Protein 6TL8 (pdb70)

Sequence (1010 aa):
LCPLPCVCQNLSESLSTLCAHRGLLFVPPNVDRRTVELRLADNFIQALGPPDFRNMTGLVDLTLSRNAITRIGARSFGDLESLRSLHLDGNRLVELGSSSLRGPVNLQHLILSGNQLGRIAPGAFDDFLDSLEDLDVSYNNLRQVPWAGIGSMPALHTLNLDHNLIDALPPGVFAQLSQLSRLDLTSNRLATLAPDPLFSVLSFSGNPLHCNCELLWLRRLARPDDLETCASPPTLAGRYFWAVPEGEFSCDKLCPLPCVCQNLSESLSTLCAHRGLLFVPPNVDRRTVELRLADNFIQALGPPDFRNMTGLVDLTLSRNAITRIGARSFGDLESLRSLHLDGNRLVELGSSSLRGPVNLQHLILSGNQLGRIAPGAFDDFLDSLEDLDVSYNNLRQVPWAGIGSMPALHTLNLDHNLIDALPPGVFAQLSQLSRLDLTSNRLATLAPDPLFSVLSFSGNPLHCNCELLWLRRLARPDDLETCASPPTLAGRYFWAVPEGEFSCLCPLPCVCQNLSESLSTLCAHRGLLFVPPNVDRRTVELRLADNFIQALGPPDFRNMTGLVDLTLSRNAITRIGARSFGDLESLRSLHLDGNRLVELGSSSLRGPVNLQHLILSGNQLGRIAPGAFDDFLDSLEDLDVSYNNLRQVPWAGIGSMPALHTLNLDHNLIDALPPGVFAQLSQLSRLDLTSNRLATLAPDPLFPLVLSFSGNPLHCNCELLWLRRLARPDDLETCASPPTLAGRYFWAVPEGEFSCELCPLPCVCQNLSESLSTLCAHRGLLFVPPNVDRRTVELRLADNFIQALGPPDFRNMTGLVDLTLSRNAITRIGARSFGDLESLRSLHLDGNRLVELGSSSLRGPVNLQHLILSGNQLGRIAPGAFDDFLLEDLDVSYNNLRQVPWAGIGSMPALHTLNLDHNLIDALPPGVFAQLSQLSRLDLTSNRLATLAPDPLVLSFSGNPLHCNCELLWLRRLARPDDLETCASPPTLAGRYFWAVPEGEFSCEPPLIA

Structure (mmCIF, N/CA/C/O backbone):
data_6TL8
#
_entry.id   6TL8
#
_cell.length_a   31.450
_cell.length_b   132.160
_cell.length_c   134.180
_cell.angle_alpha   90.000
_cell.angle_beta   90.080
_cell.angle_gamma   90.000
#
_symmetry.space_group_name_H-M   'P 1 21 1'
#
loop_
_entity.id
_entity.type
_entity.pdbx_description
1 polymer 'Myeloid cell surface antigen CD33,Leucine-rich repeat and fibronectin type-III domain-containing protein 4'
2 non-polymer 2-acetamido-2-deoxy-beta-D-glucopyranose
3 water water
#
loop_
_atom_site.group_PDB
_atom_site.id
_atom_site.type_symbol
_atom_site.label_atom_id
_atom_site.label_alt_id
_atom_site.label_comp_id
_atom_site.label_asym_id
_atom_site.label_entity_id
_atom_site.label_seq_id
_atom_site.pdbx_PDB_ins_code
_atom_site.Cartn_x
_atom_site.Cartn_y
_atom_site.Cartn_z
_atom_site.occupancy
_atom_site.B_iso_or_equiv
_atom_site.auth_seq_id
_atom_site.auth_comp_id
_atom_site.auth_asym_id
_atom_site.auth_atom_id
_atom_site.pdbx_PDB_model_num
ATOM 1 N N . LEU A 1 20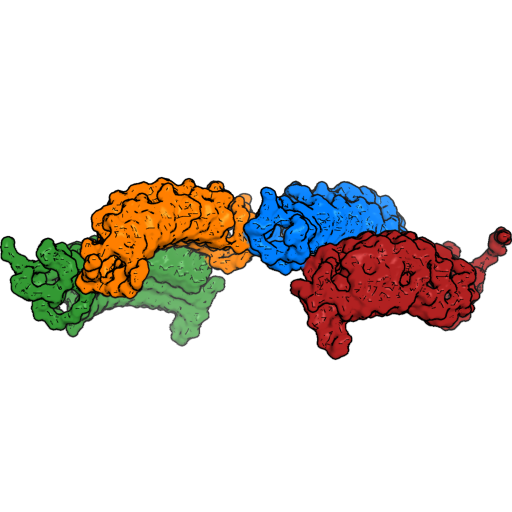 ? -38.320 40.946 6.215 1.00 107.37 16 LEU A N 1
ATOM 2 C CA . LEU A 1 20 ? -38.675 40.930 7.629 1.00 108.05 16 LEU A CA 1
ATOM 3 C C . LEU A 1 20 ? -39.222 39.551 8.041 1.00 108.42 16 LEU A C 1
ATOM 4 O O . LEU A 1 20 ? -38.753 38.974 9.023 1.00 108.49 16 LEU A O 1
ATOM 9 N N . CYS A 1 21 ? -40.198 39.014 7.288 1.00 108.47 17 CYS A N 1
ATOM 10 C CA . CYS A 1 21 ? -40.788 37.710 7.600 1.00 108.93 17 CYS A CA 1
ATOM 11 C C . CYS A 1 21 ? -40.771 36.826 6.356 1.00 108.79 17 CYS A C 1
ATOM 12 O O . CYS A 1 21 ? -41.250 37.252 5.307 1.00 108.81 17 CYS A O 1
ATOM 15 N N . PRO A 1 22 ? -40.217 35.599 6.437 1.00 108.50 18 PRO A N 1
ATOM 16 C CA . PRO A 1 22 ? -40.201 34.728 5.251 1.00 108.21 18 PRO A CA 1
ATOM 17 C C . PRO A 1 22 ? -41.614 34.312 4.860 1.00 107.91 18 PRO A C 1
ATOM 18 O O . PRO A 1 22 ? -42.458 34.142 5.739 1.00 108.06 18 PRO A O 1
ATOM 22 N N . LEU A 1 23 ? -41.878 34.157 3.547 1.00 107.33 19 LEU A N 1
ATOM 23 C CA . LEU A 1 23 ? -43.201 33.798 3.019 1.00 107.29 19 LEU A CA 1
ATOM 24 C C . LEU A 1 23 ? -43.940 32.686 3.811 1.00 106.77 19 LEU A C 1
ATOM 25 O O . LEU A 1 23 ? -45.073 32.941 4.220 1.00 106.88 19 LEU A O 1
ATOM 27 N N . PRO A 1 24 ? -43.352 31.496 4.100 1.00 106.07 20 PRO A N 1
ATOM 28 C CA . PRO A 1 24 ? -44.107 30.489 4.870 1.00 105.49 20 PRO A CA 1
ATOM 29 C C . PRO A 1 24 ? -44.159 30.746 6.376 1.00 104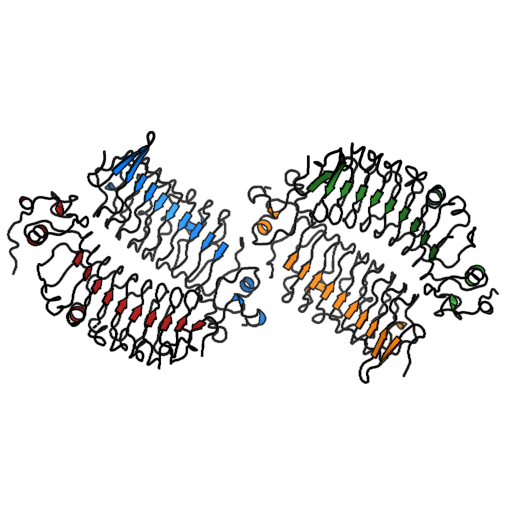.69 20 PRO A C 1
ATOM 30 O O . PRO A 1 24 ? -44.991 30.164 7.058 1.00 105.14 20 PRO A O 1
ATOM 34 N N . CYS A 1 25 ? -43.288 31.610 6.899 1.00 103.47 21 CYS A N 1
ATOM 35 C CA . CYS A 1 25 ? -43.221 31.883 8.327 1.00 102.85 21 CYS A CA 1
ATOM 36 C C . CYS A 1 25 ? -44.158 32.991 8.802 1.00 103.26 21 CYS A C 1
ATOM 37 O O . CYS A 1 25 ? -44.495 33.900 8.051 1.00 103.15 21 CYS A O 1
ATOM 40 N N . VAL A 1 26 ? -44.553 32.923 10.069 1.00 103.69 22 VAL A N 1
ATOM 41 C CA . VAL A 1 26 ? -45.417 33.924 10.671 1.00 104.74 22 VAL A CA 1
ATOM 42 C C . VAL A 1 26 ? -44.640 34.633 11.779 1.00 105.54 22 VAL A C 1
ATOM 43 O O . VAL A 1 26 ? -44.004 33.970 12.591 1.00 105.48 22 VAL A O 1
ATOM 45 N N . CYS A 1 27 ? -44.667 35.967 11.802 1.00 106.13 23 CYS A N 1
ATOM 46 C CA . CYS A 1 27 ? -43.921 36.724 12.796 1.00 107.17 23 CYS A CA 1
ATOM 47 C C . CYS A 1 27 ? -44.817 37.435 13.808 1.00 107.99 23 CYS A C 1
ATOM 48 O O . CYS A 1 27 ? -45.673 38.234 13.431 1.00 108.11 23 CYS A O 1
ATOM 51 N N . GLN A 1 28 ? -44.601 37.159 15.101 1.00 108.44 24 GLN A N 1
ATOM 52 C CA . GLN A 1 28 ? -45.360 37.786 16.181 1.00 109.36 24 GLN A CA 1
ATOM 53 C C . GLN A 1 28 ? -44.502 38.819 16.922 1.00 109.76 24 GLN A C 1
ATOM 54 O O . GLN A 1 28 ? -43.613 38.448 17.689 1.00 110.08 24 GLN A O 1
ATOM 60 N N . ASN A 1 29 ? -44.766 40.116 16.702 1.00 109.59 25 ASN A N 1
ATOM 61 C CA . ASN A 1 29 ? -43.973 41.170 17.330 1.00 109.82 25 ASN A CA 1
ATOM 62 C C . ASN A 1 29 ? -44.468 41.572 18.712 1.00 109.92 25 ASN A C 1
ATOM 63 O O . ASN A 1 29 ? -45.348 42.426 18.836 1.00 109.67 25 ASN A O 1
ATOM 68 N N . LEU A 1 30 ? -43.864 40.972 19.753 1.00 109.93 26 LEU A N 1
ATOM 69 C CA . LEU A 1 30 ? -44.105 41.317 21.155 1.00 110.34 26 LEU A CA 1
ATOM 70 C C . LEU A 1 30 ? -43.383 42.664 21.433 1.00 110.42 26 LEU A C 1
ATOM 71 O O . LEU A 1 30 ? -42.673 43.146 20.551 1.00 110.44 26 LEU A O 1
ATOM 73 N N . SER A 1 31 ? -43.543 43.270 22.640 1.00 110.19 27 SER A N 1
ATOM 74 C CA . SER A 1 31 ? -42.897 44.550 22.984 1.00 110.26 27 SER A CA 1
ATOM 75 C C . SER A 1 31 ? -41.389 44.507 22.741 1.00 110.19 27 SER A C 1
ATOM 76 O O . SER A 1 31 ? -40.636 44.004 23.574 1.00 110.44 27 SER A O 1
ATOM 79 N N . GLU A 1 32 ? -40.978 44.991 21.555 1.00 109.70 28 GLU A N 1
ATOM 80 C CA . GLU A 1 32 ? -39.616 44.968 21.037 1.00 109.71 28 GLU A CA 1
ATOM 81 C C . GLU A 1 32 ? -38.977 43.573 21.172 1.00 109.26 28 GLU A C 1
ATOM 82 O O . GLU A 1 32 ? -37.905 43.422 21.753 1.00 109.70 28 GLU A O 1
ATOM 88 N N . SER A 1 33 ? -39.672 42.552 20.653 1.00 108.07 29 SER A N 1
ATOM 89 C CA . SER A 1 33 ? -39.239 41.155 20.694 1.00 107.02 29 SER A CA 1
ATOM 90 C C . SER A 1 33 ? -39.848 40.409 19.502 1.00 105.23 29 SER A C 1
ATOM 91 O O . SER A 1 33 ? -41.068 40.361 19.358 1.00 105.52 29 SER A O 1
ATOM 94 N N . LEU A 1 34 ? -39.004 39.834 18.651 1.00 103.27 30 LEU A N 1
ATOM 95 C CA . LEU A 1 34 ? -39.464 39.144 17.452 1.00 101.81 30 LEU A CA 1
ATOM 96 C C . LEU A 1 34 ? -39.549 37.634 17.634 1.00 100.05 30 LEU A C 1
ATOM 97 O O . LEU A 1 34 ? -38.641 37.035 18.196 1.00 100.52 30 LEU A O 1
ATOM 102 N N . SER A 1 35 ? -40.625 37.014 17.151 1.00 97.97 31 SER A N 1
ATOM 103 C CA . SER A 1 35 ? -40.748 35.558 17.172 1.00 96.47 31 SER A CA 1
ATOM 104 C C . SER A 1 35 ? -41.162 35.047 15.787 1.00 94.88 31 SER A C 1
ATOM 105 O O . SER A 1 35 ? -42.289 35.275 15.352 1.00 94.88 31 SER A O 1
ATOM 107 N N . THR A 1 36 ? -40.243 34.376 15.088 1.00 93.29 32 THR A N 1
ATOM 108 C CA . THR A 1 36 ? -40.522 33.835 13.763 1.00 92.33 32 THR A CA 1
ATOM 109 C C . THR A 1 36 ? -40.899 32.358 13.882 1.00 91.28 32 THR A C 1
ATOM 110 O O . THR A 1 36 ? -40.051 31.540 14.231 1.00 91.18 32 THR A O 1
ATOM 114 N N . LEU A 1 37 ? -42.169 32.016 13.611 1.00 90.37 33 LEU A N 1
ATOM 115 C CA . LEU A 1 37 ? -42.630 30.632 13.708 1.00 89.99 33 LEU A CA 1
ATOM 116 C C . LEU A 1 37 ? -42.756 29.953 12.351 1.00 89.23 33 LEU A C 1
ATOM 117 O O . LEU A 1 37 ? -43.637 30.294 11.564 1.00 89.13 33 LEU A O 1
ATOM 122 N N . CYS A 1 38 ? -41.873 28.975 12.092 1.00 88.70 34 CYS A N 1
ATOM 123 C CA . CYS A 1 38 ? -41.849 28.195 10.857 1.00 88.79 34 CYS A CA 1
ATOM 124 C C . CYS A 1 38 ? -42.060 26.708 11.132 1.00 87.69 34 CYS A C 1
ATOM 125 O O . CYS A 1 38 ? -41.595 25.897 10.344 1.00 87.48 34 CYS A O 1
ATOM 128 N N . ALA A 1 39 ? -42.749 26.340 12.225 1.00 86.90 35 ALA A N 1
ATOM 129 C CA . ALA A 1 39 ? -42.959 24.936 12.553 1.00 86.51 35 ALA A CA 1
ATOM 130 C C . ALA A 1 39 ? -43.967 24.258 11.652 1.00 86.23 35 ALA A C 1
ATOM 131 O O . ALA A 1 39 ? -44.988 24.851 11.323 1.00 86.23 35 ALA A O 1
ATOM 133 N N . HIS A 1 40 ? -43.634 23.010 11.238 1.00 85.80 36 HIS A N 1
ATOM 134 C CA . HIS A 1 40 ? -44.397 22.124 10.349 1.00 85.87 36 HIS A CA 1
ATOM 135 C C . HIS A 1 40 ? -44.817 22.824 9.060 1.00 85.15 36 HIS A C 1
ATOM 136 O O . HIS A 1 40 ? -46.001 22.838 8.706 1.00 85.21 36 HIS A O 1
ATOM 143 N N . ARG A 1 41 ? -43.848 23.442 8.374 1.00 84.27 37 ARG A N 1
ATOM 144 C CA . ARG A 1 41 ? -44.156 24.177 7.146 1.00 84.21 37 ARG A CA 1
ATOM 145 C C . ARG A 1 41 ? -43.488 23.579 5.872 1.00 83.62 37 ARG A C 1
ATOM 146 O O . ARG A 1 41 ? -43.566 24.175 4.799 1.00 83.05 37 ARG A O 1
ATOM 154 N N . GLY A 1 42 ? -42.906 22.387 6.004 1.00 83.30 38 GLY A N 1
ATOM 155 C CA . GLY A 1 42 ? -42.290 21.647 4.912 1.00 83.31 38 GLY A CA 1
ATOM 156 C C . GLY A 1 42 ? -41.007 22.237 4.367 1.00 83.01 38 GLY A C 1
ATOM 157 O O . GLY A 1 42 ? -40.698 22.052 3.193 1.00 83.17 38 GLY A O 1
ATOM 158 N N . LEU A 1 43 ? -40.254 22.949 5.203 1.00 82.52 39 LEU A N 1
ATOM 159 C CA . LEU A 1 43 ? -39.011 23.584 4.782 1.00 82.57 39 LEU A CA 1
ATOM 160 C C . LEU A 1 43 ? -37.920 22.571 4.506 1.00 83.05 39 LEU A C 1
ATOM 161 O O . LEU A 1 43 ? -37.736 21.633 5.272 1.00 82.83 39 LEU A O 1
ATOM 166 N N . LEU A 1 44 ? -37.185 22.769 3.415 1.00 83.81 40 LEU A N 1
ATOM 167 C CA . LEU A 1 44 ? -36.063 21.899 3.065 1.00 84.80 40 LEU A CA 1
ATOM 168 C C . LEU A 1 44 ? -34.728 22.417 3.640 1.00 86.19 40 LEU A C 1
ATOM 169 O O . LEU A 1 44 ? -33.777 21.646 3.756 1.00 86.87 40 LEU A O 1
ATOM 174 N N . PHE A 1 45 ? -34.672 23.707 4.026 1.00 86.47 41 PHE A N 1
ATOM 175 C CA . PHE A 1 45 ? -33.504 24.372 4.601 1.00 87.37 41 PHE A CA 1
ATOM 176 C C . PHE A 1 45 ? -33.922 25.662 5.323 1.00 87.84 41 PHE A C 1
ATOM 177 O O . PHE A 1 45 ? -34.998 26.200 5.053 1.00 87.74 41 PHE A O 1
ATOM 185 N N . VAL A 1 46 ? -33.087 26.143 6.263 1.00 88.00 42 VAL A N 1
ATOM 186 C CA . VAL A 1 46 ? -33.377 27.361 7.025 1.00 88.45 42 VAL A CA 1
ATOM 187 C C . VAL A 1 46 ? -33.506 28.561 6.083 1.00 88.68 42 VAL A C 1
ATOM 188 O O . VAL A 1 46 ? -32.604 28.816 5.282 1.00 88.94 42 VAL A O 1
ATOM 192 N N . PRO A 1 47 ? -34.664 29.246 6.100 1.00 88.16 43 PRO A N 1
ATOM 193 C CA . PRO A 1 47 ? -34.861 30.383 5.187 1.00 88.04 43 PRO A CA 1
ATOM 194 C C . PRO A 1 47 ? -33.891 31.528 5.458 1.00 88.21 43 PRO A C 1
ATOM 195 O O . PRO A 1 47 ? -33.662 31.887 6.610 1.00 88.26 43 PRO A O 1
ATOM 199 N N . PRO A 1 48 ? -33.288 32.094 4.402 1.00 87.94 44 PRO A N 1
ATOM 200 C CA . PRO A 1 48 ? -32.319 33.181 4.611 1.00 87.80 44 PRO A CA 1
ATOM 201 C C . PRO A 1 48 ? -32.928 34.575 4.777 1.00 87.49 44 PRO A C 1
ATOM 202 O O . PRO A 1 48 ? -32.195 35.526 5.040 1.00 87.74 44 PRO A O 1
ATOM 206 N N . ASN A 1 49 ? -34.252 34.710 4.615 1.00 86.80 45 ASN A N 1
ATOM 207 C CA . ASN A 1 49 ? -34.917 36.002 4.762 1.00 86.54 45 ASN A CA 1
ATOM 208 C C . ASN A 1 49 ? -35.472 36.240 6.181 1.00 86.00 45 ASN A C 1
ATOM 209 O O . ASN A 1 49 ? -36.378 37.053 6.367 1.00 86.22 45 ASN A O 1
ATOM 211 N N . VAL A 1 50 ? -34.918 35.548 7.181 1.00 85.05 46 VAL A N 1
ATOM 212 C CA . VAL A 1 50 ? -35.334 35.721 8.569 1.00 84.52 46 VAL A CA 1
ATOM 213 C C . VAL A 1 50 ? -34.664 36.982 9.133 1.00 83.68 46 VAL A C 1
ATOM 214 O O . VAL A 1 50 ? -33.492 37.232 8.852 1.00 83.69 46 VAL A O 1
ATOM 218 N N . ASP A 1 51 ? -35.419 37.812 9.867 1.00 82.88 47 ASP A N 1
ATOM 219 C CA . ASP A 1 51 ? -34.886 39.044 10.446 1.00 82.54 47 ASP A CA 1
ATOM 220 C C . ASP A 1 51 ? -33.813 38.706 11.466 1.00 81.75 47 ASP A C 1
ATOM 221 O O . ASP A 1 51 ? -33.994 37.781 12.248 1.00 82.06 47 ASP A O 1
ATOM 226 N N . ARG A 1 52 ? -32.691 39.437 11.455 1.00 80.49 48 ARG A N 1
ATOM 227 C CA . ARG A 1 52 ? -31.607 39.191 12.410 1.00 79.60 48 ARG A CA 1
ATOM 228 C C . ARG A 1 52 ? -31.925 39.672 13.835 1.00 79.07 48 ARG A C 1
ATOM 229 O O . ARG A 1 52 ? -31.250 39.275 14.787 1.00 78.76 48 ARG A O 1
ATOM 237 N N . ARG A 1 53 ? -32.979 40.492 13.986 1.00 78.99 49 ARG A N 1
ATOM 238 C CA . ARG A 1 53 ? -33.465 40.969 15.278 1.00 78.93 49 ARG A CA 1
ATOM 239 C C . ARG A 1 53 ? -34.362 39.947 15.992 1.00 78.74 49 ARG A C 1
ATOM 240 O O . ARG A 1 53 ? -34.803 40.233 17.104 1.00 79.28 49 ARG A O 1
ATOM 242 N N . THR A 1 54 ? -34.636 38.769 15.379 1.00 78.22 50 THR A N 1
ATOM 243 C CA . THR A 1 54 ? -35.487 37.748 15.990 1.00 78.59 50 THR A CA 1
ATOM 244 C C . THR A 1 54 ? -34.892 37.199 17.286 1.00 78.66 50 THR A C 1
ATOM 245 O O . THR A 1 54 ? -33.673 37.081 17.433 1.00 79.20 50 THR A O 1
ATOM 249 N N . VAL A 1 55 ? -35.771 36.916 18.238 1.00 77.94 51 VAL A N 1
ATOM 250 C CA . VAL A 1 55 ? -35.425 36.408 19.558 1.00 78.00 51 VAL A CA 1
ATOM 251 C C . VAL A 1 55 ? -35.806 34.920 19.657 1.00 77.17 51 VAL A C 1
ATOM 252 O O . VAL A 1 55 ? -35.052 34.118 20.198 1.00 76.48 51 VAL A O 1
ATOM 256 N N . GLU A 1 56 ? -36.964 34.550 19.110 1.00 77.16 52 GLU A N 1
ATOM 257 C CA . GLU A 1 56 ? -37.420 33.167 19.132 1.00 77.45 52 GLU A CA 1
ATOM 258 C C . GLU A 1 56 ? -37.549 32.634 17.713 1.00 77.18 52 GLU A C 1
ATOM 259 O O . GLU A 1 56 ? -38.426 33.066 16.973 1.00 77.44 52 GLU A O 1
ATOM 261 N N . LEU A 1 57 ? -36.675 31.706 17.329 1.00 76.48 53 LEU A N 1
ATOM 262 C CA . LEU A 1 57 ? -36.729 31.101 16.009 1.00 76.16 53 LEU A CA 1
ATOM 263 C C . LEU A 1 57 ? -37.195 29.655 16.134 1.00 76.19 53 LEU A C 1
ATOM 264 O O . LEU A 1 57 ? -36.450 28.805 16.622 1.00 76.02 53 LEU A O 1
ATOM 269 N N . ARG A 1 58 ? -38.436 29.376 15.721 1.00 76.25 54 ARG A N 1
ATOM 270 C CA . ARG A 1 58 ? -38.984 28.028 15.802 1.00 76.77 54 ARG A CA 1
ATOM 271 C C . ARG A 1 58 ? -38.969 27.378 14.426 1.00 77.30 54 ARG A C 1
ATOM 272 O O . ARG A 1 58 ? -39.675 27.830 13.535 1.00 77.49 54 ARG A O 1
ATOM 274 N N . LEU A 1 59 ? -38.148 26.341 14.242 1.00 77.48 55 LEU A N 1
ATOM 275 C CA . LEU A 1 59 ? -38.037 25.627 12.971 1.00 78.03 55 LEU A CA 1
ATOM 276 C C . LEU A 1 59 ? -38.276 24.119 13.136 1.00 78.17 55 LEU A C 1
ATOM 277 O O . LEU A 1 59 ? -37.742 23.330 12.361 1.00 78.30 55 LEU A O 1
ATOM 282 N N . ALA A 1 60 ? -39.074 23.717 14.129 1.00 78.03 56 ALA A N 1
ATOM 283 C CA . ALA A 1 60 ? -39.356 22.305 14.389 1.00 78.45 56 ALA A CA 1
ATOM 284 C C . ALA A 1 60 ? -40.323 21.683 13.358 1.00 78.82 56 ALA A C 1
ATOM 285 O O . ALA A 1 60 ? -40.992 22.416 12.637 1.00 79.44 56 ALA A O 1
ATOM 287 N N . ASP A 1 61 ? -40.354 20.338 13.251 1.00 78.26 57 ASP A N 1
ATOM 288 C CA . ASP A 1 61 ? -41.254 19.589 12.359 1.00 78.19 57 ASP A CA 1
ATOM 289 C C . ASP A 1 61 ? -41.099 19.867 10.864 1.00 77.31 57 ASP A C 1
ATOM 290 O O . ASP A 1 61 ? -42.036 19.652 10.110 1.00 77.34 57 ASP A O 1
ATOM 295 N N . ASN A 1 62 ? -39.950 20.368 10.442 1.00 76.78 58 ASN A N 1
ATOM 296 C CA . ASN A 1 62 ? -39.656 20.638 9.041 1.00 76.62 58 ASN A CA 1
ATOM 297 C C . ASN A 1 62 ? -38.839 19.467 8.453 1.00 77.19 58 ASN A C 1
ATOM 298 O O . ASN A 1 62 ? -38.893 18.358 8.981 1.00 76.94 58 ASN A O 1
ATOM 303 N N . PHE A 1 63 ? -38.122 19.691 7.341 1.00 78.07 59 PHE A N 1
ATOM 304 C CA . PHE A 1 63 ? -37.302 18.672 6.706 1.00 79.45 59 PHE A CA 1
ATOM 305 C C . PHE A 1 63 ? -35.930 19.232 6.323 1.00 80.67 59 PHE A C 1
ATOM 306 O O . PHE A 1 63 ? -35.373 18.856 5.284 1.00 80.76 59 PHE A O 1
ATOM 314 N N . ILE A 1 64 ? -35.391 20.147 7.152 1.00 81.51 60 ILE A N 1
ATOM 315 C CA . ILE A 1 64 ? -34.071 20.731 6.906 1.00 82.37 60 ILE A CA 1
ATOM 316 C C . ILE A 1 64 ? -33.031 19.667 7.266 1.00 82.36 60 ILE A C 1
ATOM 317 O O . ILE A 1 64 ? -33.092 19.098 8.352 1.00 82.14 60 ILE A O 1
ATOM 321 N N . GLN A 1 65 ? -32.141 19.342 6.314 1.00 82.20 61 GLN A N 1
ATOM 322 C CA . GLN A 1 65 ? -31.145 18.292 6.503 1.00 82.53 61 GLN A CA 1
ATOM 323 C C . GLN A 1 65 ? -29.763 18.802 6.863 1.00 82.99 61 GLN A C 1
ATOM 324 O O . GLN A 1 65 ? -28.970 18.041 7.421 1.00 83.12 61 GLN A O 1
ATOM 326 N N . ALA A 1 66 ? -29.452 20.062 6.534 1.00 83.27 62 ALA A N 1
ATOM 327 C CA . ALA A 1 66 ? -28.117 20.588 6.796 1.00 84.23 62 ALA A CA 1
ATOM 328 C C . ALA A 1 66 ? -28.077 21.970 7.429 1.00 84.92 62 ALA A C 1
ATOM 329 O O . ALA A 1 66 ? -28.769 22.877 6.974 1.00 85.35 62 ALA A O 1
ATOM 331 N N . LEU A 1 67 ? -27.221 22.144 8.444 1.00 84.77 63 LEU A N 1
ATOM 332 C CA . LEU A 1 67 ? -27.045 23.440 9.087 1.00 85.38 63 LEU A CA 1
ATOM 333 C C . LEU A 1 67 ? -25.638 23.955 8.806 1.00 86.02 63 LEU A C 1
ATOM 334 O O . LEU A 1 67 ? -24.676 23.194 8.868 1.00 86.11 63 LEU A O 1
ATOM 339 N N . GLY A 1 68 ? -25.531 25.240 8.501 1.00 86.25 64 GLY A N 1
ATOM 340 C CA . GLY A 1 68 ? -24.250 25.876 8.230 1.00 86.86 64 GLY A CA 1
ATOM 341 C C . GLY A 1 68 ? -24.149 27.274 8.806 1.00 87.33 64 GLY A C 1
ATOM 342 O O . GLY A 1 68 ? -25.133 27.837 9.297 1.00 87.63 64 GLY A O 1
ATOM 343 N N . PRO A 1 69 ? -22.961 27.883 8.671 1.00 87.28 65 PRO A N 1
ATOM 344 C CA . PRO A 1 69 ? -22.762 29.248 9.185 1.00 87.72 65 PRO A CA 1
ATOM 345 C C . PRO A 1 69 ? -23.745 30.332 8.711 1.00 88.78 65 PRO A C 1
ATOM 346 O O . PRO A 1 69 ? -24.174 31.121 9.564 1.00 89.03 65 PRO A O 1
ATOM 350 N N . PRO A 1 70 ? -24.144 30.417 7.416 1.00 89.05 66 PRO A N 1
ATOM 351 C CA . PRO A 1 70 ? -25.059 31.499 7.015 1.00 89.45 66 PRO A CA 1
ATOM 352 C C . PRO A 1 70 ? -26.498 31.364 7.495 1.00 90.20 66 PRO A C 1
ATOM 353 O O . PRO A 1 70 ? -27.273 32.301 7.310 1.00 90.51 66 PRO A O 1
ATOM 357 N N . ASP A 1 71 ? -26.872 30.212 8.065 1.00 90.16 67 ASP A N 1
ATOM 358 C CA . ASP A 1 71 ? -28.236 29.997 8.518 1.00 90.71 67 ASP A CA 1
ATOM 359 C C . ASP A 1 71 ? -28.573 30.901 9.681 1.00 90.30 67 ASP A C 1
ATOM 360 O O . ASP A 1 71 ? -29.646 31.498 9.698 1.00 90.59 67 ASP A O 1
ATOM 365 N N . PHE A 1 72 ? -27.659 31.007 10.651 1.00 89.49 68 PHE A N 1
ATOM 366 C CA . PHE A 1 72 ? -27.895 31.800 11.854 1.00 89.03 68 PHE A CA 1
ATOM 367 C C . PHE A 1 72 ? -26.819 32.871 12.040 1.00 88.66 68 PHE A C 1
ATOM 368 O O . PHE A 1 72 ? -26.440 33.171 13.168 1.00 88.51 68 PHE A O 1
ATOM 376 N N . ARG A 1 73 ? -26.318 33.442 10.933 1.00 88.28 69 ARG A N 1
ATOM 377 C CA . ARG A 1 73 ? -25.287 34.477 11.001 1.00 88.19 69 ARG A CA 1
ATOM 378 C C . ARG A 1 73 ? -25.903 35.833 11.370 1.00 87.87 69 ARG A C 1
ATOM 379 O O . ARG A 1 73 ? -27.029 36.119 10.973 1.00 88.15 69 ARG A O 1
ATOM 387 N N . ASN A 1 74 ? -25.172 36.646 12.155 1.00 87.01 70 ASN A N 1
ATOM 388 C CA . ASN A 1 74 ? -25.543 37.993 12.609 1.00 86.47 70 ASN A CA 1
ATOM 389 C C . ASN A 1 74 ? -26.782 38.044 13.515 1.00 85.59 70 ASN A C 1
ATOM 390 O O . ASN A 1 74 ? -27.343 39.122 13.722 1.00 85.24 70 ASN A O 1
ATOM 395 N N . MET A 1 75 ? -27.194 36.899 14.068 1.00 85.14 71 MET A N 1
ATOM 396 C CA . MET A 1 75 ? -28.333 36.866 14.980 1.00 85.27 71 MET A CA 1
ATOM 397 C C . MET A 1 75 ? -27.810 36.995 16.399 1.00 84.96 71 MET A C 1
ATOM 398 O O . MET A 1 75 ? -27.576 35.990 17.067 1.00 85.20 71 MET A O 1
ATOM 403 N N . THR A 1 76 ? -27.600 38.231 16.849 1.00 84.14 72 THR A N 1
ATOM 404 C CA . THR A 1 76 ? -27.075 38.493 18.180 1.00 83.71 72 THR A CA 1
ATOM 405 C C . THR A 1 76 ? -28.098 38.166 19.278 1.00 82.91 72 THR A C 1
ATOM 406 O O . THR A 1 76 ? -27.798 37.363 20.156 1.00 82.94 72 THR A O 1
ATOM 410 N N . GLY A 1 77 ? -29.295 38.746 19.194 1.00 81.90 73 GLY A N 1
ATOM 411 C CA . GLY A 1 77 ? -30.336 38.578 20.202 1.00 81.07 73 GLY A CA 1
ATOM 412 C C . GLY A 1 77 ? -31.198 37.334 20.152 1.00 79.91 73 GLY A C 1
ATOM 413 O O . GLY A 1 77 ? -32.263 37.322 20.767 1.00 79.79 73 GLY A O 1
ATOM 414 N N . LEU A 1 78 ? -30.765 36.276 19.447 1.00 79.10 74 LEU A N 1
ATOM 415 C CA . LEU A 1 78 ? -31.546 35.037 19.384 1.00 78.70 74 LEU A CA 1
ATOM 416 C C . LEU A 1 78 ? -31.406 34.277 20.691 1.00 78.27 74 LEU A C 1
ATOM 417 O O . LEU A 1 78 ? -30.323 33.808 21.007 1.00 78.24 74 LEU A O 1
ATOM 422 N N . VAL A 1 79 ? -32.513 34.166 21.438 1.00 77.91 75 VAL A N 1
ATOM 423 C CA . VAL A 1 79 ? -32.607 33.519 22.746 1.00 78.18 75 VAL A CA 1
ATOM 424 C C . VAL A 1 79 ? -33.068 32.052 22.681 1.00 78.53 75 VAL A C 1
ATOM 425 O O . VAL A 1 79 ? -32.471 31.193 23.327 1.00 79.06 75 VAL A O 1
ATOM 429 N N . ASP A 1 80 ? -34.141 31.768 21.947 1.00 78.12 76 ASP A N 1
ATOM 430 C CA . ASP A 1 80 ? -34.696 30.420 21.867 1.00 78.49 76 ASP A CA 1
ATOM 431 C C . ASP A 1 80 ? -34.703 29.879 20.448 1.00 78.16 76 ASP A C 1
ATOM 432 O O . ASP A 1 80 ? -35.477 30.346 19.623 1.00 78.45 76 ASP A O 1
ATOM 437 N N . LEU A 1 81 ? -33.883 28.867 20.170 1.00 77.65 77 LEU A N 1
ATOM 438 C CA . LEU A 1 81 ? -33.823 28.248 18.846 1.00 77.88 77 LEU A CA 1
ATOM 439 C C . LEU A 1 81 ? -34.209 26.768 18.936 1.00 78.18 77 LEU A C 1
ATOM 440 O O . LEU A 1 81 ? -33.482 25.968 19.521 1.00 78.39 77 LEU A O 1
ATOM 445 N N . THR A 1 82 ? -35.359 26.407 18.364 1.00 77.98 78 THR A N 1
ATOM 446 C CA . THR A 1 82 ? -35.816 25.020 18.360 1.00 77.93 78 THR A CA 1
ATOM 447 C C . THR A 1 82 ? -35.778 24.428 16.953 1.00 77.71 78 THR A C 1
ATOM 448 O O . THR A 1 82 ? -36.391 24.963 16.037 1.00 77.69 78 THR A O 1
ATOM 452 N N . LEU A 1 83 ? -35.046 23.328 16.784 1.00 77.47 79 LEU A N 1
ATOM 453 C CA . LEU A 1 83 ? -34.910 22.627 15.507 1.00 77.93 79 LEU A CA 1
ATOM 454 C C . LEU A 1 83 ? -35.306 21.140 15.635 1.00 78.29 79 LEU A C 1
ATOM 455 O O . LEU A 1 83 ? -34.770 20.292 14.926 1.00 79.03 79 LEU A O 1
ATOM 460 N N . SER A 1 84 ? -36.242 20.834 16.532 1.00 77.75 80 SER A N 1
ATOM 461 C CA . SER A 1 84 ? -36.696 19.480 16.828 1.00 77.87 80 SER A CA 1
ATOM 462 C C . SER A 1 84 ? -37.406 18.753 15.678 1.00 77.89 80 SER A C 1
ATOM 463 O O . SER A 1 84 ? -38.027 19.389 14.838 1.00 78.43 80 SER A O 1
ATOM 465 N N . ARG A 1 85 ? -37.329 17.409 15.675 1.00 77.10 81 ARG A N 1
ATOM 466 C CA . ARG A 1 85 ? -37.971 16.493 14.726 1.00 76.72 81 ARG A CA 1
ATOM 467 C C . ARG A 1 85 ? -37.736 16.825 13.251 1.00 76.35 81 ARG A C 1
ATOM 468 O O . ARG A 1 85 ? -38.636 16.669 12.434 1.00 76.14 81 ARG A O 1
ATOM 476 N N . ASN A 1 86 ? -36.513 17.244 12.916 1.00 76.14 82 ASN A N 1
ATOM 477 C CA . ASN A 1 86 ? -36.118 17.561 11.546 1.00 76.60 82 ASN A CA 1
ATOM 478 C C . ASN A 1 86 ? -35.313 16.369 10.962 1.00 76.60 82 ASN A C 1
ATOM 479 O O . ASN A 1 86 ? -35.383 15.267 11.505 1.00 77.05 82 ASN A O 1
ATOM 484 N N . ALA A 1 87 ? -34.571 16.569 9.864 1.00 75.91 83 ALA A N 1
ATOM 485 C CA . ALA A 1 87 ? -33.761 15.504 9.277 1.00 75.75 83 ALA A CA 1
ATOM 486 C C . ALA A 1 87 ? -32.284 15.898 9.197 1.00 75.20 83 ALA A C 1
ATOM 487 O O . ALA A 1 87 ? -31.588 15.470 8.279 1.00 75.88 83 ALA A O 1
ATOM 489 N N . ILE A 1 88 ? -31.813 16.722 10.148 1.00 74.12 84 ILE A N 1
ATOM 490 C CA . ILE A 1 88 ? -30.438 17.189 10.184 1.00 73.86 84 ILE A CA 1
ATOM 491 C C . ILE A 1 88 ? -29.475 16.054 10.423 1.00 74.69 84 ILE A C 1
ATOM 492 O O . ILE A 1 88 ? -29.493 15.439 11.481 1.00 74.96 84 ILE A O 1
ATOM 497 N N . THR A 1 89 ? -28.654 15.764 9.428 1.00 75.04 85 THR A N 1
ATOM 498 C CA . THR A 1 89 ? -27.626 14.737 9.521 1.00 76.20 85 THR A CA 1
ATOM 499 C C . THR A 1 89 ? -26.249 15.381 9.764 1.00 76.46 85 THR A C 1
ATOM 500 O O . THR A 1 89 ? -25.387 14.765 10.390 1.00 76.23 85 THR A O 1
ATOM 503 N N . ARG A 1 90 ? -26.037 16.612 9.249 1.00 76.56 86 ARG A N 1
ATOM 504 C CA . ARG A 1 90 ? -24.777 17.319 9.378 1.00 76.86 86 ARG A CA 1
ATOM 505 C C . ARG A 1 90 ? -24.909 18.757 9.878 1.00 77.14 86 ARG A C 1
ATOM 506 O O . ARG A 1 90 ? -25.728 19.522 9.379 1.00 76.93 86 ARG A O 1
ATOM 508 N N . ILE A 1 91 ? -24.061 19.128 10.838 1.00 77.74 87 ILE A N 1
ATOM 509 C CA . ILE A 1 91 ? -23.971 20.480 11.377 1.00 78.93 87 ILE A CA 1
ATOM 510 C C . ILE A 1 91 ? -22.557 20.980 11.087 1.00 80.28 87 ILE A C 1
ATOM 511 O O . ILE A 1 91 ? -21.578 20.372 11.530 1.00 80.66 87 ILE A O 1
ATOM 516 N N . GLY A 1 92 ? -22.465 22.061 10.322 1.00 80.73 88 GLY A N 1
ATOM 517 C CA . GLY A 1 92 ? -21.193 22.649 9.925 1.00 81.42 88 GLY A CA 1
ATOM 518 C C . GLY A 1 92 ? -20.405 23.274 11.057 1.00 82.15 88 GLY A C 1
ATOM 519 O O . GLY A 1 92 ? -20.913 23.456 12.169 1.00 82.28 88 GLY A O 1
ATOM 520 N N . ALA A 1 93 ? -19.145 23.608 10.774 1.00 82.56 89 ALA A N 1
ATOM 521 C CA . ALA A 1 93 ? -18.270 24.219 11.763 1.00 82.98 89 ALA A CA 1
ATOM 522 C C . ALA A 1 93 ? -18.707 25.650 12.036 1.00 82.97 89 ALA A C 1
ATOM 523 O O . ALA A 1 93 ? -18.706 26.484 11.128 1.00 83.39 89 ALA A O 1
ATOM 525 N N . ARG A 1 94 ? -19.122 25.899 13.279 1.00 82.17 90 ARG A N 1
ATOM 526 C CA . ARG A 1 94 ? -19.574 27.192 13.768 1.00 81.97 90 ARG A CA 1
ATOM 527 C C . ARG A 1 94 ? -20.876 27.666 13.121 1.00 81.66 90 ARG A C 1
ATOM 528 O O . ARG A 1 94 ? -20.988 28.807 12.678 1.00 81.71 90 ARG A O 1
ATOM 536 N N . SER A 1 95 ? -21.872 26.794 13.126 1.00 81.35 91 SER A N 1
ATOM 537 C CA . SER A 1 95 ? -23.205 27.093 12.615 1.00 81.92 91 SER A CA 1
ATOM 538 C C . SER A 1 95 ? -23.915 28.097 13.552 1.00 83.04 91 SER A C 1
ATOM 539 O O . SER A 1 95 ? -24.645 28.972 13.086 1.00 83.79 91 SER A O 1
ATOM 542 N N . PHE A 1 96 ? -23.698 27.961 14.873 1.00 82.75 92 PHE A N 1
ATOM 543 C CA . PHE A 1 96 ? -24.274 28.847 15.894 1.00 82.50 92 PHE A CA 1
ATOM 544 C C . PHE A 1 96 ? -23.237 29.870 16.408 1.00 82.01 92 PHE A C 1
ATOM 545 O O . PHE A 1 96 ? -23.371 30.342 17.534 1.00 81.87 92 PHE A O 1
ATOM 553 N N . GLY A 1 97 ? -22.237 30.198 15.584 1.00 81.31 93 GLY A N 1
ATOM 554 C CA . GLY A 1 97 ? -21.142 31.102 15.915 1.00 81.09 93 GLY A CA 1
ATOM 555 C C . GLY A 1 97 ? -21.504 32.496 16.383 1.00 80.70 93 GLY A C 1
ATOM 556 O O . GLY A 1 97 ? -20.823 33.040 17.255 1.00 80.71 93 GLY A O 1
ATOM 557 N N . ASP A 1 98 ? -22.554 33.098 15.804 1.00 80.17 94 ASP A N 1
ATOM 558 C CA . ASP A 1 98 ? -22.963 34.448 16.201 1.00 80.07 94 ASP A CA 1
ATOM 559 C C . ASP A 1 98 ? -24.139 34.464 17.214 1.00 78.99 94 ASP A C 1
ATOM 560 O O . ASP A 1 98 ? -24.562 35.542 17.630 1.00 78.99 94 ASP A O 1
ATOM 565 N N . LEU A 1 99 ? -24.611 33.283 17.667 1.00 77.79 95 LEU A N 1
ATOM 566 C CA . LEU A 1 99 ? -25.717 33.183 18.623 1.00 77.25 95 LEU A CA 1
ATOM 567 C C . LEU A 1 99 ? -25.258 33.372 20.084 1.00 76.52 95 LEU A C 1
ATOM 568 O O . LEU A 1 99 ? -25.462 32.492 20.924 1.00 76.56 95 LEU A O 1
ATOM 573 N N . GLU A 1 100 ? -24.656 34.532 20.383 1.00 75.36 96 GLU A N 1
ATOM 574 C CA . GLU A 1 100 ? -24.159 34.872 21.711 1.00 74.44 96 GLU A CA 1
ATOM 575 C C . GLU A 1 100 ? -25.233 34.861 22.824 1.00 73.71 96 GLU A C 1
ATOM 576 O O . GLU A 1 100 ? -24.933 34.451 23.950 1.00 74.43 96 GLU A O 1
ATOM 578 N N . SER A 1 101 ? -26.471 35.304 22.524 1.00 71.95 97 SER A N 1
ATOM 579 C CA . SER A 1 101 ? -27.548 35.344 23.522 1.00 70.74 97 SER A CA 1
ATOM 580 C C . SER A 1 101 ? -28.346 34.038 23.642 1.00 69.65 97 SER A C 1
ATOM 581 O O . SER A 1 101 ? -29.307 33.992 24.412 1.00 69.20 97 SER A O 1
ATOM 584 N N . LEU A 1 102 ? -28.006 33.007 22.844 1.00 68.86 98 LEU A N 1
ATOM 585 C CA . LEU A 1 102 ? -28.743 31.748 22.852 1.00 68.33 98 LEU A CA 1
ATOM 586 C C . LEU A 1 102 ? -28.726 31.059 24.190 1.00 67.42 98 LEU A C 1
ATOM 587 O O . LEU A 1 102 ? -27.680 30.595 24.635 1.00 66.45 98 LEU A O 1
ATOM 592 N N . ARG A 1 103 ? -29.902 30.992 24.830 1.00 67.40 99 ARG A N 1
ATOM 593 C CA . ARG A 1 103 ? -30.063 30.354 26.126 1.00 67.73 99 ARG A CA 1
ATOM 594 C C . ARG A 1 103 ? -30.664 28.944 26.038 1.00 68.12 99 ARG A C 1
ATOM 595 O O . ARG A 1 103 ? -30.524 28.173 26.977 1.00 68.33 99 ARG A O 1
ATOM 603 N N . SER A 1 104 ? -31.294 28.590 24.918 1.00 68.40 100 SER A N 1
ATOM 604 C CA . SER A 1 104 ? -31.879 27.261 24.737 1.00 69.46 100 SER A CA 1
ATOM 605 C C . SER A 1 104 ? -31.709 26.796 23.296 1.00 70.10 100 SER A C 1
ATOM 606 O O . SER A 1 104 ? -31.982 27.553 22.368 1.00 70.30 100 SER A O 1
ATOM 608 N N . LEU A 1 105 ? -31.241 25.561 23.106 1.00 70.06 101 LEU A N 1
ATOM 609 C CA . LEU A 1 105 ? -31.016 25.021 21.775 1.00 70.50 101 LEU A CA 1
ATOM 610 C C . LEU A 1 105 ? -31.598 23.617 21.716 1.00 71.31 101 LEU A C 1
ATOM 611 O O . LEU A 1 105 ? -31.152 22.727 22.443 1.00 71.29 101 LEU A O 1
ATOM 616 N N . HIS A 1 106 ? -32.625 23.427 20.883 1.00 71.71 102 HIS A N 1
ATOM 617 C CA . HIS A 1 106 ? -33.261 22.125 20.748 1.00 72.44 102 HIS A CA 1
ATOM 618 C C . HIS A 1 106 ? -32.852 21.485 19.444 1.00 72.47 102 HIS A C 1
ATOM 619 O O . HIS A 1 106 ? -33.070 22.057 18.388 1.00 73.11 102 HIS A O 1
ATOM 626 N N . LEU A 1 107 ? -32.235 20.311 19.512 1.00 71.90 103 LEU A N 1
ATOM 627 C CA . LEU A 1 107 ? -31.809 19.570 18.325 1.00 71.78 103 LEU A CA 1
ATOM 628 C C . LEU A 1 107 ? -32.260 18.103 18.415 1.00 71.17 103 LEU A C 1
ATOM 629 O O . LEU A 1 107 ? -31.571 17.215 17.920 1.00 71.07 103 LEU A O 1
ATOM 634 N N . ASP A 1 108 ? -33.412 17.849 19.036 1.00 70.66 104 ASP A N 1
ATOM 635 C CA . ASP A 1 108 ? -33.919 16.497 19.213 1.00 70.93 104 ASP A CA 1
ATOM 636 C C . ASP A 1 108 ? -34.589 15.923 17.956 1.00 70.37 104 ASP A C 1
ATOM 637 O O . ASP A 1 108 ? -34.946 16.673 17.054 1.00 70.07 104 ASP A O 1
ATOM 642 N N . GLY A 1 109 ? -34.714 14.600 17.904 1.00 70.21 105 GLY A N 1
ATOM 643 C CA . GLY A 1 109 ? -35.342 13.887 16.800 1.00 70.98 105 GLY A CA 1
ATOM 644 C C . GLY A 1 109 ? -34.694 14.132 15.456 1.00 71.72 105 GLY A C 1
ATOM 645 O O . GLY A 1 109 ? -35.387 14.408 14.478 1.00 72.04 105 GLY A O 1
ATOM 646 N N . ASN A 1 110 ? -33.367 14.087 15.403 1.00 71.87 106 ASN A N 1
ATOM 647 C CA . ASN A 1 110 ? -32.619 14.327 14.178 1.00 72.84 106 ASN A CA 1
ATOM 648 C C . ASN A 1 110 ? -31.754 13.097 13.795 1.00 74.86 106 ASN A C 1
ATOM 649 O O . ASN A 1 110 ? -31.905 12.040 14.408 1.00 75.28 106 ASN A O 1
ATOM 654 N N . ARG A 1 111 ? -30.875 13.217 12.777 1.00 75.83 107 ARG A N 1
ATOM 655 C CA . ARG A 1 111 ? -30.030 12.117 12.333 1.00 77.55 107 ARG A CA 1
ATOM 656 C C . ARG A 1 111 ? -28.546 12.356 12.649 1.00 79.21 107 ARG A C 1
ATOM 657 O O . ARG A 1 111 ? -27.686 11.859 11.917 1.00 79.65 107 ARG A O 1
ATOM 665 N N . LEU A 1 112 ? -28.237 13.111 13.717 1.00 79.95 108 LEU A N 1
ATOM 666 C CA . LEU A 1 112 ? -26.843 13.395 14.064 1.00 81.24 108 LEU A CA 1
ATOM 667 C C . LEU A 1 112 ? -26.142 12.180 14.633 1.00 82.81 108 LEU A C 1
ATOM 668 O O . LEU A 1 112 ? -26.661 11.535 15.539 1.00 83.10 108 LEU A O 1
ATOM 673 N N . VAL A 1 113 ? -24.964 11.866 14.098 1.00 83.93 109 VAL A N 1
ATOM 674 C CA . VAL A 1 113 ? -24.181 10.703 14.518 1.00 85.55 109 VAL A CA 1
ATOM 675 C C . VAL A 1 113 ? -22.913 11.124 15.294 1.00 87.04 109 VAL A C 1
ATOM 676 O O . VAL A 1 113 ? -22.588 10.519 16.319 1.00 87.69 109 VAL A O 1
ATOM 680 N N . GLU A 1 114 ? -22.233 12.184 14.844 1.00 87.30 110 GLU A N 1
ATOM 681 C CA . GLU A 1 114 ? -21.040 12.663 15.536 1.00 88.39 110 GLU A CA 1
ATOM 682 C C . GLU A 1 114 ? -21.087 14.170 15.776 1.00 89.42 110 GLU A C 1
ATOM 683 O O . GLU A 1 114 ? -21.324 14.932 14.837 1.00 89.84 110 GLU A O 1
ATOM 685 N N . LEU A 1 115 ? -20.848 14.605 17.023 1.00 89.46 111 LEU A N 1
ATOM 686 C CA . LEU A 1 115 ? -20.787 16.031 17.322 1.00 90.06 111 LEU A CA 1
ATOM 687 C C . LEU A 1 115 ? -19.324 16.419 17.498 1.00 90.53 111 LEU A C 1
ATOM 688 O O . LEU A 1 115 ? -18.632 15.832 18.322 1.00 90.80 111 LEU A O 1
ATOM 693 N N . GLY A 1 116 ? -18.856 17.361 16.688 1.00 90.71 112 GLY A N 1
ATOM 694 C CA . GLY A 1 116 ? -17.473 17.817 16.727 1.00 91.21 112 GLY A CA 1
ATOM 695 C C . GLY A 1 116 ? -17.230 18.932 17.728 1.00 91.47 112 GLY A C 1
ATOM 696 O O . GLY A 1 116 ? -18.158 19.377 18.417 1.00 91.96 112 GLY A O 1
ATOM 697 N N . SER A 1 117 ? -15.977 19.400 17.815 1.00 90.63 113 SER A N 1
ATOM 698 C CA . SER A 1 117 ? -15.607 20.477 18.731 1.00 90.20 113 SER A CA 1
ATOM 699 C C . SER A 1 117 ? -16.100 21.837 18.227 1.00 89.16 113 SER A C 1
ATOM 700 O O . SER A 1 117 ? -16.494 22.687 19.029 1.00 89.50 113 SER A O 1
ATOM 703 N N . SER A 1 118 ? -16.093 22.031 16.896 1.00 87.69 114 SER A N 1
ATOM 704 C CA . SER A 1 118 ? -16.512 23.271 16.242 1.00 86.94 114 SER A CA 1
ATOM 705 C C . SER A 1 118 ? -18.024 23.389 16.058 1.00 86.45 114 SER A C 1
ATOM 706 O O . SER A 1 118 ? -18.518 24.495 15.852 1.00 86.49 114 SER A O 1
ATOM 709 N N . SER A 1 119 ? -18.749 22.261 16.089 1.00 85.83 115 SER A N 1
ATOM 710 C CA . SER A 1 119 ? -20.193 22.238 15.866 1.00 85.77 115 SER A CA 1
ATOM 711 C C . SER A 1 119 ? -20.998 23.074 16.858 1.00 85.28 115 SER A C 1
ATOM 712 O O . SER A 1 119 ? -21.861 23.848 16.443 1.00 85.40 115 SER A O 1
ATOM 715 N N . LEU A 1 120 ? -20.717 22.931 18.159 1.00 84.37 116 LEU A N 1
ATOM 716 C CA . LEU A 1 120 ? -21.449 23.665 19.187 1.00 83.48 116 LEU A CA 1
ATOM 717 C C . LEU A 1 120 ? -20.751 24.954 19.642 1.00 83.07 116 LEU A C 1
ATOM 718 O O . LEU A 1 120 ? -21.083 25.480 20.702 1.00 83.27 116 LEU A O 1
ATOM 723 N N . ARG A 1 121 ? -19.803 25.471 18.846 1.00 82.41 117 ARG A N 1
ATOM 724 C CA . ARG A 1 121 ? -19.108 26.708 19.192 1.00 82.29 117 ARG A CA 1
ATOM 725 C C . ARG A 1 121 ? -19.999 27.896 18.845 1.00 81.47 117 ARG A C 1
ATOM 726 O O . ARG A 1 121 ? -20.603 27.918 17.774 1.00 81.99 117 ARG A O 1
ATOM 728 N N . GLY A 1 122 ? -20.105 28.849 19.764 1.00 80.19 118 GLY A N 1
ATOM 729 C CA . GLY A 1 122 ? -20.947 30.018 19.554 1.00 79.43 118 GLY A CA 1
ATOM 730 C C . GLY A 1 122 ? -21.830 30.447 20.714 1.00 77.99 118 GLY A C 1
ATOM 731 O O . GLY A 1 122 ? -21.702 31.579 21.181 1.00 78.24 118 GLY A O 1
ATOM 732 N N . PRO A 1 123 ? -22.787 29.612 21.169 1.00 76.49 119 PRO A N 1
ATOM 733 C CA . PRO A 1 123 ? -23.674 30.045 22.269 1.00 75.86 119 PRO A CA 1
ATOM 734 C C . PRO A 1 123 ? -22.983 30.021 23.630 1.00 74.89 119 PRO A C 1
ATOM 735 O O . PRO A 1 123 ? -23.082 29.043 24.361 1.00 74.86 119 PRO A O 1
ATOM 739 N N . VAL A 1 124 ? -22.301 31.125 23.964 1.00 74.02 120 VAL A N 1
ATOM 740 C CA . VAL A 1 124 ? -21.481 31.300 25.156 1.00 74.01 120 VAL A CA 1
ATOM 741 C C . VAL A 1 124 ? -22.295 31.335 26.469 1.00 73.39 120 VAL A C 1
ATOM 742 O O . VAL A 1 124 ? -21.732 31.052 27.523 1.00 73.58 120 VAL A O 1
ATOM 746 N N . ASN A 1 125 ? -23.606 31.646 26.416 1.00 72.36 121 ASN A N 1
ATOM 747 C CA . ASN A 1 125 ? -24.452 31.655 27.614 1.00 71.55 121 ASN A CA 1
ATOM 748 C C . ASN A 1 125 ? -25.598 30.639 27.515 1.00 69.72 121 ASN A C 1
ATOM 749 O O . ASN A 1 125 ? -26.689 30.875 28.042 1.00 69.82 121 ASN A O 1
ATOM 754 N N . LEU A 1 126 ? -25.341 29.502 26.853 1.00 68.04 122 LEU A N 1
ATOM 755 C CA . LEU A 1 126 ? -26.345 28.455 26.676 1.00 67.02 122 LEU A CA 1
ATOM 756 C C . LEU A 1 126 ? -26.696 27.766 27.993 1.00 67.36 122 LEU A C 1
ATOM 757 O O . LEU A 1 126 ? -25.810 27.343 28.723 1.00 67.83 122 LEU A O 1
ATOM 762 N N . GLN A 1 127 ? -27.991 27.658 28.296 1.00 67.19 123 GLN A N 1
ATOM 763 C CA . GLN A 1 127 ? -28.449 27.044 29.537 1.00 67.70 123 GLN A CA 1
ATOM 764 C C . GLN A 1 127 ? -29.196 25.727 29.340 1.00 66.72 123 GLN A C 1
ATOM 765 O O . GLN A 1 127 ? -29.318 24.958 30.293 1.00 67.16 123 GLN A O 1
ATOM 771 N N . HIS A 1 128 ? -29.705 25.464 28.137 1.00 65.31 124 HIS A N 1
ATOM 772 C CA . HIS A 1 128 ? -30.426 24.223 27.872 1.00 64.80 124 HIS A CA 1
ATOM 773 C C . HIS A 1 128 ? -29.953 23.630 26.573 1.00 63.53 124 HIS A C 1
ATOM 774 O O . HIS A 1 128 ? -29.910 24.331 25.569 1.00 63.78 124 HIS A O 1
ATOM 781 N N . LEU A 1 129 ? -29.589 22.346 26.581 1.00 62.39 125 LEU A N 1
ATOM 782 C CA . LEU A 1 129 ? -29.104 21.685 25.372 1.00 61.88 125 LEU A CA 1
ATOM 783 C C . LEU A 1 129 ? -29.770 20.320 25.193 1.00 61.34 125 LEU A C 1
ATOM 784 O O . LEU A 1 129 ? -29.446 19.364 25.898 1.00 61.99 125 LEU A O 1
ATOM 789 N N . ILE A 1 130 ? -30.727 20.243 24.269 1.00 60.15 126 ILE A N 1
ATOM 790 C CA . ILE A 1 130 ? -31.472 19.013 24.016 1.00 59.73 126 ILE A CA 1
ATOM 791 C C . ILE A 1 130 ? -30.925 18.334 22.779 1.00 59.58 126 ILE A C 1
ATOM 792 O O . ILE A 1 130 ? -31.055 18.863 21.685 1.00 59.81 126 ILE A O 1
ATOM 797 N N . LEU A 1 131 ? -30.291 17.184 22.946 1.00 59.03 127 LEU A N 1
ATOM 798 C CA . LEU A 1 131 ? -29.726 16.429 21.832 1.00 58.98 127 LEU A CA 1
ATOM 799 C C . LEU A 1 131 ? -30.250 14.985 21.817 1.00 58.70 127 LEU A C 1
ATOM 800 O O . LEU A 1 131 ? -29.546 14.083 21.376 1.00 58.67 127 LEU A O 1
ATOM 805 N N . SER A 1 132 ? -31.469 14.759 22.294 1.00 59.15 128 SER A N 1
ATOM 806 C CA . SER A 1 132 ? -32.033 13.417 22.391 1.00 60.89 128 SER A CA 1
ATOM 807 C C . SER A 1 132 ? -32.670 12.902 21.099 1.00 62.55 128 SER A C 1
ATOM 808 O O . SER A 1 132 ? -32.923 13.676 20.185 1.00 63.31 128 SER A O 1
ATOM 811 N N . GLY A 1 133 ? -32.873 11.593 21.003 1.00 63.14 129 GLY A N 1
ATOM 812 C CA . GLY A 1 133 ? -33.521 10.997 19.841 1.00 64.61 129 GLY A CA 1
ATOM 813 C C . GLY A 1 133 ? -32.723 10.956 18.557 1.00 65.79 129 GLY A C 1
ATOM 814 O O . GLY A 1 133 ? -33.291 10.713 17.492 1.00 66.17 129 GLY A O 1
ATOM 815 N N . ASN A 1 134 ? -31.406 11.186 18.638 1.00 66.57 130 ASN A N 1
ATOM 816 C CA . ASN A 1 134 ? -30.544 11.134 17.451 1.00 68.04 130 ASN A CA 1
ATOM 817 C C . ASN A 1 134 ? -29.807 9.761 17.431 1.00 69.19 130 ASN A C 1
ATOM 818 O O . ASN A 1 134 ? -30.221 8.829 18.131 1.00 68.98 130 ASN A O 1
ATOM 823 N N . GLN A 1 135 ? -28.728 9.630 16.639 1.00 70.13 131 GLN A N 1
ATOM 824 C CA . GLN A 1 135 ? -27.932 8.412 16.611 1.00 71.89 131 GLN A CA 1
ATOM 825 C C . GLN A 1 135 ? -26.484 8.742 16.994 1.00 73.49 131 GLN A C 1
ATOM 826 O O . GLN A 1 135 ? -25.542 8.247 16.370 1.00 73.43 131 GLN A O 1
ATOM 832 N N . LEU A 1 136 ? -26.313 9.609 18.006 1.00 74.55 132 LEU A N 1
ATOM 833 C CA . LEU A 1 136 ? -25.003 10.053 18.457 1.00 75.96 132 LEU A CA 1
ATOM 834 C C . LEU A 1 136 ? -24.201 8.922 19.059 1.00 77.63 132 LEU A C 1
ATOM 835 O O . LEU A 1 136 ? -24.601 8.347 20.073 1.00 77.86 132 LEU A O 1
ATOM 840 N N . GLY A 1 137 ? -23.078 8.616 18.418 1.00 78.47 133 GLY A N 1
ATOM 841 C CA . GLY A 1 137 ? -22.148 7.590 18.869 1.00 79.99 133 GLY A CA 1
ATOM 842 C C . GLY A 1 137 ? -20.895 8.177 19.492 1.00 81.36 133 GLY A C 1
ATOM 843 O O . GLY A 1 137 ? -20.287 7.561 20.366 1.00 81.22 133 GLY A O 1
ATOM 844 N N . ARG A 1 138 ? -20.497 9.375 19.049 1.00 82.61 134 ARG A N 1
ATOM 845 C CA . ARG A 1 138 ? -19.313 10.040 19.575 1.00 84.40 134 ARG A CA 1
ATOM 846 C C . ARG A 1 138 ? -19.531 11.549 19.681 1.00 86.05 134 ARG A C 1
ATOM 847 O O . ARG A 1 138 ? -20.077 12.170 18.766 1.00 86.52 134 ARG A O 1
ATOM 849 N N . ILE A 1 139 ? -19.128 12.130 20.818 1.00 86.60 135 ILE A N 1
ATOM 850 C CA . ILE A 1 139 ? -19.214 13.566 21.076 1.00 87.55 135 ILE A CA 1
ATOM 851 C C . ILE A 1 139 ? -17.823 14.028 21.508 1.00 88.59 135 ILE A C 1
ATOM 852 O O . ILE A 1 139 ? -17.248 13.435 22.424 1.00 89.10 135 ILE A O 1
ATOM 857 N N . ALA A 1 140 ? -17.287 15.076 20.864 1.00 88.78 136 ALA A N 1
ATOM 858 C CA . ALA A 1 140 ? -15.963 15.621 21.167 1.00 89.60 136 ALA A CA 1
ATOM 859 C C . ALA A 1 140 ? -15.830 16.094 22.625 1.00 90.46 136 ALA A C 1
ATOM 860 O O . ALA A 1 140 ? -16.804 16.569 23.218 1.00 90.50 136 ALA A O 1
ATOM 862 N N . PRO A 1 141 ? -14.631 15.948 23.233 1.00 91.03 137 PRO A N 1
ATOM 863 C CA . PRO A 1 141 ? -14.465 16.365 24.639 1.00 91.44 137 PRO A CA 1
ATOM 864 C C . PRO A 1 141 ? -14.583 17.872 24.881 1.00 92.14 137 PRO A C 1
ATOM 865 O O . PRO A 1 141 ? -14.970 18.298 25.976 1.00 92.34 137 PRO A O 1
ATOM 869 N N . GLY A 1 142 ? -14.266 18.661 23.857 1.00 92.29 138 GLY A N 1
ATOM 870 C CA . GLY A 1 142 ? -14.352 20.114 23.919 1.00 92.70 138 GLY A CA 1
ATOM 871 C C . GLY A 1 142 ? -15.535 20.703 23.171 1.00 92.66 138 GLY A C 1
ATOM 872 O O . GLY A 1 142 ? -15.475 21.853 22.731 1.00 93.05 138 GLY A O 1
ATOM 873 N N . ALA A 1 143 ? -16.618 19.925 23.012 1.00 91.91 139 ALA A N 1
ATOM 874 C CA . ALA A 1 143 ? -17.801 20.407 22.302 1.00 91.84 139 ALA A CA 1
ATOM 875 C C . ALA A 1 143 ? -18.579 21.409 23.153 1.00 91.22 139 ALA A C 1
ATOM 876 O O . ALA A 1 143 ? -19.069 22.416 22.641 1.00 91.45 139 ALA A O 1
ATOM 878 N N . PHE A 1 144 ? -18.672 21.146 24.453 1.00 90.26 140 PHE A N 1
ATOM 879 C CA . PHE A 1 144 ? -19.389 22.029 25.365 1.00 89.81 140 PHE A CA 1
ATOM 880 C C . PHE A 1 144 ? -18.491 23.078 26.018 1.00 89.49 140 PHE A C 1
ATOM 881 O O . PHE A 1 144 ? -18.954 23.741 26.939 1.00 89.39 140 PHE A O 1
ATOM 889 N N . ASP A 1 145 ? -17.223 23.234 25.569 1.00 89.29 141 ASP A N 1
ATOM 890 C CA . ASP A 1 145 ? -16.261 24.152 26.187 1.00 89.36 141 ASP A CA 1
ATOM 891 C C . ASP A 1 145 ? -16.629 25.635 26.162 1.00 89.43 141 ASP A C 1
ATOM 892 O O . ASP A 1 145 ? -16.170 26.371 27.046 1.00 89.45 141 ASP A O 1
ATOM 897 N N . ASP A 1 146 ? -17.411 26.091 25.168 1.00 89.19 142 ASP A N 1
ATOM 898 C CA . ASP A 1 146 ? -17.818 27.497 25.132 1.00 89.15 142 ASP A CA 1
ATOM 899 C C . ASP A 1 146 ? -19.038 27.774 26.033 1.00 88.53 142 ASP A C 1
ATOM 900 O O . ASP A 1 146 ? -19.208 28.898 26.497 1.00 88.95 142 ASP A O 1
ATOM 905 N N . PHE A 1 147 ? -19.864 26.755 26.308 1.00 87.32 143 PHE A N 1
ATOM 906 C CA . PHE A 1 147 ? -21.040 26.922 27.158 1.00 86.69 143 PHE A CA 1
ATOM 907 C C . PHE A 1 147 ? -20.898 26.073 28.429 1.00 85.95 143 PHE A C 1
ATOM 908 O O . PHE A 1 147 ? -21.837 25.369 28.812 1.00 86.34 143 PHE A O 1
ATOM 910 N N . LEU A 1 148 ? -19.725 26.135 29.086 1.00 84.54 144 LEU A N 1
ATOM 911 C CA . LEU A 1 148 ? -19.486 25.323 30.279 1.00 83.65 144 LEU A CA 1
ATOM 912 C C . LEU A 1 148 ? -20.222 25.809 31.534 1.00 83.59 144 LEU A C 1
ATOM 913 O O . LEU A 1 148 ? -21.075 25.069 32.019 1.00 83.94 144 LEU A O 1
ATOM 918 N N . ASP A 1 149 ? -19.924 27.017 32.058 1.00 82.86 145 ASP A N 1
ATOM 919 C CA . ASP A 1 149 ? -20.594 27.503 33.272 1.00 82.69 145 ASP A CA 1
ATOM 920 C C . ASP A 1 149 ? -22.130 27.533 33.175 1.00 82.12 145 ASP A C 1
ATOM 921 O O . ASP A 1 149 ? -22.807 26.966 34.032 1.00 82.24 145 ASP A O 1
ATOM 926 N N . SER A 1 150 ? -22.668 28.194 32.131 1.00 81.12 146 SER A N 1
ATOM 927 C CA . SER A 1 150 ? -24.095 28.426 31.921 1.00 80.20 146 SER A CA 1
ATOM 928 C C . SER A 1 150 ? -24.981 27.179 31.865 1.00 79.30 146 SER A C 1
ATOM 929 O O . SER A 1 150 ? -26.031 27.183 32.493 1.00 79.71 146 SER A O 1
ATOM 932 N N . LEU A 1 151 ? -24.593 26.149 31.093 1.00 77.88 147 LEU A N 1
ATOM 933 C CA . LEU A 1 151 ? -25.365 24.918 30.895 1.00 76.99 147 LEU A CA 1
ATOM 934 C C . LEU A 1 151 ? -26.010 24.331 32.158 1.00 77.44 147 LEU A C 1
ATOM 935 O O . LEU A 1 151 ? -25.348 23.694 32.968 1.00 77.64 147 LEU A O 1
ATOM 940 N N . GLU A 1 152 ? -27.329 24.521 32.277 1.00 77.51 148 GLU A N 1
ATOM 941 C CA . GLU A 1 152 ? -28.174 24.075 33.381 1.00 78.00 148 GLU A CA 1
ATOM 942 C C . GLU A 1 152 ? -28.909 22.746 33.101 1.00 77.17 148 GLU A C 1
ATOM 943 O O . GLU A 1 152 ? -29.204 22.003 34.039 1.00 77.93 148 GLU A O 1
ATOM 949 N N . ASP A 1 153 ? -29.169 22.431 31.831 1.00 75.38 149 ASP A N 1
ATOM 950 C CA . ASP A 1 153 ? -29.824 21.174 31.478 1.00 74.71 149 ASP A CA 1
ATOM 951 C C . ASP A 1 153 ? -29.162 20.532 30.258 1.00 73.99 149 ASP A C 1
ATOM 952 O O . ASP A 1 153 ? -29.098 21.142 29.188 1.00 74.52 149 ASP A O 1
ATOM 954 N N . LEU A 1 154 ? -28.700 19.289 30.406 1.00 72.18 150 LEU A N 1
ATOM 955 C CA . LEU A 1 154 ? -28.061 18.562 29.319 1.00 70.66 150 LEU A CA 1
ATOM 956 C C . LEU A 1 154 ? -28.784 17.242 29.073 1.00 69.76 150 LEU A C 1
ATOM 957 O O . LEU A 1 154 ? -28.815 16.380 29.949 1.00 69.69 150 LEU A O 1
ATOM 962 N N . ASP A 1 155 ? -29.368 17.087 27.883 1.00 68.87 151 ASP A N 1
ATOM 963 C CA . ASP A 1 155 ? -30.156 15.912 27.538 1.00 68.55 151 ASP A CA 1
ATOM 964 C C . ASP A 1 155 ? -29.530 15.159 26.357 1.00 68.45 151 ASP A C 1
ATOM 965 O O . ASP A 1 155 ? -29.552 15.664 25.243 1.00 68.21 151 ASP A O 1
ATOM 970 N N . VAL A 1 156 ? -28.989 13.955 26.588 1.00 68.15 152 VAL A N 1
ATOM 971 C CA . VAL A 1 156 ? -28.445 13.133 25.507 1.00 68.08 152 VAL A CA 1
ATOM 972 C C . VAL A 1 156 ? -29.139 11.760 25.470 1.00 67.95 152 VAL A C 1
ATOM 973 O O . VAL A 1 156 ? -28.495 10.747 25.218 1.00 67.55 152 VAL A O 1
ATOM 977 N N . SER A 1 157 ? -30.457 11.737 25.723 1.00 68.39 153 SER A N 1
ATOM 978 C CA . SER A 1 157 ? -31.268 10.515 25.748 1.00 69.52 153 SER A CA 1
ATOM 979 C C . SER A 1 157 ? -31.429 9.881 24.377 1.00 70.01 153 SER A C 1
ATOM 980 O O . SER A 1 157 ? -31.224 10.544 23.379 1.00 70.28 153 SER A O 1
ATOM 983 N N . TYR A 1 158 ? -31.844 8.612 24.327 1.00 70.28 154 TYR A N 1
ATOM 984 C CA . TYR A 1 158 ? -32.165 7.918 23.084 1.00 71.32 154 TYR A CA 1
ATOM 985 C C . TYR A 1 158 ? -31.144 8.086 21.942 1.00 72.63 154 TYR A C 1
ATOM 986 O O . TYR A 1 158 ? -31.506 8.430 20.819 1.00 72.49 154 TYR A O 1
ATOM 995 N N . ASN A 1 159 ? -29.876 7.829 22.235 1.00 73.63 155 ASN A N 1
ATOM 996 C CA . ASN A 1 159 ? -28.789 7.889 21.261 1.00 75.02 155 ASN A CA 1
ATOM 997 C C . ASN A 1 159 ? -28.037 6.526 21.262 1.00 77.04 155 ASN A C 1
ATOM 998 O O . ASN A 1 159 ? -28.546 5.558 21.825 1.00 77.75 155 ASN A O 1
ATOM 1003 N N . ASN A 1 160 ? -26.874 6.424 20.613 1.00 78.14 156 ASN A N 1
ATOM 1004 C CA . ASN A 1 160 ? -26.074 5.198 20.640 1.00 79.99 156 ASN A CA 1
ATOM 1005 C C . ASN A 1 160 ? -24.764 5.427 21.406 1.00 81.39 156 ASN A C 1
ATOM 1006 O O . ASN A 1 160 ? -23.764 4.783 21.103 1.00 81.54 156 ASN A O 1
ATOM 1011 N N . LEU A 1 161 ? -24.761 6.348 22.386 1.00 82.52 157 LEU A N 1
ATOM 1012 C CA . LEU A 1 161 ? -23.575 6.711 23.163 1.00 83.99 157 LEU A CA 1
ATOM 1013 C C . LEU A 1 161 ? -23.009 5.625 24.058 1.00 85.49 157 LEU A C 1
ATOM 1014 O O . LEU A 1 161 ? -23.677 5.188 24.985 1.00 85.52 157 LEU A O 1
ATOM 1019 N N . ARG A 1 162 ? -21.757 5.224 23.807 1.00 86.64 158 ARG A N 1
ATOM 1020 C CA . ARG A 1 162 ? -21.040 4.265 24.645 1.00 88.19 158 ARG A CA 1
ATOM 1021 C C . ARG A 1 162 ? -20.270 5.060 25.704 1.00 89.62 158 ARG A C 1
ATOM 1022 O O . ARG A 1 162 ? -20.274 4.695 26.875 1.00 89.97 158 ARG A O 1
ATOM 1024 N N . GLN A 1 163 ? -19.615 6.153 25.293 1.00 90.36 159 GLN A N 1
ATOM 1025 C CA . GLN A 1 163 ? -18.893 7.013 26.213 1.00 91.47 159 GLN A CA 1
ATOM 1026 C C . GLN A 1 163 ? -19.310 8.463 26.000 1.00 91.78 159 GLN A C 1
ATOM 1027 O O . GLN A 1 163 ? -19.296 8.969 24.878 1.00 92.02 159 GLN A O 1
ATOM 1029 N N . VAL A 1 164 ? -19.739 9.088 27.090 1.00 91.66 160 VAL A N 1
ATOM 1030 C CA . VAL A 1 164 ? -20.166 10.478 27.225 1.00 92.09 160 VAL A CA 1
ATOM 1031 C C . VAL A 1 164 ? -18.913 11.313 27.562 1.00 92.97 160 VAL A C 1
ATOM 1032 O O . VAL A 1 164 ? -18.017 10.794 28.233 1.00 92.79 160 VAL A O 1
ATOM 1036 N N . PRO A 1 165 ? -18.797 12.582 27.114 1.00 93.77 161 PRO A N 1
ATOM 1037 C CA . PRO A 1 165 ? -17.602 13.370 27.463 1.00 94.54 161 PRO A CA 1
ATOM 1038 C C . PRO A 1 165 ? -17.674 13.839 28.920 1.00 95.37 161 PRO A C 1
ATOM 1039 O O . PRO A 1 165 ? -18.152 14.931 29.210 1.00 95.53 161 PRO A O 1
ATOM 1043 N N . TRP A 1 166 ? -17.197 12.989 29.833 1.00 95.77 162 TRP A N 1
ATOM 1044 C CA . TRP A 1 166 ? -17.216 13.194 31.277 1.00 96.88 162 TRP A CA 1
ATOM 1045 C C . TRP A 1 166 ? -16.406 14.407 31.755 1.00 98.02 162 TRP A C 1
ATOM 1046 O O . TRP A 1 166 ? -16.773 15.015 32.763 1.00 98.49 162 TRP A O 1
ATOM 1057 N N . ALA A 1 167 ? -15.295 14.743 31.057 1.00 98.02 163 ALA A N 1
ATOM 1058 C CA . ALA A 1 167 ? -14.454 15.896 31.408 1.00 98.29 163 ALA A CA 1
ATOM 1059 C C . ALA A 1 167 ? -15.227 17.215 31.259 1.00 98.32 163 ALA A C 1
ATOM 1060 O O . ALA A 1 167 ? -15.049 18.132 32.064 1.00 98.38 163 ALA A O 1
ATOM 1062 N N . GLY A 1 168 ? -16.084 17.282 30.239 1.00 98.00 164 GLY A N 1
ATOM 1063 C CA . GLY A 1 168 ? -16.923 18.439 29.981 1.00 98.02 164 GLY A CA 1
ATOM 1064 C C . GLY A 1 168 ? -18.127 18.448 30.900 1.00 97.71 164 GLY A C 1
ATOM 1065 O O . GLY A 1 168 ? -18.388 19.453 31.562 1.00 98.04 164 GLY A O 1
ATOM 1066 N N . ILE A 1 169 ? -18.839 17.306 30.992 1.00 96.85 165 ILE A N 1
ATOM 1067 C CA . ILE A 1 169 ? -20.026 17.181 31.844 1.00 96.77 165 ILE A CA 1
ATOM 1068 C C . ILE A 1 169 ? -19.720 17.380 33.341 1.00 96.01 165 ILE A C 1
ATOM 1069 O O . ILE A 1 169 ? -20.605 17.781 34.093 1.00 95.79 165 ILE A O 1
ATOM 1073 N N . GLY A 1 170 ? -18.482 17.120 33.747 1.00 95.31 166 GLY A N 1
ATOM 1074 C CA . GLY A 1 170 ? -18.051 17.310 35.126 1.00 95.34 166 GLY A CA 1
ATOM 1075 C C . GLY A 1 170 ? -17.555 18.717 35.431 1.00 95.05 166 GLY A C 1
ATOM 1076 O O . GLY A 1 170 ? -17.305 19.048 36.595 1.00 94.92 166 GLY A O 1
ATOM 1077 N N . SER A 1 171 ? -17.395 19.559 34.388 1.00 94.37 167 SER A N 1
ATOM 1078 C CA . SER A 1 171 ? -16.943 20.941 34.544 1.00 93.74 167 SER A CA 1
ATOM 1079 C C . SER A 1 171 ? -18.094 21.953 34.392 1.00 93.11 167 SER A C 1
ATOM 1080 O O . SER A 1 171 ? -17.850 23.102 34.035 1.00 93.61 167 SER A O 1
ATOM 1083 N N . MET A 1 172 ? -19.337 21.534 34.670 1.00 91.75 168 MET A N 1
ATOM 1084 C CA . MET A 1 172 ? -20.501 22.411 34.597 1.00 91.02 168 MET A CA 1
ATOM 1085 C C . MET A 1 172 ? -21.064 22.568 35.997 1.00 90.31 168 MET A C 1
ATOM 1086 O O . MET A 1 172 ? -21.862 21.746 36.434 1.00 90.63 168 MET A O 1
ATOM 1091 N N . PRO A 1 173 ? -20.655 23.617 36.723 1.00 89.12 169 PRO A N 1
ATOM 1092 C CA . PRO A 1 173 ? -21.123 23.781 38.105 1.00 88.42 169 PRO A CA 1
ATOM 1093 C C . PRO A 1 173 ? -22.605 24.093 38.288 1.00 87.43 169 PRO A C 1
ATOM 1094 O O . PRO A 1 173 ? -23.123 23.958 39.406 1.00 87.78 169 PRO A O 1
ATOM 1098 N N . ALA A 1 174 ? -23.289 24.510 37.212 1.00 85.92 170 ALA A N 1
ATOM 1099 C CA . ALA A 1 174 ? -24.711 24.842 37.298 1.00 84.98 170 ALA A CA 1
ATOM 1100 C C . ALA A 1 174 ? -25.649 23.763 36.768 1.00 84.10 170 ALA A C 1
ATOM 1101 O O . ALA A 1 174 ? -26.861 23.964 36.797 1.00 84.43 170 ALA A O 1
ATOM 1103 N N . LEU A 1 175 ? -25.117 22.630 36.289 1.00 82.98 171 LEU A N 1
ATOM 1104 C CA . LEU A 1 175 ? -25.950 21.564 35.735 1.00 82.45 171 LEU A CA 1
ATOM 1105 C C . LEU A 1 175 ? -26.873 20.927 36.783 1.00 81.62 171 LEU A C 1
ATOM 1106 O O . LEU A 1 175 ? -26.383 20.381 37.777 1.00 81.99 171 LEU A O 1
ATOM 1111 N N . HIS A 1 176 ? -28.202 21.020 36.590 1.00 80.34 172 HIS A N 1
ATOM 1112 C CA . HIS A 1 176 ? -29.130 20.382 37.524 1.00 79.80 172 HIS A CA 1
ATOM 1113 C C . HIS A 1 176 ? -29.784 19.121 36.930 1.00 78.61 172 HIS A C 1
ATOM 1114 O O . HIS A 1 176 ? -30.275 18.286 37.688 1.00 78.44 172 HIS A O 1
ATOM 1121 N N . THR A 1 177 ? -29.773 18.959 35.592 1.00 77.63 173 THR A N 1
ATOM 1122 C CA . THR A 1 177 ? -30.350 17.770 34.971 1.00 77.13 173 THR A CA 1
ATOM 1123 C C . THR A 1 177 ? -29.440 17.188 33.887 1.00 76.48 173 THR A C 1
ATOM 1124 O O . THR A 1 177 ? -28.997 17.906 32.990 1.00 76.47 173 THR A O 1
ATOM 1128 N N . LEU A 1 178 ? -29.151 15.884 33.988 1.00 75.62 174 LEU A N 1
ATOM 1129 C CA . LEU A 1 178 ? -28.349 15.190 32.993 1.00 75.18 174 LEU A CA 1
ATOM 1130 C C . LEU A 1 178 ? -29.053 13.904 32.592 1.00 74.67 174 LEU A C 1
ATOM 1131 O O . LEU A 1 178 ? -29.101 12.952 33.370 1.00 75.18 174 LEU A O 1
ATOM 1136 N N . ASN A 1 179 ? -29.620 13.884 31.386 1.00 73.39 175 ASN A N 1
ATOM 1137 C CA . ASN A 1 179 ? -30.325 12.711 30.907 1.00 72.69 175 ASN A CA 1
ATOM 1138 C C . ASN A 1 179 ? -29.446 11.858 30.010 1.00 71.94 175 ASN A C 1
ATOM 1139 O O . ASN A 1 179 ? -29.264 12.177 28.848 1.00 72.11 175 ASN A O 1
ATOM 1144 N N . LEU A 1 180 ? -28.861 10.795 30.566 1.00 71.26 176 LEU A N 1
ATOM 1145 C CA . LEU A 1 180 ? -28.019 9.857 29.806 1.00 70.89 176 LEU A CA 1
ATOM 1146 C C . LEU A 1 180 ? -28.762 8.529 29.548 1.00 70.28 176 LEU A C 1
ATOM 1147 O O . LEU A 1 180 ? -28.107 7.522 29.275 1.00 70.59 176 LEU A O 1
ATOM 1152 N N . ASP A 1 181 ? -30.095 8.503 29.684 1.00 69.14 177 ASP A N 1
ATOM 1153 C CA . ASP A 1 181 ? -30.854 7.278 29.529 1.00 69.16 177 ASP A CA 1
ATOM 1154 C C . ASP A 1 181 ? -31.007 6.848 28.076 1.00 69.63 177 ASP A C 1
ATOM 1155 O O . ASP A 1 181 ? -30.892 7.668 27.175 1.00 69.57 177 ASP A O 1
ATOM 1160 N N . HIS A 1 182 ? -31.309 5.560 27.864 1.00 69.77 178 HIS A N 1
ATOM 1161 C CA . HIS A 1 182 ? -31.529 4.954 26.561 1.00 69.93 178 HIS A CA 1
ATOM 1162 C C . HIS A 1 182 ? -30.348 5.135 25.653 1.00 70.78 178 HIS A C 1
ATOM 1163 O O . HIS A 1 182 ? -30.477 5.632 24.541 1.00 71.25 178 HIS A O 1
ATOM 1170 N N . ASN A 1 183 ? -29.179 4.712 26.138 1.00 70.62 179 ASN A N 1
ATOM 1171 C CA . ASN A 1 183 ? -27.923 4.767 25.407 1.00 70.50 179 ASN A CA 1
ATOM 1172 C C . ASN A 1 183 ? -27.215 3.384 25.508 1.00 71.48 179 ASN A C 1
ATOM 1173 O O . ASN A 1 183 ? -27.889 2.373 25.716 1.00 71.39 179 ASN A O 1
ATOM 1178 N N . LEU A 1 184 ? -25.887 3.326 25.315 1.00 72.04 180 LEU A N 1
ATOM 1179 C CA . LEU A 1 184 ? -25.119 2.089 25.410 1.00 73.26 180 LEU A CA 1
ATOM 1180 C C . LEU A 1 184 ? -23.916 2.276 26.365 1.00 74.64 180 LEU A C 1
ATOM 1181 O O . LEU A 1 184 ? -22.842 1.710 26.121 1.00 74.70 180 LEU A O 1
ATOM 1186 N N . ILE A 1 185 ? -24.081 3.095 27.425 1.00 74.88 181 ILE A N 1
ATOM 1187 C CA . ILE A 1 185 ? -23.005 3.384 28.374 1.00 75.62 181 ILE A CA 1
ATOM 1188 C C . ILE A 1 185 ? -22.702 2.180 29.258 1.00 76.47 181 ILE A C 1
ATOM 1189 O O . ILE A 1 185 ? -23.565 1.753 30.017 1.00 76.78 181 ILE A O 1
ATOM 1194 N N . ASP A 1 186 ? -21.487 1.626 29.154 1.00 76.56 182 ASP A N 1
ATOM 1195 C CA . ASP A 1 186 ? -21.097 0.433 29.902 1.00 77.39 182 ASP A CA 1
ATOM 1196 C C . ASP A 1 186 ? -20.301 0.713 31.171 1.00 79.34 182 ASP A C 1
ATOM 1197 O O . ASP A 1 186 ? -20.196 -0.167 32.029 1.00 79.69 182 ASP A O 1
ATOM 1202 N N . ALA A 1 187 ? -19.712 1.911 31.288 1.00 80.41 183 ALA A N 1
ATOM 1203 C CA . ALA A 1 187 ? -18.917 2.246 32.460 1.00 81.86 183 ALA A CA 1
ATOM 1204 C C . ALA A 1 187 ? -19.214 3.644 33.007 1.00 83.39 183 ALA A C 1
ATOM 1205 O O . ALA A 1 187 ? -19.360 4.588 32.241 1.00 83.16 183 ALA A O 1
ATOM 1207 N N . LEU A 1 188 ? -19.314 3.774 34.332 1.00 85.05 184 LEU A N 1
ATOM 1208 C CA . LEU A 1 188 ? -19.526 5.073 34.969 1.00 87.05 184 LEU A CA 1
ATOM 1209 C C . LEU A 1 188 ? -18.353 5.333 35.907 1.00 89.21 184 LEU A C 1
ATOM 1210 O O . LEU A 1 188 ? -18.294 4.759 36.990 1.00 89.17 184 LEU A O 1
ATOM 1215 N N . PRO A 1 189 ? -17.395 6.174 35.494 1.00 91.33 185 PRO A N 1
ATOM 1216 C CA . PRO A 1 189 ? -16.205 6.421 36.333 1.00 93.48 185 PRO A CA 1
ATOM 1217 C C . PRO A 1 189 ? -16.495 7.077 37.692 1.00 96.24 185 PRO A C 1
ATOM 1218 O O . PRO A 1 189 ? -17.598 7.583 37.905 1.00 96.65 185 PRO A O 1
ATOM 1222 N N . PRO A 1 190 ? -15.543 7.045 38.649 1.00 97.87 186 PRO A N 1
ATOM 1223 C CA . PRO A 1 190 ? -15.826 7.617 39.979 1.00 99.25 186 PRO A CA 1
ATOM 1224 C C . PRO A 1 190 ? -15.649 9.133 40.106 1.00 101.07 186 PRO A C 1
ATOM 1225 O O . PRO A 1 190 ? -16.162 9.737 41.045 1.00 101.15 186 PRO A O 1
ATOM 1229 N N . GLY A 1 191 ? -14.897 9.735 39.193 1.00 102.18 187 GLY A N 1
ATOM 1230 C CA . GLY A 1 191 ? -14.662 11.174 39.219 1.00 103.53 187 GLY A CA 1
ATOM 1231 C C . GLY A 1 191 ? -15.658 11.994 38.416 1.00 104.53 187 GLY A C 1
ATOM 1232 O O . GLY A 1 191 ? -15.519 13.216 38.325 1.00 104.88 187 GLY A O 1
ATOM 1233 N N . VAL A 1 192 ? -16.668 11.342 37.821 1.00 104.77 188 VAL A N 1
ATOM 1234 C CA . VAL A 1 192 ? -17.661 12.037 37.008 1.00 105.44 188 VAL A CA 1
ATOM 1235 C C . VAL A 1 192 ? -18.759 12.666 37.863 1.00 106.29 188 VAL A C 1
ATOM 1236 O O . VAL A 1 192 ? -19.268 13.725 37.501 1.00 106.52 188 VAL A O 1
ATOM 1240 N N . PHE A 1 193 ? -19.105 12.043 39.007 1.00 106.52 189 PHE A N 1
ATOM 1241 C CA . PHE A 1 193 ? -20.131 12.599 39.885 1.00 107.01 189 PHE A CA 1
ATOM 1242 C C . PHE A 1 193 ? -19.597 13.726 40.784 1.00 107.08 189 PHE A C 1
ATOM 1243 O O . PHE A 1 193 ? -20.382 14.540 41.265 1.00 107.26 189 PHE A O 1
ATOM 1251 N N . ALA A 1 194 ? -18.274 13.801 40.976 1.00 106.83 190 ALA A N 1
ATOM 1252 C CA . ALA A 1 194 ? -17.653 14.851 41.774 1.00 107.06 190 ALA A CA 1
ATOM 1253 C C . ALA A 1 194 ? -17.841 16.227 41.122 1.00 107.22 190 ALA A C 1
ATOM 1254 O O . ALA A 1 194 ? -17.869 16.329 39.891 1.00 107.36 190 ALA A O 1
ATOM 1256 N N . GLN A 1 195 ? -17.989 17.272 41.962 1.00 106.78 191 GLN A N 1
ATOM 1257 C CA . GLN A 1 195 ? -18.153 18.679 41.579 1.00 106.71 191 GLN A CA 1
ATOM 1258 C C . GLN A 1 195 ? -19.456 18.985 40.820 1.00 106.14 191 GLN A C 1
ATOM 1259 O O . GLN A 1 195 ? -19.451 19.798 39.897 1.00 106.71 191 GLN A O 1
ATOM 1261 N N . LEU A 1 196 ? -20.570 18.367 41.222 1.00 104.85 192 LEU A N 1
ATOM 1262 C CA . LEU A 1 196 ? -21.877 18.628 40.611 1.00 104.05 192 LEU A CA 1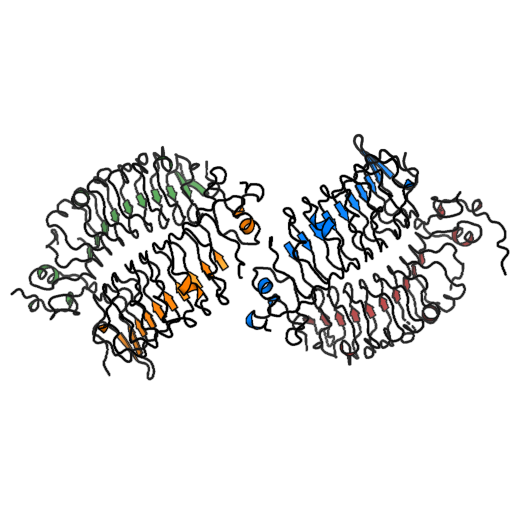
ATOM 1263 C C . LEU A 1 196 ? -22.872 18.901 41.743 1.00 102.94 192 LEU A C 1
ATOM 1264 O O . LEU A 1 196 ? -23.706 18.050 42.062 1.00 102.91 192 LEU A O 1
ATOM 1269 N N . SER A 1 197 ? -22.751 20.085 42.372 1.00 101.69 193 SER A N 1
ATOM 1270 C CA . SER A 1 197 ? -23.543 20.468 43.534 1.00 100.75 193 SER A CA 1
ATOM 1271 C C . SER A 1 197 ? -25.017 20.683 43.255 1.00 99.55 193 SER A C 1
ATOM 1272 O O . SER A 1 197 ? -25.844 20.342 44.100 1.00 99.88 193 SER A O 1
ATOM 1275 N N . GLN A 1 198 ? -25.354 21.250 42.090 1.00 97.85 194 GLN A N 1
ATOM 1276 C CA . GLN A 1 198 ? -26.753 21.507 41.761 1.00 96.56 194 GLN A CA 1
ATOM 1277 C C . GLN A 1 198 ? -27.468 20.338 41.064 1.00 95.38 194 GLN A C 1
ATOM 1278 O O . GLN A 1 198 ? -28.652 20.457 40.760 1.00 95.30 194 GLN A O 1
ATOM 1280 N N . LEU A 1 199 ? -26.770 19.217 40.833 1.00 94.34 195 LEU A N 1
ATOM 1281 C CA . LEU A 1 199 ? -27.345 18.054 40.166 1.00 93.72 195 LEU A CA 1
ATOM 1282 C C . LEU A 1 199 ? -28.521 17.474 40.960 1.00 93.34 195 LEU A C 1
ATOM 1283 O O . LEU A 1 199 ? -28.335 16.918 42.040 1.00 93.87 195 LEU A O 1
ATOM 1288 N N . SER A 1 200 ? -29.728 17.618 40.420 1.00 92.24 196 SER A N 1
ATOM 1289 C CA . SER A 1 200 ? -30.943 17.097 41.035 1.00 91.71 196 SER A CA 1
ATOM 1290 C C . SER A 1 200 ? -31.478 15.847 40.315 1.00 91.19 196 SER A C 1
ATOM 1291 O O . SER A 1 200 ? -32.170 15.040 40.927 1.00 90.79 196 SER A O 1
ATOM 1294 N N . ARG A 1 201 ? -31.150 15.675 39.025 1.00 91.22 197 ARG A N 1
ATOM 1295 C CA . ARG A 1 201 ? -31.632 14.524 38.265 1.00 91.43 197 ARG A CA 1
ATOM 1296 C C . ARG A 1 201 ? -30.560 13.913 37.396 1.00 90.70 197 ARG A C 1
ATOM 1297 O O . ARG A 1 201 ? -29.948 14.620 36.608 1.00 90.95 197 ARG A O 1
ATOM 1305 N N . LEU A 1 202 ? -30.346 12.599 37.514 1.00 89.84 198 LEU A N 1
ATOM 1306 C CA . LEU A 1 202 ? -29.387 11.888 36.679 1.00 89.52 198 LEU A CA 1
ATOM 1307 C C . LEU A 1 202 ? -30.050 10.603 36.207 1.00 89.01 198 LEU A C 1
ATOM 1308 O O . LEU A 1 202 ? -30.180 9.656 36.982 1.00 89.29 198 LEU A O 1
ATOM 1313 N N . ASP A 1 203 ? -30.510 10.585 34.954 1.00 88.10 199 ASP A N 1
ATOM 1314 C CA . ASP A 1 203 ? -31.184 9.415 34.410 1.00 87.74 199 ASP A CA 1
ATOM 1315 C C . ASP A 1 203 ? -30.184 8.499 33.704 1.00 87.09 199 ASP A C 1
ATOM 1316 O O . ASP A 1 203 ? -29.491 8.935 32.786 1.00 87.34 199 ASP A O 1
ATOM 1321 N N . LEU A 1 204 ? -30.091 7.241 34.156 1.00 85.88 200 LEU A N 1
ATOM 1322 C CA . LEU A 1 204 ? -29.203 6.229 33.574 1.00 84.99 200 LEU A CA 1
ATOM 1323 C C . LEU A 1 204 ? -29.978 4.958 33.154 1.00 83.89 200 LEU A C 1
ATOM 1324 O O . LEU A 1 204 ? -29.376 3.887 33.069 1.00 84.27 200 LEU A O 1
ATOM 1329 N N . THR A 1 205 ? -31.306 5.076 32.919 1.00 82.19 201 THR A N 1
ATOM 1330 C CA . THR A 1 205 ? -32.197 3.987 32.511 1.00 81.31 201 THR A CA 1
ATOM 1331 C C . THR A 1 205 ? -31.778 3.423 31.148 1.00 80.35 201 THR A C 1
ATOM 1332 O O . THR A 1 205 ? -31.286 4.174 30.321 1.00 80.26 201 THR A O 1
ATOM 1336 N N . SER A 1 206 ? -31.937 2.108 30.926 1.00 79.40 202 SER A N 1
ATOM 1337 C CA . SER A 1 206 ? -31.637 1.455 29.648 1.00 79.00 202 SER A CA 1
ATOM 1338 C C . SER A 1 206 ? -30.243 1.745 29.098 1.00 78.63 202 SER A C 1
ATOM 1339 O O . SER A 1 206 ? -30.098 2.403 28.070 1.00 79.37 202 SER A O 1
ATOM 1341 N N . ASN A 1 207 ? -29.215 1.238 29.764 1.00 77.17 203 ASN A N 1
ATOM 1342 C CA . ASN A 1 207 ? -27.834 1.403 29.316 1.00 75.99 203 ASN A CA 1
ATOM 1343 C C . ASN A 1 207 ? -27.130 0.011 29.340 1.00 75.95 203 ASN A C 1
ATOM 1344 O O . ASN A 1 207 ? -27.812 -1.012 29.396 1.00 75.85 203 ASN A O 1
ATOM 1349 N N . ARG A 1 208 ? -25.795 -0.044 29.280 1.00 76.06 204 ARG A N 1
ATOM 1350 C CA . ARG A 1 208 ? -25.065 -1.308 29.355 1.00 76.39 204 ARG A CA 1
ATOM 1351 C C . ARG A 1 208 ? -24.254 -1.404 30.671 1.00 76.22 204 ARG A C 1
ATOM 1352 O O . ARG A 1 208 ? -23.190 -2.019 30.691 1.00 76.18 204 ARG A O 1
ATOM 1354 N N . LEU A 1 209 ? -24.757 -0.805 31.759 1.00 75.98 205 LEU A N 1
ATOM 1355 C CA . LEU A 1 209 ? -24.055 -0.817 33.048 1.00 76.51 205 LEU A CA 1
ATOM 1356 C C . LEU A 1 209 ? -24.228 -2.111 33.842 1.00 77.45 205 LEU A C 1
ATOM 1357 O O . LEU A 1 209 ? -25.336 -2.435 34.261 1.00 77.30 205 LEU A O 1
ATOM 1362 N N . ALA A 1 210 ? -23.126 -2.838 34.073 1.00 78.21 206 ALA A N 1
ATOM 1363 C CA . ALA A 1 210 ? -23.159 -4.086 34.838 1.00 79.95 206 ALA A CA 1
ATOM 1364 C C . ALA A 1 210 ? -22.702 -3.879 36.293 1.00 82.44 206 ALA A C 1
ATOM 1365 O O . ALA A 1 210 ? -23.137 -4.604 37.187 1.00 82.85 206 ALA A O 1
ATOM 1367 N N . THR A 1 211 ? -21.816 -2.902 36.527 1.00 83.77 207 THR A N 1
ATOM 1368 C CA . THR A 1 211 ? -21.330 -2.602 37.859 1.00 85.89 207 THR A CA 1
ATOM 1369 C C . THR A 1 211 ? -21.320 -1.097 38.132 1.00 87.47 207 THR A C 1
ATOM 1370 O O . THR A 1 211 ? -21.136 -0.296 37.217 1.00 86.85 207 THR A O 1
ATOM 1373 N N . LEU A 1 212 ? -21.542 -0.715 39.397 1.00 89.25 208 LEU A N 1
ATOM 1374 C CA . LEU A 1 212 ? -21.566 0.684 39.810 1.00 91.38 208 LEU A CA 1
ATOM 1375 C C . LEU A 1 212 ? -20.678 0.910 41.025 1.00 93.35 208 LEU A C 1
ATOM 1376 O O . LEU A 1 212 ? -20.523 0.015 41.855 1.00 93.91 208 LEU A O 1
ATOM 1378 N N . ALA A 1 213 ? -20.089 2.106 41.138 1.00 94.30 209 ALA A N 1
ATOM 1379 C CA . ALA A 1 213 ? -19.221 2.439 42.276 1.00 95.38 209 ALA A CA 1
ATOM 1380 C C . ALA A 1 213 ? -19.953 3.368 43.243 1.00 96.56 209 ALA A C 1
ATOM 1381 O O . ALA A 1 213 ? -20.701 4.242 42.805 1.00 97.45 209 ALA A O 1
ATOM 1383 N N . PRO A 1 214 ? -19.781 3.162 44.557 1.00 96.66 210 PRO A N 1
ATOM 1384 C CA . PRO A 1 214 ? -20.504 3.983 45.539 1.00 97.11 210 PRO A CA 1
ATOM 1385 C C . PRO A 1 214 ? -20.392 5.491 45.350 1.00 98.09 210 PRO A C 1
ATOM 1386 O O . PRO A 1 214 ? -19.342 6.079 45.566 1.00 98.36 210 PRO A O 1
ATOM 1390 N N . ASP A 1 215 ? -21.512 6.094 44.931 1.00 98.80 211 ASP A N 1
ATOM 1391 C CA . ASP A 1 215 ? -21.657 7.519 44.651 1.00 100.17 211 ASP A CA 1
ATOM 1392 C C . ASP A 1 215 ? -22.614 8.175 45.637 1.00 101.59 211 ASP A C 1
ATOM 1393 O O . ASP A 1 215 ? -23.721 7.677 45.842 1.00 102.05 211 ASP A O 1
ATOM 1395 N N . PRO A 1 216 ? -22.245 9.334 46.206 1.00 102.02 212 PRO A N 1
ATOM 1396 C CA . PRO A 1 216 ? -23.149 10.010 47.146 1.00 102.50 212 PRO A CA 1
ATOM 1397 C C . PRO A 1 216 ? -24.214 10.897 46.449 1.00 103.03 212 PRO A C 1
ATOM 1398 O O . PRO A 1 216 ? -24.536 10.645 45.279 1.00 103.08 212 PRO A O 1
ATOM 1402 N N . LEU A 1 217 ? -24.781 11.904 47.172 1.00 102.91 213 LEU A N 1
ATOM 1403 C CA . LEU A 1 217 ? -25.810 12.832 46.692 1.00 102.99 213 LEU A CA 1
ATOM 1404 C C . LEU A 1 217 ? -27.039 12.075 46.219 1.00 102.70 213 LEU A C 1
ATOM 1405 O O . LEU A 1 217 ? -27.515 12.267 45.098 1.00 102.88 213 LEU A O 1
ATOM 1407 N N . PHE A 1 218 ? -27.523 11.176 47.072 1.00 102.09 214 PHE A N 1
ATOM 1408 C CA . PHE A 1 218 ? -28.677 10.362 46.755 1.00 102.19 214 PHE A CA 1
ATOM 1409 C C . PHE A 1 218 ? -29.947 10.989 47.283 1.00 102.85 214 PHE A C 1
ATOM 1410 O O . PHE A 1 218 ? -30.489 10.533 48.284 1.00 103.36 214 PHE A O 1
ATOM 1418 N N . SER A 1 219 ? -30.409 12.065 46.623 1.00 102.83 215 SER A N 1
ATOM 1419 C CA . SER A 1 219 ? -31.628 12.769 47.020 1.00 103.39 215 SER A CA 1
ATOM 1420 C C . SER A 1 219 ? -32.849 12.118 46.390 1.00 104.16 215 SER A C 1
ATOM 1421 O O . SER A 1 219 ? -33.974 12.537 46.654 1.00 104.56 215 SER A O 1
ATOM 1423 N N . VAL A 1 232 ? -31.765 12.410 42.512 1.00 72.68 228 VAL A N 1
ATOM 1424 C CA . VAL A 1 232 ? -32.565 11.292 42.006 1.00 72.49 228 VAL A CA 1
ATOM 1425 C C . VAL A 1 232 ? -31.857 10.583 40.856 1.00 71.68 228 VAL A C 1
ATOM 1426 O O . VAL A 1 232 ? -31.701 11.157 39.787 1.00 70.31 228 VAL A O 1
ATOM 1428 N N . LEU A 1 233 ? -31.421 9.339 41.087 1.00 72.43 229 LEU A N 1
ATOM 1429 C CA . LEU A 1 233 ? -30.729 8.536 40.091 1.00 73.80 229 LEU A CA 1
ATOM 1430 C C . LEU A 1 233 ? -31.570 7.329 39.700 1.00 74.34 229 LEU A C 1
ATOM 1431 O O . LEU A 1 233 ? -31.939 6.545 40.561 1.00 74.48 229 LEU A O 1
ATOM 1436 N N . SER A 1 234 ? -31.827 7.146 38.402 1.00 74.77 230 SER A N 1
ATOM 1437 C CA . SER A 1 234 ? -32.583 5.993 37.921 1.00 75.30 230 SER A CA 1
ATOM 1438 C C . SER A 1 234 ? -31.643 5.073 37.153 1.00 75.18 230 SER A C 1
ATOM 1439 O O . SER A 1 234 ? -30.879 5.557 36.335 1.00 74.81 230 SER A O 1
ATOM 1442 N N . PHE A 1 235 ? -31.654 3.767 37.445 1.00 75.27 231 PHE A N 1
ATOM 1443 C CA . PHE A 1 235 ? -30.746 2.818 36.800 1.00 75.68 231 PHE A CA 1
ATOM 1444 C C . PHE A 1 235 ? -31.436 1.521 36.368 1.00 76.41 231 PHE A C 1
ATOM 1445 O O . PHE A 1 235 ? -30.781 0.491 36.217 1.00 76.62 231 PHE A O 1
ATOM 1453 N N . SER A 1 236 ? -32.750 1.577 36.132 1.00 76.66 232 SER A N 1
ATOM 1454 C CA . SER A 1 236 ? -33.529 0.424 35.688 1.00 77.15 232 SER A CA 1
ATOM 1455 C C . SER A 1 236 ? -33.223 0.079 34.235 1.00 76.76 232 SER A C 1
ATOM 1456 O O . SER A 1 236 ? -32.918 0.961 33.436 1.00 77.09 232 SER A O 1
ATOM 1459 N N . GLY A 1 237 ? -33.300 -1.200 33.902 1.00 75.95 233 GLY A N 1
ATOM 1460 C CA . GLY A 1 237 ? -33.025 -1.653 32.545 1.00 75.41 233 GLY A CA 1
ATOM 1461 C C . GLY A 1 237 ? -31.553 -1.740 32.211 1.00 74.58 233 GLY A C 1
ATOM 1462 O O . GLY A 1 237 ? -31.149 -1.516 31.066 1.00 74.62 233 GLY A O 1
ATOM 1463 N N . ASN A 1 238 ? -30.745 -2.056 33.218 1.00 73.70 234 ASN A N 1
ATOM 1464 C CA . ASN A 1 238 ? -29.308 -2.212 33.086 1.00 73.54 234 ASN A CA 1
ATOM 1465 C C . ASN A 1 238 ? -28.936 -3.670 33.378 1.00 73.95 234 ASN A C 1
ATOM 1466 O O . ASN A 1 238 ? -29.563 -4.305 34.225 1.00 74.14 234 ASN A O 1
ATOM 1471 N N . PRO A 1 239 ? -27.913 -4.227 32.700 1.00 74.07 235 PRO A N 1
ATOM 1472 C CA . PRO A 1 239 ? -27.542 -5.630 32.955 1.00 74.48 235 PRO A CA 1
ATOM 1473 C C . PRO A 1 239 ? -26.723 -5.827 34.240 1.00 75.43 235 PRO A C 1
ATOM 1474 O O . PRO A 1 239 ? -25.565 -6.234 34.183 1.00 75.62 235 PRO A O 1
ATOM 1478 N N . LEU A 1 240 ? -27.348 -5.569 35.395 1.00 75.67 236 LEU A N 1
ATOM 1479 C CA . LEU A 1 240 ? -26.738 -5.636 36.714 1.00 76.84 236 LEU A CA 1
ATOM 1480 C C . LEU A 1 240 ? -26.122 -6.977 37.063 1.00 78.17 236 LEU A C 1
ATOM 1481 O O . LEU A 1 240 ? -26.747 -8.022 36.890 1.00 78.39 236 LEU A O 1
ATOM 1486 N N . HIS A 1 241 ? -24.892 -6.942 37.569 1.00 78.81 237 HIS A N 1
ATOM 1487 C CA . HIS A 1 241 ? -24.210 -8.141 38.016 1.00 80.00 237 HIS A CA 1
ATOM 1488 C C . HIS A 1 241 ? -24.417 -8.175 39.526 1.00 81.23 237 HIS A C 1
ATOM 1489 O O . HIS A 1 241 ? -23.704 -7.513 40.277 1.00 81.18 237 HIS A O 1
ATOM 1496 N N . CYS A 1 242 ? -25.437 -8.904 39.963 1.00 82.32 238 CYS A N 1
ATOM 1497 C CA . CYS A 1 242 ? -25.844 -8.943 41.358 1.00 84.06 238 CYS A CA 1
ATOM 1498 C C . CYS A 1 242 ? -24.981 -9.846 42.226 1.00 85.37 238 CYS A C 1
ATOM 1499 O O . CYS A 1 242 ? -25.347 -10.980 42.546 1.00 85.62 238 CYS A O 1
ATOM 1502 N N . ASN A 1 243 ? -23.817 -9.332 42.598 1.00 85.90 239 ASN A N 1
ATOM 1503 C CA . ASN A 1 243 ? -22.897 -10.020 43.479 1.00 86.95 239 ASN A CA 1
ATOM 1504 C C . ASN A 1 243 ? -22.474 -9.058 44.618 1.00 88.93 239 ASN A C 1
ATOM 1505 O O . ASN A 1 243 ? -23.198 -8.102 44.902 1.00 89.06 239 ASN A O 1
ATOM 1510 N N . CYS A 1 244 ? -21.363 -9.322 45.305 1.00 90.29 240 CYS A N 1
ATOM 1511 C CA . CYS A 1 244 ? -20.926 -8.506 46.434 1.00 92.25 240 CYS A CA 1
ATOM 1512 C C . CYS A 1 244 ? -20.607 -7.065 46.062 1.00 92.41 240 CYS A C 1
ATOM 1513 O O . CYS A 1 244 ? -20.692 -6.183 46.920 1.00 92.71 240 CYS A O 1
ATOM 1516 N N . GLU A 1 245 ? -20.231 -6.825 44.798 1.00 92.01 241 GLU A N 1
ATOM 1517 C CA . GLU A 1 245 ? -19.890 -5.489 44.317 1.00 92.15 241 GLU A CA 1
ATOM 1518 C C . GLU A 1 245 ? -21.097 -4.554 44.255 1.00 92.08 241 GLU A C 1
ATOM 1519 O O . GLU A 1 245 ? -20.920 -3.341 44.277 1.00 92.21 241 GLU A O 1
ATOM 1521 N N . LEU A 1 246 ? -22.316 -5.119 44.183 1.00 91.95 242 LEU A N 1
ATOM 1522 C CA . LEU A 1 246 ? -23.576 -4.382 44.124 1.00 92.27 242 LEU A CA 1
ATOM 1523 C C . LEU A 1 246 ? -24.401 -4.553 45.424 1.00 92.24 242 LEU A C 1
ATOM 1524 O O . LEU A 1 246 ? -25.627 -4.459 45.387 1.00 92.54 242 LEU A O 1
ATOM 1529 N N . LEU A 1 247 ? -23.739 -4.800 46.558 1.00 91.68 243 LEU A N 1
ATOM 1530 C CA . LEU A 1 247 ? -24.429 -4.972 47.835 1.00 91.91 243 LEU A CA 1
ATOM 1531 C C . LEU A 1 247 ? -24.666 -3.638 48.559 1.00 91.79 243 LEU A C 1
ATOM 1532 O O . LEU A 1 247 ? -25.624 -3.522 49.325 1.00 92.01 243 LEU A O 1
ATOM 1537 N N . TRP A 1 248 ? -23.810 -2.632 48.310 1.00 91.17 244 TRP A N 1
ATOM 1538 C CA . TRP A 1 248 ? -23.946 -1.301 48.905 1.00 91.01 244 TRP A CA 1
ATOM 1539 C C . TRP A 1 248 ? -25.215 -0.609 48.394 1.00 90.90 244 TRP A C 1
ATOM 1540 O O . TRP A 1 248 ? -25.899 0.069 49.159 1.00 91.39 244 TRP A O 1
ATOM 1551 N N . LEU A 1 249 ? -25.518 -0.784 47.101 1.00 89.99 245 LEU A N 1
ATOM 1552 C CA . LEU A 1 249 ? -26.680 -0.193 46.444 1.00 89.75 245 LEU A CA 1
ATOM 1553 C C . LEU A 1 249 ? -27.965 -0.855 46.941 1.00 89.79 245 LEU A C 1
ATOM 1554 O O . LEU A 1 249 ? -28.958 -0.171 47.188 1.00 89.36 245 LEU A O 1
ATOM 1559 N N . ARG A 1 250 ? -27.924 -2.179 47.135 1.00 89.91 246 ARG A N 1
ATOM 1560 C CA . ARG A 1 250 ? -29.041 -2.967 47.647 1.00 90.46 246 ARG A CA 1
ATOM 1561 C C . ARG A 1 250 ? -29.406 -2.570 49.104 1.00 91.34 246 ARG A C 1
ATOM 1562 O O . ARG A 1 250 ? -30.549 -2.733 49.529 1.00 91.99 246 ARG A O 1
ATOM 1570 N N . ARG A 1 251 ? -28.448 -2.017 49.856 1.00 91.03 247 ARG A N 1
ATOM 1571 C CA . ARG A 1 251 ? -28.683 -1.577 51.222 1.00 91.29 247 ARG A CA 1
ATOM 1572 C C . ARG A 1 251 ? -29.327 -0.193 51.340 1.00 90.37 247 ARG A C 1
ATOM 1573 O O . ARG A 1 251 ? -29.639 0.215 52.446 1.00 91.10 247 ARG A O 1
ATOM 1581 N N . LEU A 1 252 ? -29.488 0.544 50.246 1.00 89.10 248 LEU A N 1
ATOM 1582 C CA . LEU A 1 252 ? -30.048 1.894 50.291 1.00 88.51 248 LEU A CA 1
ATOM 1583 C C . LEU A 1 252 ? -31.564 1.919 50.391 1.00 87.60 248 LEU A C 1
ATOM 1584 O O . LEU A 1 252 ? -32.236 1.017 49.902 1.00 87.62 248 LEU A O 1
ATOM 1589 N N . ALA A 1 253 ? -32.106 2.974 51.005 1.00 86.77 249 ALA A N 1
ATOM 1590 C CA . ALA A 1 253 ? -33.547 3.166 51.122 1.00 86.12 249 ALA A CA 1
ATOM 1591 C C . ALA A 1 253 ? -34.016 3.844 49.838 1.00 85.54 249 ALA A C 1
ATOM 1592 O O . ALA A 1 253 ? -34.142 5.068 49.781 1.00 85.72 249 ALA A O 1
ATOM 1594 N N . ARG A 1 254 ? -34.233 3.045 48.798 1.00 84.56 250 ARG A N 1
ATOM 1595 C CA . ARG A 1 254 ? -34.653 3.531 47.490 1.00 84.42 250 ARG A CA 1
ATOM 1596 C C . ARG A 1 254 ? -35.905 2.791 46.984 1.00 84.60 250 ARG A C 1
ATOM 1597 O O . ARG A 1 254 ? -36.108 1.625 47.332 1.00 85.30 250 ARG A O 1
ATOM 1605 N N . PRO A 1 255 ? -36.747 3.429 46.140 1.00 83.51 251 PRO A N 1
ATOM 1606 C CA . PRO A 1 255 ? -37.921 2.719 45.620 1.00 82.55 251 PRO A CA 1
ATOM 1607 C C . PRO A 1 255 ? -37.551 1.709 44.541 1.00 81.44 251 PRO A C 1
ATOM 1608 O O . PRO A 1 255 ? -36.513 1.845 43.899 1.00 81.52 251 PRO A O 1
ATOM 1612 N N . ASP A 1 256 ? -38.396 0.693 44.340 1.00 80.60 252 ASP A N 1
ATOM 1613 C CA . ASP A 1 256 ? -38.148 -0.310 43.313 1.00 80.42 252 ASP A CA 1
ATOM 1614 C C . ASP A 1 256 ? -38.548 0.250 41.963 1.00 80.58 252 ASP A C 1
ATOM 1615 O O . ASP A 1 256 ? -39.742 0.329 41.672 1.00 80.86 252 ASP A O 1
ATOM 1620 N N . ASP A 1 257 ? -37.557 0.641 41.132 1.00 80.08 253 ASP A N 1
ATOM 1621 C CA . ASP A 1 257 ? -37.837 1.150 39.787 1.00 79.92 253 ASP A CA 1
ATOM 1622 C C . ASP A 1 257 ? -37.871 0.014 38.735 1.00 79.22 253 ASP A C 1
ATOM 1623 O O . ASP A 1 257 ? -37.694 0.277 37.541 1.00 79.17 253 ASP A O 1
ATOM 1628 N N . LEU A 1 258 ? -38.104 -1.234 39.189 1.00 78.36 254 LEU A N 1
ATOM 1629 C CA . LEU A 1 258 ? -38.167 -2.465 38.411 1.00 78.18 254 LEU A CA 1
ATOM 1630 C C . LEU A 1 258 ? -36.813 -2.854 37.822 1.00 77.65 254 LEU A C 1
ATOM 1631 O O . LEU A 1 258 ? -36.740 -3.335 36.692 1.00 77.01 254 LEU A O 1
ATOM 1636 N N . GLU A 1 259 ? -35.742 -2.675 38.618 1.00 77.51 255 GLU A N 1
ATOM 1637 C CA . GLU A 1 259 ? -34.376 -3.049 38.255 1.00 77.57 255 GLU A CA 1
ATOM 1638 C C . GLU A 1 259 ? -34.266 -4.575 38.288 1.00 77.80 255 GLU A C 1
ATOM 1639 O O . GLU A 1 259 ? -34.821 -5.202 39.180 1.00 78.09 255 GLU A O 1
ATOM 1645 N N . THR A 1 260 ? -33.595 -5.178 37.310 1.00 78.12 256 THR A N 1
ATOM 1646 C CA . THR A 1 260 ? -33.515 -6.637 37.210 1.00 78.96 256 THR A CA 1
ATOM 1647 C C . THR A 1 260 ? -32.053 -7.129 37.163 1.00 80.31 256 THR A C 1
ATOM 1648 O O . THR A 1 260 ? -31.175 -6.402 36.695 1.00 79.99 256 THR A O 1
ATOM 1652 N N . CYS A 1 261 ? -31.793 -8.347 37.683 1.00 81.28 257 CYS A N 1
ATOM 1653 C CA . CYS A 1 261 ? -30.471 -8.966 37.659 1.00 82.33 257 CYS A CA 1
ATOM 1654 C C . CYS A 1 261 ? -30.342 -9.740 36.351 1.00 82.58 257 CYS A C 1
ATOM 1655 O O . CYS A 1 261 ? -31.228 -10.523 36.011 1.00 82.44 257 CYS A O 1
ATOM 1658 N N . ALA A 1 262 ? -29.238 -9.544 35.629 1.00 82.55 258 ALA A N 1
ATOM 1659 C CA . ALA A 1 262 ? -28.979 -10.284 34.394 1.00 82.90 258 ALA A CA 1
ATOM 1660 C C . ALA A 1 262 ? -27.963 -11.426 34.620 1.00 83.15 258 ALA A C 1
ATOM 1661 O O . ALA A 1 262 ? -27.958 -12.411 33.882 1.00 83.31 258 ALA A O 1
ATOM 1663 N N . SER A 1 263 ? -27.097 -11.273 35.630 1.00 82.94 259 SER A N 1
ATOM 1664 C CA . SER A 1 263 ? -26.064 -12.221 36.033 1.00 82.99 259 SER A CA 1
ATOM 1665 C C . SER A 1 263 ? -25.859 -12.085 37.560 1.00 82.85 259 SER A C 1
ATOM 1666 O O . SER A 1 263 ? -26.058 -10.990 38.095 1.00 82.71 259 SER A O 1
ATOM 1669 N N . PRO A 1 264 ? -25.495 -13.157 38.300 1.00 82.81 260 PRO A N 1
ATOM 1670 C CA . PRO A 1 264 ? -25.223 -14.538 37.853 1.00 82.82 260 PRO A CA 1
ATOM 1671 C C . PRO A 1 264 ? -26.471 -15.290 37.390 1.00 83.22 260 PRO A C 1
ATOM 1672 O O . PRO A 1 264 ? -27.590 -14.854 37.663 1.00 83.80 260 PRO A O 1
ATOM 1676 N N . PRO A 1 265 ? -26.309 -16.422 36.673 1.00 82.95 261 PRO A N 1
ATOM 1677 C CA . PRO A 1 265 ? -27.490 -17.149 36.167 1.00 82.73 261 PRO A CA 1
ATOM 1678 C C . PRO A 1 265 ? -28.556 -17.514 37.206 1.00 82.24 261 PRO A C 1
ATOM 1679 O O . PRO A 1 265 ? -29.731 -17.545 36.863 1.00 82.35 261 PRO A O 1
ATOM 1683 N N . THR A 1 266 ? -28.167 -17.746 38.465 1.00 81.76 262 THR A N 1
ATOM 1684 C CA . THR A 1 266 ? -29.131 -18.054 39.519 1.00 81.61 262 THR A CA 1
ATOM 1685 C C . THR A 1 266 ? -30.057 -16.865 39.786 1.00 81.62 262 THR A C 1
ATOM 1686 O O . THR A 1 266 ? -31.251 -17.055 40.023 1.00 82.02 262 THR A O 1
ATOM 1689 N N . LEU A 1 267 ? -29.520 -15.640 39.722 1.00 80.86 263 LEU A N 1
ATOM 1690 C CA . LEU A 1 267 ? -30.323 -14.442 39.967 1.00 80.54 263 LEU A CA 1
ATOM 1691 C C . LEU A 1 267 ? -30.955 -13.820 38.720 1.00 79.55 263 LEU A C 1
ATOM 1692 O O . LEU A 1 267 ? -31.747 -12.889 38.855 1.00 79.20 263 LEU A O 1
ATOM 1697 N N . ALA A 1 268 ? -30.617 -14.327 37.520 1.00 78.85 264 ALA A N 1
ATOM 1698 C CA . ALA A 1 268 ? -31.148 -13.829 36.253 1.00 78.42 264 ALA A CA 1
ATOM 1699 C C . ALA A 1 268 ? -32.674 -13.870 36.210 1.00 77.75 264 ALA A C 1
ATOM 1700 O O . ALA A 1 268 ? -33.283 -14.886 36.550 1.00 78.00 264 ALA A O 1
ATOM 1702 N N . GLY A 1 269 ? -33.277 -12.749 35.832 1.00 76.70 265 GLY A N 1
ATOM 1703 C CA . GLY A 1 269 ? -34.726 -12.632 35.747 1.00 76.15 265 GLY A CA 1
ATOM 1704 C C . GLY A 1 269 ? -35.360 -12.029 36.983 1.00 75.40 265 GLY A C 1
ATOM 1705 O O . GLY A 1 269 ? -36.377 -11.337 36.886 1.00 75.54 265 GLY A O 1
ATOM 1706 N N . ARG A 1 270 ? -34.745 -12.273 38.161 1.00 74.73 266 ARG A N 1
ATOM 1707 C CA . ARG A 1 270 ? -35.239 -11.777 39.447 1.00 74.49 266 ARG A CA 1
ATOM 1708 C C . ARG A 1 270 ? -35.046 -10.280 39.603 1.00 74.42 266 ARG A C 1
ATOM 1709 O O . ARG A 1 270 ? -34.078 -9.725 39.090 1.00 73.80 266 ARG A O 1
ATOM 1717 N N . TYR A 1 271 ? -35.947 -9.634 40.360 1.00 75.05 267 TYR A N 1
ATOM 1718 C CA . TYR A 1 271 ? -35.842 -8.207 40.634 1.00 76.02 267 TYR A CA 1
ATOM 1719 C C . TYR A 1 271 ? -34.695 -7.929 41.595 1.00 76.65 267 TYR A C 1
ATOM 1720 O O . TYR A 1 271 ? -34.432 -8.714 42.505 1.00 76.26 267 TYR A O 1
ATOM 1729 N N . PHE A 1 272 ? -33.993 -6.821 41.374 1.00 77.29 268 PHE A N 1
ATOM 1730 C CA . PHE A 1 272 ? -32.849 -6.411 42.168 1.00 78.23 268 PHE A CA 1
ATOM 1731 C C . PHE A 1 272 ? -33.259 -6.106 43.599 1.00 78.90 268 PHE A C 1
ATOM 1732 O O . PHE A 1 272 ? -32.550 -6.471 44.526 1.00 79.00 268 PHE A O 1
ATOM 1740 N N . TRP A 1 273 ? -34.400 -5.448 43.785 1.00 79.36 269 TRP A N 1
ATOM 1741 C CA . TRP A 1 273 ? -34.897 -5.127 45.125 1.00 80.32 269 TRP A CA 1
ATOM 1742 C C . TRP A 1 273 ? -35.692 -6.253 45.784 1.00 81.76 269 TRP A C 1
ATOM 1743 O O . TRP A 1 273 ? -36.122 -6.088 46.913 1.00 81.86 269 TRP A O 1
ATOM 1754 N N . ALA A 1 274 ? -35.897 -7.381 45.102 1.00 83.08 270 ALA A N 1
ATOM 1755 C CA . ALA A 1 274 ? -36.629 -8.510 45.658 1.00 84.91 270 ALA A CA 1
ATOM 1756 C C . ALA A 1 274 ? -35.719 -9.651 46.129 1.00 87.18 270 ALA A C 1
ATOM 1757 O O . ALA A 1 274 ? -36.176 -10.503 46.885 1.00 87.55 270 ALA A O 1
ATOM 1759 N N . VAL A 1 275 ? -34.453 -9.684 45.692 1.00 88.86 271 VAL A N 1
ATOM 1760 C CA . VAL A 1 275 ? -33.531 -10.731 46.118 1.00 91.34 271 VAL A CA 1
ATOM 1761 C C . VAL A 1 275 ? -32.901 -10.366 47.462 1.00 93.44 271 VAL A C 1
ATOM 1762 O O . VAL A 1 275 ? -32.442 -9.238 47.648 1.00 94.23 271 VAL A O 1
ATOM 1766 N N . PRO A 1 276 ? -32.910 -11.294 48.433 1.00 94.03 272 PRO A N 1
ATOM 1767 C CA . PRO A 1 276 ? -32.317 -10.985 49.744 1.00 94.59 272 PRO A CA 1
ATOM 1768 C C . PRO A 1 276 ? -30.819 -10.692 49.674 1.00 95.45 272 PRO A C 1
ATOM 1769 O O . PRO A 1 276 ? -30.114 -11.250 48.835 1.00 95.05 272 PRO A O 1
ATOM 1773 N N . GLU A 1 277 ? -30.340 -9.814 50.569 1.00 96.47 273 GLU A N 1
ATOM 1774 C CA . GLU A 1 277 ? -28.942 -9.389 50.655 1.00 97.87 273 GLU A CA 1
ATOM 1775 C C . 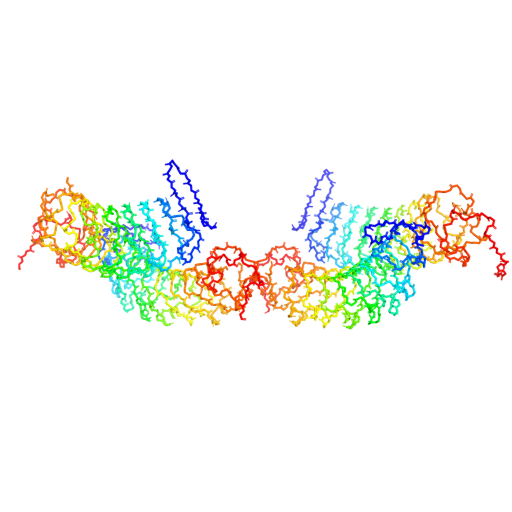GLU A 1 277 ? -27.946 -10.544 50.829 1.00 99.06 273 GLU A C 1
ATOM 1776 O O . GLU A 1 277 ? -26.795 -10.424 50.409 1.00 99.32 273 GLU A O 1
ATOM 1778 N N . GLY A 1 278 ? -28.398 -11.649 51.425 1.00 99.48 274 GLY A N 1
ATOM 1779 C CA . GLY A 1 278 ? -27.574 -12.841 51.608 1.00 100.09 274 GLY A CA 1
ATOM 1780 C C . GLY A 1 278 ? -27.275 -13.586 50.313 1.00 100.53 274 GLY A C 1
ATOM 1781 O O . GLY A 1 278 ? -26.350 -14.400 50.268 1.00 101.11 274 GLY A O 1
ATOM 1782 N N . GLU A 1 279 ? -28.052 -13.319 49.242 1.00 99.92 275 GLU A N 1
ATOM 1783 C CA . GLU A 1 279 ? -27.868 -13.965 47.947 1.00 100.00 275 GLU A CA 1
ATOM 1784 C C . GLU A 1 279 ? -26.892 -13.217 47.007 1.00 100.11 275 GLU A C 1
ATOM 1785 O O . GLU A 1 279 ? -26.736 -13.607 45.850 1.00 100.39 275 GLU A O 1
ATOM 1787 N N . PHE A 1 280 ? -26.233 -12.158 47.496 1.00 99.66 276 PHE A N 1
ATOM 1788 C CA . PHE A 1 280 ? -25.255 -11.411 46.706 1.00 99.56 276 PHE A CA 1
ATOM 1789 C C . PHE A 1 280 ? -23.863 -11.941 47.076 1.00 99.43 276 PHE A C 1
ATOM 1790 O O . PHE A 1 280 ? -23.095 -11.259 47.753 1.00 99.49 276 PHE A O 1
ATOM 1798 N N . SER A 1 281 ? -23.560 -13.180 46.657 1.00 99.25 277 SER A N 1
ATOM 1799 C CA . SER A 1 281 ? -22.308 -13.868 46.976 1.00 99.69 277 SER A CA 1
ATOM 1800 C C . SER A 1 281 ? -21.198 -13.743 45.933 1.00 99.97 277 SER A C 1
ATOM 1801 O O . SER A 1 281 ? -21.446 -13.314 44.807 1.00 100.19 277 SER A O 1
ATOM 1804 N N . CYS A 1 282 ? -19.973 -14.164 46.312 1.00 100.02 278 CYS A N 1
ATOM 1805 C CA . CYS A 1 282 ? -18.776 -14.170 45.478 1.00 100.54 278 CYS A CA 1
ATOM 1806 C C . CYS A 1 282 ? -18.042 -15.493 45.652 1.00 100.71 278 CYS A C 1
ATOM 1807 O O . CYS A 1 282 ? -17.485 -15.743 46.719 1.00 100.82 278 CYS A O 1
ATOM 1810 N N . ASP B 1 18 ? -36.813 -32.691 93.107 1.00 105.43 14 ASP B N 1
ATOM 1811 C CA . ASP B 1 18 ? -37.743 -31.635 92.719 1.00 105.83 14 ASP B CA 1
ATOM 1812 C C . ASP B 1 18 ? -37.841 -30.556 93.798 1.00 106.19 14 ASP B C 1
ATOM 1813 O O . ASP B 1 18 ? -38.584 -30.726 94.758 1.00 106.58 14 ASP B O 1
ATOM 1818 N N . LYS B 1 19 ? -37.116 -29.439 93.630 1.00 105.99 15 LYS B N 1
ATOM 1819 C CA . LYS B 1 19 ? -37.162 -28.331 94.583 1.00 106.30 15 LYS B CA 1
ATOM 1820 C C . LYS B 1 19 ? -38.332 -27.422 94.225 1.00 106.47 15 LYS B C 1
ATOM 1821 O O . LYS B 1 19 ? -38.178 -26.504 93.423 1.00 106.31 15 LYS B O 1
ATOM 1823 N N . LEU B 1 20 ? -39.509 -27.692 94.805 1.00 106.52 16 LEU B N 1
ATOM 1824 C CA . LEU B 1 20 ? -40.715 -26.925 94.512 1.00 106.79 16 LEU B CA 1
ATOM 1825 C C . LEU B 1 20 ? -40.684 -25.496 95.039 1.00 107.17 16 LEU B C 1
ATOM 1826 O O . LEU B 1 20 ? -40.162 -25.226 96.120 1.00 107.36 16 LEU B O 1
ATOM 1831 N N . CYS B 1 21 ? -41.259 -24.600 94.233 1.00 107.12 17 CYS B N 1
ATOM 1832 C CA . CYS B 1 21 ? -41.413 -23.151 94.354 1.00 107.74 17 CYS B CA 1
ATOM 1833 C C . CYS B 1 21 ? -41.064 -22.522 95.657 1.00 107.71 17 CYS B C 1
ATOM 1834 O O . CYS B 1 21 ? -41.641 -22.891 96.678 1.00 108.09 17 CYS B O 1
ATOM 1837 N N . PRO B 1 22 ? -40.427 -21.341 95.587 1.00 107.16 18 PRO B N 1
ATOM 1838 C CA . PRO B 1 22 ? -40.369 -20.479 96.777 1.00 107.17 18 PRO B CA 1
ATOM 1839 C C . PRO B 1 22 ? -41.798 -20.050 97.168 1.00 107.55 18 PRO B C 1
ATOM 1840 O O . PRO B 1 22 ? -42.655 -19.901 96.291 1.00 107.57 18 PRO B O 1
ATOM 1844 N N . LEU B 1 23 ? -42.065 -19.884 98.474 1.00 107.75 19 LEU B N 1
ATOM 1845 C CA . LEU B 1 23 ? -43.395 -19.529 98.994 1.00 108.56 19 LEU B CA 1
ATOM 1846 C C . LEU B 1 23 ? -44.153 -18.436 98.187 1.00 109.10 19 LEU B C 1
ATOM 1847 O O . LEU B 1 23 ? -45.288 -18.707 97.790 1.00 109.12 19 LEU B O 1
ATOM 1849 N N . PRO B 1 24 ? -43.580 -17.244 97.880 1.00 109.27 20 PRO B N 1
ATOM 1850 C CA . PRO B 1 24 ? -44.348 -16.255 97.099 1.00 109.21 20 PRO B CA 1
ATOM 1851 C C . PRO B 1 24 ? -44.400 -16.535 95.594 1.00 108.88 20 PRO B C 1
ATOM 1852 O O . PRO B 1 24 ? -45.229 -15.956 94.903 1.00 109.01 20 PRO B O 1
ATOM 1856 N N . CYS B 1 25 ? -43.528 -17.409 95.083 1.00 108.26 21 CYS B N 1
ATOM 1857 C CA . CYS B 1 25 ? -43.458 -17.699 93.658 1.00 108.28 21 CYS B CA 1
ATOM 1858 C C . CYS B 1 25 ? -44.396 -18.810 93.196 1.00 108.40 21 CYS B C 1
ATOM 1859 O O . CYS B 1 25 ? -44.729 -19.712 93.960 1.00 108.20 21 CYS B O 1
ATOM 1862 N N . VAL B 1 26 ? -44.798 -18.745 91.924 1.00 108.68 22 VAL B N 1
ATOM 1863 C CA . VAL B 1 26 ? -45.684 -19.727 91.310 1.00 109.44 22 VAL B CA 1
ATOM 1864 C C . VAL B 1 26 ? -44.925 -20.442 90.198 1.00 110.10 22 VAL B C 1
ATOM 1865 O O . VAL B 1 26 ? -44.279 -19.781 89.392 1.00 109.99 22 VAL B O 1
ATOM 1867 N N . CYS B 1 27 ? -44.979 -21.782 90.153 1.00 110.68 23 CYS B N 1
ATOM 1868 C CA . CYS B 1 27 ? -44.256 -22.527 89.119 1.00 111.68 23 CYS B CA 1
ATOM 1869 C C . CYS B 1 27 ? -45.180 -23.209 88.119 1.00 112.77 23 CYS B C 1
ATOM 1870 O O . CYS B 1 27 ? -46.054 -23.997 88.492 1.00 112.59 23 CYS B O 1
ATOM 1873 N N . GLN B 1 28 ? -44.963 -22.909 86.833 1.00 113.75 24 GLN B N 1
ATOM 1874 C CA . GLN B 1 28 ? -45.740 -23.486 85.745 1.00 115.03 24 GLN B CA 1
ATOM 1875 C C . GLN B 1 28 ? -44.941 -24.581 85.063 1.00 115.70 24 GLN B C 1
ATOM 1876 O O . GLN B 1 28 ? -44.058 -24.325 84.239 1.00 115.51 24 GLN B O 1
ATOM 1882 N N . ASN B 1 29 ? -45.243 -25.807 85.535 1.00 116.19 25 ASN B N 1
ATOM 1883 C CA . ASN B 1 29 ? -44.682 -27.123 85.254 1.00 116.86 25 ASN B CA 1
ATOM 1884 C C . ASN B 1 29 ? -45.048 -27.718 83.897 1.00 117.34 25 ASN B C 1
ATOM 1885 O O . ASN B 1 29 ? -46.194 -28.091 83.642 1.00 117.50 25 ASN B O 1
ATOM 1890 N N . LEU B 1 30 ? -44.036 -27.877 83.065 1.00 117.38 26 LEU B N 1
ATOM 1891 C CA . LEU B 1 30 ? -44.136 -28.563 81.788 1.00 118.06 26 LEU B CA 1
ATOM 1892 C C . LEU B 1 30 ? -43.225 -29.796 81.926 1.00 118.61 26 LEU B C 1
ATOM 1893 O O . LEU B 1 30 ? -42.168 -29.711 82.566 1.00 118.77 26 LEU B O 1
ATOM 1895 N N . SER B 1 31 ? -43.622 -30.939 81.353 1.00 118.64 27 SER B N 1
ATOM 1896 C CA . SER B 1 31 ? -42.838 -32.175 81.471 1.00 119.03 27 SER B CA 1
ATOM 1897 C C . SER B 1 31 ? -41.360 -32.020 81.065 1.00 119.00 27 SER B C 1
ATOM 1898 O O . SER B 1 31 ? -40.498 -32.702 81.623 1.00 119.20 27 SER B O 1
ATOM 1901 N N . GLU B 1 32 ? -41.069 -31.092 80.133 1.00 118.45 28 GLU B N 1
ATOM 1902 C CA . GLU B 1 32 ? -39.709 -30.828 79.665 1.00 118.16 28 GLU B CA 1
ATOM 1903 C C . GLU B 1 32 ? -39.197 -29.413 80.033 1.00 117.48 28 GLU B C 1
ATOM 1904 O O . GLU B 1 32 ? -37.983 -29.191 80.045 1.00 117.93 28 GLU B O 1
ATOM 1906 N N . SER B 1 33 ? -40.113 -28.469 80.339 1.00 116.09 29 SER B N 1
ATOM 1907 C CA . SER B 1 33 ? -39.784 -27.074 80.673 1.00 115.03 29 SER B CA 1
ATOM 1908 C C . SER B 1 33 ? -40.164 -26.673 82.131 1.00 113.72 29 SER B C 1
ATOM 1909 O O . SER B 1 33 ? -40.881 -27.414 82.800 1.00 113.72 29 SER B O 1
ATOM 1912 N N . LEU B 1 34 ? -39.671 -25.511 82.620 1.00 112.41 30 LEU B N 1
ATOM 1913 C CA . LEU B 1 34 ? -39.966 -25.018 83.971 1.00 111.64 30 LEU B CA 1
ATOM 1914 C C . LEU B 1 34 ? -39.975 -23.477 84.022 1.00 110.64 30 LEU B C 1
ATOM 1915 O O . LEU B 1 34 ? -39.111 -22.846 83.420 1.00 110.68 30 LEU B O 1
ATOM 1920 N N . SER B 1 35 ? -40.950 -22.871 84.729 1.00 109.69 31 SER B N 1
ATOM 1921 C CA . SER B 1 35 ? -41.046 -21.415 84.797 1.00 109.09 31 SER B CA 1
ATOM 1922 C C . SER B 1 35 ? -41.448 -20.911 86.182 1.00 108.07 31 SER B C 1
ATOM 1923 O O . SER B 1 35 ? -42.586 -21.111 86.599 1.00 108.08 31 SER B O 1
ATOM 1925 N N . THR B 1 36 ? -40.522 -20.245 86.887 1.00 107.01 32 THR B N 1
ATOM 1926 C CA . THR B 1 36 ? -40.797 -19.702 88.217 1.00 106.50 32 THR B CA 1
ATOM 1927 C C . THR B 1 36 ? -41.149 -18.217 88.107 1.00 105.21 32 THR B C 1
ATOM 1928 O O . THR B 1 36 ? -40.293 -17.410 87.752 1.00 105.20 32 THR B O 1
ATOM 1932 N N . LEU B 1 37 ? -42.413 -17.856 88.374 1.00 103.95 33 LEU B N 1
ATOM 1933 C CA . LEU B 1 37 ? -42.855 -16.468 88.274 1.00 103.23 33 LEU B CA 1
ATOM 1934 C C . LEU B 1 37 ? -42.979 -15.784 89.630 1.00 102.91 33 LEU B C 1
ATOM 1935 O O . LEU B 1 37 ? -43.867 -16.114 90.423 1.00 103.07 33 LEU B O 1
ATOM 1940 N N . CYS B 1 38 ? -42.092 -14.811 89.879 1.00 102.33 34 CYS B N 1
ATOM 1941 C CA . CYS B 1 38 ? -42.061 -14.031 91.115 1.00 102.46 34 CYS B CA 1
ATOM 1942 C C . CYS B 1 38 ? -42.268 -12.540 90.854 1.00 101.22 34 CYS B C 1
ATOM 1943 O O . CYS B 1 38 ? -41.798 -11.734 91.646 1.00 101.29 34 CYS B O 1
ATOM 1946 N N . ALA B 1 39 ? -42.952 -12.164 89.772 1.00 100.08 35 ALA B N 1
ATOM 1947 C CA . ALA B 1 39 ? -43.173 -10.755 89.464 1.00 99.61 35 ALA B CA 1
ATOM 1948 C C . ALA B 1 39 ? -44.218 -10.108 90.383 1.00 99.05 35 ALA B C 1
ATOM 1949 O O . ALA B 1 39 ? -45.197 -10.761 90.743 1.00 99.13 35 ALA B O 1
ATOM 1951 N N . HIS B 1 40 ? -43.986 -8.842 90.784 1.00 98.27 36 HIS B N 1
ATOM 1952 C CA . HIS B 1 40 ? -44.857 -8.061 91.673 1.00 97.93 36 HIS B CA 1
ATOM 1953 C C . HIS B 1 40 ? -45.122 -8.721 93.038 1.00 97.42 36 HIS B C 1
ATOM 1954 O O . HIS B 1 40 ? -46.211 -8.559 93.590 1.00 97.51 36 HIS B O 1
ATOM 1956 N N . ARG B 1 41 ? -44.129 -9.435 93.594 1.00 96.86 37 ARG B N 1
ATOM 1957 C CA . ARG B 1 41 ? -44.284 -10.101 94.894 1.00 96.89 37 ARG B CA 1
ATOM 1958 C C . ARG B 1 41 ? -43.627 -9.379 96.086 1.00 96.11 37 ARG B C 1
ATOM 1959 O O . ARG B 1 41 ? -43.612 -9.923 97.186 1.00 96.31 37 ARG B O 1
ATOM 1967 N N . GLY B 1 42 ? -43.102 -8.181 95.865 1.00 95.28 38 GLY B N 1
ATOM 1968 C CA . GLY B 1 42 ? -42.466 -7.386 96.906 1.00 94.92 38 GLY B CA 1
ATOM 1969 C C . GLY B 1 42 ? -41.188 -7.980 97.455 1.00 94.33 38 GLY B C 1
ATOM 1970 O O . GLY B 1 42 ? -40.886 -7.805 98.639 1.00 94.68 38 GLY B O 1
ATOM 1971 N N . LEU B 1 43 ? -40.434 -8.701 96.610 1.00 93.24 39 LEU B N 1
ATOM 1972 C CA . LEU B 1 43 ? -39.197 -9.345 97.038 1.00 92.80 39 LEU B CA 1
ATOM 1973 C C . LEU B 1 43 ? -38.092 -8.348 97.327 1.00 92.71 39 LEU B C 1
ATOM 1974 O O . LEU B 1 43 ? -37.894 -7.416 96.563 1.00 92.39 39 LEU B O 1
ATOM 1979 N N . LEU B 1 44 ? -37.367 -8.549 98.429 1.00 92.79 40 LEU B N 1
ATOM 1980 C CA . LEU B 1 44 ? -36.238 -7.685 98.784 1.00 93.17 40 LEU B CA 1
ATOM 1981 C C . LEU B 1 44 ? -34.892 -8.211 98.219 1.00 93.86 40 LEU B C 1
ATOM 1982 O O . LEU B 1 44 ? -33.928 -7.450 98.103 1.00 94.39 40 LEU B O 1
ATOM 1987 N N . PHE B 1 45 ? -34.844 -9.502 97.849 1.00 93.50 41 PHE B N 1
ATOM 1988 C CA . PHE B 1 45 ? -33.678 -10.173 97.283 1.00 93.47 41 PHE B CA 1
ATOM 1989 C C . PHE B 1 45 ? -34.108 -11.464 96.563 1.00 93.54 41 PHE B C 1
ATOM 1990 O O . PHE B 1 45 ? -35.188 -11.994 96.825 1.00 93.44 41 PHE B O 1
ATOM 1992 N N . VAL B 1 46 ? -33.272 -11.960 95.645 1.00 93.72 42 VAL B N 1
ATOM 1993 C CA . VAL B 1 46 ? -33.572 -13.178 94.889 1.00 94.53 42 VAL B CA 1
ATOM 1994 C C . VAL B 1 46 ? -33.692 -14.369 95.832 1.00 94.59 42 VAL B C 1
ATOM 1995 O O . VAL B 1 46 ? -32.782 -14.621 96.616 1.00 94.56 42 VAL B O 1
ATOM 1999 N N . PRO B 1 47 ? -34.847 -15.056 95.828 1.00 94.65 43 PRO B N 1
ATOM 2000 C CA . PRO B 1 47 ? -35.035 -16.187 96.749 1.00 94.84 43 PRO B CA 1
ATOM 2001 C C . PRO B 1 47 ? -34.072 -17.333 96.476 1.00 95.44 43 PRO B C 1
ATOM 2002 O O . PRO B 1 47 ? -33.850 -17.699 95.328 1.00 95.53 43 PRO B O 1
ATOM 2006 N N . PRO B 1 48 ? -33.460 -17.893 97.529 1.00 95.85 44 PRO B N 1
ATOM 2007 C CA . PRO B 1 48 ? -32.493 -18.984 97.316 1.00 96.18 44 PRO B CA 1
ATOM 2008 C C . PRO B 1 48 ? -33.113 -20.378 97.166 1.00 96.45 44 PRO B C 1
ATOM 2009 O O . PRO B 1 48 ? -32.387 -21.335 96.908 1.00 96.53 44 PRO B O 1
ATOM 2013 N N . ASN B 1 49 ? -34.439 -20.508 97.340 1.00 96.37 45 ASN B N 1
ATOM 2014 C CA . ASN B 1 49 ? -35.118 -21.800 97.222 1.00 96.62 45 ASN B CA 1
ATOM 2015 C C . ASN B 1 49 ? -35.685 -22.043 95.802 1.00 96.13 45 ASN B C 1
ATOM 2016 O O . ASN B 1 49 ? -36.598 -22.856 95.624 1.00 96.42 45 ASN B O 1
ATOM 2021 N N . VAL B 1 50 ? -35.135 -21.360 94.794 1.00 95.16 46 VAL B N 1
ATOM 2022 C CA . VAL B 1 50 ? -35.565 -21.543 93.415 1.00 94.70 46 VAL B CA 1
ATOM 2023 C C . VAL B 1 50 ? -34.910 -22.816 92.858 1.00 93.92 46 VAL B C 1
ATOM 2024 O O . VAL B 1 50 ? -33.738 -23.078 93.140 1.00 94.06 46 VAL B O 1
ATOM 2028 N N . ASP B 1 51 ? -35.681 -23.643 92.129 1.00 92.85 47 ASP B N 1
ATOM 2029 C CA . ASP B 1 51 ? -35.171 -24.880 91.536 1.00 92.14 47 ASP B CA 1
ATOM 2030 C C . ASP B 1 51 ? -34.090 -24.549 90.519 1.00 90.69 47 ASP B C 1
ATOM 2031 O O . ASP B 1 51 ? -34.256 -23.621 89.735 1.00 90.40 47 ASP B O 1
ATOM 2036 N N . ARG B 1 52 ? -32.979 -25.291 90.540 1.00 89.69 48 ARG B N 1
ATOM 2037 C CA . ARG B 1 52 ? -31.890 -25.056 89.587 1.00 89.23 48 ARG B CA 1
ATOM 2038 C C . ARG B 1 52 ? -32.214 -25.530 88.162 1.00 88.11 48 ARG B C 1
ATOM 2039 O O . ARG B 1 52 ? -31.536 -25.135 87.221 1.00 88.11 48 ARG B O 1
ATOM 2047 N N . ARG B 1 53 ? -33.263 -26.346 88.001 1.00 87.01 49 ARG B N 1
ATOM 2048 C CA . ARG B 1 53 ? -33.712 -26.824 86.701 1.00 86.21 49 ARG B CA 1
ATOM 2049 C C . ARG B 1 53 ? -34.612 -25.808 85.968 1.00 84.76 49 ARG B C 1
ATOM 2050 O O . ARG B 1 53 ? -35.047 -26.102 84.857 1.00 84.49 49 ARG B O 1
ATOM 2052 N N . THR B 1 54 ? -34.899 -24.631 86.577 1.00 83.72 50 THR B N 1
ATOM 2053 C CA . THR B 1 54 ? -35.767 -23.621 85.974 1.00 82.95 50 THR B CA 1
ATOM 2054 C C . THR B 1 54 ? -35.187 -23.077 84.680 1.00 80.65 50 THR B C 1
ATOM 2055 O O . THR B 1 54 ? -33.972 -22.960 84.531 1.00 80.20 50 THR B O 1
ATOM 2059 N N . VAL B 1 55 ? -36.075 -22.797 83.726 1.00 79.24 51 VAL B N 1
ATOM 2060 C CA . VAL B 1 55 ? -35.735 -22.289 82.404 1.00 78.47 51 VAL B CA 1
ATOM 2061 C C . VAL B 1 55 ? -36.110 -20.805 82.300 1.00 77.36 51 VAL B C 1
ATOM 2062 O O . VAL B 1 55 ? -35.354 -20.009 81.750 1.00 76.84 51 VAL B O 1
ATOM 2066 N N . GLU B 1 56 ? -37.264 -20.428 82.856 1.00 76.85 52 GLU B N 1
ATOM 2067 C CA . GLU B 1 56 ? -37.713 -19.041 82.833 1.00 76.71 52 GLU B CA 1
ATOM 2068 C C . GLU B 1 56 ? -37.829 -18.508 84.250 1.00 76.87 52 GLU B C 1
ATOM 2069 O O . GLU B 1 56 ? -38.703 -18.935 84.997 1.00 77.47 52 GLU B O 1
ATOM 2071 N N . LEU B 1 57 ? -36.947 -17.584 84.627 1.00 76.48 53 LEU B N 1
ATOM 2072 C CA . LEU B 1 57 ? -36.986 -16.979 85.951 1.00 76.85 53 LEU B CA 1
ATOM 2073 C C . LEU B 1 57 ? -37.439 -15.532 85.823 1.00 77.28 53 LEU B C 1
ATOM 2074 O O . LEU B 1 57 ? -36.694 -14.691 85.326 1.00 77.17 53 LEU B O 1
ATOM 2076 N N . ARG B 1 58 ? -38.669 -15.244 86.253 1.00 77.51 54 ARG B N 1
ATOM 2077 C CA . ARG B 1 58 ? -39.214 -13.892 86.163 1.00 77.77 54 ARG B CA 1
ATOM 2078 C C . ARG B 1 58 ? -39.193 -13.238 87.537 1.00 77.55 54 ARG B C 1
ATOM 2079 O O . ARG B 1 58 ? -39.904 -13.677 88.429 1.00 77.94 54 ARG B O 1
ATOM 2087 N N . LEU B 1 59 ? -38.365 -12.208 87.718 1.00 76.73 55 LEU B N 1
ATOM 2088 C CA . LEU B 1 59 ? -38.248 -11.491 88.988 1.00 76.26 55 LEU B CA 1
ATOM 2089 C C . LEU B 1 59 ? -38.482 -9.983 88.817 1.00 76.14 55 LEU B C 1
ATOM 2090 O O . LEU B 1 59 ? -37.944 -9.192 89.583 1.00 76.16 55 LEU B O 1
ATOM 2095 N N . ALA B 1 60 ? -39.283 -9.583 87.829 1.00 76.08 56 ALA B N 1
ATOM 2096 C CA . ALA B 1 60 ? -39.560 -8.174 87.559 1.00 76.59 56 ALA B CA 1
ATOM 2097 C C . ALA B 1 60 ? -40.516 -7.541 88.582 1.00 77.17 56 ALA B C 1
ATOM 2098 O O . ALA B 1 60 ? -41.202 -8.268 89.296 1.00 77.99 56 ALA B O 1
ATOM 2100 N N . ASP B 1 61 ? -40.534 -6.194 88.682 1.00 76.78 57 ASP B N 1
ATOM 2101 C CA . ASP B 1 61 ? -41.426 -5.432 89.574 1.00 77.13 57 ASP B CA 1
ATOM 2102 C C . ASP B 1 61 ? -41.251 -5.689 91.062 1.00 76.84 57 ASP B C 1
ATOM 2103 O O . ASP B 1 61 ? -42.169 -5.439 91.840 1.00 76.96 57 ASP B O 1
ATOM 2108 N N . ASN B 1 62 ? -40.094 -6.190 91.456 1.00 76.57 58 ASN B N 1
ATOM 2109 C CA . ASN B 1 62 ? -39.783 -6.423 92.853 1.00 76.96 58 ASN B CA 1
ATOM 2110 C C . ASN B 1 62 ? -38.912 -5.273 93.392 1.00 77.41 58 ASN B C 1
ATOM 2111 O O . ASN B 1 62 ? -38.881 -4.196 92.800 1.00 77.42 58 ASN B O 1
ATOM 2116 N N . PHE B 1 63 ? -38.247 -5.474 94.523 1.00 77.88 59 PHE B N 1
ATOM 2117 C CA . PHE B 1 63 ? -37.411 -4.462 95.139 1.00 78.99 59 PHE B CA 1
ATOM 2118 C C . PHE B 1 63 ? -36.042 -5.031 95.525 1.00 79.91 59 PHE B C 1
ATOM 2119 O O . PHE B 1 63 ? -35.481 -4.657 96.563 1.00 79.87 59 PHE B O 1
ATOM 2127 N N . ILE B 1 64 ? -35.515 -5.958 94.699 1.00 80.18 60 ILE B N 1
ATOM 2128 C CA . ILE B 1 64 ? -34.203 -6.553 94.943 1.00 80.85 60 ILE B CA 1
ATOM 2129 C C . ILE B 1 64 ? -33.155 -5.508 94.558 1.00 81.06 60 ILE B C 1
ATOM 2130 O O . ILE B 1 64 ? -33.212 -4.951 93.463 1.00 80.90 60 ILE B O 1
ATOM 2134 N N . GLN B 1 65 ? -32.262 -5.179 95.493 1.00 81.00 61 GLN B N 1
ATOM 2135 C CA . GLN B 1 65 ? -31.269 -4.135 95.274 1.00 81.45 61 GLN B CA 1
ATOM 2136 C C . GLN B 1 65 ? -29.890 -4.656 94.906 1.00 81.91 61 GLN B C 1
ATOM 2137 O O . GLN B 1 65 ? -29.096 -3.909 94.333 1.00 81.82 61 GLN B O 1
ATOM 2139 N N . ALA B 1 66 ? -29.578 -5.909 95.262 1.00 82.01 62 ALA B N 1
ATOM 2140 C CA . ALA B 1 66 ? -28.247 -6.444 95.008 1.00 82.33 62 ALA B CA 1
ATOM 2141 C C . ALA B 1 66 ? -28.221 -7.838 94.409 1.00 82.18 62 ALA B C 1
ATOM 2142 O O . ALA B 1 66 ? -28.905 -8.740 94.902 1.00 82.08 62 ALA B O 1
ATOM 2144 N N . LEU B 1 67 ? -27.380 -8.029 93.379 1.00 82.11 63 LEU B N 1
ATOM 2145 C CA . LEU B 1 67 ? -27.217 -9.329 92.743 1.00 82.71 63 LEU B CA 1
ATOM 2146 C C . LEU B 1 67 ? -25.820 -9.848 93.023 1.00 83.49 63 LEU B C 1
ATOM 2147 O O . LEU B 1 67 ? -24.857 -9.088 92.959 1.00 83.61 63 LEU B O 1
ATOM 2149 N N . GLY B 1 68 ? -25.721 -11.130 93.344 1.00 84.07 64 GLY B N 1
ATOM 2150 C CA . GLY B 1 68 ? -24.444 -11.774 93.628 1.00 84.99 64 GLY B CA 1
ATOM 2151 C C . GLY B 1 68 ? -24.346 -13.171 93.045 1.00 85.72 64 GLY B C 1
ATOM 2152 O O . GLY B 1 68 ? -25.350 -13.739 92.613 1.00 86.12 64 GLY B O 1
ATOM 2153 N N . PRO B 1 69 ? -23.139 -13.764 93.041 1.00 85.74 65 PRO B N 1
ATOM 2154 C CA . PRO B 1 69 ? -22.977 -15.126 92.494 1.00 86.05 65 PRO B CA 1
ATOM 2155 C C . PRO B 1 69 ? -23.867 -16.243 93.085 1.00 86.89 65 PRO B C 1
ATOM 2156 O O . PRO B 1 69 ? -24.293 -17.073 92.285 1.00 86.90 65 PRO B O 1
ATOM 2160 N N . PRO B 1 70 ? -24.206 -16.322 94.404 1.00 87.49 66 PRO B N 1
ATOM 2161 C CA . PRO B 1 70 ? -25.082 -17.418 94.868 1.00 88.07 66 PRO B CA 1
ATOM 2162 C C . PRO B 1 70 ? -26.556 -17.292 94.484 1.00 89.27 66 PRO B C 1
ATOM 2163 O O . PRO B 1 70 ? -27.319 -18.230 94.715 1.00 89.81 66 PRO B O 1
ATOM 2167 N N . ASP B 1 71 ? -26.970 -16.142 93.931 1.00 89.66 67 ASP B N 1
ATOM 2168 C CA . ASP B 1 71 ? -28.363 -15.933 93.539 1.00 90.26 67 ASP B CA 1
ATOM 2169 C C . ASP B 1 71 ? -28.757 -16.773 92.322 1.00 90.14 67 ASP B C 1
ATOM 2170 O O . ASP B 1 71 ? -29.874 -17.298 92.281 1.00 90.49 67 ASP B O 1
ATOM 2175 N N . PHE B 1 72 ? -27.846 -16.910 91.342 1.00 89.59 68 PHE B N 1
ATOM 2176 C CA . PHE B 1 72 ? -28.099 -17.697 90.132 1.00 89.93 68 PHE B CA 1
ATOM 2177 C C . PHE B 1 72 ? -27.030 -18.779 89.929 1.00 90.50 68 PHE B C 1
ATOM 2178 O O . PHE B 1 72 ? -26.663 -19.082 88.787 1.00 90.35 68 PHE B O 1
ATOM 2186 N N . ARG B 1 73 ? -26.527 -19.360 91.031 1.00 90.86 69 ARG B N 1
ATOM 2187 C CA . ARG B 1 73 ? -25.503 -20.403 90.931 1.00 91.65 69 ARG B CA 1
ATOM 2188 C C . ARG B 1 73 ? -26.139 -21.750 90.586 1.00 92.09 69 ARG B C 1
ATOM 2189 O O . ARG B 1 73 ? -27.255 -22.028 91.024 1.00 92.14 69 ARG B O 1
ATOM 2197 N N . ASN B 1 74 ? -25.426 -22.570 89.787 1.00 92.01 70 ASN B N 1
ATOM 2198 C CA . ASN B 1 74 ? -25.823 -23.915 89.356 1.00 92.23 70 ASN B CA 1
ATOM 2199 C C . ASN B 1 74 ? -27.069 -23.949 88.465 1.00 91.48 70 ASN B C 1
ATOM 2200 O O . ASN B 1 74 ? -27.640 -25.023 88.269 1.00 91.49 70 ASN B O 1
ATOM 2205 N N . MET B 1 75 ? -27.477 -22.804 87.902 1.00 90.71 71 MET B N 1
ATOM 2206 C CA . MET B 1 75 ? -28.624 -22.767 87.002 1.00 90.52 71 MET B CA 1
ATOM 2207 C C . MET B 1 75 ? -28.113 -22.915 85.583 1.00 91.16 71 MET B C 1
ATOM 2208 O O . MET B 1 75 ? -27.868 -21.920 84.904 1.00 91.88 71 MET B O 1
ATOM 2213 N N . THR B 1 76 ? -27.918 -24.156 85.141 1.00 90.57 72 THR B N 1
ATOM 2214 C CA . THR B 1 76 ? -27.403 -24.442 83.807 1.00 89.85 72 THR B CA 1
ATOM 2215 C C . THR B 1 76 ? -28.420 -24.105 82.712 1.00 88.90 72 THR B C 1
ATOM 2216 O O . THR B 1 76 ? -28.111 -23.315 81.827 1.00 89.16 72 THR B O 1
ATOM 2220 N N . GLY B 1 77 ? -29.620 -24.667 82.804 1.00 87.91 73 GLY B N 1
ATOM 2221 C CA . GLY B 1 77 ? -30.656 -24.494 81.792 1.00 87.50 73 GLY B CA 1
ATOM 2222 C C . GLY B 1 77 ? -31.507 -23.240 81.833 1.00 86.64 73 GLY B C 1
ATOM 2223 O O . GLY B 1 77 ? -32.568 -23.215 81.208 1.00 86.51 73 GLY B O 1
ATOM 2224 N N . LEU B 1 78 ? -31.062 -22.184 82.536 1.00 85.90 74 LEU B N 1
ATOM 2225 C CA . LEU B 1 78 ? -31.835 -20.940 82.594 1.00 85.39 74 LEU B CA 1
ATOM 2226 C C . LEU B 1 78 ? -31.672 -20.175 81.290 1.00 84.25 74 LEU B C 1
ATOM 2227 O O . LEU B 1 78 ? -30.573 -19.733 80.979 1.00 84.47 74 LEU B O 1
ATOM 2232 N N . VAL B 1 79 ? -32.756 -20.027 80.532 1.00 83.04 75 VAL B N 1
ATOM 2233 C CA . VAL B 1 79 ? -32.755 -19.356 79.238 1.00 82.52 75 VAL B CA 1
ATOM 2234 C C . VAL B 1 79 ? -33.265 -17.910 79.312 1.00 82.30 75 VAL B C 1
ATOM 2235 O O . VAL B 1 79 ? -32.643 -17.016 78.740 1.00 82.21 75 VAL B O 1
ATOM 2239 N N . ASP B 1 80 ? -34.405 -17.676 79.994 1.00 81.89 76 ASP B N 1
ATOM 2240 C CA . ASP B 1 80 ? -34.973 -16.331 80.087 1.00 81.82 76 ASP B CA 1
ATOM 2241 C C . ASP B 1 80 ? -34.964 -15.782 81.509 1.00 82.07 76 ASP B C 1
ATOM 2242 O O . ASP B 1 80 ? -35.743 -16.235 82.339 1.00 82.39 76 ASP B O 1
ATOM 2244 N N . LEU B 1 81 ? -34.114 -14.783 81.785 1.00 81.59 77 LEU B N 1
ATOM 2245 C CA . LEU B 1 81 ? -34.043 -14.158 83.100 1.00 81.34 77 LEU B CA 1
ATOM 2246 C C . LEU B 1 81 ? -34.415 -12.683 83.008 1.00 81.34 77 LEU B C 1
ATOM 2247 O O . LEU B 1 81 ? -33.680 -11.892 82.423 1.00 81.09 77 LEU B O 1
ATOM 2252 N N . THR B 1 82 ? -35.562 -12.312 83.581 1.00 81.89 78 THR B N 1
ATOM 2253 C CA . THR B 1 82 ? -36.021 -10.926 83.581 1.00 82.87 78 THR B CA 1
ATOM 2254 C C . THR B 1 82 ? -35.985 -10.329 84.985 1.00 83.61 78 THR B C 1
ATOM 2255 O O . THR B 1 82 ? -36.605 -10.853 85.906 1.00 83.54 78 THR B O 1
ATOM 2259 N N . LEU B 1 83 ? -35.250 -9.232 85.144 1.00 84.08 79 LEU B N 1
ATOM 2260 C CA . LEU B 1 83 ? -35.112 -8.525 86.419 1.00 85.08 79 LEU B CA 1
ATOM 2261 C C . LEU B 1 83 ? -35.501 -7.040 86.273 1.00 85.73 79 LEU B C 1
ATOM 2262 O O . LEU B 1 83 ? -34.962 -6.187 86.971 1.00 86.21 79 LEU B O 1
ATOM 2267 N N . SER B 1 84 ? -36.440 -6.741 85.381 1.00 85.66 80 SER B N 1
ATOM 2268 C CA . SER B 1 84 ? -36.897 -5.391 85.065 1.00 86.27 80 SER B CA 1
ATOM 2269 C C . SER B 1 84 ? -37.598 -4.649 86.218 1.00 86.24 80 SER B C 1
ATOM 2270 O O . SER B 1 84 ? -38.204 -5.272 87.088 1.00 86.81 80 SER B O 1
ATOM 2273 N N . ARG B 1 85 ? -37.520 -3.307 86.199 1.00 85.37 81 ARG B N 1
ATOM 2274 C CA . ARG B 1 85 ? -38.147 -2.381 87.148 1.00 84.86 81 ARG B CA 1
ATOM 2275 C C . ARG B 1 85 ? -37.896 -2.696 88.619 1.00 84.02 81 ARG B C 1
ATOM 2276 O O . ARG B 1 85 ? -38.784 -2.529 89.449 1.00 83.85 81 ARG B O 1
ATOM 2284 N N . ASN B 1 86 ? -36.671 -3.115 88.938 1.00 83.53 82 ASN B N 1
ATOM 2285 C CA . ASN B 1 86 ? -36.262 -3.412 90.307 1.00 83.37 82 ASN B CA 1
ATOM 2286 C C . ASN B 1 86 ? -35.447 -2.215 90.862 1.00 82.77 82 ASN B C 1
ATOM 2287 O O . ASN B 1 86 ? -35.527 -1.115 90.313 1.00 82.72 82 ASN B O 1
ATOM 2292 N N . ALA B 1 87 ? -34.691 -2.408 91.949 1.00 82.32 83 ALA B N 1
ATOM 2293 C CA . ALA B 1 87 ? -33.874 -1.345 92.519 1.00 82.30 83 ALA B CA 1
ATOM 2294 C C . ALA B 1 87 ? -32.405 -1.752 92.589 1.00 82.29 83 ALA B C 1
ATOM 2295 O O . ALA B 1 87 ? -31.696 -1.321 93.492 1.00 82.52 83 ALA B O 1
ATOM 2297 N N . ILE B 1 88 ? -31.950 -2.586 91.634 1.00 82.11 84 ILE B N 1
ATOM 2298 C CA . ILE B 1 88 ? -30.580 -3.060 91.582 1.00 82.40 84 ILE B CA 1
ATOM 2299 C C . ILE B 1 88 ? -29.617 -1.931 91.331 1.00 83.64 84 ILE B C 1
ATOM 2300 O O . ILE B 1 88 ? -29.631 -1.328 90.266 1.00 84.05 84 ILE B O 1
ATOM 2305 N N . THR B 1 89 ? -28.794 -1.636 92.320 1.00 84.22 85 THR B N 1
ATOM 2306 C CA . THR B 1 89 ? -27.757 -0.620 92.219 1.00 85.53 85 THR B CA 1
ATOM 2307 C C . THR B 1 89 ? -26.386 -1.282 91.971 1.00 86.55 85 THR B C 1
ATOM 2308 O O . THR B 1 89 ? -25.521 -0.682 91.335 1.00 86.81 85 THR B O 1
ATOM 2311 N N . ARG B 1 90 ? -26.188 -2.514 92.483 1.00 86.85 86 ARG B N 1
ATOM 2312 C CA . ARG B 1 90 ? -24.931 -3.232 92.354 1.00 87.54 86 ARG B CA 1
ATOM 2313 C C . ARG B 1 90 ? -25.079 -4.672 91.855 1.00 87.76 86 ARG B C 1
ATOM 2314 O O . ARG B 1 90 ? -25.914 -5.429 92.348 1.00 87.73 86 ARG B O 1
ATOM 2316 N N . ILE B 1 91 ? -24.220 -5.058 90.909 1.00 87.84 87 ILE B N 1
ATOM 2317 C CA . ILE B 1 91 ? -24.144 -6.418 90.389 1.00 88.61 87 ILE B CA 1
ATOM 2318 C C . ILE B 1 91 ? -22.734 -6.928 90.683 1.00 89.29 87 ILE B C 1
ATOM 2319 O O . ILE B 1 91 ? -21.751 -6.331 90.239 1.00 89.16 87 ILE B O 1
ATOM 2324 N N . GLY B 1 92 ? -22.647 -8.003 91.454 1.00 89.84 88 GLY B N 1
ATOM 2325 C CA . GLY B 1 92 ? -21.377 -8.592 91.856 1.00 90.61 88 GLY B CA 1
ATOM 2326 C C . GLY B 1 92 ? -20.608 -9.250 90.730 1.00 91.19 88 GLY B C 1
ATOM 2327 O O . GLY B 1 92 ? -21.131 -9.441 89.631 1.00 91.16 88 GLY B O 1
ATOM 2328 N N . ALA B 1 93 ? -19.357 -9.608 91.000 1.00 91.72 89 ALA B N 1
ATOM 2329 C CA . ALA B 1 93 ? -18.500 -10.249 90.003 1.00 92.30 89 ALA B CA 1
ATOM 2330 C C . ALA B 1 93 ? -18.941 -11.685 89.773 1.00 91.98 89 ALA B C 1
ATOM 2331 O O . ALA B 1 93 ? -18.958 -12.467 90.725 1.00 92.35 89 ALA B O 1
ATOM 2333 N N . ARG B 1 94 ? -19.296 -12.037 88.530 1.00 90.94 90 ARG B N 1
ATOM 2334 C CA . ARG B 1 94 ? -19.739 -13.384 88.177 1.00 90.37 90 ARG B CA 1
ATOM 2335 C C . ARG B 1 94 ? -21.100 -13.728 88.802 1.00 89.30 90 ARG B C 1
ATOM 2336 O O . ARG B 1 94 ? -21.264 -14.819 89.346 1.00 89.89 90 ARG B O 1
ATOM 2344 N N . SER B 1 95 ? -22.077 -12.805 88.730 1.00 87.38 91 SER B N 1
ATOM 2345 C CA . SER B 1 95 ? -23.415 -13.072 89.252 1.00 85.79 91 SER B CA 1
ATOM 2346 C C . SER B 1 95 ? -24.113 -14.082 88.334 1.00 85.56 91 SER B C 1
ATOM 2347 O O . SER B 1 95 ? -24.819 -14.962 88.817 1.00 85.35 91 SER B O 1
ATOM 2350 N N . PHE B 1 96 ? -23.912 -13.949 87.003 1.00 85.42 92 PHE B N 1
ATOM 2351 C CA . PHE B 1 96 ? -24.498 -14.834 85.988 1.00 84.89 92 PHE B CA 1
ATOM 2352 C C . PHE B 1 96 ? -23.470 -15.854 85.449 1.00 84.75 92 PHE B C 1
ATOM 2353 O O . PHE B 1 96 ? -23.622 -16.326 84.329 1.00 84.80 92 PHE B O 1
ATOM 2361 N N . GLY B 1 97 ? -22.455 -16.186 86.247 1.00 84.50 93 GLY B N 1
ATOM 2362 C CA . GLY B 1 97 ? -21.381 -17.103 85.877 1.00 84.56 93 GLY B CA 1
ATOM 2363 C C . GLY B 1 97 ? -21.774 -18.493 85.418 1.00 84.36 93 GLY B C 1
ATOM 2364 O O . GLY B 1 97 ? -21.138 -19.048 84.521 1.00 84.33 93 GLY B O 1
ATOM 2365 N N . ASP B 1 98 ? -22.810 -19.078 86.034 1.00 84.01 94 ASP B N 1
ATOM 2366 C CA . ASP B 1 98 ? -23.255 -20.424 85.669 1.00 83.89 94 ASP B CA 1
ATOM 2367 C C . ASP B 1 98 ? -24.439 -20.452 84.682 1.00 83.08 94 ASP B C 1
ATOM 2368 O O . ASP B 1 98 ? -24.872 -21.532 84.299 1.00 83.51 94 ASP B O 1
ATOM 2373 N N . LEU B 1 99 ? -24.953 -19.289 84.262 1.00 81.70 95 LEU B N 1
ATOM 2374 C CA . LEU B 1 99 ? -26.059 -19.241 83.307 1.00 80.52 95 LEU B CA 1
ATOM 2375 C C . LEU B 1 99 ? -25.500 -19.401 81.883 1.00 78.86 95 LEU B C 1
ATOM 2376 O O . LEU B 1 99 ? -25.394 -18.420 81.156 1.00 78.71 95 LEU B O 1
ATOM 2381 N N . GLU B 1 100 ? -25.116 -20.626 81.497 1.00 77.57 96 GLU B N 1
ATOM 2382 C CA . GLU B 1 100 ? -24.547 -20.886 80.167 1.00 77.12 96 GLU B CA 1
ATOM 2383 C C . GLU B 1 100 ? -25.591 -20.845 79.054 1.00 75.39 96 GLU B C 1
ATOM 2384 O O . GLU B 1 100 ? -25.311 -20.390 77.941 1.00 75.38 96 GLU B O 1
ATOM 2390 N N . SER B 1 101 ? -26.805 -21.312 79.365 1.00 73.60 97 SER B N 1
ATOM 2391 C CA . SER B 1 101 ? -27.902 -21.341 78.404 1.00 71.72 97 SER B CA 1
ATOM 2392 C C . SER B 1 101 ? -28.658 -20.009 78.297 1.00 70.20 97 SER B C 1
ATOM 2393 O O . SER B 1 101 ? -29.611 -19.938 77.524 1.00 70.66 97 SER B O 1
ATOM 2396 N N . LEU B 1 102 ? -28.265 -18.970 79.068 1.00 68.40 98 LEU B N 1
ATOM 2397 C CA . LEU B 1 102 ? -28.940 -17.676 79.046 1.00 67.45 98 LEU B CA 1
ATOM 2398 C C . LEU B 1 102 ? -29.007 -17.044 77.651 1.00 66.61 98 LEU B C 1
ATOM 2399 O O . LEU B 1 102 ? -27.987 -16.668 77.097 1.00 66.60 98 LEU B O 1
ATOM 2404 N N . ARG B 1 103 ? -30.211 -16.961 77.076 1.00 66.03 99 ARG B N 1
ATOM 2405 C CA . ARG B 1 103 ? -30.397 -16.348 75.762 1.00 66.06 99 ARG B CA 1
ATOM 2406 C C . ARG B 1 103 ? -30.977 -14.924 75.840 1.00 66.52 99 ARG B C 1
ATOM 2407 O O . ARG B 1 103 ? -30.853 -14.166 74.884 1.00 66.75 99 ARG B O 1
ATOM 2409 N N . SER B 1 104 ? -31.586 -14.548 76.965 1.00 66.75 100 SER B N 1
ATOM 2410 C CA . SER B 1 104 ? -32.149 -13.216 77.143 1.00 67.68 100 SER B CA 1
ATOM 2411 C C . SER B 1 104 ? -31.953 -12.759 78.591 1.00 67.93 100 SER B C 1
ATOM 2412 O O . SER B 1 104 ? -32.209 -13.516 79.534 1.00 67.54 100 SER B O 1
ATOM 2415 N N . LEU B 1 105 ? -31.486 -11.526 78.764 1.00 68.26 101 LEU B N 1
ATOM 2416 C CA . LEU B 1 105 ? -31.247 -10.978 80.093 1.00 69.07 101 LEU B CA 1
ATOM 2417 C C . LEU B 1 105 ? -31.824 -9.575 80.158 1.00 69.94 101 LEU B C 1
ATOM 2418 O O . LEU B 1 105 ? -31.386 -8.689 79.425 1.00 70.11 101 LEU B O 1
ATOM 2423 N N . HIS B 1 106 ? -32.836 -9.380 81.007 1.00 70.43 102 HIS B N 1
ATOM 2424 C CA . HIS B 1 106 ? -33.472 -8.078 81.145 1.00 71.53 102 HIS B CA 1
ATOM 2425 C C . HIS B 1 106 ? -33.059 -7.429 82.438 1.00 73.12 102 HIS B C 1
ATOM 2426 O O . HIS B 1 106 ? -33.259 -7.996 83.507 1.00 73.62 102 HIS B O 1
ATOM 2433 N N . LEU B 1 107 ? -32.446 -6.257 82.350 1.00 73.97 103 LEU B N 1
ATOM 2434 C CA . LEU B 1 107 ? -32.013 -5.507 83.531 1.00 75.39 103 LEU B CA 1
ATOM 2435 C C . LEU B 1 107 ? -32.458 -4.041 83.424 1.00 76.87 103 LEU B C 1
ATOM 2436 O O . LEU B 1 107 ? -31.764 -3.150 83.904 1.00 77.37 103 LEU B O 1
ATOM 2441 N N . ASP B 1 108 ? -33.609 -3.789 82.811 1.00 77.59 104 ASP B N 1
ATOM 2442 C CA . ASP B 1 108 ? -34.117 -2.438 82.624 1.00 78.63 104 ASP B CA 1
ATOM 2443 C C . ASP B 1 108 ? -34.783 -1.849 83.878 1.00 78.70 104 ASP B C 1
ATOM 2444 O O . ASP B 1 108 ? -35.133 -2.592 84.794 1.00 78.98 104 ASP B O 1
ATOM 2449 N N . GLY B 1 109 ? -34.922 -0.522 83.907 1.00 78.17 105 GLY B N 1
ATOM 2450 C CA . GLY B 1 109 ? -35.549 0.205 85.006 1.00 77.99 105 GLY B CA 1
ATOM 2451 C C . GLY B 1 109 ? -34.880 -0.029 86.341 1.00 77.58 105 GLY B C 1
ATOM 2452 O O . GLY B 1 109 ? -35.558 -0.304 87.335 1.00 77.70 105 GLY B O 1
ATOM 2453 N N . ASN B 1 110 ? -33.544 0.025 86.359 1.00 76.95 106 ASN B N 1
ATOM 2454 C CA . ASN B 1 110 ? -32.748 -0.204 87.562 1.00 77.30 106 ASN B CA 1
ATOM 2455 C C . ASN B 1 110 ? -31.874 1.026 87.929 1.00 77.60 106 ASN B C 1
ATOM 2456 O O . ASN B 1 110 ? -31.980 2.070 87.274 1.00 77.75 106 ASN B O 1
ATOM 2461 N N . ARG B 1 111 ? -31.021 0.906 88.973 1.00 77.25 107 ARG B N 1
ATOM 2462 C CA . ARG B 1 111 ? -30.161 1.998 89.407 1.00 77.42 107 ARG B CA 1
ATOM 2463 C C . ARG B 1 111 ? -28.684 1.741 89.083 1.00 77.92 107 ARG B C 1
ATOM 2464 O O . ARG B 1 111 ? -27.817 2.237 89.802 1.00 78.39 107 ARG B O 1
ATOM 2472 N N . LEU B 1 112 ? -28.390 0.975 88.019 1.00 77.77 108 LEU B N 1
ATOM 2473 C CA . LEU B 1 112 ? -27.003 0.678 87.658 1.00 78.40 108 LEU B CA 1
ATOM 2474 C C . LEU B 1 112 ? -26.290 1.881 87.083 1.00 78.98 108 LEU B C 1
ATOM 2475 O O . LEU B 1 112 ? -26.804 2.522 86.172 1.00 78.91 108 LEU B O 1
ATOM 2480 N N . VAL B 1 113 ? -25.108 2.189 87.621 1.00 79.48 109 VAL B N 1
ATOM 2481 C CA . VAL B 1 113 ? -24.319 3.340 87.185 1.00 80.52 109 VAL B CA 1
ATOM 2482 C C . VAL B 1 113 ? -23.054 2.896 86.402 1.00 81.09 109 VAL B C 1
ATOM 2483 O O . VAL B 1 113 ? -22.726 3.484 85.373 1.00 80.34 109 VAL B O 1
ATOM 2487 N N . GLU B 1 114 ? -22.384 1.833 86.855 1.00 82.02 110 GLU B N 1
ATOM 2488 C CA . GLU B 1 114 ? -21.195 1.336 86.173 1.00 83.15 110 GLU B CA 1
ATOM 2489 C C . GLU B 1 114 ? -21.255 -0.172 85.942 1.00 84.13 110 GLU B C 1
ATOM 2490 O O . GLU B 1 114 ? -21.495 -0.925 86.886 1.00 84.47 110 GLU B O 1
ATOM 2493 N N . LEU B 1 115 ? -21.024 -0.618 84.695 1.00 84.22 111 LEU B N 1
ATOM 2494 C CA . LEU B 1 115 ? -20.978 -2.045 84.395 1.00 84.85 111 LEU B CA 1
ATOM 2495 C C . LEU B 1 115 ? -19.514 -2.440 84.224 1.00 85.32 111 LEU B C 1
ATOM 2496 O O . LEU B 1 115 ? -18.814 -1.862 83.395 1.00 85.94 111 LEU B O 1
ATOM 2499 N N . GLY B 1 116 ? -19.050 -3.377 85.040 1.00 84.91 112 GLY B N 1
ATOM 2500 C CA . GLY B 1 116 ? -17.668 -3.832 84.995 1.00 85.12 112 GLY B CA 1
ATOM 2501 C C . GLY B 1 116 ? -17.429 -4.964 84.016 1.00 85.46 112 GLY B C 1
ATOM 2502 O O . GLY B 1 116 ? -18.350 -5.409 83.330 1.00 85.79 112 GLY B O 1
ATOM 2503 N N . SER B 1 117 ? -16.184 -5.442 83.940 1.00 85.28 113 SER B N 1
ATOM 2504 C CA . SER B 1 117 ? -15.822 -6.530 83.036 1.00 85.27 113 SER B CA 1
ATOM 2505 C C . SER B 1 117 ? -16.328 -7.884 83.547 1.00 85.23 113 SER B C 1
ATOM 2506 O O . SER B 1 117 ? -16.738 -8.730 82.750 1.00 85.76 113 SER B O 1
ATOM 2509 N N . SER B 1 118 ? -16.319 -8.075 84.875 1.00 84.33 114 SER B N 1
ATOM 2510 C CA . SER B 1 118 ? -16.752 -9.316 85.522 1.00 84.02 114 SER B CA 1
ATOM 2511 C C . SER B 1 118 ? -18.268 -9.406 85.719 1.00 83.89 114 SER B C 1
ATOM 2512 O O . SER B 1 118 ? -18.783 -10.502 85.941 1.00 84.22 114 SER B O 1
ATOM 2515 N N . SER B 1 119 ? -18.974 -8.267 85.693 1.00 83.20 115 SER B N 1
ATOM 2516 C CA . SER B 1 119 ? -20.408 -8.225 85.928 1.00 83.18 115 SER B CA 1
ATOM 2517 C C . SER B 1 119 ? -21.230 -9.059 84.938 1.00 83.33 115 SER B C 1
ATOM 2518 O O . SER B 1 119 ? -22.093 -9.832 85.361 1.00 84.06 115 SER B O 1
ATOM 2521 N N . LEU B 1 120 ? -20.963 -8.915 83.633 1.00 82.36 116 LEU B N 1
ATOM 2522 C CA . LEU B 1 120 ? -21.705 -9.654 82.616 1.00 82.16 116 LEU B CA 1
ATOM 2523 C C . LEU B 1 120 ? -21.034 -10.952 82.173 1.00 81.39 116 LEU B C 1
ATOM 2524 O O . LEU B 1 120 ? -21.383 -11.478 81.118 1.00 81.53 116 LEU B O 1
ATOM 2529 N N . ARG B 1 121 ? -20.083 -11.472 82.958 1.00 80.53 117 ARG B N 1
ATOM 2530 C CA . ARG B 1 121 ? -19.401 -12.715 82.609 1.00 80.32 117 ARG B CA 1
ATOM 2531 C C . ARG B 1 121 ? -20.300 -13.889 82.958 1.00 80.70 117 ARG B C 1
ATOM 2532 O O . ARG B 1 121 ? -20.904 -13.903 84.027 1.00 80.65 117 ARG B O 1
ATOM 2540 N N . GLY B 1 122 ? -20.415 -14.842 82.043 1.00 81.17 118 GLY B N 1
ATOM 2541 C CA . GLY B 1 122 ? -21.271 -16.001 82.257 1.00 82.11 118 GLY B CA 1
ATOM 2542 C C . GLY B 1 122 ? -22.146 -16.415 81.087 1.00 82.64 118 GLY B C 1
ATOM 2543 O O . GLY B 1 122 ? -21.991 -17.526 80.580 1.00 82.70 118 GLY B O 1
ATOM 2544 N N . PRO B 1 123 ? -23.088 -15.561 80.628 1.00 82.88 119 PRO B N 1
ATOM 2545 C CA . PRO B 1 123 ? -23.963 -15.962 79.508 1.00 83.24 119 PRO B CA 1
ATOM 2546 C C . PRO B 1 123 ? -23.254 -16.021 78.154 1.00 83.42 119 PRO B C 1
ATOM 2547 O O . PRO B 1 123 ? -23.183 -15.038 77.426 1.00 83.34 119 PRO B O 1
ATOM 2551 N N . VAL B 1 124 ? -22.740 -17.197 77.819 1.00 83.51 120 VAL B N 1
ATOM 2552 C CA . VAL B 1 124 ? -21.989 -17.418 76.590 1.00 84.28 120 VAL B CA 1
ATOM 2553 C C . VAL B 1 124 ? -22.858 -17.322 75.314 1.00 85.13 120 VAL B C 1
ATOM 2554 O O . VAL B 1 124 ? -22.424 -16.721 74.323 1.00 85.29 120 VAL B O 1
ATOM 2558 N N . ASN B 1 125 ? -24.079 -17.882 75.337 1.00 85.37 121 ASN B N 1
ATOM 2559 C CA . ASN B 1 125 ? -24.942 -17.829 74.159 1.00 85.76 121 ASN B CA 1
ATOM 2560 C C . ASN B 1 125 ? -26.010 -16.751 74.281 1.00 85.60 121 ASN B C 1
ATOM 2561 O O . ASN B 1 125 ? -27.111 -16.933 73.767 1.00 85.62 121 ASN B O 1
ATOM 2566 N N . LEU B 1 126 ? -25.697 -15.625 74.954 1.00 85.17 122 LEU B N 1
ATOM 2567 C CA . LEU B 1 126 ? -26.658 -14.531 75.128 1.00 84.79 122 LEU B CA 1
ATOM 2568 C C . LEU B 1 126 ? -27.016 -13.849 73.805 1.00 84.11 122 LEU B C 1
ATOM 2569 O O . LEU B 1 126 ? -26.135 -13.475 73.043 1.00 83.77 122 LEU B O 1
ATOM 2574 N N . GLN B 1 127 ? -28.314 -13.709 73.526 1.00 83.76 123 GLN B N 1
ATOM 2575 C CA . GLN B 1 127 ? -28.777 -13.098 72.287 1.00 83.65 123 GLN B CA 1
ATOM 2576 C C . GLN B 1 127 ? -29.489 -11.766 72.492 1.00 82.52 123 GLN B C 1
ATOM 2577 O O . GLN B 1 127 ? -29.577 -10.991 71.543 1.00 83.21 123 GLN B O 1
ATOM 2583 N N . HIS B 1 128 ? -29.994 -11.489 73.697 1.00 80.68 124 HIS B N 1
ATOM 2584 C CA . HIS B 1 128 ? -30.685 -10.230 73.959 1.00 79.95 124 HIS B CA 1
ATOM 2585 C C . HIS B 1 128 ? -30.204 -9.635 75.264 1.00 79.37 124 HIS B C 1
ATOM 2586 O O . HIS B 1 128 ? -30.173 -10.329 76.278 1.00 80.13 124 HIS B O 1
ATOM 2593 N N . LEU B 1 129 ? -29.839 -8.353 75.251 1.00 77.89 125 LEU B N 1
ATOM 2594 C CA . LEU B 1 129 ? -29.355 -7.685 76.448 1.00 77.18 125 LEU B CA 1
ATOM 2595 C C . LEU B 1 129 ? -30.016 -6.318 76.617 1.00 76.00 125 LEU B C 1
ATOM 2596 O O . LEU B 1 129 ? -29.682 -5.368 75.911 1.00 75.36 125 LEU B O 1
ATOM 2601 N N . ILE B 1 130 ? -30.986 -6.234 77.549 1.00 75.41 126 ILE B N 1
ATOM 2602 C CA . ILE B 1 130 ? -31.720 -5.000 77.817 1.00 74.88 126 ILE B CA 1
ATOM 2603 C C . ILE B 1 130 ? -31.162 -4.316 79.045 1.00 74.87 126 ILE B C 1
ATOM 2604 O O . ILE B 1 130 ? -31.286 -4.837 80.143 1.00 75.01 126 ILE B O 1
ATOM 2609 N N . LEU B 1 131 ? -30.520 -3.172 78.863 1.00 74.88 127 LEU B N 1
ATOM 2610 C CA . LEU B 1 131 ? -29.934 -2.404 79.958 1.00 75.52 127 LEU B CA 1
ATOM 2611 C C . LEU B 1 131 ? -30.452 -0.956 79.959 1.00 75.33 127 LEU B C 1
ATOM 2612 O O . LEU B 1 131 ? -29.742 -0.059 80.407 1.00 75.40 127 LEU B O 1
ATOM 2617 N N . SER B 1 132 ? -31.672 -0.725 79.463 1.00 75.08 128 SER B N 1
ATOM 2618 C CA . SER B 1 132 ? -32.261 0.607 79.377 1.00 75.78 128 SER B CA 1
ATOM 2619 C C . SER B 1 132 ? -32.867 1.127 80.693 1.00 76.58 128 SER B C 1
ATOM 2620 O O . SER B 1 132 ? -33.129 0.352 81.602 1.00 76.86 128 SER B O 1
ATOM 2623 N N . GLY B 1 133 ? -33.068 2.437 80.791 1.00 76.74 129 GLY B N 1
ATOM 2624 C CA . GLY B 1 133 ? -33.695 3.049 81.958 1.00 77.32 129 GLY B CA 1
ATOM 2625 C C . GLY B 1 133 ? -32.878 3.106 83.229 1.00 77.76 129 GLY B C 1
ATOM 2626 O O . GLY B 1 133 ? -33.425 3.365 84.297 1.00 78.68 129 GLY B O 1
ATOM 2627 N N . ASN B 1 134 ? -31.577 2.866 83.139 1.00 77.47 130 ASN B N 1
ATOM 2628 C CA . ASN B 1 134 ? -30.694 2.931 84.308 1.00 77.84 130 ASN B CA 1
ATOM 2629 C C . ASN B 1 134 ? -29.939 4.301 84.294 1.00 78.33 130 ASN B C 1
ATOM 2630 O O . ASN B 1 134 ? -30.344 5.224 83.575 1.00 78.70 130 ASN B O 1
ATOM 2635 N N . GLN B 1 135 ? -28.851 4.435 85.072 1.00 77.96 131 GLN B N 1
ATOM 2636 C CA . GLN B 1 135 ? -28.047 5.650 85.084 1.00 78.27 131 GLN B CA 1
ATOM 2637 C C . GLN B 1 135 ? -26.606 5.307 84.700 1.00 78.49 131 GLN B C 1
ATOM 2638 O O . GLN B 1 135 ? -25.663 5.792 85.324 1.00 78.42 131 GLN B O 1
ATOM 2644 N N . LEU B 1 136 ? -26.441 4.439 83.688 1.00 78.56 132 LEU B N 1
ATOM 2645 C CA . LEU B 1 136 ? -25.131 3.985 83.241 1.00 79.36 132 LEU B CA 1
ATOM 2646 C C . LEU B 1 136 ? -24.298 5.105 82.651 1.00 80.22 132 LEU B C 1
ATOM 2647 O O . LEU B 1 136 ? -24.685 5.695 81.650 1.00 80.88 132 LEU B O 1
ATOM 2652 N N . GLY B 1 137 ? -23.169 5.388 83.289 1.00 80.24 133 GLY B N 1
ATOM 2653 C CA . GLY B 1 137 ? -22.224 6.406 82.856 1.00 81.18 133 GLY B CA 1
ATOM 2654 C C . GLY B 1 137 ? -20.970 5.811 82.239 1.00 82.18 133 GLY B C 1
ATOM 2655 O O . GLY B 1 137 ? -20.353 6.425 81.361 1.00 82.74 133 GLY B O 1
ATOM 2656 N N . ARG B 1 138 ? -20.584 4.604 82.681 1.00 82.12 134 ARG B N 1
ATOM 2657 C CA . ARG B 1 138 ? -19.408 3.920 82.150 1.00 82.82 134 ARG B CA 1
ATOM 2658 C C . ARG B 1 138 ? -19.635 2.416 82.044 1.00 83.83 134 ARG B C 1
ATOM 2659 O O . ARG B 1 138 ? -20.192 1.806 82.953 1.00 83.75 134 ARG B O 1
ATOM 2661 N N . ILE B 1 139 ? -19.252 1.830 80.899 1.00 84.68 135 ILE B N 1
ATOM 2662 C CA . ILE B 1 139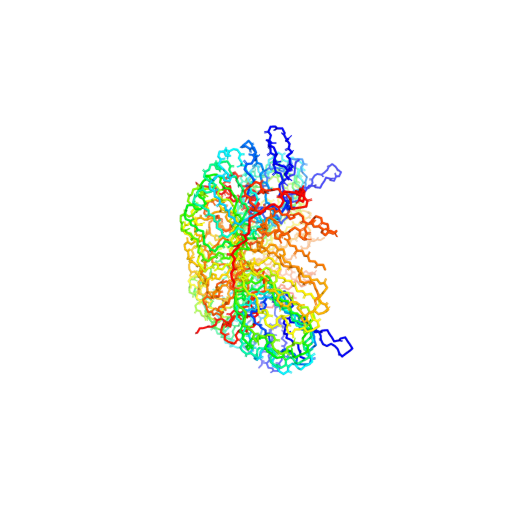 ? -19.371 0.393 80.626 1.00 85.23 135 ILE B CA 1
ATOM 2663 C C . ILE B 1 139 ? -18.010 -0.092 80.182 1.00 84.87 135 ILE B C 1
ATOM 2664 O O . ILE B 1 139 ? -17.441 0.490 79.261 1.00 84.62 135 ILE B O 1
ATOM 2669 N N . ALA B 1 140 ? -17.486 -1.142 80.830 1.00 84.76 136 ALA B N 1
ATOM 2670 C CA . ALA B 1 140 ? -16.167 -1.698 80.530 1.00 85.20 136 ALA B CA 1
ATOM 2671 C C . ALA B 1 140 ? -16.048 -2.186 79.081 1.00 85.60 136 ALA B C 1
ATOM 2672 O O . ALA B 1 140 ? -17.029 -2.659 78.501 1.00 85.25 136 ALA B O 1
ATOM 2674 N N . PRO B 1 141 ? -14.854 -2.050 78.464 1.00 86.02 137 PRO B N 1
ATOM 2675 C CA . PRO B 1 141 ? -14.707 -2.484 77.057 1.00 86.24 137 PRO B CA 1
ATOM 2676 C C . PRO B 1 141 ? -14.803 -3.997 76.842 1.00 86.39 137 PRO B C 1
ATOM 2677 O O . PRO B 1 141 ? -15.178 -4.444 75.757 1.00 86.31 137 PRO B O 1
ATOM 2681 N N . GLY B 1 142 ? -14.484 -4.767 77.882 1.00 86.40 138 GLY B N 1
ATOM 2682 C CA . GLY B 1 142 ? -14.559 -6.220 77.847 1.00 86.73 138 GLY B CA 1
ATOM 2683 C C . GLY B 1 142 ? -15.742 -6.796 78.603 1.00 86.80 138 GLY B C 1
ATOM 2684 O O . GLY B 1 142 ? -15.684 -7.940 79.058 1.00 87.13 138 GLY B O 1
ATOM 2685 N N . ALA B 1 143 ? -16.824 -6.016 78.753 1.00 86.36 139 ALA B N 1
ATOM 2686 C CA . ALA B 1 143 ? -18.011 -6.485 79.465 1.00 86.57 139 ALA B CA 1
ATOM 2687 C C . ALA B 1 143 ? -18.791 -7.494 78.618 1.00 86.31 139 ALA B C 1
ATOM 2688 O O . ALA B 1 143 ? -19.302 -8.489 79.136 1.00 86.20 139 ALA B O 1
ATOM 2690 N N . PHE B 1 144 ? -18.865 -7.242 77.313 1.00 86.03 140 PHE B N 1
ATOM 2691 C CA . PHE B 1 144 ? -19.569 -8.121 76.396 1.00 86.69 140 PHE B CA 1
ATOM 2692 C C . PHE B 1 144 ? -18.656 -9.182 75.756 1.00 87.60 140 PHE B C 1
ATOM 2693 O O . PHE B 1 144 ? -19.090 -9.844 74.815 1.00 88.21 140 PHE B O 1
ATOM 2701 N N . ASP B 1 145 ? -17.419 -9.367 76.255 1.00 87.47 141 ASP B N 1
ATOM 2702 C CA . ASP B 1 145 ? -16.463 -10.315 75.675 1.00 87.88 141 ASP B CA 1
ATOM 2703 C C . ASP B 1 145 ? -16.877 -11.791 75.752 1.00 87.89 141 ASP B C 1
ATOM 2704 O O . ASP B 1 145 ? -16.243 -12.629 75.115 1.00 88.13 141 ASP B O 1
ATOM 2709 N N . ASP B 1 146 ? -17.943 -12.109 76.484 1.00 87.44 142 ASP B N 1
ATOM 2710 C CA . ASP B 1 146 ? -18.438 -13.487 76.567 1.00 87.64 142 ASP B CA 1
ATOM 2711 C C . ASP B 1 146 ? -19.455 -13.823 75.451 1.00 87.24 142 ASP B C 1
ATOM 2712 O O . ASP B 1 146 ? -19.730 -14.998 75.216 1.00 86.84 142 ASP B O 1
ATOM 2717 N N . PHE B 1 147 ? -20.047 -12.807 74.808 1.00 87.28 143 PHE B N 1
ATOM 2718 C CA . PHE B 1 147 ? -21.097 -13.036 73.817 1.00 87.98 143 PHE B CA 1
ATOM 2719 C C . PHE B 1 147 ? -20.888 -12.300 72.506 1.00 89.06 143 PHE B C 1
ATOM 2720 O O . PHE B 1 147 ? -21.614 -11.363 72.183 1.00 89.26 143 PHE B O 1
ATOM 2728 N N . LEU B 1 148 ? -19.910 -12.749 71.739 1.00 89.69 144 LEU B N 1
ATOM 2729 C CA . LEU B 1 148 ? -19.662 -12.218 70.411 1.00 90.85 144 LEU B CA 1
ATOM 2730 C C . LEU B 1 148 ? -20.325 -13.178 69.420 1.00 91.90 144 LEU B C 1
ATOM 2731 O O . LEU B 1 148 ? -20.383 -14.384 69.673 1.00 92.10 144 LEU B O 1
ATOM 2733 N N . ASP B 1 149 ? -20.855 -12.648 68.313 1.00 92.48 145 ASP B N 1
ATOM 2734 C CA . ASP B 1 149 ? -21.537 -13.429 67.267 1.00 93.34 145 ASP B CA 1
ATOM 2735 C C . ASP B 1 149 ? -22.869 -14.061 67.735 1.00 93.76 145 ASP B C 1
ATOM 2736 O O . ASP B 1 149 ? -23.616 -14.594 66.916 1.00 94.02 145 ASP B O 1
ATOM 2738 N N . SER B 1 150 ? -23.168 -13.998 69.040 1.00 93.50 146 SER B N 1
ATOM 2739 C CA . SER B 1 150 ? -24.423 -14.490 69.591 1.00 93.41 146 SER B CA 1
ATOM 2740 C C . SER B 1 150 ? -25.318 -13.321 69.992 1.00 93.62 146 SER B C 1
ATOM 2741 O O . SER B 1 150 ? -26.537 -13.477 69.975 1.00 94.49 146 SER B O 1
ATOM 2744 N N . LEU B 1 151 ? -24.740 -12.150 70.345 1.00 92.86 147 LEU B N 1
ATOM 2745 C CA . LEU B 1 151 ? -25.558 -11.006 70.744 1.00 92.99 147 LEU B CA 1
ATOM 2746 C C . LEU B 1 151 ? -26.270 -10.374 69.536 1.00 93.17 147 LEU B C 1
ATOM 2747 O O . LEU B 1 151 ? -25.624 -9.929 68.589 1.00 93.68 147 LEU B O 1
ATOM 2752 N N . GLU B 1 152 ? -27.601 -10.385 69.552 1.00 92.61 148 GLU B N 1
ATOM 2753 C CA . GLU B 1 152 ? -28.415 -9.849 68.464 1.00 92.72 148 GLU B CA 1
ATOM 2754 C C . GLU B 1 152 ? -29.184 -8.575 68.832 1.00 91.96 148 GLU B C 1
ATOM 2755 O O . GLU B 1 152 ? -29.707 -7.907 67.940 1.00 92.24 148 GLU B O 1
ATOM 2761 N N . ASP B 1 153 ? -29.277 -8.246 70.123 1.00 90.61 149 ASP B N 1
ATOM 2762 C CA . ASP B 1 153 ? -29.989 -7.059 70.567 1.00 89.83 149 ASP B CA 1
ATOM 2763 C C . ASP B 1 153 ? -29.259 -6.384 71.715 1.00 88.18 149 ASP B C 1
ATOM 2764 O O . ASP B 1 153 ? -29.170 -6.953 72.802 1.00 88.30 149 ASP B O 1
ATOM 2769 N N . LEU B 1 154 ? -28.777 -5.160 71.498 1.00 86.38 150 LEU B N 1
ATOM 2770 C CA . LEU B 1 154 ? -28.113 -4.406 72.555 1.00 84.85 150 LEU B CA 1
ATOM 2771 C C . LEU B 1 154 ? -28.915 -3.143 72.813 1.00 82.53 150 LEU B C 1
ATOM 2772 O O . LEU B 1 154 ? -28.925 -2.225 71.992 1.00 82.77 150 LEU B O 1
ATOM 2777 N N . ASP B 1 155 ? -29.591 -3.102 73.955 1.00 80.18 151 ASP B N 1
ATOM 2778 C CA . ASP B 1 155 ? -30.396 -1.954 74.317 1.00 78.31 151 ASP B CA 1
ATOM 2779 C C . ASP B 1 155 ? -29.769 -1.268 75.510 1.00 77.32 151 ASP B C 1
ATOM 2780 O O . ASP B 1 155 ? -29.589 -1.897 76.539 1.00 77.33 151 ASP B O 1
ATOM 2785 N N . VAL B 1 156 ? -29.395 0.003 75.360 1.00 76.58 152 VAL B N 1
ATOM 2786 C CA . VAL B 1 156 ? -28.807 0.804 76.437 1.00 76.56 152 VAL B CA 1
ATOM 2787 C C . VAL B 1 156 ? -29.411 2.218 76.469 1.00 76.41 152 VAL B C 1
ATOM 2788 O O . VAL B 1 156 ? -28.749 3.147 76.922 1.00 76.64 152 VAL B O 1
ATOM 2792 N N . SER B 1 157 ? -30.662 2.385 76.013 1.00 75.88 153 SER B N 1
ATOM 2793 C CA . SER B 1 157 ? -31.325 3.690 75.970 1.00 75.78 153 SER B CA 1
ATOM 2794 C C . SER B 1 157 ? -31.690 4.255 77.354 1.00 75.97 153 SER B C 1
ATOM 2795 O O . SER B 1 157 ? -31.670 3.517 78.328 1.00 76.38 153 SER B O 1
ATOM 2798 N N . TYR B 1 158 ? -31.972 5.570 77.450 1.00 75.58 154 TYR B N 1
ATOM 2799 C CA . TYR B 1 158 ? -32.341 6.246 78.706 1.00 75.82 154 TYR B CA 1
ATOM 2800 C C . TYR B 1 158 ? -31.304 6.091 79.845 1.00 76.68 154 TYR B C 1
ATOM 2801 O O . TYR B 1 158 ? -31.666 5.783 80.983 1.00 76.97 154 TYR B O 1
ATOM 2810 N N . ASN B 1 159 ? -30.028 6.333 79.535 1.00 76.88 155 ASN B N 1
ATOM 2811 C CA . ASN B 1 159 ? -28.929 6.259 80.496 1.00 78.16 155 ASN B CA 1
ATOM 2812 C C . ASN B 1 159 ? -28.139 7.593 80.492 1.00 79.27 155 ASN B C 1
ATOM 2813 O O . ASN B 1 159 ? -28.642 8.579 79.956 1.00 79.13 155 ASN B O 1
ATOM 2818 N N . ASN B 1 160 ? -26.942 7.653 81.118 1.00 80.25 156 ASN B N 1
ATOM 2819 C CA . ASN B 1 160 ? -26.112 8.864 81.097 1.00 82.08 156 ASN B CA 1
ATOM 2820 C C . ASN B 1 160 ? -24.795 8.629 80.319 1.00 83.83 156 ASN B C 1
ATOM 2821 O O . ASN B 1 160 ? -23.783 9.263 80.614 1.00 84.15 156 ASN B O 1
ATOM 2826 N N . LEU B 1 161 ? -24.805 7.713 79.344 1.00 84.83 157 LEU B N 1
ATOM 2827 C CA . LEU B 1 161 ? -23.626 7.345 78.571 1.00 86.84 157 LEU B CA 1
ATOM 2828 C C . LEU B 1 161 ? -23.054 8.428 77.669 1.00 88.48 157 LEU B C 1
ATOM 2829 O O . LEU B 1 161 ? -23.719 8.864 76.743 1.00 89.12 157 LEU B O 1
ATOM 2834 N N . ARG B 1 162 ? -21.802 8.821 77.908 1.00 89.20 158 ARG B N 1
ATOM 2835 C CA . ARG B 1 162 ? -21.085 9.777 77.062 1.00 90.22 158 ARG B CA 1
ATOM 2836 C C . ARG B 1 162 ? -20.318 8.983 76.006 1.00 91.78 158 ARG B C 1
ATOM 2837 O O . ARG B 1 162 ? -20.324 9.353 74.829 1.00 92.58 158 ARG B O 1
ATOM 2839 N N . GLN B 1 163 ? -19.673 7.877 76.416 1.00 92.02 159 GLN B N 1
ATOM 2840 C CA . GLN B 1 163 ? -18.967 7.006 75.489 1.00 93.01 159 GLN B CA 1
ATOM 2841 C C . GLN B 1 163 ? -19.367 5.553 75.743 1.00 93.78 159 GLN B C 1
ATOM 2842 O O . GLN B 1 163 ? -19.366 5.092 76.883 1.00 93.91 159 GLN B O 1
ATOM 2844 N N . VAL B 1 164 ? -19.717 4.838 74.682 1.00 94.20 160 VAL B N 1
ATOM 2845 C CA . VAL B 1 164 ? -20.102 3.429 74.768 1.00 95.26 160 VAL B CA 1
ATOM 2846 C C . VAL B 1 164 ? -18.906 2.559 74.298 1.00 96.11 160 VAL B C 1
ATOM 2847 O O . VAL B 1 164 ? -18.090 3.063 73.528 1.00 96.35 160 VAL B O 1
ATOM 2851 N N . PRO B 1 165 ? -18.743 1.292 74.751 1.00 96.55 161 PRO B N 1
ATOM 2852 C CA . PRO B 1 165 ? -17.602 0.486 74.274 1.00 96.99 161 PRO B CA 1
ATOM 2853 C C . PRO B 1 165 ? -17.751 0.140 72.793 1.00 97.64 161 PRO B C 1
ATOM 2854 O O . PRO B 1 165 ? -18.421 -0.822 72.431 1.00 97.66 161 PRO B O 1
ATOM 2858 N N . TRP B 1 166 ? -17.133 0.955 71.940 1.00 98.00 162 TRP B N 1
ATOM 2859 C CA . TRP B 1 166 ? -17.199 0.841 70.487 1.00 98.69 162 TRP B CA 1
ATOM 2860 C C . TRP B 1 166 ? -16.461 -0.399 69.955 1.00 99.08 162 TRP B C 1
ATOM 2861 O O . TRP B 1 166 ? -16.885 -0.995 68.962 1.00 99.29 162 TRP B O 1
ATOM 2872 N N . ALA B 1 167 ? -15.375 -0.794 70.639 1.00 98.89 163 ALA B N 1
ATOM 2873 C CA . ALA B 1 167 ? -14.573 -1.968 70.303 1.00 99.03 163 ALA B CA 1
ATOM 2874 C C . ALA B 1 167 ? -15.376 -3.266 70.485 1.00 98.84 163 ALA B C 1
ATOM 2875 O O . ALA B 1 167 ? -15.211 -4.200 69.703 1.00 99.03 163 ALA B O 1
ATOM 2877 N N . GLY B 1 168 ? -16.239 -3.302 71.500 1.00 98.24 164 GLY B N 1
ATOM 2878 C CA . GLY B 1 168 ? -17.089 -4.451 71.780 1.00 97.64 164 GLY B CA 1
ATOM 2879 C C . GLY B 1 168 ? -18.274 -4.499 70.843 1.00 96.55 164 GLY B C 1
ATOM 2880 O O . GLY B 1 168 ? -18.511 -5.524 70.199 1.00 96.74 164 GLY B O 1
ATOM 2881 N N . ILE B 1 169 ? -19.002 -3.375 70.715 1.00 95.34 165 ILE B N 1
ATOM 2882 C CA . ILE B 1 169 ? -20.169 -3.315 69.831 1.00 94.61 165 ILE B CA 1
ATOM 2883 C C . ILE B 1 169 ? -19.800 -3.557 68.356 1.00 93.55 165 ILE B C 1
ATOM 2884 O O . ILE B 1 169 ? -20.594 -4.129 67.621 1.00 93.51 165 ILE B O 1
ATOM 2888 N N . GLY B 1 170 ? -18.588 -3.189 67.962 1.00 92.63 166 GLY B N 1
ATOM 2889 C CA . GLY B 1 170 ? -18.109 -3.397 66.599 1.00 92.38 166 GLY B CA 1
ATOM 2890 C C . GLY B 1 170 ? -17.627 -4.809 66.309 1.00 91.81 166 GLY B C 1
ATOM 2891 O O . GLY B 1 170 ? -17.375 -5.155 65.149 1.00 91.56 166 GLY B O 1
ATOM 2892 N N . SER B 1 171 ? -17.497 -5.642 67.360 1.00 91.20 167 SER B N 1
ATOM 2893 C CA . SER B 1 171 ? -17.065 -7.030 67.227 1.00 90.94 167 SER B CA 1
ATOM 2894 C C . SER B 1 171 ? -18.230 -8.028 67.347 1.00 90.79 167 SER B C 1
ATOM 2895 O O . SER B 1 171 ? -18.002 -9.190 67.675 1.00 90.60 167 SER B O 1
ATOM 2898 N N . MET B 1 172 ? -19.465 -7.585 67.072 1.00 90.79 168 MET B N 1
ATOM 2899 C CA . MET B 1 172 ? -20.639 -8.443 67.136 1.00 91.40 168 MET B CA 1
ATOM 2900 C C . MET B 1 172 ? -21.219 -8.571 65.748 1.00 91.44 168 MET B C 1
ATOM 2901 O O . MET B 1 172 ? -22.022 -7.737 65.338 1.00 91.39 168 MET B O 1
ATOM 2906 N N . PRO B 1 173 ? -20.824 -9.613 65.000 1.00 91.61 169 PRO B N 1
ATOM 2907 C CA . PRO B 1 173 ? -21.332 -9.761 63.625 1.00 91.63 169 PRO B CA 1
ATOM 2908 C C . PRO B 1 173 ? -22.820 -10.100 63.502 1.00 91.96 169 PRO B C 1
ATOM 2909 O O . PRO B 1 173 ? -23.367 -10.000 62.403 1.00 92.99 169 PRO B O 1
ATOM 2913 N N . ALA B 1 174 ? -23.477 -10.498 64.601 1.00 90.70 170 ALA B N 1
ATOM 2914 C CA . ALA B 1 174 ? -24.894 -10.840 64.553 1.00 90.23 170 ALA B CA 1
ATOM 2915 C C . ALA B 1 174 ? -25.823 -9.753 65.092 1.00 89.90 170 ALA B C 1
ATOM 2916 O O . ALA B 1 174 ? -27.037 -9.957 65.100 1.00 89.93 170 ALA B O 1
ATOM 2918 N N . LEU B 1 175 ? -25.280 -8.615 65.551 1.00 89.26 171 LEU B N 1
ATOM 2919 C CA . LEU B 1 175 ? -26.092 -7.540 66.118 1.00 88.86 171 LEU B CA 1
ATOM 2920 C C . LEU B 1 175 ? -27.069 -6.931 65.106 1.00 88.24 171 LEU B C 1
ATOM 2921 O O . LEU B 1 175 ? -26.650 -6.394 64.085 1.00 88.22 171 LEU B O 1
ATOM 2926 N N . HIS B 1 176 ? -28.374 -7.050 65.404 1.00 87.68 172 HIS B N 1
ATOM 2927 C CA . HIS B 1 176 ? -29.465 -6.537 64.576 1.00 87.45 172 HIS B CA 1
ATOM 2928 C C . HIS B 1 176 ? -29.901 -5.157 65.060 1.00 86.10 172 HIS B C 1
ATOM 2929 O O . HIS B 1 176 ? -30.260 -4.308 64.247 1.00 85.62 172 HIS B O 1
ATOM 2936 N N . THR B 1 177 ? -29.956 -4.955 66.391 1.00 85.25 173 THR B N 1
ATOM 2937 C CA . THR B 1 177 ? -30.480 -3.706 66.940 1.00 84.99 173 THR B CA 1
ATOM 2938 C C . THR B 1 177 ? -29.605 -3.088 68.026 1.00 85.05 173 THR B C 1
ATOM 2939 O O . THR B 1 177 ? -29.292 -3.744 69.021 1.00 85.34 173 THR B O 1
ATOM 2943 N N . LEU B 1 178 ? -29.234 -1.812 67.852 1.00 84.70 174 LEU B N 1
ATOM 2944 C CA . LEU B 1 178 ? -28.439 -1.114 68.854 1.00 84.88 174 LEU B CA 1
ATOM 2945 C C . LEU B 1 178 ? -29.140 0.182 69.237 1.00 84.28 174 LEU B C 1
ATOM 2946 O O . LEU B 1 178 ? -29.178 1.129 68.450 1.00 84.42 174 LEU B O 1
ATOM 2951 N N . ASN B 1 179 ? -29.726 0.210 70.440 1.00 83.24 175 ASN B N 1
ATOM 2952 C CA . ASN B 1 179 ? -30.434 1.387 70.908 1.00 82.36 175 ASN B CA 1
ATOM 2953 C C . ASN B 1 179 ? -29.553 2.235 71.807 1.00 81.97 175 ASN B C 1
ATOM 2954 O O . ASN B 1 179 ? -29.375 1.907 72.969 1.00 82.14 175 ASN B O 1
ATOM 2959 N N . LEU B 1 180 ? -28.961 3.299 71.255 1.00 81.58 176 LEU B N 1
ATOM 2960 C CA . LEU B 1 180 ? -28.125 4.244 72.006 1.00 81.63 176 LEU B CA 1
ATOM 2961 C C . LEU B 1 180 ? -28.859 5.584 72.221 1.00 81.59 176 LEU B C 1
ATOM 2962 O O . LEU B 1 180 ? -28.195 6.593 72.475 1.00 81.62 176 LEU B O 1
ATOM 2967 N N . ASP B 1 181 ? -30.206 5.601 72.099 1.00 81.10 177 ASP B N 1
ATOM 2968 C CA . ASP B 1 181 ? -31.027 6.798 72.194 1.00 81.44 177 ASP B CA 1
ATOM 2969 C C . ASP B 1 181 ? -31.266 7.272 73.620 1.00 81.59 177 ASP B C 1
ATOM 2970 O O . ASP B 1 181 ? -31.263 6.474 74.544 1.00 82.31 177 ASP B O 1
ATOM 2975 N N . HIS B 1 182 ? -31.477 8.581 73.791 1.00 80.81 178 HIS B N 1
ATOM 2976 C CA . HIS B 1 182 ? -31.693 9.240 75.070 1.00 80.36 178 HIS B CA 1
ATOM 2977 C C . HIS B 1 182 ? -30.505 9.007 75.981 1.00 80.87 178 HIS B C 1
ATOM 2978 O O . HIS B 1 182 ? -30.647 8.404 77.034 1.00 81.57 178 HIS B O 1
ATOM 2985 N N . ASN B 1 183 ? -29.319 9.436 75.547 1.00 80.72 179 ASN B N 1
ATOM 2986 C CA . ASN B 1 183 ? -28.060 9.317 76.284 1.00 81.51 179 ASN B CA 1
ATOM 2987 C C . ASN B 1 183 ? -27.319 10.685 76.221 1.00 81.77 179 ASN B C 1
ATOM 2988 O O . ASN B 1 183 ? -27.980 11.711 76.035 1.00 81.70 179 ASN B O 1
ATOM 2993 N N . LEU B 1 184 ? -25.973 10.718 76.400 1.00 82.02 180 LEU B N 1
ATOM 2994 C CA . LEU B 1 184 ? -25.187 11.951 76.313 1.00 82.99 180 LEU B CA 1
ATOM 2995 C C . LEU B 1 184 ? -23.989 11.766 75.354 1.00 84.25 180 LEU B C 1
ATOM 2996 O O . LEU B 1 184 ? -22.917 12.339 75.589 1.00 84.54 180 LEU B O 1
ATOM 3001 N N . ILE B 1 185 ? -24.153 10.942 74.302 1.00 84.67 181 ILE B N 1
ATOM 3002 C CA . ILE B 1 185 ? -23.074 10.663 73.349 1.00 85.85 181 ILE B CA 1
ATOM 3003 C C . ILE B 1 185 ? -22.790 11.873 72.469 1.00 87.00 181 ILE B C 1
ATOM 3004 O O . ILE B 1 185 ? -23.665 12.302 71.723 1.00 86.86 181 ILE B O 1
ATOM 3009 N N . ASP B 1 186 ? -21.574 12.432 72.568 1.00 87.75 182 ASP B N 1
ATOM 3010 C CA . ASP B 1 186 ? -21.199 13.632 71.818 1.00 88.81 182 ASP B CA 1
ATOM 3011 C C . ASP B 1 186 ? -20.427 13.361 70.537 1.00 90.26 182 ASP B C 1
ATOM 3012 O O . ASP B 1 186 ? -20.347 14.247 69.690 1.00 89.88 182 ASP B O 1
ATOM 3017 N N . ALA B 1 187 ? -19.828 12.173 70.405 1.00 91.98 183 ALA B N 1
ATOM 3018 C CA . ALA B 1 187 ? -19.034 11.861 69.221 1.00 94.27 183 ALA B CA 1
ATOM 3019 C C . ALA B 1 187 ? -19.332 10.486 68.657 1.00 97.11 183 ALA B C 1
ATOM 3020 O O . ALA B 1 187 ? -19.472 9.518 69.408 1.00 97.54 183 ALA B O 1
ATOM 3022 N N . LEU B 1 188 ? -19.491 10.425 67.326 1.00 98.59 184 LEU B N 1
ATOM 3023 C CA . LEU B 1 188 ? -19.748 9.193 66.594 1.00 100.41 184 LEU B CA 1
ATOM 3024 C C . LEU B 1 188 ? -18.929 9.245 65.313 1.00 103.14 184 LEU B C 1
ATOM 3025 O O . LEU B 1 188 ? -19.481 9.258 64.206 1.00 103.88 184 LEU B O 1
ATOM 3030 N N . PRO B 1 189 ? -17.584 9.220 65.424 1.00 104.40 185 PRO B N 1
ATOM 3031 C CA . PRO B 1 189 ? -16.752 9.336 64.229 1.00 105.33 185 PRO B CA 1
ATOM 3032 C C . PRO B 1 189 ? -15.861 8.087 64.048 1.00 107.05 185 PRO B C 1
ATOM 3033 O O . PRO B 1 189 ? -14.638 8.236 63.854 1.00 107.45 185 PRO B O 1
ATOM 3037 N N . PRO B 1 190 ? -16.403 6.842 64.042 1.00 107.77 186 PRO B N 1
ATOM 3038 C CA . PRO B 1 190 ? -15.522 5.676 64.039 1.00 108.64 186 PRO B CA 1
ATOM 3039 C C . PRO B 1 190 ? -15.651 4.732 62.822 1.00 109.59 186 PRO B C 1
ATOM 3040 O O . PRO B 1 190 ? -16.269 5.055 61.801 1.00 109.80 186 PRO B O 1
ATOM 3044 N N . GLY B 1 191 ? -15.014 3.569 62.946 1.00 109.74 187 GLY B N 1
ATOM 3045 C CA . GLY B 1 191 ? -15.117 2.453 62.021 1.00 110.32 187 GLY B CA 1
ATOM 3046 C C . GLY B 1 191 ? -15.737 1.282 62.770 1.00 110.44 187 GLY B C 1
ATOM 3047 O O . GLY B 1 191 ? -15.248 0.153 62.699 1.00 110.82 187 GLY B O 1
ATOM 3048 N N . VAL B 1 192 ? -16.789 1.557 63.550 1.00 109.91 188 VAL B N 1
ATOM 3049 C CA . VAL B 1 192 ? -17.444 0.545 64.362 1.00 109.85 188 VAL B CA 1
ATOM 3050 C C . VAL B 1 192 ? -18.453 -0.217 63.532 1.00 109.67 188 VAL B C 1
ATOM 3051 O O . VAL B 1 192 ? -18.449 -1.446 63.516 1.00 110.01 188 VAL B O 1
ATOM 3055 N N . PHE B 1 193 ? -19.274 0.517 62.785 1.00 108.90 189 PHE B N 1
ATOM 3056 C CA . PHE B 1 193 ? -20.337 -0.055 61.968 1.00 108.36 189 PHE B CA 1
ATOM 3057 C C . PHE B 1 193 ? -19.842 -0.708 60.673 1.00 108.18 189 PHE B C 1
ATOM 3058 O O . PHE B 1 193 ? -20.651 -0.985 59.795 1.00 108.62 189 PHE B O 1
ATOM 3066 N N . ALA B 1 194 ? -18.535 -0.976 60.554 1.00 107.39 190 ALA B N 1
ATOM 3067 C CA . ALA B 1 194 ? -17.982 -1.625 59.373 1.00 107.18 190 ALA B CA 1
ATOM 3068 C C . ALA B 1 194 ? -18.250 -3.132 59.426 1.00 107.11 190 ALA B C 1
ATOM 3069 O O . ALA B 1 194 ? -18.667 -3.711 58.427 1.00 107.25 190 ALA B O 1
ATOM 3071 N N . GLN B 1 195 ? -18.045 -3.762 60.594 1.00 106.86 191 GLN B N 1
ATOM 3072 C CA . GLN B 1 195 ? -18.273 -5.198 60.770 1.00 107.08 191 GLN B CA 1
ATOM 3073 C C . GLN B 1 195 ? -19.743 -5.571 61.030 1.00 106.86 191 GLN B C 1
ATOM 3074 O O . GLN B 1 195 ? -20.056 -6.756 61.133 1.00 107.35 191 GLN B O 1
ATOM 3076 N N . LEU B 1 196 ? -20.633 -4.573 61.146 1.00 105.92 192 LEU B N 1
ATOM 3077 C CA . LEU B 1 196 ? -22.049 -4.792 61.408 1.00 105.36 192 LEU B CA 1
ATOM 3078 C C . LEU B 1 196 ? -22.846 -4.925 60.102 1.00 104.39 192 LEU B C 1
ATOM 3079 O O . LEU B 1 196 ? -23.327 -3.929 59.558 1.00 104.35 192 LEU B O 1
ATOM 3084 N N . SER B 1 197 ? -22.976 -6.159 59.599 1.00 103.23 193 SER B N 1
ATOM 3085 C CA . SER B 1 197 ? -23.723 -6.441 58.380 1.00 102.48 193 SER B CA 1
ATOM 3086 C C . SER B 1 197 ? -25.212 -6.658 58.631 1.00 101.42 193 SER B C 1
ATOM 3087 O O . SER B 1 197 ? -26.026 -6.308 57.781 1.00 101.80 193 SER B O 1
ATOM 3090 N N . GLN B 1 198 ? -25.573 -7.252 59.774 1.00 99.98 194 GLN B N 1
ATOM 3091 C CA . GLN B 1 198 ? -26.979 -7.511 60.091 1.00 99.02 194 GLN B CA 1
ATOM 3092 C C . GLN B 1 198 ? -27.704 -6.352 60.787 1.00 97.18 194 GLN B C 1
ATOM 3093 O O . GLN B 1 198 ? -28.884 -6.489 61.110 1.00 97.04 194 GLN B O 1
ATOM 3099 N N . LEU B 1 199 ? -27.014 -5.227 61.012 1.00 95.68 195 LEU B N 1
ATOM 3100 C CA . LEU B 1 199 ? -27.574 -4.064 61.689 1.00 94.68 195 LEU B CA 1
ATOM 3101 C C . LEU B 1 199 ? -28.760 -3.480 60.926 1.00 93.22 195 LEU B C 1
ATOM 3102 O O . LEU B 1 199 ? -28.613 -2.953 59.828 1.00 93.07 195 LEU B O 1
ATOM 3107 N N . SER B 1 200 ? -29.941 -3.620 61.518 1.00 92.10 196 SER B N 1
ATOM 3108 C CA . SER B 1 200 ? -31.233 -3.152 61.029 1.00 91.32 196 SER B CA 1
ATOM 3109 C C . SER B 1 200 ? -31.658 -1.835 61.664 1.00 90.41 196 SER B C 1
ATOM 3110 O O . SER B 1 200 ? -32.367 -1.047 61.042 1.00 90.24 196 SER B O 1
ATOM 3113 N N . ARG B 1 201 ? -31.244 -1.609 62.917 1.00 89.60 197 ARG B N 1
ATOM 3114 C CA . ARG B 1 201 ? -31.615 -0.412 63.641 1.00 88.98 197 ARG B CA 1
ATOM 3115 C C . ARG B 1 201 ? -30.447 0.167 64.388 1.00 87.43 197 ARG B C 1
ATOM 3116 O O . ARG B 1 201 ? -29.731 -0.558 65.063 1.00 87.74 197 ARG B O 1
ATOM 3124 N N . LEU B 1 202 ? -30.278 1.479 64.303 1.00 85.74 198 LEU B N 1
ATOM 3125 C CA . LEU B 1 202 ? -29.311 2.196 65.119 1.00 84.53 198 LEU B CA 1
ATOM 3126 C C . LEU B 1 202 ? -29.982 3.474 65.566 1.00 83.47 198 LEU B C 1
ATOM 3127 O O . LEU B 1 202 ? -30.104 4.414 64.780 1.00 83.25 198 LEU B O 1
ATOM 3132 N N . ASP B 1 203 ? -30.481 3.495 66.809 1.00 82.73 199 ASP B N 1
ATOM 3133 C CA . ASP B 1 203 ? -31.191 4.657 67.333 1.00 82.07 199 ASP B CA 1
ATOM 3134 C C . ASP B 1 203 ? -30.220 5.577 68.050 1.00 80.79 199 ASP B C 1
ATOM 3135 O O . ASP B 1 203 ? -29.529 5.148 68.963 1.00 80.91 199 ASP B O 1
ATOM 3140 N N . LEU B 1 204 ? -30.135 6.832 67.603 1.00 79.57 200 LEU B N 1
ATOM 3141 C CA . LEU B 1 204 ? -29.261 7.853 68.190 1.00 78.64 200 LEU B CA 1
ATOM 3142 C C . LEU B 1 204 ? -30.057 9.116 68.585 1.00 77.58 200 LEU B C 1
ATOM 3143 O O . LEU B 1 204 ? -29.468 10.191 68.675 1.00 78.28 200 LEU B O 1
ATOM 3148 N N . THR B 1 205 ? -31.378 8.988 68.802 1.00 75.69 201 THR B N 1
ATOM 3149 C CA . THR B 1 205 ? -32.283 10.070 69.197 1.00 74.80 201 THR B CA 1
ATOM 3150 C C . THR B 1 205 ? -31.882 10.642 70.564 1.00 74.39 201 THR B C 1
ATOM 3151 O O . THR B 1 205 ? -31.411 9.892 71.399 1.00 74.32 201 THR B O 1
ATOM 3155 N N . SER B 1 206 ? -32.039 11.961 70.781 1.00 73.80 202 SER B N 1
ATOM 3156 C CA . SER B 1 206 ? -31.734 12.617 72.060 1.00 73.40 202 SER B CA 1
ATOM 3157 C C . SER B 1 206 ? -30.338 12.335 72.599 1.00 72.85 202 SER B C 1
ATOM 3158 O O . SER B 1 206 ? -30.187 11.692 73.634 1.00 74.22 202 SER B O 1
ATOM 3161 N N . ASN B 1 207 ? -29.309 12.796 71.894 1.00 70.94 203 ASN B N 1
ATOM 3162 C CA . ASN B 1 207 ? -27.915 12.638 72.306 1.00 69.09 203 ASN B CA 1
ATOM 3163 C C . ASN B 1 207 ? -27.210 14.022 72.234 1.00 68.84 203 ASN B C 1
ATOM 3164 O O . ASN B 1 207 ? -27.868 15.025 71.979 1.00 68.22 203 ASN B O 1
ATOM 3169 N N . ARG B 1 208 ? -25.894 14.095 72.473 1.00 69.66 204 ARG B N 1
ATOM 3170 C CA . ARG B 1 208 ? -25.164 15.364 72.395 1.00 70.53 204 ARG B CA 1
ATOM 3171 C C . ARG B 1 208 ? -24.369 15.468 71.095 1.00 70.77 204 ARG B C 1
ATOM 3172 O O . ARG B 1 208 ? -23.316 16.092 71.082 1.00 70.47 204 ARG B O 1
ATOM 3174 N N . LEU B 1 209 ? -24.874 14.872 69.997 1.00 71.32 205 LEU B N 1
ATOM 3175 C CA . LEU B 1 209 ? -24.186 14.885 68.705 1.00 72.20 205 LEU B CA 1
ATOM 3176 C C . LEU B 1 209 ? -24.358 16.180 67.915 1.00 74.06 205 LEU B C 1
ATOM 3177 O O . LEU B 1 209 ? -25.463 16.497 67.493 1.00 73.84 205 LEU B O 1
ATOM 3182 N N . ALA B 1 210 ? -23.258 16.917 67.696 1.00 75.70 206 ALA B N 1
ATOM 3183 C CA . ALA B 1 210 ? -23.297 18.161 66.927 1.00 77.85 206 ALA B CA 1
ATOM 3184 C C . ALA B 1 210 ? -22.817 17.953 65.480 1.00 80.82 206 ALA B C 1
ATOM 3185 O O . ALA B 1 210 ? -23.253 18.666 64.573 1.00 80.98 206 ALA B O 1
ATOM 3187 N N . THR B 1 211 ? -21.916 16.986 65.266 1.00 82.73 207 THR B N 1
ATOM 3188 C CA . THR B 1 211 ? -21.357 16.696 63.953 1.00 85.13 207 THR B CA 1
ATOM 3189 C C . THR B 1 211 ? -21.319 15.191 63.679 1.00 87.59 207 THR B C 1
ATOM 3190 O O . THR B 1 211 ? -21.165 14.390 64.601 1.00 88.13 207 THR B O 1
ATOM 3194 N N . LEU B 1 212 ? -21.510 14.805 62.412 1.00 88.83 208 LEU B N 1
ATOM 3195 C CA . LEU B 1 212 ? -21.526 13.403 62.004 1.00 90.56 208 LEU B CA 1
ATOM 3196 C C . LEU B 1 212 ? -20.645 13.194 60.796 1.00 91.99 208 LEU B C 1
ATOM 3197 O O . LEU B 1 212 ? -20.499 14.099 59.975 1.00 92.78 208 LEU B O 1
ATOM 3199 N N . ALA B 1 213 ? -20.050 11.999 60.670 1.00 92.30 209 ALA B N 1
ATOM 3200 C CA . ALA B 1 213 ? -19.164 11.690 59.539 1.00 92.55 209 ALA B CA 1
ATOM 3201 C C . ALA B 1 213 ? -19.870 10.776 58.548 1.00 93.50 209 ALA B C 1
ATOM 3202 O O . ALA B 1 213 ? -20.603 9.876 58.955 1.00 93.81 209 ALA B O 1
ATOM 3204 N N . PRO B 1 214 ? -19.684 11.016 57.241 1.00 93.97 210 PRO B N 1
ATOM 3205 C CA . PRO B 1 214 ? -20.372 10.194 56.236 1.00 94.53 210 PRO B CA 1
ATOM 3206 C C . PRO B 1 214 ? -20.156 8.693 56.326 1.00 95.76 210 PRO B C 1
ATOM 3207 O O . PRO B 1 214 ? -19.059 8.204 56.061 1.00 95.51 210 PRO B O 1
ATOM 3211 N N . ASP B 1 215 ? -21.213 7.965 56.690 1.00 96.95 211 ASP B N 1
ATOM 3212 C CA . ASP B 1 215 ? -21.236 6.507 56.747 1.00 98.46 211 ASP B CA 1
ATOM 3213 C C . ASP B 1 215 ? -22.463 6.059 55.960 1.00 100.03 211 ASP B C 1
ATOM 3214 O O . ASP B 1 215 ? -23.548 6.626 56.135 1.00 100.58 211 ASP B O 1
ATOM 3216 N N . PRO B 1 216 ? -22.327 5.030 55.105 1.00 100.41 212 PRO B N 1
ATOM 3217 C CA . PRO B 1 216 ? -23.490 4.533 54.353 1.00 100.94 212 PRO B CA 1
ATOM 3218 C C . PRO B 1 216 ? -24.663 4.152 55.254 1.00 101.98 212 PRO B C 1
ATOM 3219 O O . PRO B 1 216 ? -24.444 3.698 56.385 1.00 102.37 212 PRO B O 1
ATOM 3223 N N . LEU B 1 217 ? -25.901 4.391 54.792 1.00 102.12 213 LEU B N 1
ATOM 3224 C CA . LEU B 1 217 ? -27.061 4.082 55.624 1.00 102.55 213 LEU B CA 1
ATOM 3225 C C . LEU B 1 217 ? -27.964 3.016 55.014 1.00 103.08 213 LEU B C 1
ATOM 3226 O O . LEU B 1 217 ? -28.386 3.107 53.855 1.00 102.51 213 LEU B O 1
ATOM 3231 N N . PHE B 1 218 ? -28.227 1.981 55.826 1.00 103.42 214 PHE B N 1
ATOM 3232 C CA . PHE B 1 218 ? -29.025 0.824 55.453 1.00 103.93 214 PHE B CA 1
ATOM 3233 C C . PHE B 1 218 ? -30.546 1.091 55.461 1.00 104.13 214 PHE B C 1
ATOM 3234 O O . PHE B 1 218 ? -31.007 2.097 56.004 1.00 104.30 214 PHE B O 1
ATOM 3236 N N . SER B 1 219 ? -31.317 0.197 54.829 1.00 103.87 215 SER B N 1
ATOM 3237 C CA . SER B 1 219 ? -32.769 0.314 54.777 1.00 104.28 215 SER B CA 1
ATOM 3238 C C . SER B 1 219 ? -33.453 -0.828 55.537 1.00 104.84 215 SER B C 1
ATOM 3239 O O . SER B 1 219 ? -32.789 -1.712 56.082 1.00 105.03 215 SER B O 1
ATOM 3241 N N . VAL B 1 232 ? -31.637 1.526 59.300 1.00 87.62 228 VAL B N 1
ATOM 3242 C CA . VAL B 1 232 ? -32.404 2.693 59.726 1.00 87.96 228 VAL B CA 1
ATOM 3243 C C . VAL B 1 232 ? -31.703 3.424 60.871 1.00 88.10 228 VAL B C 1
ATOM 3244 O O . VAL B 1 232 ? -31.508 2.854 61.938 1.00 88.15 228 VAL B O 1
ATOM 3246 N N . LEU B 1 233 ? -31.322 4.688 60.649 1.00 87.80 229 LEU B N 1
ATOM 3247 C CA . LEU B 1 233 ? -30.651 5.504 61.656 1.00 87.68 229 LEU B CA 1
ATOM 3248 C C . LEU B 1 233 ? -31.525 6.700 62.026 1.00 87.15 229 LEU B C 1
ATOM 3249 O O . LEU B 1 233 ? -31.923 7.460 61.153 1.00 87.37 229 LEU B O 1
ATOM 3254 N N . SER B 1 234 ? -31.801 6.884 63.314 1.00 86.54 230 SER B N 1
ATOM 3255 C CA . SER B 1 234 ? -32.583 8.030 63.782 1.00 86.28 230 SER B CA 1
ATOM 3256 C C . SER B 1 234 ? -31.659 8.964 64.558 1.00 85.61 230 SER B C 1
ATOM 3257 O O . SER B 1 234 ? -30.892 8.496 65.384 1.00 85.93 230 SER B O 1
ATOM 3260 N N . PHE B 1 235 ? -31.690 10.265 64.265 1.00 84.52 231 PHE B N 1
ATOM 3261 C CA . PHE B 1 235 ? -30.800 11.228 64.916 1.00 83.84 231 PHE B CA 1
ATOM 3262 C C . PHE B 1 235 ? -31.513 12.520 65.335 1.00 83.35 231 PHE B C 1
ATOM 3263 O O . PHE B 1 235 ? -30.873 13.560 65.488 1.00 82.90 231 PHE B O 1
ATOM 3271 N N . SER B 1 236 ? -32.828 12.447 65.554 1.00 83.42 232 SER B N 1
ATOM 3272 C CA . SER B 1 236 ? -33.627 13.590 65.986 1.00 83.89 232 SER B CA 1
ATOM 3273 C C . SER B 1 236 ? -33.343 13.948 67.451 1.00 84.00 232 SER B C 1
ATOM 3274 O O . SER B 1 236 ? -33.026 13.080 68.260 1.00 84.21 232 SER B O 1
ATOM 3277 N N . GLY B 1 237 ? -33.434 15.226 67.772 1.00 83.57 233 GLY B N 1
ATOM 3278 C CA . GLY B 1 237 ? -33.172 15.698 69.122 1.00 83.55 233 GLY B CA 1
ATOM 3279 C C . GLY B 1 237 ? -31.712 15.784 69.482 1.00 83.46 233 GLY B C 1
ATOM 3280 O O . GLY B 1 237 ? -31.349 15.605 70.644 1.00 83.79 233 GLY B O 1
ATOM 3281 N N . ASN B 1 238 ? -30.870 16.034 68.481 1.00 83.17 234 ASN B N 1
ATOM 3282 C CA . ASN B 1 238 ? -29.420 16.194 68.606 1.00 83.21 234 ASN B CA 1
ATOM 3283 C C . ASN B 1 238 ? -29.064 17.652 68.315 1.00 84.17 234 ASN B C 1
ATOM 3284 O O . ASN B 1 238 ? -29.690 18.269 67.454 1.00 84.61 234 ASN B O 1
ATOM 3289 N N . PRO B 1 239 ? -28.065 18.229 69.001 1.00 84.52 235 PRO B N 1
ATOM 3290 C CA . PRO B 1 239 ? -27.721 19.637 68.753 1.00 84.67 235 PRO B CA 1
ATOM 3291 C C . PRO B 1 239 ? -26.894 19.846 67.483 1.00 84.49 235 PRO B C 1
ATOM 3292 O O . PRO B 1 239 ? -25.745 20.266 67.552 1.00 84.50 235 PRO B O 1
ATOM 3296 N N . LEU B 1 240 ? -27.500 19.585 66.322 1.00 84.40 236 LEU B N 1
ATOM 3297 C CA . LEU B 1 240 ? -26.877 19.663 65.008 1.00 84.71 236 LEU B CA 1
ATOM 3298 C C . LEU B 1 240 ? -26.277 21.010 64.674 1.00 85.66 236 LEU B C 1
ATOM 3299 O O . LEU B 1 240 ? -26.912 22.048 64.850 1.00 85.63 236 LEU B O 1
ATOM 3304 N N . HIS B 1 241 ? -25.042 20.987 64.182 1.00 86.46 237 HIS B N 1
ATOM 3305 C CA . HIS B 1 241 ? -24.369 22.194 63.744 1.00 87.70 237 HIS B CA 1
ATOM 3306 C C . HIS B 1 241 ? -24.576 22.238 62.233 1.00 88.26 237 HIS B C 1
ATOM 3307 O O . HIS B 1 241 ? -23.873 21.573 61.484 1.00 88.23 237 HIS B O 1
ATOM 3314 N N . CYS B 1 242 ? -25.593 22.971 61.800 1.00 88.83 238 CYS B N 1
ATOM 3315 C CA . CYS B 1 242 ? -25.995 23.015 60.403 1.00 90.22 238 CYS B CA 1
ATOM 3316 C C . CYS B 1 242 ? -25.139 23.933 59.540 1.00 91.39 238 CYS B C 1
ATOM 3317 O O . CYS B 1 242 ? -25.504 25.073 59.250 1.00 91.47 238 CYS B O 1
ATOM 3320 N N . ASN B 1 243 ? -24.013 23.395 59.084 1.00 92.01 239 ASN B N 1
ATOM 3321 C CA . ASN B 1 243 ? -23.087 24.098 58.213 1.00 93.17 239 ASN B CA 1
ATOM 3322 C C . ASN B 1 243 ? -22.625 23.145 57.074 1.00 94.40 239 ASN B C 1
ATOM 3323 O O . ASN B 1 243 ? -23.311 22.159 56.795 1.00 94.81 239 ASN B O 1
ATOM 3328 N N . CYS B 1 244 ? -21.502 23.434 56.406 1.00 94.92 240 CYS B N 1
ATOM 3329 C CA . CYS B 1 244 ? -20.987 22.600 55.325 1.00 96.06 240 CYS B CA 1
ATOM 3330 C C . CYS B 1 244 ? -20.660 21.166 55.770 1.00 95.17 240 CYS B C 1
ATOM 3331 O O . CYS B 1 244 ? -20.763 20.243 54.961 1.00 94.99 240 CYS B O 1
ATOM 3334 N N . GLU B 1 245 ? -20.278 20.979 57.052 1.00 94.35 241 GLU B N 1
ATOM 3335 C CA . GLU B 1 245 ? -19.928 19.668 57.604 1.00 93.87 241 GLU B CA 1
ATOM 3336 C C . GLU B 1 245 ? -21.096 18.672 57.622 1.00 93.51 241 GLU B C 1
ATOM 3337 O O . GLU B 1 245 ? -20.859 17.468 57.574 1.00 93.38 241 GLU B O 1
ATOM 3339 N N . LEU B 1 246 ? -22.345 19.157 57.685 1.00 93.28 242 LEU B N 1
ATOM 3340 C CA . LEU B 1 246 ? -23.512 18.270 57.664 1.00 93.78 242 LEU B CA 1
ATOM 3341 C C . LEU B 1 246 ? -24.334 18.382 56.365 1.00 94.17 242 LEU B C 1
ATOM 3342 O O . LEU B 1 246 ? -25.496 17.984 56.350 1.00 94.34 242 LEU B O 1
ATOM 3347 N N . LEU B 1 247 ? -23.739 18.914 55.287 1.00 94.00 243 LEU B N 1
ATOM 3348 C CA . LEU B 1 247 ? -24.424 19.078 54.011 1.00 94.65 243 LEU B CA 1
ATOM 3349 C C . LEU B 1 247 ? -24.647 17.748 53.279 1.00 94.80 243 LEU B C 1
ATOM 3350 O O . LEU B 1 247 ? -25.594 17.627 52.505 1.00 94.78 243 LEU B O 1
ATOM 3355 N N . TRP B 1 248 ? -23.783 16.752 53.529 1.00 94.74 244 TRP B N 1
ATOM 3356 C CA . TRP B 1 248 ? -23.900 15.427 52.917 1.00 94.96 244 TRP B CA 1
ATOM 3357 C C . TRP B 1 248 ? -25.158 14.709 53.414 1.00 94.60 244 TRP B C 1
ATOM 3358 O O . TRP B 1 248 ? -25.815 14.015 52.638 1.00 94.93 244 TRP B O 1
ATOM 3369 N N . LEU B 1 249 ? -25.480 14.876 54.708 1.00 93.69 245 LEU B N 1
ATOM 3370 C CA . LEU B 1 249 ? -26.641 14.267 55.351 1.00 93.44 245 LEU B CA 1
ATOM 3371 C C . LEU B 1 249 ? -27.923 14.919 54.840 1.00 93.10 245 LEU B C 1
ATOM 3372 O O . LEU B 1 249 ? -28.903 14.225 54.579 1.00 93.69 245 LEU B O 1
ATOM 3377 N N . ARG B 1 250 ? -27.895 16.246 54.648 1.00 92.05 246 ARG B N 1
ATOM 3378 C CA . ARG B 1 250 ? -29.014 17.021 54.117 1.00 91.54 246 ARG B CA 1
ATOM 3379 C C . ARG B 1 250 ? -29.364 16.617 52.669 1.00 91.27 246 ARG B C 1
ATOM 3380 O O . ARG B 1 250 ? -30.502 16.761 52.246 1.00 91.36 246 ARG B O 1
ATOM 3388 N N . ARG B 1 251 ? -28.401 16.077 51.926 1.00 91.51 247 ARG B N 1
ATOM 3389 C CA . ARG B 1 251 ? -28.602 15.636 50.545 1.00 91.67 247 ARG B CA 1
ATOM 3390 C C . ARG B 1 251 ? -29.209 14.239 50.413 1.00 92.22 247 ARG B C 1
ATOM 3391 O O . ARG B 1 251 ? -29.473 13.818 49.297 1.00 92.45 247 ARG B O 1
ATOM 3399 N N . LEU B 1 252 ? -29.396 13.506 51.513 1.00 92.48 248 LEU B N 1
ATOM 3400 C CA . LEU B 1 252 ? -29.942 12.152 51.454 1.00 93.20 248 LEU B CA 1
ATOM 3401 C C . LEU B 1 252 ? -31.465 12.128 51.327 1.00 93.21 248 LEU B C 1
ATOM 3402 O O . LEU B 1 252 ? -32.143 13.024 51.819 1.00 93.31 248 LEU B O 1
ATOM 3407 N N . ALA B 1 253 ? -32.004 11.089 50.677 1.00 92.71 249 ALA B N 1
ATOM 3408 C CA . ALA B 1 253 ? -33.448 10.934 50.540 1.00 92.52 249 ALA B CA 1
ATOM 3409 C C . ALA B 1 253 ? -33.937 10.220 51.780 1.00 92.18 249 ALA B C 1
ATOM 3410 O O . ALA B 1 253 ? -34.067 8.996 51.786 1.00 92.18 249 ALA B O 1
ATOM 3412 N N . ARG B 1 254 ? -34.166 10.990 52.850 1.00 91.75 250 ARG B N 1
ATOM 3413 C CA . ARG B 1 254 ? -34.604 10.480 54.141 1.00 91.55 250 ARG B CA 1
ATOM 3414 C C . ARG B 1 254 ? -35.869 11.211 54.627 1.00 92.46 250 ARG B C 1
ATOM 3415 O O . ARG B 1 254 ? -36.079 12.377 54.278 1.00 92.89 250 ARG B O 1
ATOM 3423 N N . PRO B 1 255 ? -36.718 10.560 55.452 1.00 92.29 251 PRO B N 1
ATOM 3424 C CA . PRO B 1 255 ? -37.906 11.258 55.966 1.00 92.10 251 PRO B CA 1
ATOM 3425 C C . PRO B 1 255 ? -37.556 12.254 57.073 1.00 91.88 251 PRO B C 1
ATOM 3426 O O . PRO B 1 255 ? -36.514 12.128 57.721 1.00 92.34 251 PRO B O 1
ATOM 3430 N N . ASP B 1 256 ? -38.424 13.251 57.289 1.00 90.91 252 ASP B N 1
ATOM 3431 C CA . ASP B 1 256 ? -38.194 14.244 58.332 1.00 90.21 252 ASP B CA 1
ATOM 3432 C C . ASP B 1 256 ? -38.592 13.669 59.673 1.00 89.01 252 ASP B C 1
ATOM 3433 O O . ASP B 1 256 ? -39.781 13.575 59.963 1.00 89.71 252 ASP B O 1
ATOM 3438 N N . ASP B 1 257 ? -37.611 13.286 60.500 1.00 87.38 253 ASP B N 1
ATOM 3439 C CA . ASP B 1 257 ? -37.898 12.771 61.843 1.00 86.63 253 ASP B CA 1
ATOM 3440 C C . ASP B 1 257 ? -37.943 13.900 62.904 1.00 85.05 253 ASP B C 1
ATOM 3441 O O . ASP B 1 257 ? -37.763 13.634 64.095 1.00 84.53 253 ASP B O 1
ATOM 3446 N N . LEU B 1 258 ? -38.194 15.147 62.457 1.00 84.02 254 LEU B N 1
ATOM 3447 C CA . LEU B 1 258 ? -38.279 16.372 63.245 1.00 83.63 254 LEU B CA 1
ATOM 3448 C C . LEU B 1 258 ? -36.940 16.788 63.832 1.00 83.04 254 LEU B C 1
ATOM 3449 O O . LEU B 1 258 ? -36.878 17.273 64.956 1.00 83.26 254 LEU B O 1
ATOM 3454 N N . GLU B 1 259 ? -35.867 16.634 63.041 1.00 82.20 255 GLU B N 1
ATOM 3455 C CA . GLU B 1 259 ? -34.508 17.029 63.406 1.00 81.12 255 GLU B CA 1
ATOM 3456 C C . GLU B 1 259 ? -34.423 18.556 63.382 1.00 81.11 255 GLU B C 1
ATOM 3457 O O . GLU B 1 259 ? -34.991 19.187 62.491 1.00 81.07 255 GLU B O 1
ATOM 3463 N N . THR B 1 260 ? -33.751 19.154 64.367 1.00 81.09 256 THR B N 1
ATOM 3464 C CA . THR B 1 260 ? -33.681 20.610 64.477 1.00 81.78 256 THR B CA 1
ATOM 3465 C C . THR B 1 260 ? -32.219 21.117 64.513 1.00 83.19 256 THR B C 1
ATOM 3466 O O . THR B 1 260 ? -31.328 20.391 64.950 1.00 83.81 256 THR B O 1
ATOM 3470 N N . CYS B 1 261 ? -31.974 22.344 64.013 1.00 83.57 257 CYS B N 1
ATOM 3471 C CA . CYS B 1 261 ? -30.653 22.967 64.054 1.00 84.83 257 CYS B CA 1
ATOM 3472 C C . CYS B 1 261 ? -30.530 23.729 65.370 1.00 85.61 257 CYS B C 1
ATOM 3473 O O . CYS B 1 261 ? -31.426 24.502 65.718 1.00 86.15 257 CYS B O 1
ATOM 3476 N N . ALA B 1 262 ? -29.433 23.535 66.094 1.00 85.40 258 ALA B N 1
ATOM 3477 C CA . ALA B 1 262 ? -29.195 24.267 67.347 1.00 85.69 258 ALA B CA 1
ATOM 3478 C C . ALA B 1 262 ? -28.184 25.416 67.151 1.00 85.73 258 ALA B C 1
ATOM 3479 O O . ALA B 1 262 ? -28.193 26.389 67.907 1.00 85.56 258 ALA B O 1
ATOM 3481 N N . SER B 1 263 ? -27.308 25.282 66.140 1.00 85.50 259 SER B N 1
ATOM 3482 C CA . SER B 1 263 ? -26.278 26.236 65.753 1.00 85.51 259 SER B CA 1
ATOM 3483 C C . SER B 1 263 ? -26.058 26.120 64.232 1.00 85.56 259 SER B C 1
ATOM 3484 O O . SER B 1 263 ? -26.246 25.031 63.684 1.00 85.92 259 SER B O 1
ATOM 3487 N N . PRO B 1 264 ? -25.696 27.205 63.510 1.00 84.99 260 PRO B N 1
ATOM 3488 C CA . PRO B 1 264 ? -25.446 28.581 63.980 1.00 84.82 260 PRO B CA 1
ATOM 3489 C C . PRO B 1 264 ? -26.713 29.314 64.442 1.00 85.00 260 PRO B C 1
ATOM 3490 O O . PRO B 1 264 ? -27.821 28.872 64.139 1.00 85.42 260 PRO B O 1
ATOM 3494 N N . PRO B 1 265 ? -26.575 30.430 65.189 1.00 84.57 261 PRO B N 1
ATOM 3495 C CA . PRO B 1 265 ? -27.766 31.143 65.686 1.00 84.30 261 PRO B CA 1
ATOM 3496 C C . PRO B 1 265 ? -28.819 31.511 64.639 1.00 83.94 261 PRO B C 1
ATOM 3497 O O . PRO B 1 265 ? -30.008 31.535 64.962 1.00 84.35 261 PRO B O 1
ATOM 3501 N N . THR B 1 266 ? -28.405 31.765 63.389 1.00 83.03 262 THR B N 1
ATOM 3502 C CA . THR B 1 266 ? -29.348 32.093 62.318 1.00 83.04 262 THR B CA 1
ATOM 3503 C C . THR B 1 266 ? -30.273 30.895 62.033 1.00 82.37 262 THR B C 1
ATOM 3504 O O . THR B 1 266 ? -31.465 31.082 61.790 1.00 82.13 262 THR B O 1
ATOM 3508 N N . LEU B 1 267 ? -29.732 29.664 62.082 1.00 81.59 263 LEU B N 1
ATOM 3509 C CA . LEU B 1 267 ? -30.522 28.466 61.802 1.00 81.44 263 LEU B CA 1
ATOM 3510 C C . LEU B 1 267 ? -31.169 27.822 63.029 1.00 82.06 263 LEU B C 1
ATOM 3511 O O . LEU B 1 267 ? -31.963 26.890 62.866 1.00 82.31 263 LEU B O 1
ATOM 3516 N N . ALA B 1 268 ? -30.849 28.316 64.249 1.00 81.73 264 ALA B N 1
ATOM 3517 C CA . ALA B 1 268 ? -31.392 27.799 65.501 1.00 81.82 264 ALA B CA 1
ATOM 3518 C C . ALA B 1 268 ? -32.913 27.822 65.528 1.00 82.20 264 ALA B C 1
ATOM 3519 O O . ALA B 1 268 ? -33.531 28.833 65.197 1.00 82.16 264 ALA B O 1
ATOM 3521 N N . GLY B 1 269 ? -33.505 26.696 65.897 1.00 82.44 265 GLY B N 1
ATOM 3522 C CA . GLY B 1 269 ? -34.954 26.566 65.984 1.00 83.12 265 GLY B CA 1
ATOM 3523 C C . GLY B 1 269 ? -35.602 25.967 64.755 1.00 83.81 265 GLY B C 1
ATOM 3524 O O . GLY B 1 269 ? -36.589 25.244 64.872 1.00 83.93 265 GLY B O 1
ATOM 3525 N N . ARG B 1 270 ? -35.070 26.274 63.566 1.00 84.26 266 ARG B N 1
ATOM 3526 C CA . ARG B 1 270 ? -35.613 25.775 62.301 1.00 84.98 266 ARG B CA 1
ATOM 3527 C C . ARG B 1 270 ? -35.310 24.294 62.075 1.00 85.60 266 ARG B C 1
ATOM 3528 O O . ARG B 1 270 ? -34.299 23.790 62.558 1.00 86.01 266 ARG B O 1
ATOM 3530 N N . TYR B 1 271 ? -36.175 23.604 61.324 1.00 85.58 267 TYR B N 1
ATOM 3531 C CA . TYR B 1 271 ? -36.004 22.187 61.029 1.00 85.90 267 TYR B CA 1
ATOM 3532 C C . TYR B 1 271 ? -34.833 21.935 60.092 1.00 86.07 267 TYR B C 1
ATOM 3533 O O . TYR B 1 271 ? -34.562 22.734 59.197 1.00 85.83 267 TYR B O 1
ATOM 3542 N N . PHE B 1 272 ? -34.128 20.825 60.316 1.00 86.13 268 PHE B N 1
ATOM 3543 C CA . PHE B 1 272 ? -32.966 20.428 59.533 1.00 86.29 268 PHE B CA 1
ATOM 3544 C C . PHE B 1 272 ? -33.355 20.117 58.104 1.00 86.36 268 PHE B C 1
ATOM 3545 O O . PHE B 1 272 ? -32.637 20.487 57.187 1.00 86.78 268 PHE B O 1
ATOM 3553 N N . TRP B 1 273 ? -34.486 19.444 57.906 1.00 86.34 269 TRP B N 1
ATOM 3554 C CA . TRP B 1 273 ? -34.961 19.120 56.563 1.00 86.78 269 TRP B CA 1
ATOM 3555 C C . TRP B 1 273 ? -35.732 20.247 55.888 1.00 87.67 269 TRP B C 1
ATOM 3556 O O . TRP B 1 273 ? -36.128 20.082 54.746 1.00 88.42 269 TRP B O 1
ATOM 3567 N N . ALA B 1 274 ? -35.950 21.379 56.562 1.00 88.16 270 ALA B N 1
ATOM 3568 C CA . ALA B 1 274 ? -36.677 22.504 55.986 1.00 89.57 270 ALA B CA 1
ATOM 3569 C C . ALA B 1 274 ? -35.765 23.653 55.536 1.00 91.29 270 ALA B C 1
ATOM 3570 O O . ALA B 1 274 ? -36.201 24.488 54.745 1.00 92.52 270 ALA B O 1
ATOM 3572 N N . VAL B 1 275 ? -34.512 23.695 56.000 1.00 91.48 271 VAL B N 1
ATOM 3573 C CA . VAL B 1 275 ? -33.587 24.748 55.585 1.00 92.28 271 VAL B CA 1
ATOM 3574 C C . VAL B 1 275 ? -32.928 24.387 54.256 1.00 93.04 271 VAL B C 1
ATOM 3575 O O . VAL B 1 275 ? -32.469 23.258 54.080 1.00 93.05 271 VAL B O 1
ATOM 3579 N N . PRO B 1 276 ? -32.920 25.317 53.286 1.00 93.60 272 PRO B N 1
ATOM 3580 C CA . PRO B 1 276 ? -32.307 25.011 51.980 1.00 93.93 272 PRO B CA 1
ATOM 3581 C C . PRO B 1 276 ? -30.813 24.728 52.064 1.00 95.00 272 PRO B C 1
ATOM 3582 O O . PRO B 1 276 ? -30.120 25.299 52.899 1.00 94.63 272 PRO B O 1
ATOM 3586 N N . GLU B 1 277 ? -30.320 23.851 51.181 1.00 96.24 273 GLU B N 1
ATOM 3587 C CA . GLU B 1 277 ? -28.919 23.439 51.124 1.00 98.02 273 GLU B CA 1
ATOM 3588 C C . GLU B 1 277 ? -27.925 24.595 50.937 1.00 99.77 273 GLU B C 1
ATOM 3589 O O . GLU B 1 277 ? -26.773 24.485 51.348 1.00 100.07 273 GLU B O 1
ATOM 3595 N N . GLY B 1 278 ? -28.378 25.694 50.343 1.00 100.82 274 GLY B N 1
ATOM 3596 C CA . GLY B 1 278 ? -27.547 26.879 50.154 1.00 102.14 274 GLY B CA 1
ATOM 3597 C C . GLY B 1 278 ? -27.258 27.638 51.440 1.00 103.46 274 GLY B C 1
ATOM 3598 O O . GLY B 1 278 ? -26.323 28.441 51.488 1.00 103.99 274 GLY B O 1
ATOM 3599 N N . GLU B 1 279 ? -28.054 27.386 52.501 1.00 103.75 275 GLU B N 1
ATOM 3600 C CA . GLU B 1 279 ? -27.883 28.039 53.798 1.00 104.67 275 GLU B CA 1
ATOM 3601 C C . GLU B 1 279 ? -26.927 27.294 54.753 1.00 105.38 275 GLU B C 1
ATOM 3602 O O . GLU B 1 279 ? -26.803 27.686 55.911 1.00 105.48 275 GLU B O 1
ATOM 3604 N N . PHE B 1 280 ? -26.252 26.241 54.277 1.00 105.66 276 PHE B N 1
ATOM 3605 C CA . PHE B 1 280 ? -25.302 25.496 55.089 1.00 106.75 276 PHE B CA 1
ATOM 3606 C C . PHE B 1 280 ? -23.903 26.017 54.761 1.00 108.26 276 PHE B C 1
ATOM 3607 O O . PHE B 1 280 ? -23.106 25.334 54.117 1.00 108.69 276 PHE B O 1
ATOM 3609 N N . SER B 1 281 ? -23.615 27.248 55.187 1.00 108.71 277 SER B N 1
ATOM 3610 C CA . SER B 1 281 ? -22.339 27.914 54.921 1.00 109.22 277 SER B CA 1
ATOM 3611 C C . SER B 1 281 ? -21.332 27.773 56.077 1.00 109.42 277 SER B C 1
ATOM 3612 O O . SER B 1 281 ? -21.720 27.489 57.208 1.00 109.72 277 SER B O 1
ATOM 3615 N N . CYS B 1 282 ? -20.038 27.969 55.795 1.00 109.16 278 CYS B N 1
ATOM 3616 C CA . CYS B 1 282 ? -18.990 27.855 56.811 1.00 109.03 278 CYS B CA 1
ATOM 3617 C C . CYS B 1 282 ? -17.757 28.698 56.440 1.00 109.15 278 CYS B C 1
ATOM 3618 O O . CYS B 1 282 ? -17.636 29.190 55.312 1.00 109.04 278 CYS B O 1
ATOM 3621 N N . LEU C 1 20 ? -49.224 35.864 68.631 1.00 100.61 16 LEU C N 1
ATOM 3622 C CA . LEU C 1 20 ? -48.204 35.199 67.823 1.00 101.00 16 LEU C CA 1
ATOM 3623 C C . LEU C 1 20 ? -48.006 33.755 68.294 1.00 100.87 16 LEU C C 1
ATOM 3624 O O . LEU C 1 20 ? -47.929 33.489 69.494 1.00 100.78 16 LEU C O 1
ATOM 3629 N N . CYS C 1 21 ? -47.926 32.828 67.338 1.00 100.46 17 CYS C N 1
ATOM 3630 C CA . CYS C 1 21 ? -47.771 31.399 67.583 1.00 100.47 17 CYS C CA 1
ATOM 3631 C C . CYS C 1 21 ? -46.461 30.940 66.931 1.00 99.83 17 CYS C C 1
ATOM 3632 O O . CYS C 1 21 ? -46.222 31.274 65.772 1.00 99.81 17 CYS C O 1
ATOM 3635 N N . PRO C 1 22 ? -45.596 30.190 67.640 1.00 99.17 18 PRO C N 1
ATOM 3636 C CA . PRO C 1 22 ? -44.348 29.729 67.011 1.00 99.00 18 PRO C CA 1
ATOM 3637 C C . PRO C 1 22 ? -44.636 28.741 65.878 1.00 99.03 18 PRO C C 1
ATOM 3638 O O . PRO C 1 22 ? -45.597 27.980 65.969 1.00 98.73 18 PRO C O 1
ATOM 3642 N N . LEU C 1 23 ? -43.816 28.760 64.806 1.00 99.15 19 LEU C N 1
ATOM 3643 C CA . LEU C 1 23 ? -43.987 27.896 63.628 1.00 99.38 19 LEU C CA 1
ATOM 3644 C C . LEU C 1 23 ? -44.355 26.422 63.950 1.00 99.20 19 LEU C C 1
ATOM 3645 O O . LEU C 1 23 ? -45.361 25.957 63.409 1.00 99.61 19 LEU C O 1
ATOM 3647 N N . PRO C 1 24 ? -43.632 25.673 64.823 1.00 98.29 20 PRO C N 1
ATOM 3648 C CA . PRO C 1 24 ? -44.047 24.284 65.089 1.00 97.69 20 PRO C CA 1
ATOM 3649 C C . PRO C 1 24 ? -45.226 24.147 66.058 1.00 96.74 20 PRO C C 1
ATOM 3650 O O . PRO C 1 24 ? -45.831 23.086 66.130 1.00 96.40 20 PRO C O 1
ATOM 3654 N N . CYS C 1 25 ? -45.546 25.199 66.807 1.00 96.25 21 CYS C N 1
ATOM 3655 C CA . CYS C 1 25 ? -46.602 25.152 67.808 1.00 96.48 21 CYS C CA 1
ATOM 3656 C C . CYS C 1 25 ? -47.991 25.489 67.269 1.00 97.10 21 CYS C C 1
ATOM 3657 O O . CYS C 1 25 ? -48.135 26.222 66.289 1.00 97.21 21 CYS C O 1
ATOM 3660 N N . VAL C 1 26 ? -49.019 24.950 67.928 1.00 97.11 22 VAL C N 1
ATOM 3661 C CA . VAL C 1 26 ? -50.407 25.189 67.561 1.00 97.66 22 VAL C CA 1
ATOM 3662 C C . VAL C 1 26 ? -51.069 25.945 68.697 1.00 98.22 22 VAL C C 1
ATOM 3663 O O . VAL C 1 26 ? -50.929 25.541 69.851 1.00 98.52 22 VAL C O 1
ATOM 3667 N N . CYS C 1 27 ? -51.775 27.046 68.394 1.00 98.36 23 CYS C N 1
ATOM 3668 C CA . CYS C 1 27 ? -52.419 27.838 69.441 1.00 99.28 23 CYS C CA 1
ATOM 3669 C C . CYS C 1 27 ? -53.939 27.758 69.406 1.00 99.50 23 CYS C C 1
ATOM 3670 O O . CYS C 1 27 ? -54.554 28.112 68.406 1.00 99.66 23 CYS C O 1
ATOM 3673 N N . GLN C 1 28 ? -54.545 27.312 70.512 1.00 99.53 24 GLN C N 1
ATOM 3674 C CA . GLN C 1 28 ? -55.995 27.177 70.620 1.00 100.10 24 GLN C CA 1
ATOM 3675 C C . GLN C 1 28 ? -56.585 28.252 71.534 1.00 100.71 24 GLN C C 1
ATOM 3676 O O . GLN C 1 28 ? -56.433 28.170 72.746 1.00 100.79 24 GLN C O 1
ATOM 3682 N N . ASN C 1 29 ? -57.265 29.250 70.968 1.00 101.21 25 ASN C N 1
ATOM 3683 C CA . ASN C 1 29 ? -57.858 30.325 71.758 1.00 102.32 25 ASN C CA 1
ATOM 3684 C C . ASN C 1 29 ? -59.245 29.984 72.318 1.00 103.07 25 ASN C C 1
ATOM 3685 O O . ASN C 1 29 ? -60.269 30.151 71.647 1.00 103.06 25 ASN C O 1
ATOM 3690 N N . LEU C 1 30 ? -59.276 29.563 73.580 1.00 103.32 26 LEU C N 1
ATOM 3691 C CA . LEU C 1 30 ? -60.530 29.298 74.274 1.00 103.95 26 LEU C CA 1
ATOM 3692 C C . LEU C 1 30 ? -61.191 30.677 74.624 1.00 104.54 26 LEU C C 1
ATOM 3693 O O . LEU C 1 30 ? -60.805 31.700 74.043 1.00 104.74 26 LEU C O 1
ATOM 3698 N N . SER C 1 31 ? -62.205 30.714 75.518 1.00 104.62 27 SER C N 1
ATOM 3699 C CA . SER C 1 31 ? -62.827 31.989 75.895 1.00 105.03 27 SER C CA 1
ATOM 3700 C C . SER C 1 31 ? -61.828 32.794 76.736 1.00 104.25 27 SER C C 1
ATOM 3701 O O . SER C 1 31 ? -61.668 32.531 77.930 1.00 104.21 27 SER C O 1
ATOM 3704 N N . GLU C 1 32 ? -61.116 33.732 76.077 1.00 103.38 28 GLU C N 1
ATOM 3705 C CA . GLU C 1 32 ? -60.070 34.571 76.663 1.00 102.98 28 GLU C CA 1
ATOM 3706 C C . GLU C 1 32 ? -59.021 33.732 77.399 1.00 101.93 28 GLU C C 1
ATOM 3707 O O . GLU C 1 32 ? -58.711 34.002 78.556 1.00 102.30 28 GLU C O 1
ATOM 3709 N N . SER C 1 33 ? -58.502 32.694 76.730 1.00 100.44 29 SER C N 1
ATOM 3710 C CA . SER C 1 33 ? -57.507 31.787 77.301 1.00 99.42 29 SER C CA 1
ATOM 3711 C C . SER C 1 33 ? -56.647 31.218 76.178 1.00 97.96 29 SER C C 1
ATOM 3712 O O . SER C 1 33 ? -57.178 30.566 75.290 1.00 98.31 29 SER C O 1
ATOM 3715 N N . LEU C 1 34 ? -55.337 31.457 76.206 1.00 96.45 30 LEU C N 1
ATOM 3716 C CA . LEU C 1 34 ? -54.442 30.983 75.150 1.00 95.81 30 LEU C CA 1
ATOM 3717 C C . LEU C 1 34 ? -53.625 29.727 75.511 1.00 94.84 30 LEU C C 1
ATOM 3718 O O . LEU C 1 34 ? -52.841 29.735 76.454 1.00 94.43 30 LEU C O 1
ATOM 3723 N N . SER C 1 35 ? -53.758 28.676 74.705 1.00 94.06 31 SER C N 1
ATOM 3724 C CA . SER C 1 35 ? -53.036 27.431 74.932 1.00 93.62 31 SER C CA 1
ATOM 3725 C C . SER C 1 35 ? -52.074 27.139 73.784 1.00 92.60 31 SER C C 1
ATOM 3726 O O . SER C 1 35 ? -52.504 26.854 72.666 1.00 92.79 31 SER C O 1
ATOM 3729 N N . THR C 1 36 ? -50.769 27.214 74.055 1.00 91.32 32 THR C N 1
ATOM 3730 C CA . THR C 1 36 ? -49.758 26.931 73.040 1.00 90.55 32 THR C CA 1
ATOM 3731 C C . THR C 1 36 ? -49.278 25.484 73.195 1.00 89.99 32 THR C C 1
ATOM 3732 O O . THR C 1 36 ? -48.648 25.155 74.195 1.00 90.13 32 THR C O 1
ATOM 3736 N N . LEU C 1 37 ? -49.606 24.612 72.232 1.00 89.30 33 LEU C N 1
ATOM 3737 C CA . LEU C 1 37 ? -49.208 23.206 72.300 1.00 89.22 33 LEU C CA 1
ATOM 3738 C C . LEU C 1 37 ? -48.027 22.880 71.393 1.00 89.20 33 LEU C C 1
ATOM 3739 O O . LEU C 1 37 ? -48.151 22.888 70.163 1.00 89.01 33 LEU C O 1
ATOM 3744 N N . CYS C 1 38 ? -46.875 22.578 72.016 1.00 88.93 34 CYS C N 1
ATOM 3745 C CA . CYS C 1 38 ? -45.634 22.225 71.320 1.00 88.79 34 CYS C CA 1
ATOM 3746 C C . CYS C 1 38 ? -45.164 20.818 71.693 1.00 87.79 34 CYS C C 1
ATOM 3747 O O . CYS C 1 38 ? -43.972 20.563 71.623 1.00 87.68 34 CYS C O 1
ATOM 3750 N N . ALA C 1 39 ? -46.066 19.912 72.083 1.00 87.13 35 ALA C N 1
ATOM 3751 C CA . ALA C 1 39 ? -45.675 18.553 72.453 1.00 87.19 35 ALA C CA 1
ATOM 3752 C C . ALA C 1 39 ? -45.315 17.697 71.225 1.00 87.10 35 ALA C C 1
ATOM 3753 O O . ALA C 1 39 ? -45.940 17.853 70.182 1.00 87.44 35 ALA C O 1
ATOM 3755 N N . HIS C 1 40 ? -44.298 16.822 71.331 1.00 86.94 36 HIS C N 1
ATOM 3756 C CA . HIS C 1 40 ? -43.824 15.943 70.243 1.00 87.53 36 HIS C CA 1
ATOM 3757 C C . HIS C 1 40 ? -43.261 16.679 69.005 1.00 87.86 36 HIS C C 1
ATOM 3758 O O . HIS C 1 40 ? -43.260 16.097 67.919 1.00 88.03 36 HIS C O 1
ATOM 3765 N N . ARG C 1 41 ? -42.785 17.929 69.147 1.00 87.82 37 ARG C N 1
ATOM 3766 C CA . ARG C 1 41 ? -42.329 18.694 67.981 1.00 88.23 37 ARG C CA 1
ATOM 3767 C C . ARG C 1 41 ? -40.811 18.691 67.727 1.00 87.83 37 ARG C C 1
ATOM 3768 O O . ARG C 1 41 ? -40.348 19.399 66.833 1.00 87.68 37 ARG C O 1
ATOM 3776 N N . GLY C 1 42 ? -40.066 17.898 68.489 1.00 87.31 38 GLY C N 1
ATOM 3777 C CA . GLY C 1 42 ? -38.621 17.790 68.328 1.00 87.28 38 GLY C CA 1
ATOM 3778 C C . GLY C 1 42 ? -37.856 19.062 68.638 1.00 86.97 38 GLY C C 1
ATOM 3779 O O . GLY C 1 42 ? -36.818 19.331 68.024 1.00 87.26 38 GLY C O 1
ATOM 3780 N N . LEU C 1 43 ? -38.362 19.857 69.597 1.00 86.02 39 LEU C N 1
ATOM 3781 C CA . LEU C 1 43 ? -37.740 21.121 69.980 1.00 85.16 39 LEU C CA 1
ATOM 3782 C C . LEU C 1 43 ? -36.425 20.917 70.690 1.00 84.17 39 LEU C C 1
ATOM 3783 O O . LEU C 1 43 ? -36.322 20.059 71.553 1.00 84.20 39 LEU C O 1
ATOM 3788 N N . LEU C 1 44 ? -35.419 21.710 70.343 1.00 83.40 40 LEU C N 1
ATOM 3789 C CA . LEU C 1 44 ? -34.120 21.643 71.019 1.00 82.89 40 LEU C CA 1
ATOM 3790 C C . LEU C 1 44 ? -34.037 22.632 72.208 1.00 81.75 40 LEU C C 1
ATOM 3791 O O . LEU C 1 44 ? -33.191 22.465 73.082 1.00 82.07 40 LEU C O 1
ATOM 3793 N N . PHE C 1 45 ? -34.920 23.647 72.235 1.00 80.32 41 PHE C N 1
ATOM 3794 C CA . PHE C 1 45 ? -35.004 24.673 73.271 1.00 79.63 41 PHE C CA 1
ATOM 3795 C C . PHE C 1 45 ? -36.372 25.371 73.231 1.00 79.59 41 PHE C C 1
ATOM 3796 O O . PHE C 1 45 ? -37.046 25.333 72.203 1.00 79.55 41 PHE C O 1
ATOM 3804 N N . VAL C 1 46 ? -36.793 25.982 74.357 1.00 79.46 42 VAL C N 1
ATOM 3805 C CA . VAL C 1 46 ? -38.080 26.680 74.450 1.00 79.65 42 VAL C CA 1
ATOM 3806 C C . VAL C 1 46 ? -38.133 27.821 73.435 1.00 79.51 42 VAL C C 1
ATOM 3807 O O . VAL C 1 46 ? -37.242 28.671 73.411 1.00 79.78 42 VAL C O 1
ATOM 3809 N N . PRO C 1 47 ? -39.132 27.806 72.537 1.00 78.85 43 PRO C N 1
ATOM 3810 C CA . PRO C 1 47 ? -39.210 28.854 71.509 1.00 78.39 43 PRO C CA 1
ATOM 3811 C C . PRO C 1 47 ? -39.439 30.241 72.097 1.00 77.78 43 PRO C C 1
ATOM 3812 O O . PRO C 1 47 ? -40.262 30.409 72.990 1.00 77.49 43 PRO C O 1
ATOM 3816 N N . PRO C 1 48 ? -38.696 31.249 71.616 1.00 77.49 44 PRO C N 1
ATOM 3817 C CA . PRO C 1 48 ? -38.854 32.600 72.169 1.00 77.53 44 PRO C CA 1
ATOM 3818 C C . PRO C 1 48 ? -40.017 33.416 71.604 1.00 77.51 44 PRO C C 1
ATOM 3819 O O . PRO C 1 48 ? -40.276 34.510 72.098 1.00 77.51 44 PRO C O 1
ATOM 3823 N N . ASN C 1 49 ? -40.696 32.910 70.564 1.00 77.21 45 ASN C N 1
ATOM 3824 C CA . ASN C 1 49 ? -41.820 33.607 69.947 1.00 77.54 45 ASN C CA 1
ATOM 3825 C C . ASN C 1 49 ? -43.191 33.188 70.523 1.00 77.55 45 ASN C C 1
ATOM 3826 O O . ASN C 1 49 ? -44.228 33.373 69.879 1.00 77.64 45 ASN C O 1
ATOM 3831 N N . VAL C 1 50 ? -43.200 32.666 71.752 1.00 77.29 46 VAL C N 1
ATOM 3832 C CA . VAL C 1 50 ? -44.434 32.281 72.422 1.00 77.48 46 VAL C CA 1
ATOM 3833 C C . VAL C 1 50 ? -45.098 33.540 72.993 1.00 77.62 46 VAL C C 1
ATOM 3834 O O . VAL C 1 50 ? -44.406 34.414 73.522 1.00 77.75 46 VAL C O 1
ATOM 3838 N N . ASP C 1 51 ? -46.425 33.670 72.819 1.00 77.28 47 ASP C N 1
ATOM 3839 C CA . ASP C 1 51 ? -47.166 34.831 73.304 1.00 77.40 47 ASP C CA 1
ATOM 3840 C C . ASP C 1 51 ? -47.084 34.892 74.825 1.00 77.70 47 ASP C C 1
ATOM 3841 O O . ASP C 1 51 ? -47.224 33.865 75.481 1.00 77.86 47 ASP C O 1
ATOM 3846 N N . ARG C 1 52 ? -46.847 36.085 75.385 1.00 77.44 48 ARG C N 1
ATOM 3847 C CA . ARG C 1 52 ? -46.780 36.238 76.838 1.00 77.84 48 ARG C CA 1
ATOM 3848 C C . ARG C 1 52 ? -48.153 36.149 77.526 1.00 78.12 48 ARG C C 1
ATOM 3849 O O . ARG C 1 52 ? -48.222 35.973 78.742 1.00 78.47 48 ARG C O 1
ATOM 3857 N N . ARG C 1 53 ? -49.244 36.240 76.747 1.00 77.85 49 ARG C N 1
ATOM 3858 C CA . ARG C 1 53 ? -50.606 36.115 77.251 1.00 77.96 49 ARG C CA 1
ATOM 3859 C C . ARG C 1 53 ? -51.060 34.644 77.391 1.00 78.09 49 ARG C C 1
ATOM 3860 O O . ARG C 1 53 ? -52.191 34.407 77.816 1.00 78.53 49 ARG C O 1
ATOM 3862 N N . THR C 1 54 ? -50.198 33.662 77.040 1.00 77.64 50 THR C N 1
ATOM 3863 C CA . THR C 1 54 ? -50.548 32.248 77.135 1.00 77.77 50 THR C CA 1
ATOM 3864 C C . THR C 1 54 ? -50.811 31.819 78.583 1.00 77.98 50 THR C C 1
ATOM 3865 O O . THR C 1 54 ? -50.198 32.323 79.526 1.00 77.98 50 THR C O 1
ATOM 3869 N N . VAL C 1 55 ? -51.774 30.919 78.742 1.00 77.83 51 VAL C N 1
ATOM 3870 C CA . VAL C 1 55 ? -52.204 30.380 80.021 1.00 78.11 51 VAL C CA 1
ATOM 3871 C C . VAL C 1 55 ? -51.709 28.934 80.157 1.00 77.84 51 VAL C C 1
ATOM 3872 O O . VAL C 1 55 ? -51.238 28.540 81.220 1.00 78.40 51 VAL C O 1
ATOM 3876 N N . GLU C 1 56 ? -51.794 28.147 79.077 1.00 76.88 52 GLU C N 1
ATOM 3877 C CA . GLU C 1 56 ? -51.339 26.762 79.096 1.00 76.18 52 GLU C CA 1
ATOM 3878 C C . GLU C 1 56 ? -50.198 26.567 78.118 1.00 75.05 52 GLU C C 1
ATOM 3879 O O . GLU C 1 56 ? -50.402 26.638 76.908 1.00 74.99 52 GLU C O 1
ATOM 3885 N N . LEU C 1 57 ? -48.997 26.325 78.636 1.00 74.12 53 LEU C N 1
ATOM 3886 C CA . LEU C 1 57 ? -47.835 26.093 77.789 1.00 73.72 53 LEU C CA 1
ATOM 3887 C C . LEU C 1 57 ? -47.433 24.627 77.883 1.00 72.69 53 LEU C C 1
ATOM 3888 O O . LEU C 1 57 ? -46.936 24.194 78.924 1.00 72.55 53 LEU C O 1
ATOM 3893 N N . ARG C 1 58 ? -47.674 23.856 76.805 1.00 71.37 54 ARG C N 1
ATOM 3894 C CA . ARG C 1 58 ? -47.338 22.437 76.783 1.00 70.75 54 ARG C CA 1
ATOM 3895 C C . ARG C 1 58 ? -46.082 22.211 75.966 1.00 70.54 54 ARG C C 1
ATOM 3896 O O . ARG C 1 58 ? -46.092 22.418 74.762 1.00 70.87 54 ARG C O 1
ATOM 3898 N N . LEU C 1 59 ? -44.986 21.818 76.618 1.00 69.83 55 LEU C N 1
ATOM 3899 C CA . LEU C 1 59 ? -43.718 21.560 75.947 1.00 69.44 55 LEU C CA 1
ATOM 3900 C C . LEU C 1 59 ? -43.198 20.148 76.246 1.00 69.39 55 LEU C C 1
ATOM 3901 O O . LEU C 1 59 ? -41.989 19.936 76.244 1.00 69.39 55 LEU C O 1
ATOM 3906 N N . ALA C 1 60 ? -44.095 19.187 76.503 1.00 69.38 56 ALA C N 1
ATOM 3907 C CA . ALA C 1 60 ? -43.704 17.815 76.825 1.00 69.84 56 ALA C CA 1
ATOM 3908 C C . ALA C 1 60 ? -43.241 17.022 75.593 1.00 70.11 56 ALA C C 1
ATOM 3909 O O . ALA C 1 60 ? -43.518 17.429 74.473 1.00 70.37 56 ALA C O 1
ATOM 3911 N N . ASP C 1 61 ? -42.485 15.924 75.803 1.00 69.92 57 ASP C N 1
ATOM 3912 C CA . ASP C 1 61 ? -41.991 15.028 74.749 1.00 69.93 57 ASP C CA 1
ATOM 3913 C C . ASP C 1 61 ? -41.056 15.674 73.719 1.00 70.39 57 ASP C C 1
ATOM 3914 O O . ASP C 1 61 ? -40.963 15.189 72.591 1.00 70.64 57 ASP C O 1
ATOM 3919 N N . ASN C 1 62 ? -40.323 16.718 74.113 1.00 70.32 58 ASN C N 1
ATOM 3920 C CA . ASN C 1 62 ? -39.363 17.361 73.217 1.00 70.61 58 ASN C CA 1
ATOM 3921 C C . ASN C 1 62 ? -37.911 16.975 73.605 1.00 71.08 58 ASN C C 1
ATOM 3922 O O . ASN C 1 62 ? -37.703 15.929 74.219 1.00 70.92 58 ASN C O 1
ATOM 3927 N N . PHE C 1 63 ? -36.915 17.786 73.227 1.00 71.76 59 PHE C N 1
ATOM 3928 C CA . PHE C 1 63 ? -35.514 17.529 73.534 1.00 73.01 59 PHE C CA 1
ATOM 3929 C C . PHE C 1 63 ? -34.821 18.793 74.057 1.00 75.45 59 PHE C C 1
ATOM 3930 O O . PHE C 1 63 ? -33.641 19.002 73.787 1.00 76.08 59 PHE C O 1
ATOM 3938 N N . ILE C 1 64 ? -35.558 19.645 74.790 1.00 76.64 60 ILE C N 1
ATOM 3939 C CA . ILE C 1 64 ? -34.991 20.867 75.360 1.00 77.85 60 ILE C CA 1
ATOM 3940 C C . ILE C 1 64 ? -34.126 20.452 76.551 1.00 78.75 60 ILE C C 1
ATOM 3941 O O . ILE C 1 64 ? -34.583 19.703 77.410 1.00 79.06 60 ILE C O 1
ATOM 3945 N N . GLN C 1 65 ? -32.860 20.876 76.553 1.00 78.96 61 GLN C N 1
ATOM 3946 C CA . GLN C 1 65 ? -31.903 20.482 77.584 1.00 79.55 61 GLN C CA 1
ATOM 3947 C C . GLN C 1 65 ? -31.706 21.534 78.667 1.00 79.77 61 GLN C C 1
ATOM 3948 O O . GLN C 1 65 ? -31.251 21.187 79.758 1.00 80.41 61 GLN C O 1
ATOM 3954 N N . ALA C 1 66 ? -31.984 22.813 78.372 1.00 79.38 62 ALA C N 1
ATOM 3955 C CA . ALA C 1 66 ? -31.719 23.865 79.347 1.00 79.78 62 ALA C CA 1
ATOM 3956 C C . ALA C 1 66 ? -32.827 24.874 79.522 1.00 79.77 62 ALA C C 1
ATOM 3957 O O . ALA C 1 66 ? -33.379 25.365 78.544 1.00 79.72 62 ALA C O 1
ATOM 3959 N N . LEU C 1 67 ? -33.116 25.227 80.777 1.00 80.02 63 LEU C N 1
ATOM 3960 C CA . LEU C 1 67 ? -34.110 26.248 81.083 1.00 81.13 63 LEU C CA 1
ATOM 3961 C C . LEU C 1 67 ? -33.418 27.456 81.693 1.00 82.92 63 LEU C C 1
ATOM 3962 O O . LEU C 1 67 ? -32.543 27.305 82.537 1.00 83.14 63 LEU C O 1
ATOM 3967 N N . GLY C 1 68 ? -33.800 28.641 81.250 1.00 84.21 64 GLY C N 1
ATOM 3968 C CA . GLY C 1 68 ? -33.229 29.883 81.750 1.00 85.83 64 GLY C CA 1
ATOM 3969 C C . GLY C 1 68 ? -34.274 30.964 81.942 1.00 87.39 64 GLY C C 1
ATOM 3970 O O . GLY C 1 68 ? -35.408 30.834 81.471 1.00 87.49 64 GLY C O 1
ATOM 3971 N N . PRO C 1 69 ? -33.905 32.068 82.617 1.00 88.28 65 PRO C N 1
ATOM 3972 C CA . PRO C 1 69 ? -34.879 33.156 82.844 1.00 88.81 65 PRO C CA 1
ATOM 3973 C C . PRO C 1 69 ? -35.562 33.763 81.596 1.00 89.15 65 PRO C C 1
ATOM 3974 O O . PRO C 1 69 ? -36.760 34.043 81.706 1.00 89.43 65 PRO C O 1
ATOM 3978 N N . PRO C 1 70 ? -34.916 33.958 80.413 1.00 88.94 66 PRO C N 1
ATOM 3979 C CA . PRO C 1 70 ? -35.653 34.542 79.275 1.00 89.08 66 PRO C CA 1
ATOM 3980 C C . PRO C 1 70 ? -36.650 33.601 78.586 1.00 89.33 66 PRO C C 1
ATOM 3981 O O . PRO C 1 70 ? -37.392 34.047 77.710 1.00 89.54 66 PRO C O 1
ATOM 3985 N N . ASP C 1 71 ? -36.663 32.307 78.954 1.00 89.04 67 ASP C N 1
ATOM 3986 C CA . ASP C 1 71 ? -37.576 31.342 78.342 1.00 89.21 67 ASP C CA 1
ATOM 3987 C C . ASP C 1 71 ? -39.027 31.568 78.768 1.00 89.26 67 ASP C C 1
ATOM 3988 O O . ASP C 1 71 ? -39.932 31.445 77.939 1.00 89.59 67 ASP C O 1
ATOM 3993 N N . PHE C 1 72 ? -39.247 31.919 80.050 1.00 88.63 68 PHE C N 1
ATOM 3994 C CA . PHE C 1 72 ? -40.589 32.173 80.574 1.00 88.39 68 PHE C CA 1
ATOM 3995 C C . PHE C 1 72 ? -40.693 33.575 81.195 1.00 88.62 68 PHE C C 1
ATOM 3996 O O . PHE C 1 72 ? -41.411 33.759 82.182 1.00 88.89 68 PHE C O 1
ATOM 4004 N N . ARG C 1 73 ? -39.975 34.559 80.634 1.00 88.33 69 ARG C N 1
ATOM 4005 C CA . ARG C 1 73 ? -40.019 35.923 81.162 1.00 88.54 69 ARG C CA 1
ATOM 4006 C C . ARG C 1 73 ? -41.275 36.650 80.690 1.00 88.59 69 ARG C C 1
ATOM 4007 O O . ARG C 1 73 ? -41.743 36.402 79.584 1.00 88.82 69 ARG C O 1
ATOM 4009 N N . ASN C 1 74 ? -41.835 37.523 81.546 1.00 88.21 70 ASN C N 1
ATOM 4010 C CA . ASN C 1 74 ? -43.031 38.346 81.299 1.00 88.22 70 ASN C CA 1
ATOM 4011 C C . ASN C 1 74 ? -44.325 37.546 81.098 1.00 87.08 70 ASN C C 1
ATOM 4012 O O . ASN C 1 74 ? -45.315 38.103 80.623 1.00 87.47 70 ASN C O 1
ATOM 4017 N N . MET C 1 75 ? -44.335 36.262 81.475 1.00 85.57 71 MET C N 1
ATOM 4018 C CA . MET C 1 75 ? -45.543 35.446 81.361 1.00 84.38 71 MET C CA 1
ATOM 4019 C C . MET C 1 75 ? -46.285 35.512 82.678 1.00 82.82 71 MET C C 1
ATOM 4020 O O . MET C 1 75 ? -46.092 34.660 83.538 1.00 82.86 71 MET C O 1
ATOM 4025 N N . THR C 1 76 ? -47.109 36.537 82.849 1.00 81.51 72 THR C N 1
ATOM 4026 C CA . THR C 1 76 ? -47.854 36.733 84.084 1.00 80.84 72 THR C CA 1
ATOM 4027 C C . THR C 1 76 ? -48.967 35.688 84.271 1.00 79.24 72 THR C C 1
ATOM 4028 O O . THR C 1 76 ? -48.972 34.983 85.273 1.00 79.44 72 THR C O 1
ATOM 4032 N N . GLY C 1 77 ? -49.857 35.568 83.294 1.00 77.55 73 GLY C N 1
ATOM 4033 C CA . GLY C 1 77 ? -50.996 34.665 83.375 1.00 76.58 73 GLY C CA 1
ATOM 4034 C C . GLY C 1 77 ? -50.784 33.200 83.048 1.00 75.40 73 GLY C C 1
ATOM 4035 O O . GLY C 1 77 ? -51.765 32.497 82.788 1.00 75.58 73 GLY C O 1
ATOM 4036 N N . LEU C 1 78 ? -49.528 32.711 83.064 1.00 74.07 74 LEU C N 1
ATOM 4037 C CA . LEU C 1 78 ? -49.270 31.298 82.773 1.00 73.14 74 LEU C CA 1
ATOM 4038 C C . LEU C 1 78 ? -49.658 30.456 83.978 1.00 72.34 74 LEU C C 1
ATOM 4039 O O . LEU C 1 78 ? -49.037 30.581 85.027 1.00 72.23 74 LEU C O 1
ATOM 4044 N N . VAL C 1 79 ? -50.681 29.609 83.830 1.00 71.53 75 VAL C N 1
ATOM 4045 C CA . VAL C 1 79 ? -51.197 28.760 84.899 1.00 71.50 75 VAL C CA 1
ATOM 4046 C C . VAL C 1 79 ? -50.690 27.314 84.820 1.00 71.66 75 VAL C C 1
ATOM 4047 O O . VAL C 1 79 ? -50.285 26.755 85.837 1.00 71.97 75 VAL C O 1
ATOM 4051 N N . ASP C 1 80 ? -50.722 26.698 83.628 1.00 71.36 76 ASP C N 1
ATOM 4052 C CA . ASP C 1 80 ? -50.282 25.307 83.477 1.00 71.40 76 ASP C CA 1
ATOM 4053 C C . ASP C 1 80 ? -49.059 25.167 82.582 1.00 70.28 76 ASP C C 1
ATOM 4054 O O . ASP C 1 80 ? -49.166 25.338 81.379 1.00 70.75 76 ASP C O 1
ATOM 4059 N N . LEU C 1 81 ? -47.911 24.816 83.154 1.00 69.29 77 LEU C N 1
ATOM 4060 C CA . LEU C 1 81 ? -46.683 24.625 82.388 1.00 69.03 77 LEU C CA 1
ATOM 4061 C C . LEU C 1 81 ? -46.196 23.187 82.520 1.00 69.39 77 LEU C C 1
ATOM 4062 O O . LEU C 1 81 ? -45.775 22.777 83.599 1.00 69.85 77 LEU C O 1
ATOM 4067 N N . THR C 1 82 ? -46.259 22.416 81.426 1.00 69.21 78 THR C N 1
ATOM 4068 C CA . THR C 1 82 ? -45.804 21.030 81.426 1.00 69.32 78 THR C CA 1
ATOM 4069 C C . THR C 1 82 ? -44.556 20.864 80.572 1.00 69.39 78 THR C C 1
ATOM 4070 O O . THR C 1 82 ? -44.560 21.181 79.382 1.00 69.21 78 THR C O 1
ATOM 4074 N N . LEU C 1 83 ? -43.480 20.384 81.187 1.00 69.20 79 LEU C N 1
ATOM 4075 C CA . LEU C 1 83 ? -42.220 20.150 80.494 1.00 69.50 79 LEU C CA 1
ATOM 4076 C C . LEU C 1 83 ? -41.739 18.702 80.682 1.00 69.45 79 LEU C C 1
ATOM 4077 O O . LEU C 1 83 ? -40.544 18.444 80.691 1.00 69.65 79 LEU C O 1
ATOM 4082 N N . SER C 1 84 ? -42.672 17.762 80.769 1.00 69.33 80 SER C N 1
ATOM 4083 C CA . SER C 1 84 ? -42.422 16.341 80.986 1.00 69.81 80 SER C CA 1
ATOM 4084 C C . SER C 1 84 ? -41.653 15.626 79.850 1.00 70.44 80 SER C C 1
ATOM 4085 O O . SER C 1 84 ? -41.752 16.008 78.688 1.00 70.85 80 SER C O 1
ATOM 4088 N N . ARG C 1 85 ? -40.923 14.564 80.202 1.00 70.31 81 ARG C N 1
ATOM 4089 C CA . ARG C 1 85 ? -40.150 13.700 79.301 1.00 70.75 81 ARG C CA 1
ATOM 4090 C C . ARG C 1 85 ? -39.214 14.433 78.324 1.00 70.87 81 ARG C C 1
ATOM 4091 O O . ARG C 1 85 ? -39.063 14.017 77.177 1.00 71.19 81 ARG C O 1
ATOM 4099 N N . ASN C 1 86 ? -38.572 15.504 78.789 1.00 70.58 82 ASN C N 1
ATOM 4100 C CA . ASN C 1 86 ? -37.595 16.279 78.017 1.00 70.61 82 ASN C CA 1
ATOM 4101 C C . ASN C 1 86 ? -36.154 15.802 78.388 1.00 70.70 82 ASN C C 1
ATOM 4102 O O . ASN C 1 86 ? -36.000 14.763 79.037 1.00 70.88 82 ASN C O 1
ATOM 4107 N N . ALA C 1 87 ? -35.108 16.552 78.004 1.00 70.45 83 ALA C N 1
ATOM 4108 C CA . ALA C 1 87 ? -33.743 16.190 78.367 1.00 71.04 83 ALA C CA 1
ATOM 4109 C C . ALA C 1 87 ? -33.078 17.286 79.206 1.00 71.48 83 ALA C C 1
ATOM 4110 O O . ALA C 1 87 ? -31.873 17.475 79.109 1.00 71.42 83 ALA C O 1
ATOM 4112 N N . ILE C 1 88 ? -33.864 17.976 80.058 1.00 71.75 84 ILE C N 1
ATOM 4113 C CA . ILE C 1 88 ? -33.399 19.061 80.913 1.00 72.05 84 ILE C CA 1
ATOM 4114 C C . ILE C 1 88 ? -32.449 18.577 81.970 1.00 73.38 84 ILE C C 1
ATOM 4115 O O . ILE C 1 88 ? -32.839 17.828 82.856 1.00 73.68 84 ILE C O 1
ATOM 4120 N N . THR C 1 89 ? -31.191 18.993 81.863 1.00 74.21 85 THR C N 1
ATOM 4121 C CA . THR C 1 89 ? -30.152 18.666 82.830 1.00 75.34 85 THR C CA 1
ATOM 4122 C C . THR C 1 89 ? -29.912 19.852 83.791 1.00 76.88 85 THR C C 1
ATOM 4123 O O . THR C 1 89 ? -29.528 19.644 84.946 1.00 77.49 85 THR C O 1
ATOM 4126 N N . ARG C 1 90 ? -30.135 21.091 83.316 1.00 77.00 86 ARG C N 1
ATOM 4127 C CA . ARG C 1 90 ? -29.911 22.283 84.120 1.00 77.06 86 ARG C CA 1
ATOM 4128 C C . ARG C 1 90 ? -31.068 23.284 84.090 1.00 77.06 86 ARG C C 1
ATOM 4129 O O . ARG C 1 90 ? -31.617 23.584 83.030 1.00 77.35 86 ARG C O 1
ATOM 4131 N N . ILE C 1 91 ? -31.410 23.825 85.262 1.00 76.77 87 ILE C N 1
ATOM 4132 C CA . ILE C 1 91 ? -32.422 24.868 85.414 1.00 77.16 87 ILE C CA 1
ATOM 4133 C C . ILE C 1 91 ? -31.718 26.078 86.025 1.00 78.23 87 ILE C C 1
ATOM 4134 O O . ILE C 1 91 ? -31.169 25.984 87.124 1.00 78.07 87 ILE C O 1
ATOM 4139 N N . GLY C 1 92 ? -31.707 27.186 85.292 1.00 78.96 88 GLY C N 1
ATOM 4140 C CA . GLY C 1 92 ? -31.048 28.412 85.719 1.00 80.04 88 GLY C CA 1
ATOM 4141 C C . GLY C 1 92 ? -31.690 29.098 86.909 1.00 80.87 88 GLY C C 1
ATOM 4142 O O . GLY C 1 92 ? -32.804 28.752 87.316 1.00 80.96 88 GLY C O 1
ATOM 4143 N N . ALA C 1 93 ? -30.988 30.085 87.472 1.00 81.11 89 ALA C N 1
ATOM 4144 C CA . ALA C 1 93 ? -31.488 30.834 88.614 1.00 81.78 89 ALA C CA 1
ATOM 4145 C C . ALA C 1 93 ? -32.626 31.745 88.189 1.00 82.29 89 ALA C C 1
ATOM 4146 O O . ALA C 1 93 ? -32.434 32.618 87.347 1.00 82.62 89 ALA C O 1
ATOM 4148 N N . ARG C 1 94 ? -33.810 31.526 88.770 1.00 82.44 90 ARG C N 1
ATOM 4149 C CA . ARG C 1 94 ? -35.023 32.291 88.497 1.00 83.24 90 ARG C CA 1
ATOM 4150 C C . ARG C 1 94 ? -35.532 32.110 87.064 1.00 83.82 90 ARG C C 1
ATOM 4151 O O . ARG C 1 94 ? -35.809 33.088 86.369 1.00 84.06 90 ARG C O 1
ATOM 4153 N N . SER C 1 95 ? -35.663 30.853 86.631 1.00 83.86 91 SER C N 1
ATOM 4154 C CA . SER C 1 95 ? -36.197 30.516 85.316 1.00 84.38 91 SER C CA 1
ATOM 4155 C C . SER C 1 95 ? -37.713 30.790 85.288 1.00 85.14 91 SER C C 1
ATOM 4156 O O . SER C 1 95 ? -38.237 31.255 84.275 1.00 85.52 91 SER C O 1
ATOM 4159 N N . PHE C 1 96 ? -38.411 30.499 86.403 1.00 85.13 92 PHE C N 1
ATOM 4160 C CA . PHE C 1 96 ? -39.858 30.712 86.531 1.00 85.64 92 PHE C CA 1
ATOM 4161 C C . PHE C 1 96 ? -40.178 31.974 87.356 1.00 86.50 92 PHE C C 1
ATOM 4162 O O . PHE C 1 96 ? -41.247 32.043 87.956 1.00 86.80 92 PHE C O 1
ATOM 4170 N N . GLY C 1 97 ? -39.266 32.945 87.370 1.00 86.72 93 GLY C N 1
ATOM 4171 C CA . GLY C 1 97 ? -39.385 34.178 88.138 1.00 87.57 93 GLY C CA 1
ATOM 4172 C C . GLY C 1 97 ? -40.626 35.024 87.921 1.00 88.32 93 GLY C C 1
ATOM 4173 O O . GLY C 1 97 ? -41.155 35.602 88.874 1.00 88.41 93 GLY C O 1
ATOM 4174 N N . ASP C 1 98 ? -41.097 35.121 86.675 1.00 88.81 94 ASP C N 1
ATOM 4175 C CA . ASP C 1 98 ? -42.278 35.935 86.374 1.00 89.71 94 ASP C CA 1
ATOM 4176 C C . ASP C 1 98 ? -43.593 35.139 86.294 1.00 89.48 94 ASP C C 1
ATOM 4177 O O . ASP C 1 98 ? -44.649 35.743 86.096 1.00 89.57 94 ASP C O 1
ATOM 4182 N N . LEU C 1 99 ? -43.550 33.814 86.495 1.00 88.97 95 LEU C N 1
ATOM 4183 C CA . LEU C 1 99 ? -44.762 32.997 86.464 1.00 88.77 95 LEU C CA 1
ATOM 4184 C C . LEU C 1 99 ? -45.480 33.094 87.818 1.00 88.05 95 LEU C C 1
ATOM 4185 O O . LEU C 1 99 ? -45.406 32.165 88.620 1.00 88.15 95 LEU C O 1
ATOM 4190 N N . GLU C 1 100 ? -46.155 34.222 88.086 1.00 87.19 96 GLU C N 1
ATOM 4191 C CA . GLU C 1 100 ? -46.850 34.412 89.359 1.00 86.82 96 GLU C CA 1
ATOM 4192 C C . GLU C 1 100 ? -48.134 33.612 89.464 1.00 86.07 96 GLU C C 1
ATOM 4193 O O . GLU C 1 100 ? -48.471 33.132 90.546 1.00 85.98 96 GLU C O 1
ATOM 4199 N N . SER C 1 101 ? -48.845 33.453 88.341 1.00 85.21 97 SER C N 1
ATOM 4200 C CA . SER C 1 101 ? -50.101 32.704 88.311 1.00 84.83 97 SER C CA 1
ATOM 4201 C C . SER C 1 101 ? -49.918 31.189 88.154 1.00 83.93 97 SER C C 1
ATOM 4202 O O . SER C 1 101 ? -50.920 30.480 88.073 1.00 84.33 97 SER C O 1
ATOM 4205 N N . LEU C 1 102 ? -48.673 30.692 88.046 1.00 82.59 98 LEU C N 1
ATOM 4206 C CA . LEU C 1 102 ? -48.430 29.267 87.841 1.00 81.85 98 LEU C CA 1
ATOM 4207 C C . LEU C 1 102 ? -48.975 28.409 88.956 1.00 81.10 98 LEU C C 1
ATOM 4208 O O . LEU C 1 102 ? -48.486 28.476 90.076 1.00 81.44 98 LEU C O 1
ATOM 4213 N N . ARG C 1 103 ? -49.994 27.608 88.649 1.00 80.29 99 ARG C N 1
ATOM 4214 C CA . ARG C 1 103 ? -50.614 26.718 89.625 1.00 80.48 99 ARG C CA 1
ATOM 4215 C C . ARG C 1 103 ? -50.148 25.259 89.489 1.00 80.50 99 ARG C C 1
ATOM 4216 O O . ARG C 1 103 ? -50.304 24.487 90.433 1.00 80.73 99 ARG C O 1
ATOM 4218 N N . SER C 1 104 ? -49.564 24.882 88.344 1.00 80.18 100 SER C N 1
ATOM 4219 C CA . SER C 1 104 ? -49.072 23.523 88.128 1.00 80.55 100 SER C CA 1
ATOM 4220 C C . SER C 1 104 ? -47.784 23.551 87.309 1.00 80.36 100 SER C C 1
ATOM 4221 O O . SER C 1 104 ? -47.704 24.241 86.291 1.00 80.23 100 SER C O 1
ATOM 4224 N N . LEU C 1 105 ? -46.769 22.817 87.762 1.00 79.94 101 LEU C N 1
ATOM 4225 C CA . LEU C 1 105 ? -45.485 22.780 87.078 1.00 80.06 101 LEU C CA 1
ATOM 4226 C C . LEU C 1 105 ? -45.036 21.334 86.950 1.00 79.51 101 LEU C C 1
ATOM 4227 O O . LEU C 1 105 ? -44.807 20.671 87.961 1.00 79.75 101 LEU C O 1
ATOM 4232 N N . HIS C 1 106 ? -44.948 20.828 85.714 1.00 78.34 102 HIS C N 1
ATOM 4233 C CA . HIS C 1 106 ? -44.528 19.453 85.484 1.00 77.62 102 HIS C CA 1
ATOM 4234 C C . HIS C 1 106 ? -43.112 19.419 84.963 1.00 76.37 102 HIS C C 1
ATOM 4235 O O . HIS C 1 106 ? -42.824 20.019 83.941 1.00 76.58 102 HIS C O 1
ATOM 4242 N N . LEU C 1 107 ? -42.219 18.748 85.674 1.00 75.28 103 LEU C N 1
ATOM 4243 C CA . LEU C 1 107 ? -40.816 18.616 85.272 1.00 74.66 103 LEU C CA 1
ATOM 4244 C C . LEU C 1 107 ? -40.369 17.152 85.367 1.00 74.16 103 LEU C C 1
ATOM 4245 O O . LEU C 1 107 ? -39.215 16.881 85.662 1.00 74.12 103 LEU C O 1
ATOM 4250 N N . ASP C 1 108 ? -41.275 16.210 85.115 1.00 74.14 104 ASP C N 1
ATOM 4251 C CA . ASP C 1 108 ? -40.978 14.788 85.208 1.00 74.54 104 ASP C CA 1
ATOM 4252 C C . ASP C 1 108 ? -40.211 14.242 83.998 1.00 75.23 104 ASP C C 1
ATOM 4253 O O . ASP C 1 108 ? -40.201 14.867 82.946 1.00 75.52 104 ASP C O 1
ATOM 4258 N N . GLY C 1 109 ? -39.556 13.098 84.178 1.00 75.27 105 GLY C N 1
ATOM 4259 C CA . GLY C 1 109 ? -38.786 12.430 83.137 1.00 75.76 105 GLY C CA 1
ATOM 4260 C C . GLY C 1 109 ? -37.655 13.261 82.572 1.00 76.13 105 GLY C C 1
ATOM 4261 O O . GLY C 1 109 ? -37.543 13.411 81.353 1.00 76.17 105 GLY C O 1
ATOM 4262 N N . ASN C 1 110 ? -36.798 13.801 83.446 1.00 76.21 106 ASN C N 1
ATOM 4263 C CA . ASN C 1 110 ? -35.687 14.641 82.994 1.00 77.07 106 ASN C CA 1
ATOM 4264 C C . ASN C 1 110 ? -34.319 14.199 83.584 1.00 77.76 106 ASN C C 1
ATOM 4265 O O . ASN C 1 110 ? -34.227 13.129 84.184 1.00 78.20 106 ASN C O 1
ATOM 4270 N N . ARG C 1 111 ? -33.259 14.996 83.390 1.00 77.66 107 ARG C N 1
ATOM 4271 C CA . ARG C 1 111 ? -31.932 14.651 83.886 1.00 77.97 107 ARG C CA 1
ATOM 4272 C C . ARG C 1 111 ? -31.467 15.554 85.026 1.00 78.48 107 ARG C C 1
ATOM 4273 O O . ARG C 1 111 ? -30.258 15.715 85.199 1.00 78.69 107 ARG C O 1
ATOM 4281 N N . LEU C 1 112 ? -32.393 16.180 85.773 1.00 78.82 108 LEU C N 1
ATOM 4282 C CA . LEU C 1 112 ? -31.979 17.037 86.895 1.00 79.68 108 LEU C CA 1
ATOM 4283 C C . LEU C 1 112 ? -31.330 16.176 87.983 1.00 80.31 108 LEU C C 1
ATOM 4284 O O . LEU C 1 112 ? -31.745 15.046 88.215 1.00 80.18 108 LEU C O 1
ATOM 4289 N N . VAL C 1 113 ? -30.292 16.687 88.608 1.00 81.12 109 VAL C N 1
ATOM 4290 C CA . VAL C 1 113 ? -29.600 15.989 89.685 1.00 82.83 109 VAL C CA 1
ATOM 4291 C C . VAL C 1 113 ? -29.662 16.816 90.980 1.00 84.68 109 VAL C C 1
ATOM 4292 O O . VAL C 1 113 ? -29.873 16.263 92.059 1.00 85.05 109 VAL C O 1
ATOM 4296 N N . GLU C 1 114 ? -29.498 18.140 90.876 1.00 85.55 110 GLU C N 1
ATOM 4297 C CA . GLU C 1 114 ? -29.549 19.010 92.054 1.00 86.54 110 GLU C CA 1
ATOM 4298 C C . GLU C 1 114 ? -30.492 20.202 91.850 1.00 86.94 110 GLU C C 1
ATOM 4299 O O . GLU C 1 114 ? -30.378 20.920 90.854 1.00 87.30 110 GLU C O 1
ATOM 4305 N N . LEU C 1 115 ? -31.418 20.416 92.798 1.00 86.37 111 LEU C N 1
ATOM 4306 C CA . LEU C 1 115 ? -32.314 21.565 92.730 1.00 86.07 111 LEU C CA 1
ATOM 4307 C C . LEU C 1 115 ? -31.841 22.594 93.747 1.00 85.53 111 LEU C C 1
ATOM 4308 O O . LEU C 1 115 ? -31.705 22.279 94.921 1.00 85.27 111 LEU C O 1
ATOM 4313 N N . GLY C 1 116 ? -31.541 23.794 93.280 1.00 85.34 112 GLY C N 1
ATOM 4314 C CA . GLY C 1 116 ? -31.052 24.867 94.135 1.00 85.40 112 GLY C CA 1
ATOM 4315 C C . GLY C 1 116 ? -32.156 25.711 94.733 1.00 85.37 112 GLY C C 1
ATOM 4316 O O . GLY C 1 116 ? -33.338 25.451 94.499 1.00 85.20 112 GLY C O 1
ATOM 4317 N N . SER C 1 117 ? -31.777 26.729 95.524 1.00 85.47 113 SER C N 1
ATOM 4318 C CA . SER C 1 117 ? -32.731 27.623 96.176 1.00 85.90 113 SER C CA 1
ATOM 4319 C C . SER C 1 117 ? -33.361 28.601 95.185 1.00 86.27 113 SER C C 1
ATOM 4320 O O . SER C 1 117 ? -34.543 28.930 95.308 1.00 86.41 113 SER C O 1
ATOM 4323 N N . SER C 1 118 ? -32.573 29.056 94.198 1.00 86.09 114 SER C N 1
ATOM 4324 C CA . SER C 1 118 ? -33.031 30.007 93.186 1.00 86.17 114 SER C CA 1
ATOM 4325 C C . SER C 1 118 ? -33.773 29.354 92.024 1.00 85.94 114 SER C C 1
ATOM 4326 O O . SER C 1 118 ? -34.471 30.054 91.290 1.00 86.47 114 SER C O 1
ATOM 4329 N N . SER C 1 119 ? -33.598 28.037 91.821 1.00 85.16 115 SER C N 1
ATOM 4330 C CA . SER C 1 119 ? -34.213 27.324 90.701 1.00 85.02 115 SER C CA 1
ATOM 4331 C C . SER C 1 119 ? -35.744 27.380 90.680 1.00 84.29 115 SER C C 1
ATOM 4332 O O . SER C 1 119 ? -36.329 27.682 89.643 1.00 84.16 115 SER C O 1
ATOM 4335 N N . LEU C 1 120 ? -36.390 27.111 91.824 1.00 83.42 116 LEU C N 1
ATOM 4336 C CA . LEU C 1 120 ? -37.846 27.122 91.899 1.00 82.77 116 LEU C CA 1
ATOM 4337 C C . LEU C 1 120 ? -38.428 28.445 92.395 1.00 82.65 116 LEU C C 1
ATOM 4338 O O . LEU C 1 120 ? -39.578 28.468 92.823 1.00 82.84 116 LEU C O 1
ATOM 4343 N N . ARG C 1 121 ? -37.658 29.540 92.348 1.00 82.33 117 ARG C N 1
ATOM 4344 C CA . ARG C 1 121 ? -38.166 30.838 92.789 1.00 82.67 117 ARG C CA 1
ATOM 4345 C C . ARG C 1 121 ? -39.038 31.438 91.688 1.00 82.85 117 ARG C C 1
ATOM 4346 O O . ARG C 1 121 ? -38.666 31.387 90.518 1.00 83.26 117 ARG C O 1
ATOM 4348 N N . GLY C 1 122 ? -40.206 31.951 92.058 1.00 82.37 118 GLY C N 1
ATOM 4349 C CA . GLY C 1 122 ? -41.128 32.519 91.082 1.00 82.42 118 GLY C CA 1
ATOM 4350 C C . GLY C 1 122 ? -42.600 32.166 91.235 1.00 82.07 118 GLY C C 1
ATOM 4351 O O . GLY C 1 122 ? -43.413 33.065 91.440 1.00 82.28 118 GLY C O 1
ATOM 4352 N N . PRO C 1 123 ? -43.004 30.884 91.078 1.00 81.38 119 PRO C N 1
ATOM 4353 C CA . PRO C 1 123 ? -44.435 30.543 91.193 1.00 81.18 119 PRO C CA 1
ATOM 4354 C C . PRO C 1 123 ? -44.985 30.638 92.613 1.00 81.20 119 PRO C C 1
ATOM 4355 O O . PRO C 1 123 ? -45.024 29.640 93.321 1.00 81.05 119 PRO C O 1
ATOM 4359 N N . VAL C 1 124 ? -45.449 31.830 93.004 1.00 81.32 120 VAL C N 1
ATOM 4360 C CA . VAL C 1 124 ? -45.955 32.121 94.346 1.00 82.23 120 VAL C CA 1
ATOM 4361 C C . VAL C 1 124 ? -47.183 31.282 94.721 1.00 82.99 120 VAL C C 1
ATOM 4362 O O . VAL C 1 124 ? -47.250 30.769 95.836 1.00 83.03 120 VAL C O 1
ATOM 4366 N N . ASN C 1 125 ? -48.148 31.143 93.805 1.00 83.35 121 ASN C N 1
ATOM 4367 C CA . ASN C 1 125 ? -49.360 30.384 94.095 1.00 84.25 121 ASN C CA 1
ATOM 4368 C C . ASN C 1 125 ? -49.318 28.979 93.500 1.00 84.44 121 ASN C C 1
ATOM 4369 O O . ASN C 1 125 ? -50.359 28.465 93.093 1.00 84.99 121 ASN C O 1
ATOM 4374 N N . LEU C 1 126 ? -48.133 28.349 93.459 1.00 83.82 122 LEU C N 1
ATOM 4375 C CA . LEU C 1 126 ? -48.000 26.994 92.914 1.00 83.64 122 LEU C CA 1
ATOM 4376 C C . LEU C 1 126 ? -48.699 25.954 93.793 1.00 83.76 122 LEU C C 1
ATOM 4377 O O . LEU C 1 126 ? -48.491 25.923 95.006 1.00 83.65 122 LEU C O 1
ATOM 4382 N N . GLN C 1 127 ? -49.541 25.112 93.182 1.00 83.68 123 GLN C N 1
ATOM 4383 C CA . GLN C 1 127 ? -50.289 24.094 93.916 1.00 83.81 123 GLN C CA 1
ATOM 4384 C C . GLN C 1 127 ? -49.883 22.665 93.569 1.00 83.83 123 GLN C C 1
ATOM 4385 O O . GLN C 1 127 ? -50.161 21.761 94.357 1.00 84.25 123 GLN C O 1
ATOM 4391 N N . HIS C 1 128 ? -49.234 22.443 92.415 1.00 82.99 124 HIS C N 1
ATOM 4392 C CA . HIS C 1 128 ? -48.805 21.101 92.032 1.00 82.71 124 HIS C CA 1
ATOM 4393 C C . HIS C 1 128 ? -47.378 21.143 91.538 1.00 81.71 124 HIS C C 1
ATOM 4394 O O . HIS C 1 128 ? -47.050 21.969 90.694 1.00 82.15 124 HIS C O 1
ATOM 4401 N N . LEU C 1 129 ? -46.525 20.263 92.053 1.00 80.45 125 LEU C N 1
ATOM 4402 C CA . LEU C 1 129 ? -45.123 20.229 91.652 1.00 79.74 125 LEU C CA 1
ATOM 4403 C C . LEU C 1 129 ? -44.669 18.797 91.390 1.00 79.55 125 LEU C C 1
ATOM 4404 O O . LEU C 1 129 ? -44.452 18.029 92.322 1.00 79.47 125 LEU C O 1
ATOM 4409 N N . ILE C 1 130 ? -44.552 18.432 90.108 1.00 79.39 126 ILE C N 1
ATOM 4410 C CA . ILE C 1 130 ? -44.142 17.090 89.702 1.00 79.33 126 ILE C CA 1
ATOM 4411 C C . ILE C 1 130 ? -42.667 17.085 89.332 1.00 78.68 126 ILE C C 1
ATOM 4412 O O . ILE C 1 130 ? -42.283 17.693 88.345 1.00 78.83 126 ILE C O 1
ATOM 4417 N N . LEU C 1 131 ? -41.841 16.430 90.134 1.00 77.96 127 LEU C N 1
ATOM 4418 C CA . LEU C 1 131 ? -40.407 16.338 89.884 1.00 78.31 127 LEU C CA 1
ATOM 4419 C C . LEU C 1 131 ? -39.953 14.873 89.862 1.00 78.22 127 LEU C C 1
ATOM 4420 O O . LEU C 1 131 ? -38.817 14.580 90.228 1.00 78.30 127 LEU C O 1
ATOM 4425 N N . SER C 1 132 ? -40.822 13.957 89.434 1.00 77.88 128 SER C N 1
ATOM 4426 C CA . SER C 1 132 ? -40.508 12.536 89.431 1.00 77.97 128 SER C CA 1
ATOM 4427 C C . SER C 1 132 ? -39.728 12.059 88.189 1.00 77.59 128 SER C C 1
ATOM 4428 O O . SER C 1 132 ? -39.658 12.765 87.199 1.00 77.26 128 SER C O 1
ATOM 4431 N N . GLY C 1 133 ? -39.096 10.899 88.280 1.00 77.49 129 GLY C N 1
ATOM 4432 C CA . GLY C 1 133 ? -38.370 10.319 87.161 1.00 78.06 129 GLY C CA 1
ATOM 4433 C C . GLY C 1 133 ? -37.048 10.953 86.773 1.00 78.61 129 GLY C C 1
ATOM 4434 O O . GLY C 1 133 ? -36.538 10.668 85.684 1.00 79.29 129 GLY C O 1
ATOM 4435 N N . ASN C 1 134 ? -36.481 11.822 87.617 1.00 78.06 130 ASN C N 1
ATOM 4436 C CA . ASN C 1 134 ? -35.181 12.437 87.315 1.00 78.03 130 ASN C CA 1
ATOM 4437 C C . ASN C 1 134 ? -34.076 11.686 88.123 1.00 78.77 130 ASN C C 1
ATOM 4438 O O . ASN C 1 134 ? -34.284 10.538 88.525 1.00 78.84 130 ASN C O 1
ATOM 4443 N N . GLN C 1 135 ? -32.916 12.318 88.366 1.00 79.18 131 GLN C N 1
ATOM 4444 C CA . GLN C 1 135 ? -31.855 11.718 89.164 1.00 80.19 131 GLN C CA 1
ATOM 4445 C C . GLN C 1 135 ? -31.517 12.643 90.338 1.00 81.28 131 GLN C C 1
ATOM 4446 O O . GLN C 1 135 ? -30.340 12.852 90.643 1.00 81.71 131 GLN C O 1
ATOM 4452 N N . LEU C 1 136 ? -32.548 13.229 90.969 1.00 81.58 132 LEU C N 1
ATOM 4453 C CA . LEU C 1 136 ? -32.366 14.165 92.066 1.00 82.47 132 LEU C CA 1
ATOM 4454 C C . LEU C 1 136 ? -31.762 13.506 93.291 1.00 83.65 132 LEU C C 1
ATOM 4455 O O . LEU C 1 136 ? -32.361 12.607 93.872 1.00 84.51 132 LEU C O 1
ATOM 4460 N N . GLY C 1 137 ? -30.576 13.964 93.661 1.00 83.32 133 GLY C N 1
ATOM 4461 C CA . GLY C 1 137 ? -29.863 13.478 94.828 1.00 83.74 133 GLY C CA 1
ATOM 4462 C C . GLY C 1 137 ? -29.887 14.478 95.969 1.00 84.26 133 GLY C C 1
ATOM 4463 O O . GLY C 1 137 ? -29.823 14.088 97.140 1.00 84.71 133 GLY C O 1
ATOM 4464 N N . ARG C 1 138 ? -29.965 15.781 95.639 1.00 83.66 134 ARG C N 1
ATOM 4465 C CA . ARG C 1 138 ? -29.988 16.835 96.646 1.00 83.31 134 ARG C CA 1
ATOM 4466 C C . ARG C 1 138 ? -30.926 17.966 96.248 1.00 82.75 134 ARG C C 1
ATOM 4467 O O . ARG C 1 138 ? -30.920 18.406 95.100 1.00 82.40 134 ARG C O 1
ATOM 4469 N N . ILE C 1 139 ? -31.763 18.407 97.197 1.00 82.56 135 ILE C N 1
ATOM 4470 C CA . ILE C 1 139 ? -32.714 19.501 97.008 1.00 82.80 135 ILE C CA 1
ATOM 4471 C C . ILE C 1 139 ? -32.489 20.505 98.129 1.00 83.06 135 ILE C C 1
ATOM 4472 O O . ILE C 1 139 ? -32.463 20.111 99.291 1.00 83.53 135 ILE C O 1
ATOM 4477 N N . ALA C 1 140 ? -32.316 21.788 97.789 1.00 82.77 136 ALA C N 1
ATOM 4478 C CA . ALA C 1 140 ? -32.070 22.857 98.757 1.00 82.96 136 ALA C CA 1
ATOM 4479 C C . ALA C 1 140 ? -33.200 23.008 99.782 1.00 83.04 136 ALA C C 1
ATOM 4480 O O . ALA C 1 140 ? -34.370 22.781 99.453 1.00 83.55 136 ALA C O 1
ATOM 4482 N N . PRO C 1 141 ? -32.865 23.380 101.037 1.00 82.22 137 PRO C N 1
ATOM 4483 C CA . PRO C 1 141 ? -33.908 23.517 102.064 1.00 81.85 137 PRO C CA 1
ATOM 4484 C C . PRO C 1 141 ? -34.902 24.653 101.813 1.00 81.87 137 PRO C C 1
ATOM 4485 O O . PRO C 1 141 ? -36.050 24.569 102.240 1.00 82.05 137 PRO C O 1
ATOM 4489 N N . GLY C 1 142 ? -34.461 25.695 101.118 1.00 81.51 138 GLY C N 1
ATOM 4490 C CA . GLY C 1 142 ? -35.313 26.831 100.796 1.00 81.49 138 GLY C CA 1
ATOM 4491 C C . GLY C 1 142 ? -35.758 26.880 99.348 1.00 81.05 138 GLY C C 1
ATOM 4492 O O . GLY C 1 142 ? -36.023 27.962 98.827 1.00 80.94 138 GLY C O 1
ATOM 4493 N N . ALA C 1 143 ? -35.833 25.719 98.682 1.00 80.96 139 ALA C N 1
ATOM 4494 C CA . ALA C 1 143 ? -36.251 25.663 97.275 1.00 81.69 139 ALA C CA 1
ATOM 4495 C C . ALA C 1 143 ? -37.751 25.906 97.134 1.00 82.03 139 ALA C C 1
ATOM 4496 O O . ALA C 1 143 ? -38.187 26.593 96.218 1.00 81.83 139 ALA C O 1
ATOM 4498 N N . PHE C 1 144 ? -38.537 25.359 98.050 1.00 82.63 140 PHE C N 1
ATOM 4499 C CA . PHE C 1 144 ? -39.988 25.527 98.024 1.00 83.72 140 PHE C CA 1
ATOM 4500 C C . PHE C 1 144 ? -40.480 26.713 98.872 1.00 84.89 140 PHE C C 1
ATOM 4501 O O . PHE C 1 144 ? -41.686 26.831 99.082 1.00 85.10 140 PHE C O 1
ATOM 4509 N N . ASP C 1 145 ? -39.573 27.566 99.387 1.00 85.33 141 ASP C N 1
ATOM 4510 C CA . ASP C 1 145 ? -39.933 28.711 100.232 1.00 85.98 141 ASP C CA 1
ATOM 4511 C C . ASP C 1 145 ? -40.807 29.763 99.554 1.00 86.12 141 ASP C C 1
ATOM 4512 O O . ASP C 1 145 ? -41.367 30.611 100.238 1.00 86.59 141 ASP C O 1
ATOM 4517 N N . ASP C 1 146 ? -40.933 29.706 98.225 1.00 85.69 142 ASP C N 1
ATOM 4518 C CA . ASP C 1 146 ? -41.758 30.644 97.473 1.00 85.85 142 ASP C CA 1
ATOM 4519 C C . ASP C 1 146 ? -43.208 30.152 97.253 1.00 85.62 142 ASP C C 1
ATOM 4520 O O . ASP C 1 146 ? -44.049 30.926 96.798 1.00 85.60 142 ASP C O 1
ATOM 4525 N N . PHE C 1 147 ? -43.502 28.880 97.561 1.00 85.27 143 PHE C N 1
ATOM 4526 C CA . PHE C 1 147 ? -44.837 28.327 97.350 1.00 85.57 143 PHE C CA 1
ATOM 4527 C C . PHE C 1 147 ? -45.265 27.305 98.411 1.00 86.73 143 PHE C C 1
ATOM 4528 O O . PHE C 1 147 ? -46.119 26.466 98.133 1.00 87.08 143 PHE C O 1
ATOM 4536 N N . LEU C 1 148 ? -44.706 27.393 99.632 1.00 86.99 144 LEU C N 1
ATOM 4537 C CA . LEU C 1 148 ? -45.017 26.455 100.709 1.00 87.63 144 LEU C CA 1
ATOM 4538 C C . LEU C 1 148 ? -46.414 26.644 101.311 1.00 88.45 144 LEU C C 1
ATOM 4539 O O . LEU C 1 148 ? -47.057 25.671 101.700 1.00 88.54 144 LEU C O 1
ATOM 4541 N N . ASP C 1 149 ? -46.906 27.883 101.351 1.00 88.74 145 ASP C N 1
ATOM 4542 C CA . ASP C 1 149 ? -48.222 28.170 101.921 1.00 89.35 145 ASP C CA 1
ATOM 4543 C C . ASP C 1 149 ? -49.403 27.710 101.052 1.00 90.04 145 ASP C C 1
ATOM 4544 O O . ASP C 1 149 ? -50.536 27.713 101.536 1.00 90.39 145 ASP C O 1
ATOM 4546 N N . SER C 1 150 ? -49.157 27.314 99.789 1.00 90.12 146 SER C N 1
ATOM 4547 C CA . SER C 1 150 ? -50.245 26.885 98.911 1.00 90.60 146 SER C CA 1
ATOM 4548 C C . SER C 1 150 ? -49.969 25.600 98.110 1.00 90.39 146 SER C C 1
ATOM 4549 O O . SER C 1 150 ? -50.848 25.171 97.362 1.00 90.47 146 SER C O 1
ATOM 4552 N N . LEU C 1 151 ? -48.764 24.990 98.248 1.00 89.86 147 LEU C N 1
ATOM 4553 C CA . LEU C 1 151 ? -48.447 23.725 97.573 1.00 89.49 147 LEU C CA 1
ATOM 4554 C C . LEU C 1 151 ? -49.368 22.624 98.100 1.00 88.44 147 LEU C C 1
ATOM 4555 O O . LEU C 1 151 ? -49.400 22.345 99.300 1.00 88.34 147 LEU C O 1
ATOM 4560 N N . GLU C 1 152 ? -50.153 22.037 97.201 1.00 87.10 148 GLU C N 1
ATOM 4561 C CA . GLU C 1 152 ? -51.106 21.002 97.562 1.00 85.97 148 GLU C CA 1
ATOM 4562 C C . GLU C 1 152 ? -50.619 19.608 97.200 1.00 85.08 148 GLU C C 1
ATOM 4563 O O . GLU C 1 152 ? -50.997 18.655 97.881 1.00 85.25 148 GLU C O 1
ATOM 4569 N N . ASP C 1 153 ? -49.785 19.470 96.148 1.00 83.72 149 ASP C N 1
ATOM 4570 C CA . ASP C 1 153 ? -49.268 18.163 95.747 1.00 83.25 149 ASP C CA 1
ATOM 4571 C C . ASP C 1 153 ? -47.777 18.222 95.421 1.00 82.27 149 ASP C C 1
ATOM 4572 O O . ASP C 1 153 ? -47.364 18.972 94.538 1.00 82.37 149 ASP C O 1
ATOM 4577 N N . LEU C 1 154 ? -46.975 17.414 96.105 1.00 81.06 150 LEU C N 1
ATOM 4578 C CA . LEU C 1 154 ? -45.545 17.351 95.839 1.00 80.31 150 LEU C CA 1
ATOM 4579 C C . LEU C 1 154 ? -45.225 15.931 95.420 1.00 79.30 150 LEU C C 1
ATOM 4580 O O . LEU C 1 154 ? -45.617 14.980 96.089 1.00 79.37 150 LEU C O 1
ATOM 4585 N N . ASP C 1 155 ? -44.522 15.786 94.311 1.00 78.40 151 ASP C N 1
ATOM 4586 C CA . ASP C 1 155 ? -44.148 14.480 93.797 1.00 77.82 151 ASP C CA 1
ATOM 4587 C C . ASP C 1 155 ? -42.646 14.425 93.552 1.00 77.01 151 ASP C C 1
ATOM 4588 O O . ASP C 1 155 ? -42.169 15.076 92.632 1.00 77.35 151 ASP C O 1
ATOM 4593 N N . VAL C 1 156 ? -41.899 13.647 94.350 1.00 75.84 152 VAL C N 1
ATOM 4594 C CA . VAL C 1 156 ? -40.467 13.467 94.119 1.00 75.42 152 VAL C CA 1
ATOM 4595 C C . VAL C 1 156 ? -40.134 11.976 93.934 1.00 74.30 152 VAL C C 1
ATOM 4596 O O . VAL C 1 156 ? -39.095 11.515 94.383 1.00 74.12 152 VAL C O 1
ATOM 4600 N N . SER C 1 157 ? -41.016 11.232 93.254 1.00 73.78 153 SER C N 1
ATOM 4601 C CA . SER C 1 157 ? -40.866 9.798 92.996 1.00 73.77 153 SER C CA 1
ATOM 4602 C C . SER C 1 157 ? -39.727 9.482 92.035 1.00 73.06 153 SER C C 1
ATOM 4603 O O . SER C 1 157 ? -39.276 10.357 91.311 1.00 73.65 153 SER C O 1
ATOM 4606 N N . TYR C 1 158 ? -39.284 8.220 91.999 1.00 71.43 154 TYR C N 1
ATOM 4607 C CA . TYR C 1 158 ? -38.284 7.744 91.050 1.00 69.83 154 TYR C CA 1
ATOM 4608 C C . TYR C 1 158 ? -37.053 8.641 90.902 1.00 68.74 154 TYR C C 1
ATOM 4609 O O . TYR C 1 158 ? -36.648 8.994 89.795 1.00 68.44 154 TYR C O 1
ATOM 4618 N N . ASN C 1 159 ? -36.479 9.017 92.034 1.00 68.18 155 ASN C N 1
ATOM 4619 C CA . ASN C 1 159 ? -35.270 9.834 92.097 1.00 67.86 155 ASN C CA 1
ATOM 4620 C C . ASN C 1 159 ? -34.210 9.143 93.014 1.00 68.52 155 ASN C C 1
ATOM 4621 O O . ASN C 1 159 ? -34.492 8.084 93.577 1.00 68.22 155 ASN C O 1
ATOM 4626 N N . ASN C 1 160 ? -33.001 9.715 93.148 1.00 69.40 156 ASN C N 1
ATOM 4627 C CA . ASN C 1 160 ? -31.960 9.113 94.000 1.00 70.68 156 ASN C CA 1
ATOM 4628 C C . ASN C 1 160 ? -31.875 9.791 95.378 1.00 71.38 156 ASN C C 1
ATOM 4629 O O . ASN C 1 160 ? -30.804 9.824 95.976 1.00 71.32 156 ASN C O 1
ATOM 4634 N N . LEU C 1 161 ? -32.993 10.344 95.862 1.00 71.88 157 LEU C N 1
ATOM 4635 C CA . LEU C 1 161 ? -33.042 11.079 97.117 1.00 73.40 157 LEU C CA 1
ATOM 4636 C C . LEU C 1 161 ? -32.788 10.263 98.375 1.00 74.91 157 LEU C C 1
ATOM 4637 O O . LEU C 1 161 ? -33.560 9.365 98.683 1.00 74.75 157 LEU C O 1
ATOM 4642 N N . ARG C 1 162 ? -31.730 10.605 99.125 1.00 75.90 158 ARG C N 1
ATOM 4643 C CA . ARG C 1 162 ? -31.428 9.977 100.412 1.00 77.04 158 ARG C CA 1
ATOM 4644 C C . ARG C 1 162 ? -32.105 10.816 101.511 1.00 78.23 158 ARG C C 1
ATOM 4645 O O . ARG C 1 162 ? -32.722 10.267 102.418 1.00 78.27 158 ARG C O 1
ATOM 4647 N N . GLN C 1 163 ? -32.002 12.150 101.411 1.00 79.04 159 GLN C N 1
ATOM 4648 C CA . GLN C 1 163 ? -32.627 13.073 102.341 1.00 80.40 159 GLN C CA 1
ATOM 4649 C C . GLN C 1 163 ? -33.402 14.140 101.573 1.00 81.91 159 GLN C C 1
ATOM 4650 O O . GLN C 1 163 ? -32.866 14.774 100.671 1.00 81.97 159 GLN C O 1
ATOM 4652 N N . VAL C 1 164 ? -34.671 14.332 101.928 1.00 82.83 160 VAL C N 1
ATOM 4653 C CA . VAL C 1 164 ? -35.535 15.328 101.297 1.00 83.59 160 VAL C CA 1
ATOM 4654 C C . VAL C 1 164 ? -35.600 16.614 102.175 1.00 84.53 160 VAL C C 1
ATOM 4655 O O . VAL C 1 164 ? -35.304 16.521 103.369 1.00 85.02 160 VAL C O 1
ATOM 4659 N N . PRO C 1 165 ? -35.897 17.823 101.631 1.00 84.58 161 PRO C N 1
ATOM 4660 C CA . PRO C 1 165 ? -35.943 19.015 102.504 1.00 84.72 161 PRO C CA 1
ATOM 4661 C C . PRO C 1 165 ? -37.170 18.986 103.405 1.00 85.15 161 PRO C C 1
ATOM 4662 O O . PRO C 1 165 ? -38.210 19.527 103.031 1.00 84.81 161 PRO C O 1
ATOM 4666 N N . TRP C 1 166 ? -37.029 18.357 104.605 1.00 85.62 162 TRP C N 1
ATOM 4667 C CA . TRP C 1 166 ? -38.074 18.151 105.614 1.00 86.19 162 TRP C CA 1
ATOM 4668 C C . TRP C 1 166 ? -38.570 19.442 106.230 1.00 86.14 162 TRP C C 1
ATOM 4669 O O . TRP C 1 166 ? -39.743 19.528 106.583 1.00 86.13 162 TRP C O 1
ATOM 4680 N N . ALA C 1 167 ? -37.680 20.432 106.399 1.00 86.11 163 ALA C N 1
ATOM 4681 C CA . ALA C 1 167 ? -38.063 21.732 106.959 1.00 86.67 163 ALA C CA 1
ATOM 4682 C C . ALA C 1 167 ? -39.051 22.471 106.039 1.00 86.83 163 ALA C C 1
ATOM 4683 O O . ALA C 1 167 ? -39.933 23.187 106.512 1.00 86.71 163 ALA C O 1
ATOM 4685 N N . GLY C 1 168 ? -38.895 22.277 104.732 1.00 87.04 164 GLY C N 1
ATOM 4686 C CA . GLY C 1 168 ? -39.771 22.857 103.729 1.00 87.26 164 GLY C CA 1
ATOM 4687 C C . GLY C 1 168 ? -41.051 22.064 103.619 1.00 87.29 164 GLY C C 1
ATOM 4688 O O . GLY C 1 168 ? -42.140 22.637 103.708 1.00 87.23 164 GLY C O 1
ATOM 4689 N N . ILE C 1 169 ? -40.931 20.725 103.486 1.00 87.24 165 ILE C N 1
ATOM 4690 C CA . ILE C 1 169 ? -42.087 19.830 103.372 1.00 87.65 165 ILE C CA 1
ATOM 4691 C C . ILE C 1 169 ? -42.993 19.858 104.615 1.00 88.08 165 ILE C C 1
ATOM 4692 O O . ILE C 1 169 ? -44.180 19.574 104.500 1.00 88.38 165 ILE C O 1
ATOM 4696 N N . GLY C 1 170 ? -42.443 20.214 105.769 1.00 88.12 166 GLY C N 1
ATOM 4697 C CA . GLY C 1 170 ? -43.209 20.324 107.003 1.00 88.89 166 GLY C CA 1
ATOM 4698 C C . GLY C 1 170 ? -43.842 21.687 107.221 1.00 89.72 166 GLY C C 1
ATOM 4699 O O . GLY C 1 170 ? -44.643 21.862 108.143 1.00 89.90 166 GLY C O 1
ATOM 4700 N N . SER C 1 171 ? -43.493 22.671 106.381 1.00 90.05 167 SER C N 1
ATOM 4701 C CA . SER C 1 171 ? -44.048 24.020 106.478 1.00 90.78 167 SER C CA 1
ATOM 4702 C C . SER C 1 171 ? -45.107 24.303 105.398 1.00 90.70 167 SER C C 1
ATOM 4703 O O . SER C 1 171 ? -45.324 25.462 105.046 1.00 90.96 167 SER C O 1
ATOM 4706 N N . MET C 1 172 ? -45.765 23.252 104.882 1.00 89.97 168 MET C N 1
ATOM 4707 C CA . MET C 1 172 ? -46.806 23.379 103.873 1.00 89.52 168 MET C CA 1
ATOM 4708 C C . MET C 1 172 ? -48.115 22.937 104.473 1.00 89.29 168 MET C C 1
ATOM 4709 O O . MET C 1 172 ? -48.426 21.751 104.440 1.00 89.49 168 MET C O 1
ATOM 4714 N N . PRO C 1 173 ? -48.905 23.875 105.022 1.00 88.80 169 PRO C N 1
ATOM 4715 C CA . PRO C 1 173 ? -50.178 23.488 105.654 1.00 88.31 169 PRO C CA 1
ATOM 4716 C C . PRO C 1 173 ? -51.269 22.977 104.713 1.00 87.40 169 PRO C C 1
ATOM 4717 O O . PRO C 1 173 ? -52.253 22.412 105.186 1.00 87.27 169 PRO C O 1
ATOM 4721 N N . ALA C 1 174 ? -51.109 23.167 103.400 1.00 86.58 170 ALA C N 1
ATOM 4722 C CA . ALA C 1 174 ? -52.107 22.702 102.442 1.00 86.21 170 ALA C CA 1
ATOM 4723 C C . ALA C 1 174 ? -51.741 21.407 101.729 1.00 85.56 170 ALA C C 1
ATOM 4724 O O . ALA C 1 174 ? -52.537 20.932 100.928 1.00 85.48 170 ALA C O 1
ATOM 4726 N N . LEU C 1 175 ? -50.554 20.838 101.995 1.00 85.29 171 LEU C N 1
ATOM 4727 C CA . LEU C 1 175 ? -50.105 19.625 101.314 1.00 85.86 171 LEU C CA 1
ATOM 4728 C C . LEU C 1 175 ? -50.975 18.420 101.611 1.00 86.11 171 LEU C C 1
ATOM 4729 O O . LEU C 1 175 ? -51.118 18.022 102.765 1.00 86.12 171 LEU C O 1
ATOM 4734 N N . HIS C 1 176 ? -51.560 17.839 100.573 1.00 86.01 172 HIS C N 1
ATOM 4735 C CA . HIS C 1 176 ? -52.401 16.661 100.732 1.00 85.96 172 HIS C CA 1
ATOM 4736 C C . HIS C 1 176 ? -51.661 15.409 100.274 1.00 85.11 172 HIS C C 1
ATOM 4737 O O . HIS C 1 176 ? -51.830 14.350 100.874 1.00 85.58 172 HIS C O 1
ATOM 4739 N N . THR C 1 177 ? -50.840 15.522 99.230 1.00 83.60 173 THR C N 1
ATOM 4740 C CA . THR C 1 177 ? -50.142 14.360 98.693 1.00 83.18 173 THR C CA 1
ATOM 4741 C C . THR C 1 177 ? -48.635 14.573 98.621 1.00 81.95 173 THR C C 1
ATOM 4742 O O . THR C 1 177 ? -48.159 15.581 98.095 1.00 82.04 173 THR C O 1
ATOM 4746 N N . LEU C 1 178 ? -47.884 13.616 99.153 1.00 80.32 174 LEU C N 1
ATOM 4747 C CA . LEU C 1 178 ? -46.434 13.658 99.112 1.00 79.03 174 LEU C CA 1
ATOM 4748 C C . LEU C 1 178 ? -45.922 12.317 98.616 1.00 78.30 174 LEU C C 1
ATOM 4749 O O . LEU C 1 178 ? -46.001 11.319 99.336 1.00 78.66 174 LEU C O 1
ATOM 4754 N N . ASN C 1 179 ? -45.427 12.286 97.377 1.00 77.04 175 ASN C N 1
ATOM 4755 C CA . ASN C 1 179 ? -44.916 11.053 96.806 1.00 76.45 175 ASN C CA 1
ATOM 4756 C C . ASN C 1 179 ? -43.395 10.950 96.945 1.00 76.03 175 ASN C C 1
ATOM 4757 O O . ASN C 1 179 ? -42.660 11.547 96.169 1.00 75.58 175 ASN C O 1
ATOM 4762 N N . LEU C 1 180 ? -42.932 10.222 97.966 1.00 76.07 176 LEU C N 1
ATOM 4763 C CA . LEU C 1 180 ? -41.506 9.990 98.195 1.00 76.94 176 LEU C CA 1
ATOM 4764 C C . LEU C 1 180 ? -41.104 8.555 97.792 1.00 77.85 176 LEU C C 1
ATOM 4765 O O . LEU C 1 180 ? -40.080 8.074 98.264 1.00 78.43 176 LEU C O 1
ATOM 4770 N N . ASP C 1 181 ? -41.914 7.855 96.971 1.00 77.67 177 ASP C N 1
ATOM 4771 C CA . ASP C 1 181 ? -41.631 6.475 96.594 1.00 77.99 177 ASP C CA 1
ATOM 4772 C C . ASP C 1 181 ? -40.534 6.340 95.542 1.00 78.07 177 ASP C C 1
ATOM 4773 O O . ASP C 1 181 ? -40.296 7.264 94.771 1.00 78.42 177 ASP C O 1
ATOM 4778 N N . HIS C 1 182 ? -39.883 5.173 95.513 1.00 77.42 178 HIS C N 1
ATOM 4779 C CA . HIS C 1 182 ? -38.816 4.835 94.590 1.00 77.35 178 HIS C CA 1
ATOM 4780 C C . HIS C 1 182 ? -37.643 5.781 94.710 1.00 77.57 178 HIS C C 1
ATOM 4781 O O . HIS C 1 182 ? -37.199 6.361 93.724 1.00 77.97 178 HIS C O 1
ATOM 4788 N N . ASN C 1 183 ? -37.128 5.919 95.926 1.00 77.27 179 ASN C N 1
ATOM 4789 C CA . ASN C 1 183 ? -35.975 6.757 96.237 1.00 77.29 179 ASN C CA 1
ATOM 4790 C C . ASN C 1 183 ? -34.975 5.944 97.105 1.00 77.46 179 ASN C C 1
ATOM 4791 O O . ASN C 1 183 ? -34.996 4.714 97.062 1.00 77.37 179 ASN C O 1
ATOM 4796 N N . LEU C 1 184 ? -34.077 6.612 97.848 1.00 77.58 180 LEU C N 1
ATOM 4797 C CA . LEU C 1 184 ? -33.118 5.942 98.725 1.00 77.97 180 LEU C CA 1
ATOM 4798 C C . LEU C 1 184 ? -33.204 6.506 100.156 1.00 78.27 180 LEU C C 1
ATOM 4799 O O . LEU C 1 184 ? -32.188 6.597 100.835 1.00 78.01 180 LEU C O 1
ATOM 4804 N N . ILE C 1 185 ? -34.410 6.918 100.594 1.00 78.93 181 ILE C N 1
ATOM 4805 C CA . ILE C 1 185 ? -34.628 7.517 101.911 1.00 80.16 181 ILE C CA 1
ATOM 4806 C C . ILE C 1 185 ? -34.522 6.477 103.012 1.00 81.82 181 ILE C C 1
ATOM 4807 O O . ILE C 1 185 ? -35.307 5.536 103.043 1.00 81.83 181 ILE C O 1
ATOM 4812 N N . ASP C 1 186 ? -33.554 6.642 103.912 1.00 83.20 182 ASP C N 1
ATOM 4813 C CA . ASP C 1 186 ? -33.327 5.691 105.000 1.00 84.78 182 ASP C CA 1
ATOM 4814 C C . ASP C 1 186 ? -33.939 6.100 106.340 1.00 85.82 182 ASP C C 1
ATOM 4815 O O . ASP C 1 186 ? -34.119 5.250 107.212 1.00 86.02 182 ASP C O 1
ATOM 4817 N N . ALA C 1 187 ? -34.247 7.389 106.512 1.00 86.59 183 ALA C N 1
ATOM 4818 C CA . ALA C 1 187 ? -34.793 7.871 107.773 1.00 88.09 183 ALA C CA 1
ATOM 4819 C C . ALA C 1 187 ? -35.971 8.816 107.624 1.00 89.59 183 ALA C C 1
ATOM 4820 O O . ALA C 1 187 ? -36.016 9.634 106.708 1.00 89.68 183 ALA C O 1
ATOM 4822 N N . LEU C 1 188 ? -36.888 8.761 108.588 1.00 90.44 184 LEU C N 1
ATOM 4823 C CA . LEU C 1 188 ? -38.039 9.650 108.615 1.00 91.49 184 LEU C CA 1
ATOM 4824 C C . LEU C 1 188 ? -38.078 10.321 109.992 1.00 92.07 184 LEU C C 1
ATOM 4825 O O . LEU C 1 188 ? -38.303 9.648 110.995 1.00 92.13 184 LEU C O 1
ATOM 4830 N N . PRO C 1 189 ? -37.844 11.645 110.041 1.00 92.76 185 PRO C N 1
ATOM 4831 C CA . PRO C 1 189 ? -37.821 12.362 111.327 1.00 93.99 185 PRO C CA 1
ATOM 4832 C C . PRO C 1 189 ? -39.117 12.303 112.141 1.00 95.86 185 PRO C C 1
ATOM 4833 O O . PRO C 1 189 ? -40.198 12.098 111.588 1.00 96.16 185 PRO C O 1
ATOM 4837 N N . PRO C 1 190 ? -39.025 12.498 113.467 1.00 96.80 186 PRO C N 1
ATOM 4838 C CA . PRO C 1 190 ? -40.237 12.419 114.300 1.00 97.95 186 PRO C CA 1
ATOM 4839 C C . PRO C 1 190 ? -41.120 13.673 114.349 1.00 99.52 186 PRO C C 1
ATOM 4840 O O . PRO C 1 190 ? -42.263 13.588 114.807 1.00 99.85 186 PRO C O 1
ATOM 4844 N N . GLY C 1 191 ? -40.600 14.818 113.918 1.00 100.10 187 GLY C N 1
ATOM 4845 C CA . GLY C 1 191 ? -41.367 16.058 113.966 1.00 101.25 187 GLY C CA 1
ATOM 4846 C C . GLY C 1 191 ? -41.554 16.736 112.627 1.00 102.53 187 GLY C C 1
ATOM 4847 O O . GLY C 1 191 ? -41.237 17.920 112.485 1.00 103.20 187 GLY C O 1
ATOM 4848 N N . VAL C 1 192 ? -42.078 16.003 111.635 1.00 102.49 188 VAL C N 1
ATOM 4849 C CA . VAL C 1 192 ? -42.278 16.564 110.306 1.00 103.18 188 VAL C CA 1
ATOM 4850 C C . VAL C 1 192 ? -43.762 16.653 109.924 1.00 103.56 188 VAL C C 1
ATOM 4851 O O . VAL C 1 192 ? -44.247 17.747 109.642 1.00 103.82 188 VAL C O 1
ATOM 4855 N N . PHE C 1 193 ? -44.491 15.526 109.944 1.00 103.27 189 PHE C N 1
ATOM 4856 C CA . PHE C 1 193 ? -45.912 15.518 109.585 1.00 103.25 189 PHE C CA 1
ATOM 4857 C C . PHE C 1 193 ? -46.836 16.075 110.673 1.00 102.67 189 PHE C C 1
ATOM 4858 O O . PHE C 1 193 ? -48.028 15.771 110.674 1.00 102.82 189 PHE C O 1
ATOM 4860 N N . ALA C 1 194 ? -46.297 16.893 111.586 1.00 101.94 190 ALA C N 1
ATOM 4861 C CA . ALA C 1 194 ? -47.067 17.499 112.669 1.00 101.62 190 ALA C CA 1
ATOM 4862 C C . ALA C 1 194 ? -47.906 18.665 112.150 1.00 101.14 190 ALA C C 1
ATOM 4863 O O . ALA C 1 194 ? -49.065 18.799 112.530 1.00 101.43 190 ALA C O 1
ATOM 4865 N N . GLN C 1 195 ? -47.333 19.501 111.272 1.00 100.27 191 GLN C N 1
ATOM 4866 C CA . GLN C 1 195 ? -48.043 20.656 110.718 1.00 99.47 191 GLN C CA 1
ATOM 4867 C C . GLN C 1 195 ? -48.906 20.341 109.496 1.00 98.22 191 GLN C C 1
ATOM 4868 O O . GLN C 1 195 ? -49.599 21.228 109.004 1.00 98.15 191 GLN C O 1
ATOM 4870 N N . LEU C 1 196 ? -48.867 19.105 108.991 1.00 97.27 192 LEU C N 1
ATOM 4871 C CA . LEU C 1 196 ? -49.624 18.736 107.800 1.00 96.73 192 LEU C CA 1
ATOM 4872 C C . LEU C 1 196 ? -50.961 18.076 108.124 1.00 96.52 192 LEU C C 1
ATOM 4873 O O . LEU C 1 196 ? -51.081 16.852 108.160 1.00 96.27 192 LEU C O 1
ATOM 4878 N N . SER C 1 197 ? -51.969 18.910 108.353 1.00 96.57 193 SER C N 1
ATOM 4879 C CA . SER C 1 197 ? -53.314 18.486 108.692 1.00 97.55 193 SER C CA 1
ATOM 4880 C C . SER C 1 197 ? -54.086 17.935 107.502 1.00 97.74 193 SER C C 1
ATOM 4881 O O . SER C 1 197 ? -54.938 17.065 107.680 1.00 98.47 193 SER C O 1
ATOM 4884 N N . GLN C 1 198 ? -53.829 18.459 106.301 1.00 96.89 194 GLN C N 1
ATOM 4885 C CA . GLN C 1 198 ? -54.545 18.008 105.111 1.00 96.57 194 GLN C CA 1
ATOM 4886 C C . GLN C 1 198 ? -53.911 16.808 104.412 1.00 96.10 194 GLN C C 1
ATOM 4887 O O . GLN C 1 198 ? -54.412 16.408 103.356 1.00 96.71 194 GLN C O 1
ATOM 4893 N N . LEU C 1 199 ? -52.814 16.244 104.970 1.00 94.79 195 LEU C N 1
ATOM 4894 C CA . LEU C 1 199 ? -52.127 15.107 104.364 1.00 94.02 195 LEU C CA 1
ATOM 4895 C C . LEU C 1 199 ? -53.037 13.876 104.264 1.00 93.15 195 LEU C C 1
ATOM 4896 O O . LEU C 1 199 ? -53.430 13.303 105.280 1.00 93.10 195 LEU C O 1
ATOM 4901 N N . SER C 1 200 ? -53.418 13.517 103.024 1.00 92.10 196 SER C N 1
ATOM 4902 C CA . SER C 1 200 ? -54.278 12.374 102.742 1.00 91.57 196 SER C CA 1
ATOM 4903 C C . SER C 1 200 ? -53.521 11.200 102.131 1.00 90.18 196 SER C C 1
ATOM 4904 O O . SER C 1 200 ? -53.949 10.061 102.294 1.00 90.04 196 SER C O 1
ATOM 4907 N N . ARG C 1 201 ? -52.409 11.457 101.429 1.00 89.27 197 ARG C N 1
ATOM 4908 C CA . ARG C 1 201 ? -51.635 10.380 100.810 1.00 88.83 197 ARG C CA 1
ATOM 4909 C C . ARG C 1 201 ? -50.137 10.591 100.954 1.00 88.67 197 ARG C C 1
ATOM 4910 O O . ARG C 1 201 ? -49.627 11.660 100.623 1.00 88.64 197 ARG C O 1
ATOM 4912 N N . LEU C 1 202 ? -49.432 9.558 101.435 1.00 88.37 198 LEU C N 1
ATOM 4913 C CA . LEU C 1 202 ? -47.989 9.562 101.621 1.00 88.51 198 LEU C CA 1
ATOM 4914 C C . LEU C 1 202 ? -47.401 8.256 101.085 1.00 88.24 198 LEU C C 1
ATOM 4915 O O . LEU C 1 202 ? -47.563 7.212 101.715 1.00 88.60 198 LEU C O 1
ATOM 4920 N N . ASP C 1 203 ? -46.756 8.300 99.915 1.00 87.28 199 ASP C N 1
ATOM 4921 C CA . ASP C 1 203 ? -46.177 7.101 99.318 1.00 87.05 199 ASP C CA 1
ATOM 4922 C C . ASP C 1 203 ? -44.703 6.963 99.723 1.00 86.73 199 ASP C C 1
ATOM 4923 O O . ASP C 1 203 ? -43.905 7.872 99.499 1.00 86.89 199 ASP C O 1
ATOM 4928 N N . LEU C 1 204 ? -44.356 5.840 100.359 1.00 85.90 200 LEU C N 1
ATOM 4929 C CA . LEU C 1 204 ? -42.994 5.542 100.796 1.00 85.32 200 LEU C CA 1
ATOM 4930 C C . LEU C 1 204 ? -42.500 4.179 100.257 1.00 85.00 200 LEU C C 1
ATOM 4931 O O . LEU C 1 204 ? -41.608 3.584 100.852 1.00 85.52 200 LEU C O 1
ATOM 4936 N N . THR C 1 205 ? -43.087 3.687 99.155 1.00 84.19 201 THR C N 1
ATOM 4937 C CA . THR C 1 205 ? -42.746 2.417 98.511 1.00 84.00 201 THR C CA 1
ATOM 4938 C C . THR C 1 205 ? -41.313 2.447 97.983 1.00 84.10 201 THR C C 1
ATOM 4939 O O . THR C 1 205 ? -40.859 3.499 97.568 1.00 84.22 201 THR C O 1
ATOM 4943 N N . SER C 1 206 ? -40.600 1.310 98.012 1.00 84.06 202 SER C N 1
ATOM 4944 C CA . SER C 1 206 ? -39.241 1.195 97.472 1.00 84.63 202 SER C CA 1
ATOM 4945 C C . SER C 1 206 ? -38.265 2.259 97.979 1.00 84.61 202 SER C C 1
ATOM 4946 O O . SER C 1 206 ? -37.801 3.104 97.218 1.00 84.45 202 SER C O 1
ATOM 4949 N N . ASN C 1 207 ? -37.988 2.226 99.274 1.00 84.95 203 ASN C N 1
ATOM 4950 C CA . ASN C 1 207 ? -37.054 3.137 99.931 1.00 85.74 203 ASN C CA 1
ATOM 4951 C C . ASN C 1 207 ? -36.071 2.337 100.822 1.00 86.52 203 ASN C C 1
ATOM 4952 O O . ASN C 1 207 ? -36.140 1.103 100.860 1.00 86.00 203 ASN C O 1
ATOM 4957 N N . ARG C 1 208 ? -35.146 3.021 101.515 1.00 87.80 204 ARG C N 1
ATOM 4958 C CA . ARG C 1 208 ? -34.216 2.329 102.406 1.00 89.79 204 ARG C CA 1
ATOM 4959 C C . ARG C 1 208 ? -34.673 2.407 103.882 1.00 92.62 204 ARG C C 1
ATOM 4960 O O . ARG C 1 208 ? -33.850 2.417 104.795 1.00 93.33 204 ARG C O 1
ATOM 4968 N N . LEU C 1 209 ? -35.990 2.463 104.116 1.00 94.16 205 LEU C N 1
ATOM 4969 C CA . LEU C 1 209 ? -36.540 2.587 105.463 1.00 95.91 205 LEU C CA 1
ATOM 4970 C C . LEU C 1 209 ? -36.603 1.276 106.247 1.00 97.65 205 LEU C C 1
ATOM 4971 O O . LEU C 1 209 ? -37.306 0.352 105.855 1.00 97.88 205 LEU C O 1
ATOM 4976 N N . ALA C 1 210 ? -35.902 1.217 107.380 1.00 98.73 206 ALA C N 1
ATOM 4977 C CA . ALA C 1 210 ? -35.898 0.040 108.242 1.00 100.18 206 ALA C CA 1
ATOM 4978 C C . ALA C 1 210 ? -36.863 0.193 109.429 1.00 101.47 206 ALA C C 1
ATOM 4979 O O . ALA C 1 210 ? -37.387 -0.800 109.926 1.00 101.48 206 ALA C O 1
ATOM 4981 N N . THR C 1 211 ? -37.096 1.430 109.886 1.00 102.49 207 THR C N 1
ATOM 4982 C CA . THR C 1 211 ? -37.985 1.676 111.011 1.00 104.04 207 THR C CA 1
ATOM 4983 C C . THR C 1 211 ? -38.929 2.849 110.754 1.00 105.61 207 THR C C 1
ATOM 4984 O O . THR C 1 211 ? -38.571 3.788 110.050 1.00 105.63 207 THR C O 1
ATOM 4987 N N . LEU C 1 212 ? -40.137 2.790 111.328 1.00 106.88 208 LEU C N 1
ATOM 4988 C CA . LEU C 1 212 ? -41.155 3.828 111.198 1.00 108.56 208 LEU C CA 1
ATOM 4989 C C . LEU C 1 212 ? -41.679 4.250 112.570 1.00 110.67 208 LEU C C 1
ATOM 4990 O O . LEU C 1 212 ? -41.716 3.439 113.501 1.00 111.00 208 LEU C O 1
ATOM 4995 N N . ALA C 1 213 ? -42.081 5.518 112.704 1.00 111.82 209 ALA C N 1
ATOM 4996 C CA . ALA C 1 213 ? -42.592 6.025 113.983 1.00 113.10 209 ALA C CA 1
ATOM 4997 C C . ALA C 1 213 ? -44.111 6.185 113.921 1.00 114.21 209 ALA C C 1
ATOM 4998 O O . ALA C 1 213 ? -44.646 6.587 112.885 1.00 114.51 209 ALA C O 1
ATOM 5000 N N . PRO C 1 214 ? -44.817 5.826 115.011 1.00 114.67 210 PRO C N 1
ATOM 5001 C CA . PRO C 1 214 ? -46.287 5.918 115.008 1.00 115.29 210 PRO C CA 1
ATOM 5002 C C . PRO C 1 214 ? -46.842 7.292 114.638 1.00 116.34 210 PRO C C 1
ATOM 5003 O O . PRO C 1 214 ? -46.680 8.258 115.380 1.00 116.25 210 PRO C O 1
ATOM 5007 N N . ASP C 1 215 ? -47.522 7.380 113.495 1.00 117.32 211 ASP C N 1
ATOM 5008 C CA . ASP C 1 215 ? -48.068 8.645 112.995 1.00 118.64 211 ASP C CA 1
ATOM 5009 C C . ASP C 1 215 ? -49.433 9.021 113.600 1.00 120.27 211 ASP C C 1
ATOM 5010 O O . ASP C 1 215 ? -50.298 8.159 113.735 1.00 120.34 211 ASP C O 1
ATOM 5015 N N . PRO C 1 216 ? -49.638 10.306 113.972 1.00 121.35 212 PRO C N 1
ATOM 5016 C CA . PRO C 1 216 ? -50.909 10.701 114.612 1.00 122.22 212 PRO C CA 1
ATOM 5017 C C . PRO C 1 216 ? -52.165 10.568 113.744 1.00 123.32 212 PRO C C 1
ATOM 5018 O O . PRO C 1 216 ? -52.061 10.339 112.538 1.00 123.35 212 PRO C O 1
ATOM 5022 N N . LEU C 1 217 ? -53.358 10.666 114.381 1.00 123.84 213 LEU C N 1
ATOM 5023 C CA . LEU C 1 217 ? -54.685 10.530 113.752 1.00 124.59 213 LEU C CA 1
ATOM 5024 C C . LEU C 1 217 ? -55.000 9.096 113.258 1.00 124.90 213 LEU C C 1
ATOM 5025 O O . LEU C 1 217 ? -56.151 8.813 112.917 1.00 124.88 213 LEU C O 1
ATOM 5027 N N . PHE C 1 218 ? -53.982 8.198 113.258 1.00 124.75 214 PHE C N 1
ATOM 5028 C CA . PHE C 1 218 ? -54.046 6.784 112.879 1.00 124.88 214 PHE C CA 1
ATOM 5029 C C . PHE C 1 218 ? -54.490 6.573 111.431 1.00 125.11 214 PHE C C 1
ATOM 5030 O O . PHE C 1 218 ? -53.653 6.494 110.532 1.00 125.08 214 PHE C O 1
ATOM 5038 N N . PRO C 1 230 ? -59.142 9.655 106.779 1.00 93.81 226 PRO C N 1
ATOM 5039 C CA . PRO C 1 230 ? -57.934 8.872 107.078 1.00 93.25 226 PRO C CA 1
ATOM 5040 C C . PRO C 1 230 ? -56.781 9.133 106.101 1.00 91.79 226 PRO C C 1
ATOM 5041 O O . PRO C 1 230 ? -56.946 9.857 105.123 1.00 91.78 226 PRO C O 1
ATOM 5045 N N . LEU C 1 231 ? -55.605 8.549 106.373 1.00 90.54 227 LEU C N 1
ATOM 5046 C CA . LEU C 1 231 ? -54.427 8.729 105.527 1.00 89.99 227 LEU C CA 1
ATOM 5047 C C . LEU C 1 231 ? -53.968 7.419 104.886 1.00 89.50 227 LEU C C 1
ATOM 5048 O O . LEU C 1 231 ? -53.830 6.404 105.567 1.00 89.88 227 LEU C O 1
ATOM 5053 N N . VAL C 1 232 ? -53.691 7.455 103.587 1.00 88.49 228 VAL C N 1
ATOM 5054 C CA . VAL C 1 232 ? -53.197 6.289 102.876 1.00 88.27 228 VAL C CA 1
ATOM 5055 C C . VAL C 1 232 ? -51.662 6.311 102.822 1.00 87.82 228 VAL C C 1
ATOM 5056 O O . VAL C 1 232 ? -51.077 7.143 102.127 1.00 88.48 228 VAL C O 1
ATOM 5058 N N . LEU C 1 233 ? -51.017 5.402 103.561 1.00 86.28 229 LEU C N 1
ATOM 5059 C CA . LEU C 1 233 ? -49.564 5.296 103.585 1.00 85.30 229 LEU C CA 1
ATOM 5060 C C . LEU C 1 233 ? -49.127 3.959 102.993 1.00 84.07 229 LEU C C 1
ATOM 5061 O O . LEU C 1 233 ? -49.586 2.918 103.443 1.00 84.34 229 LEU C O 1
ATOM 5063 N N . SER C 1 234 ? -48.234 3.977 102.006 1.00 82.59 230 SER C N 1
ATOM 5064 C CA . SER C 1 234 ? -47.723 2.742 101.409 1.00 81.64 230 SER C CA 1
ATOM 5065 C C . SER C 1 234 ? -46.249 2.600 101.786 1.00 80.31 230 SER C C 1
ATOM 5066 O O . SER C 1 234 ? -45.504 3.566 101.688 1.00 80.21 230 SER C O 1
ATOM 5069 N N . PHE C 1 235 ? -45.832 1.420 102.250 1.00 79.04 231 PHE C N 1
ATOM 5070 C CA . PHE C 1 235 ? -44.443 1.210 102.678 1.00 78.43 231 PHE C CA 1
ATOM 5071 C C . PHE C 1 235 ? -43.860 -0.126 102.215 1.00 78.12 231 PHE C C 1
ATOM 5072 O O . PHE C 1 235 ? -42.922 -0.632 102.827 1.00 78.22 231 PHE C O 1
ATOM 5080 N N . SER C 1 236 ? -44.392 -0.685 101.130 1.00 78.07 232 SER C N 1
ATOM 5081 C CA . SER C 1 236 ? -43.908 -1.944 100.563 1.00 78.60 232 SER C CA 1
ATOM 5082 C C . SER C 1 236 ? -42.563 -1.758 99.868 1.00 78.41 232 SER C C 1
ATOM 5083 O O . SER C 1 236 ? -42.291 -0.696 99.314 1.00 78.17 232 SER C O 1
ATOM 5085 N N . GLY C 1 237 ? -41.737 -2.789 99.903 1.00 78.47 233 GLY C N 1
ATOM 5086 C CA . GLY C 1 237 ? -40.420 -2.723 99.288 1.00 79.48 233 GLY C CA 1
ATOM 5087 C C . GLY C 1 237 ? -39.379 -1.987 100.103 1.00 80.28 233 GLY C C 1
ATOM 5088 O O . GLY C 1 237 ? -38.504 -1.320 99.548 1.00 80.45 233 GLY C O 1
ATOM 5089 N N . ASN C 1 238 ? -39.462 -2.125 101.431 1.00 80.43 234 ASN C N 1
ATOM 5090 C CA . ASN C 1 238 ? -38.533 -1.512 102.372 1.00 81.15 234 ASN C CA 1
ATOM 5091 C C . ASN C 1 238 ? -37.867 -2.607 103.232 1.00 82.65 234 ASN C C 1
ATOM 5092 O O . ASN C 1 238 ? -38.485 -3.647 103.459 1.00 82.87 234 ASN C O 1
ATOM 5097 N N . PRO C 1 239 ? -36.596 -2.439 103.665 1.00 83.59 235 PRO C N 1
ATOM 5098 C CA . PRO C 1 239 ? -35.944 -3.500 104.451 1.00 84.85 235 PRO C CA 1
ATOM 5099 C C . PRO C 1 239 ? -36.712 -3.863 105.717 1.00 86.73 235 PRO C C 1
ATOM 5100 O O . PRO C 1 239 ? -37.050 -5.028 105.917 1.00 87.51 235 PRO C O 1
ATOM 5104 N N . LEU C 1 240 ? -37.052 -2.867 106.540 1.00 87.06 236 LEU C N 1
ATOM 5105 C CA . LEU C 1 240 ? -37.827 -3.084 107.747 1.00 87.93 236 LEU C CA 1
ATOM 5106 C C . LEU C 1 240 ? -37.214 -4.106 108.690 1.00 89.32 236 LEU C C 1
ATOM 5107 O O . LEU C 1 240 ? -37.021 -5.267 108.317 1.00 89.06 236 LEU C O 1
ATOM 5112 N N . HIS C 1 241 ? -36.927 -3.679 109.916 1.00 90.59 237 HIS C N 1
ATOM 5113 C CA . HIS C 1 241 ? -36.451 -4.589 110.938 1.00 92.31 237 HIS C CA 1
ATOM 5114 C C . HIS C 1 241 ? -37.706 -5.009 111.689 1.00 93.63 237 HIS C C 1
ATOM 5115 O O . HIS C 1 241 ? -38.260 -4.220 112.456 1.00 93.41 237 HIS C O 1
ATOM 5122 N N . CYS C 1 242 ? -38.209 -6.208 111.395 1.00 94.89 238 CYS C N 1
ATOM 5123 C CA . CYS C 1 242 ? -39.415 -6.705 112.039 1.00 96.89 238 CYS C CA 1
ATOM 5124 C C . CYS C 1 242 ? -39.172 -7.139 113.485 1.00 98.99 238 CYS C C 1
ATOM 5125 O O . CYS C 1 242 ? -38.958 -8.313 113.760 1.00 99.24 238 CYS C O 1
ATOM 5128 N N . ASN C 1 243 ? -39.221 -6.175 114.410 1.00 100.36 239 ASN C N 1
ATOM 5129 C CA . ASN C 1 243 ? -39.038 -6.411 115.840 1.00 102.09 239 ASN C CA 1
ATOM 5130 C C . ASN C 1 243 ? -40.116 -5.633 116.657 1.00 103.56 239 ASN C C 1
ATOM 5131 O O . ASN C 1 243 ? -41.149 -5.272 116.097 1.00 103.53 239 ASN C O 1
ATOM 5136 N N . CYS C 1 244 ? -39.896 -5.383 117.957 1.00 104.65 240 CYS C N 1
ATOM 5137 C CA . CYS C 1 244 ? -40.851 -4.662 118.791 1.00 106.40 240 CYS C CA 1
ATOM 5138 C C . CYS C 1 244 ? -41.110 -3.228 118.300 1.00 106.77 240 CYS C C 1
ATOM 5139 O O . CYS C 1 244 ? -42.207 -2.705 118.515 1.00 106.96 240 CYS C O 1
ATOM 5142 N N . GLU C 1 245 ? -40.119 -2.600 117.636 1.00 106.48 241 GLU C N 1
ATOM 5143 C CA . GLU C 1 245 ? -40.241 -1.232 117.128 1.00 106.69 241 GLU C CA 1
ATOM 5144 C C . GLU C 1 245 ? -41.312 -1.071 116.042 1.00 107.12 241 GLU C C 1
ATOM 5145 O O . GLU C 1 245 ? -41.843 0.024 115.876 1.00 107.12 241 GLU C O 1
ATOM 5151 N N . LEU C 1 246 ? -41.624 -2.140 115.300 1.00 107.50 242 LEU C N 1
ATOM 5152 C CA . LEU C 1 246 ? -42.659 -2.079 114.261 1.00 108.48 242 LEU C CA 1
ATOM 5153 C C . LEU C 1 246 ? -43.912 -2.888 114.621 1.00 109.24 242 LEU C C 1
ATOM 5154 O O . LEU C 1 246 ? -44.693 -3.207 113.732 1.00 109.53 242 LEU C O 1
ATOM 5159 N N . LEU C 1 247 ? -44.108 -3.219 115.906 1.00 109.38 243 LEU C N 1
ATOM 5160 C CA . LEU C 1 247 ? -45.259 -3.997 116.359 1.00 110.03 243 LEU C CA 1
ATOM 5161 C C . LEU C 1 247 ? -46.572 -3.197 116.322 1.00 110.28 243 LEU C C 1
ATOM 5162 O O . LEU C 1 247 ? -47.645 -3.783 116.169 1.00 110.65 243 LEU C O 1
ATOM 5164 N N . TRP C 1 248 ? -46.486 -1.863 116.453 1.00 109.67 244 TRP C N 1
ATOM 5165 C CA . TRP C 1 248 ? -47.653 -0.980 116.405 1.00 109.24 244 TRP C CA 1
ATOM 5166 C C . TRP C 1 248 ? -48.279 -0.999 115.012 1.00 108.48 244 TRP C C 1
ATOM 5167 O O . TRP C 1 248 ? -49.502 -0.982 114.888 1.00 108.56 244 TRP C O 1
ATOM 5178 N N . LEU C 1 249 ? -47.432 -1.038 113.964 1.00 107.53 245 LEU C N 1
ATOM 5179 C CA . LEU C 1 249 ? -47.852 -1.055 112.567 1.00 107.12 245 LEU C CA 1
ATOM 5180 C C . LEU C 1 249 ? -48.489 -2.395 112.217 1.00 106.38 245 LEU C C 1
ATOM 5181 O O . LEU C 1 249 ? -49.495 -2.430 111.518 1.00 106.41 245 LEU C O 1
ATOM 5183 N N . ARG C 1 250 ? -47.931 -3.493 112.748 1.00 105.64 246 ARG C N 1
ATOM 5184 C CA . ARG C 1 250 ? -48.449 -4.847 112.565 1.00 105.57 246 ARG C CA 1
ATOM 5185 C C . ARG C 1 250 ? -49.857 -5.021 113.200 1.00 106.32 246 ARG C C 1
ATOM 5186 O O . ARG C 1 250 ? -50.640 -5.856 112.748 1.00 106.80 246 ARG C O 1
ATOM 5194 N N . ARG C 1 251 ? -50.192 -4.206 114.206 1.00 106.00 247 ARG C N 1
ATOM 5195 C CA . ARG C 1 251 ? -51.494 -4.258 114.853 1.00 106.70 247 ARG C CA 1
ATOM 5196 C C . ARG C 1 251 ? -52.604 -3.496 114.117 1.00 107.37 247 ARG C C 1
ATOM 5197 O O . ARG C 1 251 ? -53.753 -3.550 114.554 1.00 108.11 247 ARG C O 1
ATOM 5205 N N . LEU C 1 252 ? -52.280 -2.766 113.045 1.00 106.97 248 LEU C N 1
ATOM 5206 C CA . LEU C 1 252 ? -53.275 -1.988 112.313 1.00 107.12 248 LEU C CA 1
ATOM 5207 C C . LEU C 1 252 ? -54.086 -2.812 111.322 1.00 107.12 248 LEU C C 1
ATOM 5208 O O . LEU C 1 252 ? -53.575 -3.777 110.750 1.00 107.45 248 LEU C O 1
ATOM 5213 N N . ALA C 1 253 ? -55.343 -2.403 111.090 1.00 106.43 249 ALA C N 1
ATOM 5214 C CA . ALA C 1 253 ? -56.219 -3.060 110.127 1.00 106.12 249 ALA C CA 1
ATOM 5215 C C . ALA C 1 253 ? -55.913 -2.480 108.752 1.00 105.66 249 ALA C C 1
ATOM 5216 O O . ALA C 1 253 ? -56.584 -1.549 108.302 1.00 105.54 249 ALA C O 1
ATOM 5218 N N . ARG C 1 254 ? -54.870 -3.002 108.105 1.00 105.16 250 ARG C N 1
ATOM 5219 C CA . ARG C 1 254 ? -54.425 -2.507 106.804 1.00 105.36 250 ARG C CA 1
ATOM 5220 C C . ARG C 1 254 ? -54.319 -3.628 105.760 1.00 105.13 250 ARG C C 1
ATOM 5221 O O . ARG C 1 254 ? -54.055 -4.773 106.132 1.00 105.66 250 ARG C O 1
ATOM 5229 N N . PRO C 1 255 ? -54.477 -3.330 104.449 1.00 104.12 251 PRO C N 1
ATOM 5230 C CA . PRO C 1 255 ? -54.341 -4.397 103.442 1.00 103.43 251 PRO C CA 1
ATOM 5231 C C . PRO C 1 255 ? -52.890 -4.807 103.231 1.00 102.79 251 PRO C C 1
ATOM 5232 O O . PRO C 1 255 ? -51.977 -4.017 103.486 1.00 103.18 251 PRO C O 1
ATOM 5236 N N . ASP C 1 256 ? -52.669 -6.043 102.771 1.00 101.65 252 ASP C N 1
ATOM 5237 C CA . ASP C 1 256 ? -51.311 -6.522 102.523 1.00 100.80 252 ASP C CA 1
ATOM 5238 C C . ASP C 1 256 ? -50.815 -5.963 101.210 1.00 98.97 252 ASP C C 1
ATOM 5239 O O . ASP C 1 256 ? -51.236 -6.430 100.153 1.00 98.51 252 ASP C O 1
ATOM 5244 N N . ASP C 1 257 ? -49.923 -4.958 101.267 1.00 97.81 253 ASP C N 1
ATOM 5245 C CA . ASP C 1 257 ? -49.330 -4.384 100.052 1.00 96.87 253 ASP C CA 1
ATOM 5246 C C . ASP C 1 257 ? -48.041 -5.129 99.631 1.00 95.44 253 ASP C C 1
ATOM 5247 O O . ASP C 1 257 ? -47.225 -4.565 98.909 1.00 95.29 253 ASP C O 1
ATOM 5252 N N . LEU C 1 258 ? -47.882 -6.389 100.079 1.00 94.50 254 LEU C N 1
ATOM 5253 C CA . LEU C 1 258 ? -46.757 -7.290 99.841 1.00 94.25 254 LEU C CA 1
ATOM 5254 C C . LEU C 1 258 ? -45.468 -6.812 100.505 1.00 93.49 254 LEU C C 1
ATOM 5255 O O . LEU C 1 258 ? -44.390 -6.939 99.934 1.00 93.46 254 LEU C O 1
ATOM 5260 N N . GLU C 1 259 ? -45.587 -6.294 101.739 1.00 92.93 255 GLU C N 1
ATOM 5261 C CA . GLU C 1 259 ? -44.457 -5.837 102.544 1.00 92.62 255 GLU C CA 1
ATOM 5262 C C . GLU C 1 259 ? -43.673 -7.058 103.037 1.00 93.04 255 GLU C C 1
ATOM 5263 O O . GLU C 1 259 ? -44.280 -8.055 103.415 1.00 93.11 255 GLU C O 1
ATOM 5269 N N . THR C 1 260 ? -42.335 -7.003 103.002 1.00 93.21 256 THR C N 1
ATOM 5270 C CA . THR C 1 260 ? -41.506 -8.151 103.379 1.00 93.85 256 THR C CA 1
ATOM 5271 C C . THR C 1 260 ? -40.487 -7.792 104.484 1.00 94.24 256 THR C C 1
ATOM 5272 O O . THR C 1 260 ? -40.070 -6.639 104.579 1.00 94.29 256 THR C O 1
ATOM 5276 N N . CYS C 1 261 ? -40.118 -8.766 105.338 1.00 94.40 257 CYS C N 1
ATOM 5277 C CA . CYS C 1 261 ? -39.125 -8.560 106.395 1.00 95.09 257 CYS C CA 1
ATOM 5278 C C . CYS C 1 261 ? -37.759 -8.882 105.831 1.00 95.32 257 CYS C C 1
ATOM 5279 O O . CYS C 1 261 ? -37.591 -9.939 105.234 1.00 95.26 257 CYS C O 1
ATOM 5282 N N . ALA C 1 262 ? -36.775 -8.005 106.034 1.00 95.69 258 ALA C N 1
ATOM 5283 C CA . ALA C 1 262 ? -35.400 -8.273 105.582 1.00 96.37 258 ALA C CA 1
ATOM 5284 C C . ALA C 1 262 ? -34.494 -8.710 106.744 1.00 97.27 258 ALA C C 1
ATOM 5285 O O . ALA C 1 262 ? -33.485 -9.381 106.522 1.00 97.69 258 ALA C O 1
ATOM 5287 N N . SER C 1 263 ? -34.846 -8.300 107.975 1.00 97.34 259 SER C N 1
ATOM 5288 C CA . SER C 1 263 ? -34.148 -8.602 109.221 1.00 97.75 259 SER C CA 1
ATOM 5289 C C . SER C 1 263 ? -35.193 -8.651 110.355 1.00 98.69 259 SER C C 1
ATOM 5290 O O . SER C 1 263 ? -36.196 -7.937 110.276 1.00 98.61 259 SER C O 1
ATOM 5293 N N . PRO C 1 264 ? -35.024 -9.490 111.403 1.00 99.52 260 PRO C N 1
ATOM 5294 C CA . PRO C 1 264 ? -33.898 -10.409 111.680 1.00 100.05 260 PRO C CA 1
ATOM 5295 C C . PRO C 1 264 ? -33.830 -11.605 110.723 1.00 100.92 260 PRO C C 1
ATOM 5296 O O . PRO C 1 264 ? -34.803 -11.890 110.021 1.00 101.14 260 PRO C O 1
ATOM 5300 N N . PRO C 1 265 ? -32.687 -12.317 110.669 1.00 101.25 261 PRO C N 1
ATOM 5301 C CA . PRO C 1 265 ? -32.564 -13.447 109.730 1.00 101.78 261 PRO C CA 1
ATOM 5302 C C . PRO C 1 265 ? -33.665 -14.507 109.795 1.00 102.34 261 PRO C C 1
ATOM 5303 O O . PRO C 1 265 ? -33.999 -15.094 108.763 1.00 102.53 261 PRO C O 1
ATOM 5307 N N . THR C 1 266 ? -34.244 -14.737 110.981 1.00 102.32 262 THR C N 1
ATOM 5308 C CA . THR C 1 266 ? -35.327 -15.705 111.129 1.00 102.82 262 THR C CA 1
ATOM 5309 C C . THR C 1 266 ? -36.566 -15.274 110.341 1.00 102.81 262 THR C C 1
ATOM 5310 O O . THR C 1 266 ? -37.234 -16.115 109.740 1.00 103.06 262 THR C O 1
ATOM 5313 N N . LEU C 1 267 ? -36.859 -13.964 110.325 1.00 102.18 263 LEU C N 1
ATOM 5314 C CA . LEU C 1 267 ? -38.030 -13.439 109.614 1.00 101.61 263 LEU C CA 1
ATOM 5315 C C . LEU C 1 267 ? -37.772 -13.035 108.158 1.00 100.21 263 LEU C C 1
ATOM 5316 O O . LEU C 1 267 ? -38.722 -12.711 107.450 1.00 100.31 263 LEU C O 1
ATOM 5318 N N . ALA C 1 268 ? -36.503 -13.046 107.720 1.00 98.89 264 ALA C N 1
ATOM 5319 C CA . ALA C 1 268 ? -36.114 -12.678 106.361 1.00 98.14 264 ALA C CA 1
ATOM 5320 C C . ALA C 1 268 ? -36.840 -13.504 105.304 1.00 96.93 264 ALA C C 1
ATOM 5321 O O . ALA C 1 268 ? -36.902 -14.728 105.407 1.00 96.91 264 ALA C O 1
ATOM 5323 N N . GLY C 1 269 ? -37.404 -12.819 104.316 1.00 95.78 265 GLY C N 1
ATOM 5324 C CA . GLY C 1 269 ? -38.125 -13.456 103.222 1.00 94.97 265 GLY C CA 1
ATOM 5325 C C . GLY C 1 269 ? -39.623 -13.548 103.429 1.00 93.78 265 GLY C C 1
ATOM 5326 O O . GLY C 1 269 ? -40.384 -13.467 102.468 1.00 94.03 265 GLY C O 1
ATOM 5327 N N . ARG C 1 270 ? -40.065 -13.733 104.671 1.00 92.62 266 ARG C N 1
ATOM 5328 C CA . ARG C 1 270 ? -41.489 -13.859 104.985 1.00 91.81 266 ARG C CA 1
ATOM 5329 C C . ARG C 1 270 ? -42.228 -12.526 104.922 1.00 90.91 266 ARG C C 1
ATOM 5330 O O . ARG C 1 270 ? -41.628 -11.477 105.152 1.00 91.05 266 ARG C O 1
ATOM 5332 N N . TYR C 1 271 ? -43.534 -12.570 104.613 1.00 89.93 267 TYR C N 1
ATOM 5333 C CA . TYR C 1 271 ? -44.354 -11.365 104.531 1.00 89.67 267 TYR C CA 1
ATOM 5334 C C . TYR C 1 271 ? -44.562 -10.722 105.887 1.00 89.88 267 TYR C C 1
ATOM 5335 O O . TYR C 1 271 ? -44.676 -11.414 106.895 1.00 90.38 267 TYR C O 1
ATOM 5344 N N . PHE C 1 272 ? -44.609 -9.395 105.906 1.00 89.46 268 PHE C N 1
ATOM 5345 C CA . PHE C 1 272 ? -44.786 -8.616 107.120 1.00 89.67 268 PHE C CA 1
ATOM 5346 C C . PHE C 1 272 ? -46.153 -8.869 107.748 1.00 89.71 268 PHE C C 1
ATOM 5347 O O . PHE C 1 272 ? -46.251 -8.971 108.967 1.00 89.63 268 PHE C O 1
ATOM 5355 N N . TRP C 1 273 ? -47.204 -8.996 106.924 1.00 89.75 269 TRP C N 1
ATOM 5356 C CA . TRP C 1 273 ? -48.546 -9.269 107.466 1.00 90.45 269 TRP C CA 1
ATOM 5357 C C . TRP C 1 273 ? -48.788 -10.744 107.820 1.00 90.45 269 TRP C C 1
ATOM 5358 O O . TRP C 1 273 ? -49.773 -11.060 108.489 1.00 90.30 269 TRP C O 1
ATOM 5369 N N . ALA C 1 274 ? -47.898 -11.645 107.370 1.00 90.07 270 ALA C N 1
ATOM 5370 C CA . ALA C 1 274 ? -48.056 -13.079 107.595 1.00 89.91 270 ALA C CA 1
ATOM 5371 C C . ALA C 1 274 ? -47.347 -13.604 108.850 1.00 89.31 270 ALA C C 1
ATOM 5372 O O . ALA C 1 274 ? -47.674 -14.696 109.320 1.00 89.06 270 ALA C O 1
ATOM 5374 N N . VAL C 1 275 ? -46.388 -12.843 109.393 1.00 88.98 271 VAL C N 1
ATOM 5375 C CA . VAL C 1 275 ? -45.681 -13.272 110.594 1.00 89.50 271 VAL C CA 1
ATOM 5376 C C . VAL C 1 275 ? -46.466 -12.902 111.852 1.00 89.82 271 VAL C C 1
ATOM 5377 O O . VAL C 1 275 ? -46.952 -11.777 111.976 1.00 90.19 271 VAL C O 1
ATOM 5381 N N . PRO C 1 276 ? -46.653 -13.857 112.778 1.00 89.35 272 PRO C N 1
ATOM 5382 C CA . PRO C 1 276 ? -47.405 -13.551 113.998 1.00 88.84 272 PRO C CA 1
ATOM 5383 C C . PRO C 1 276 ? -46.750 -12.482 114.866 1.00 88.87 272 PRO C C 1
ATOM 5384 O O . PRO C 1 276 ? -45.528 -12.377 114.913 1.00 88.45 272 PRO C O 1
ATOM 5388 N N . GLU C 1 277 ? -47.579 -11.702 115.569 1.00 89.53 273 GLU C N 1
ATOM 5389 C CA . GLU C 1 277 ? -47.161 -10.620 116.464 1.00 90.34 273 GLU C CA 1
ATOM 5390 C C . GLU C 1 277 ? -46.194 -11.061 117.579 1.00 90.38 273 GLU C C 1
ATOM 5391 O O . GLU C 1 277 ? -45.390 -10.256 118.044 1.00 89.87 273 GLU C O 1
ATOM 5397 N N . GLY C 1 278 ? -46.253 -12.333 117.959 1.00 90.94 274 GLY C N 1
ATOM 5398 C CA . GLY C 1 278 ? -45.354 -12.903 118.953 1.00 92.45 274 GLY C CA 1
ATOM 5399 C C . GLY C 1 278 ? -43.920 -13.069 118.476 1.00 93.97 274 GLY C C 1
ATOM 5400 O O . GLY C 1 278 ? -43.008 -13.225 119.292 1.00 94.08 274 GLY C O 1
ATOM 5401 N N . GLU C 1 279 ? -43.702 -13.033 117.152 1.00 95.05 275 GLU C N 1
ATOM 5402 C CA . GLU C 1 279 ? -42.373 -13.170 116.556 1.00 96.52 275 GLU C CA 1
ATOM 5403 C C . GLU C 1 279 ? -41.627 -11.836 116.374 1.00 97.85 275 GLU C C 1
ATOM 5404 O O . GLU C 1 279 ? -40.534 -11.826 115.810 1.00 97.87 275 GLU C O 1
ATOM 5410 N N . PHE C 1 280 ? -42.193 -10.719 116.854 1.00 98.91 276 PHE C N 1
ATOM 5411 C CA . PHE C 1 280 ? -41.543 -9.413 116.762 1.00 100.71 276 PHE C CA 1
ATOM 5412 C C . PHE C 1 280 ? -40.852 -9.154 118.103 1.00 103.53 276 PHE C C 1
ATOM 5413 O O . PHE C 1 280 ? -41.302 -8.340 118.912 1.00 103.97 276 PHE C O 1
ATOM 5421 N N . SER C 1 281 ? -39.770 -9.894 118.352 1.00 105.05 277 SER C N 1
ATOM 5422 C CA . SER C 1 281 ? -39.034 -9.823 119.606 1.00 107.02 277 SER C CA 1
ATOM 5423 C C . SER C 1 281 ? -37.867 -8.836 119.594 1.00 108.36 277 SER C C 1
ATOM 5424 O O . SER C 1 281 ? -37.315 -8.533 118.529 1.00 108.45 277 SER C O 1
ATOM 5427 N N . CYS C 1 282 ? -37.514 -8.342 120.801 1.00 109.01 278 CYS C N 1
ATOM 5428 C CA . CYS C 1 282 ? -36.424 -7.406 121.067 1.00 110.27 278 CYS C CA 1
ATOM 5429 C C . CYS C 1 282 ? -35.627 -7.909 122.264 1.00 111.27 278 CYS C C 1
ATOM 5430 O O . CYS C 1 282 ? -36.110 -7.855 123.405 1.00 111.12 278 CYS C O 1
ATOM 5433 N N . GLU C 1 283 ? -34.409 -8.391 122.017 1.00 111.90 279 GLU C N 1
ATOM 5434 C CA . GLU C 1 283 ? -33.560 -8.891 123.090 1.00 113.15 279 GLU C CA 1
ATOM 5435 C C . GLU C 1 283 ? -32.172 -8.251 123.018 1.00 114.04 279 GLU C C 1
ATOM 5436 O O . GLU C 1 283 ? -32.042 -7.109 122.571 1.00 114.42 279 GLU C O 1
ATOM 5442 N N . LEU D 1 20 ? -49.649 -21.712 33.038 1.00 96.97 16 LEU D N 1
ATOM 5443 C CA . LEU D 1 20 ? -48.307 -21.186 33.296 1.00 97.53 16 LEU D CA 1
ATOM 5444 C C . LEU D 1 20 ? -48.185 -19.694 32.985 1.00 97.58 16 LEU D C 1
ATOM 5445 O O . LEU D 1 20 ? -48.439 -19.262 31.864 1.00 97.61 16 LEU D O 1
ATOM 5450 N N . CYS D 1 21 ? -47.797 -18.908 33.990 1.00 97.48 17 CYS D N 1
ATOM 5451 C CA . CYS D 1 21 ? -47.657 -17.462 33.860 1.00 97.66 17 CYS D CA 1
ATOM 5452 C C . CYS D 1 21 ? -46.374 -17.024 34.574 1.00 96.84 17 CYS D C 1
ATOM 5453 O O . CYS D 1 21 ? -46.155 -17.391 35.729 1.00 97.09 17 CYS D O 1
ATOM 5456 N N . PRO D 1 22 ? -45.505 -16.255 33.903 1.00 95.75 18 PRO D N 1
ATOM 5457 C CA . PRO D 1 22 ? -44.264 -15.810 34.553 1.00 95.32 18 PRO D CA 1
ATOM 5458 C C . PRO D 1 22 ? -44.555 -14.843 35.700 1.00 94.76 18 PRO D C 1
ATOM 5459 O O . PRO D 1 22 ? -45.519 -14.084 35.625 1.00 94.76 18 PRO D O 1
ATOM 5463 N N . LEU D 1 23 ? -43.726 -14.869 36.759 1.00 94.17 19 LEU D N 1
ATOM 5464 C CA . LEU D 1 23 ? -43.897 -14.027 37.948 1.00 94.00 19 LEU D CA 1
ATOM 5465 C C . LEU D 1 23 ? -44.279 -12.549 37.656 1.00 93.34 19 LEU D C 1
ATOM 5466 O O . LEU D 1 23 ? -45.297 -12.106 38.200 1.00 93.96 19 LEU D O 1
ATOM 5468 N N . PRO D 1 24 ? -43.564 -11.780 36.797 1.00 91.84 20 PRO D N 1
ATOM 5469 C CA . PRO D 1 24 ? -43.988 -10.389 36.554 1.00 91.09 20 PRO D CA 1
ATOM 5470 C C . PRO D 1 24 ? -45.166 -10.239 35.589 1.00 90.52 20 PRO D C 1
ATOM 5471 O O . PRO D 1 24 ? -45.765 -9.174 35.525 1.00 90.53 20 PRO D O 1
ATOM 5475 N N . CYS D 1 25 ? -45.489 -11.286 34.827 1.00 89.95 21 CYS D N 1
ATOM 5476 C CA . CYS D 1 25 ? -46.551 -11.231 33.833 1.00 89.87 21 CYS D CA 1
ATOM 5477 C C . CYS D 1 25 ? -47.934 -11.590 34.372 1.00 91.33 21 CYS D C 1
ATOM 5478 O O . CYS D 1 25 ? -48.071 -12.348 35.335 1.00 91.47 21 CYS D O 1
ATOM 5481 N N . VAL D 1 26 ? -48.968 -11.038 33.736 1.00 92.15 22 VAL D N 1
ATOM 5482 C CA . VAL D 1 26 ? -50.349 -11.297 34.123 1.00 93.46 22 VAL D CA 1
ATOM 5483 C C . VAL D 1 26 ? -51.038 -12.022 32.977 1.00 94.68 22 VAL D C 1
ATOM 5484 O O . VAL D 1 26 ? -50.919 -11.587 31.831 1.00 94.82 22 VAL D O 1
ATOM 5488 N N . CYS D 1 27 ? -51.743 -13.131 33.270 1.00 95.17 23 CYS D N 1
ATOM 5489 C CA . CYS D 1 27 ? -52.403 -13.898 32.220 1.00 96.11 23 CYS D CA 1
ATOM 5490 C C . CYS D 1 27 ? -53.930 -13.829 32.285 1.00 96.28 23 CYS D C 1
ATOM 5491 O O . CYS D 1 27 ? -54.537 -14.204 33.281 1.00 96.13 23 CYS D O 1
ATOM 5494 N N . GLN D 1 28 ? -54.543 -13.342 31.200 1.00 96.35 24 GLN D N 1
ATOM 5495 C CA . GLN D 1 28 ? -55.987 -13.189 31.078 1.00 96.64 24 GLN D CA 1
ATOM 5496 C C . GLN D 1 28 ? -56.567 -14.232 30.114 1.00 96.97 24 GLN D C 1
ATOM 5497 O O . GLN D 1 28 ? -56.407 -14.122 28.904 1.00 96.70 24 GLN D O 1
ATOM 5503 N N . ASN D 1 29 ? -57.263 -15.237 30.651 1.00 97.32 25 ASN D N 1
ATOM 5504 C CA . ASN D 1 29 ? -57.872 -16.301 29.843 1.00 97.80 25 ASN D CA 1
ATOM 5505 C C . ASN D 1 29 ? -59.329 -15.982 29.547 1.00 97.40 25 ASN D C 1
ATOM 5506 O O . ASN D 1 29 ? -60.212 -16.325 30.336 1.00 97.66 25 ASN D O 1
ATOM 5511 N N . LEU D 1 30 ? -59.591 -15.330 28.417 1.00 96.64 26 LEU D N 1
ATOM 5512 C CA . LEU D 1 30 ? -60.948 -14.953 28.054 1.00 96.49 26 LEU D CA 1
ATOM 5513 C C . LEU D 1 30 ? -61.531 -15.918 27.034 1.00 96.83 26 LEU D C 1
ATOM 5514 O O . LEU D 1 30 ? -61.365 -15.688 25.837 1.00 97.34 26 LEU D O 1
ATOM 5519 N N . SER D 1 31 ? -62.256 -16.962 27.495 1.00 96.39 27 SER D N 1
ATOM 5520 C CA . SER D 1 31 ? -62.890 -17.981 26.636 1.00 96.29 27 SER D CA 1
ATOM 5521 C C . SER D 1 31 ? -61.890 -18.657 25.687 1.00 95.65 27 SER D C 1
ATOM 5522 O O . SER D 1 31 ? -61.961 -18.470 24.465 1.00 95.84 27 SER D O 1
ATOM 5525 N N . GLU D 1 32 ? -60.944 -19.423 26.270 1.00 94.39 28 GLU D N 1
ATOM 5526 C CA . GLU D 1 32 ? -59.879 -20.127 25.560 1.00 93.26 28 GLU D CA 1
ATOM 5527 C C . GLU D 1 32 ? -59.042 -19.163 24.734 1.00 91.76 28 GLU D C 1
ATOM 5528 O O . GLU D 1 32 ? -58.772 -19.423 23.565 1.00 92.16 28 GLU D O 1
ATOM 5530 N N . SER D 1 33 ? -58.646 -18.034 25.332 1.00 90.07 29 SER D N 1
ATOM 5531 C CA . SER D 1 33 ? -57.823 -17.043 24.637 1.00 88.82 29 SER D CA 1
ATOM 5532 C C . SER D 1 33 ? -56.745 -16.492 25.573 1.00 86.92 29 SER D C 1
ATOM 5535 N N . LEU D 1 34 ? -55.558 -17.105 25.582 1.00 85.22 30 LEU D N 1
ATOM 5536 C CA . LEU D 1 34 ? -54.510 -16.690 26.513 1.00 84.30 30 LEU D CA 1
ATOM 5537 C C . LEU D 1 34 ? -53.874 -15.351 26.139 1.00 83.74 30 LEU D C 1
ATOM 5538 O O . LEU D 1 34 ? -53.376 -15.180 25.028 1.00 84.00 30 LEU D O 1
ATOM 5543 N N . SER D 1 35 ? -53.897 -14.403 27.077 1.00 83.00 31 SER D N 1
ATOM 5544 C CA . SER D 1 35 ? -53.300 -13.087 26.898 1.00 82.72 31 SER D CA 1
ATOM 5545 C C . SER D 1 35 ? -52.288 -12.877 28.022 1.00 82.34 31 SER D C 1
ATOM 5546 O O . SER D 1 35 ? -52.671 -12.640 29.168 1.00 82.25 31 SER D O 1
ATOM 5549 N N . THR D 1 36 ? -50.991 -13.008 27.688 1.00 81.46 32 THR D N 1
ATOM 5550 C CA . THR D 1 36 ? -49.881 -12.871 28.619 1.00 80.99 32 THR D CA 1
ATOM 5551 C C . THR D 1 36 ? -49.335 -11.449 28.502 1.00 81.31 32 THR D C 1
ATOM 5552 O O . THR D 1 36 ? -48.618 -11.148 27.554 1.00 81.64 32 THR D O 1
ATOM 5556 N N . LEU D 1 37 ? -49.669 -10.576 29.455 1.00 81.37 33 LEU D N 1
ATOM 5557 C CA . LEU D 1 37 ? -49.231 -9.187 29.421 1.00 82.06 33 LEU D CA 1
ATOM 5558 C C . LEU D 1 37 ? -48.028 -8.908 30.314 1.00 81.95 33 LEU D C 1
ATOM 5559 O O . LEU D 1 37 ? -48.141 -8.937 31.545 1.00 81.72 33 LEU D O 1
ATOM 5564 N N . CYS D 1 38 ? -46.890 -8.591 29.677 1.00 81.94 34 CYS D N 1
ATOM 5565 C CA . CYS D 1 38 ? -45.637 -8.252 30.359 1.00 82.20 34 CYS D CA 1
ATOM 5566 C C . CYS D 1 38 ? -45.169 -6.840 29.998 1.00 82.34 34 CYS D C 1
ATOM 5567 O O . CYS D 1 38 ? -43.975 -6.582 30.052 1.00 82.47 34 CYS D O 1
ATOM 5570 N N . ALA D 1 39 ? -46.079 -5.929 29.628 1.00 82.43 35 ALA D N 1
ATOM 5571 C CA . ALA D 1 39 ? -45.688 -4.573 29.261 1.00 83.10 35 ALA D CA 1
ATOM 5572 C C . ALA D 1 39 ? -45.295 -3.729 30.480 1.00 83.76 35 ALA D C 1
ATOM 5573 O O . ALA D 1 39 ? -45.896 -3.878 31.538 1.00 84.13 35 ALA D O 1
ATOM 5575 N N . HIS D 1 40 ? -44.274 -2.865 30.337 1.00 83.91 36 HIS D N 1
ATOM 5576 C CA . HIS D 1 40 ? -43.759 -1.992 31.401 1.00 84.59 36 HIS D CA 1
ATOM 5577 C C . HIS D 1 40 ? -43.273 -2.750 32.665 1.00 85.05 36 HIS D C 1
ATOM 5578 O O . HIS D 1 40 ? -43.364 -2.203 33.764 1.00 85.36 36 HIS D O 1
ATOM 5585 N N . ARG D 1 41 ? -42.747 -3.981 32.526 1.00 85.23 37 ARG D N 1
ATOM 5586 C CA . ARG D 1 41 ? -42.298 -4.755 33.691 1.00 85.99 37 ARG D CA 1
ATOM 5587 C C . ARG D 1 41 ? -40.783 -4.756 33.938 1.00 86.59 37 ARG D C 1
ATOM 5588 O O . ARG D 1 41 ? -40.322 -5.487 34.815 1.00 86.92 37 ARG D O 1
ATOM 5596 N N . GLY D 1 42 ? -40.032 -3.955 33.189 1.00 86.39 38 GLY D N 1
ATOM 5597 C CA . GLY D 1 42 ? -38.590 -3.874 33.364 1.00 86.86 38 GLY D CA 1
ATOM 5598 C C . GLY D 1 42 ? -37.848 -5.151 33.021 1.00 87.61 38 GLY D C 1
ATOM 5599 O O . GLY D 1 42 ? -36.797 -5.431 33.601 1.00 88.30 38 GLY D O 1
ATOM 5600 N N . LEU D 1 43 ? -38.373 -5.933 32.069 1.00 87.47 39 LEU D N 1
ATOM 5601 C CA . LEU D 1 43 ? -37.748 -7.192 31.671 1.00 87.45 39 LEU D CA 1
ATOM 5602 C C . LEU D 1 43 ? -36.452 -6.977 30.918 1.00 87.15 39 LEU D C 1
ATOM 5603 O O . LEU D 1 43 ? -36.380 -6.113 30.052 1.00 87.16 39 LEU D O 1
ATOM 5605 N N . LEU D 1 44 ? -35.427 -7.759 31.245 1.00 86.74 40 LEU D N 1
ATOM 5606 C CA . LEU D 1 44 ? -34.148 -7.679 30.541 1.00 86.78 40 LEU D CA 1
ATOM 5607 C C . LEU D 1 44 ? -34.083 -8.656 29.344 1.00 86.72 40 LEU D C 1
ATOM 5608 O O . LEU D 1 44 ? -33.253 -8.476 28.460 1.00 86.99 40 LEU D O 1
ATOM 5610 N N . PHE D 1 45 ? -34.963 -9.670 29.317 1.00 86.37 41 PHE D N 1
ATOM 5611 C CA . PHE D 1 45 ? -35.062 -10.684 28.273 1.00 86.73 41 PHE D CA 1
ATOM 5612 C C . PHE D 1 45 ? -36.429 -11.387 28.321 1.00 88.06 41 PHE D C 1
ATOM 5613 O O . PHE D 1 45 ? -37.104 -11.355 29.352 1.00 88.35 41 PHE D O 1
ATOM 5621 N N . VAL D 1 46 ? -36.854 -11.997 27.197 1.00 88.68 42 VAL D N 1
ATOM 5622 C CA . VAL D 1 46 ? -38.142 -12.699 27.109 1.00 89.22 42 VAL D CA 1
ATOM 5623 C C . VAL D 1 46 ? -38.170 -13.850 28.107 1.00 89.33 42 VAL D C 1
ATOM 5624 O O . VAL D 1 46 ? -37.265 -14.685 28.115 1.00 89.75 42 VAL D O 1
ATOM 5628 N N . PRO D 1 47 ? -39.147 -13.855 29.023 1.00 88.93 43 PRO D N 1
ATOM 5629 C CA . PRO D 1 47 ? -39.182 -14.910 30.049 1.00 88.53 43 PRO D CA 1
ATOM 5630 C C . PRO D 1 47 ? -39.395 -16.295 29.450 1.00 88.17 43 PRO D C 1
ATOM 5631 O O . PRO D 1 47 ? -40.217 -16.459 28.557 1.00 88.36 43 PRO D O 1
ATOM 5635 N N . PRO D 1 48 ? -38.638 -17.303 29.905 1.00 87.41 44 PRO D N 1
ATOM 5636 C CA . PRO D 1 48 ? -38.795 -18.653 29.339 1.00 87.09 44 PRO D CA 1
ATOM 5637 C C . PRO D 1 48 ? -39.943 -19.475 29.927 1.00 86.84 44 PRO D C 1
ATOM 5638 O O . PRO D 1 48 ? -40.204 -20.573 29.440 1.00 86.92 44 PRO D O 1
ATOM 5642 N N . ASN D 1 49 ? -40.614 -18.968 30.973 1.00 86.34 45 ASN D N 1
ATOM 5643 C CA . ASN D 1 49 ? -41.732 -19.669 31.603 1.00 86.31 45 ASN D CA 1
ATOM 5644 C C . ASN D 1 49 ? -43.101 -19.251 31.043 1.00 85.76 45 ASN D C 1
ATOM 5645 O O . ASN D 1 49 ? -44.123 -19.443 31.697 1.00 85.77 45 ASN D O 1
ATOM 5650 N N . VAL D 1 50 ? -43.128 -18.728 29.815 1.00 85.11 46 VAL D N 1
ATOM 5651 C CA . VAL D 1 50 ? -44.369 -18.337 29.161 1.00 85.08 46 VAL D CA 1
ATOM 5652 C C . VAL D 1 50 ? -45.044 -19.590 28.600 1.00 84.46 46 VAL D C 1
ATOM 5653 O O . VAL D 1 50 ? -44.364 -20.469 28.066 1.00 84.52 46 VAL D O 1
ATOM 5657 N N . ASP D 1 51 ? -46.373 -19.703 28.779 1.00 83.44 47 ASP D N 1
ATOM 5658 C CA . ASP D 1 51 ? -47.141 -20.847 28.292 1.00 82.91 47 ASP D CA 1
ATOM 5659 C C . ASP D 1 51 ? -47.070 -20.890 26.775 1.00 82.23 47 ASP D C 1
ATOM 5660 O O . ASP D 1 51 ? -47.207 -19.855 26.129 1.00 82.63 47 ASP D O 1
ATOM 5665 N N . ARG D 1 52 ? -46.836 -22.075 26.206 1.00 80.99 48 ARG D N 1
ATOM 5666 C CA . ARG D 1 52 ? -46.771 -22.216 24.748 1.00 79.85 48 ARG D CA 1
ATOM 5667 C C . ARG D 1 52 ? -48.144 -22.111 24.068 1.00 78.52 48 ARG D C 1
ATOM 5668 O O . ARG D 1 52 ? -48.209 -21.910 22.860 1.00 78.88 48 ARG D O 1
ATOM 5676 N N . ARG D 1 53 ? -49.232 -22.217 24.839 1.00 77.21 49 ARG D N 1
ATOM 5677 C CA . ARG D 1 53 ? -50.587 -22.084 24.327 1.00 76.55 49 ARG D CA 1
ATOM 5678 C C . ARG D 1 53 ? -51.038 -20.616 24.201 1.00 75.55 49 ARG D C 1
ATOM 5679 O O . ARG D 1 53 ? -52.165 -20.386 23.772 1.00 75.92 49 ARG D O 1
ATOM 5681 N N . THR D 1 54 ? -50.185 -19.632 24.566 1.00 74.29 50 THR D N 1
ATOM 5682 C CA . THR D 1 54 ? -50.547 -18.218 24.502 1.00 73.94 50 THR D CA 1
ATOM 5683 C C . THR D 1 54 ? -50.828 -17.765 23.079 1.00 73.51 50 THR D C 1
ATOM 5684 O O . THR D 1 54 ? -50.218 -18.252 22.124 1.00 73.91 50 THR D O 1
ATOM 5688 N N . VAL D 1 55 ? -51.799 -16.863 22.942 1.00 72.55 51 VAL D N 1
ATOM 5689 C CA . VAL D 1 55 ? -52.237 -16.320 21.658 1.00 71.98 51 VAL D CA 1
ATOM 5690 C C . VAL D 1 55 ? -51.749 -14.872 21.516 1.00 70.58 51 VAL D C 1
ATOM 5691 O O . VAL D 1 55 ? -51.295 -14.470 20.448 1.00 70.32 51 VAL D O 1
ATOM 5695 N N . GLU D 1 56 ? -51.828 -14.094 22.602 1.00 69.35 52 GLU D N 1
ATOM 5696 C CA . GLU D 1 56 ? -51.387 -12.707 22.585 1.00 68.50 52 GLU D CA 1
ATOM 5697 C C . GLU D 1 56 ? -5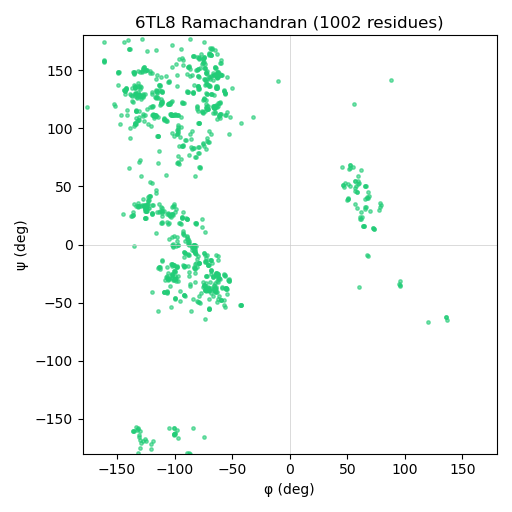0.252 -12.510 23.567 1.00 67.47 52 GLU D C 1
ATOM 5698 O O . GLU D 1 56 ? -50.460 -12.592 24.773 1.00 67.25 52 GLU D O 1
ATOM 5700 N N . LEU D 1 57 ? -49.048 -12.261 23.055 1.00 66.82 53 LEU D N 1
ATOM 5701 C CA . LEU D 1 57 ? -47.894 -12.026 23.905 1.00 66.83 53 LEU D CA 1
ATOM 5702 C C . LEU D 1 57 ? -47.495 -10.557 23.811 1.00 66.61 53 LEU D C 1
ATOM 5703 O O . LEU D 1 57 ? -46.993 -10.118 22.778 1.00 67.14 53 LEU D O 1
ATOM 5708 N N . ARG D 1 58 ? -47.738 -9.791 24.879 1.00 65.71 54 ARG D N 1
ATOM 5709 C CA . ARG D 1 58 ? -47.391 -8.375 24.902 1.00 65.00 54 ARG D CA 1
ATOM 5710 C C . ARG D 1 58 ? -46.134 -8.161 25.721 1.00 63.89 54 ARG D C 1
ATOM 5711 O O . ARG D 1 58 ? -46.153 -8.379 26.922 1.00 63.80 54 ARG D O 1
ATOM 5713 N N . LEU D 1 59 ? -45.032 -7.766 25.065 1.00 62.83 55 LEU D N 1
ATOM 5714 C CA . LEU D 1 59 ? -43.754 -7.514 25.727 1.00 61.48 55 LEU D CA 1
ATOM 5715 C C . LEU D 1 59 ? -43.240 -6.099 25.439 1.00 61.58 55 LEU D C 1
ATOM 5716 O O . LEU D 1 59 ? -42.044 -5.884 25.446 1.00 61.65 55 LEU D O 1
ATOM 5721 N N . ALA D 1 60 ? -44.125 -5.137 25.201 1.00 62.13 56 ALA D N 1
ATOM 5722 C CA . ALA D 1 60 ? -43.742 -3.757 24.903 1.00 62.93 56 ALA D CA 1
ATOM 5723 C C . ALA D 1 60 ? -43.260 -2.985 26.150 1.00 64.08 56 ALA D C 1
ATOM 5724 O O . ALA D 1 60 ? -43.509 -3.420 27.270 1.00 64.55 56 ALA D O 1
ATOM 5726 N N . ASP D 1 61 ? -42.529 -1.864 25.951 1.00 64.55 57 ASP D N 1
ATOM 5727 C CA . ASP D 1 61 ? -42.014 -0.992 27.027 1.00 65.11 57 ASP D CA 1
ATOM 5728 C C . ASP D 1 61 ? -41.054 -1.660 28.012 1.00 65.64 57 ASP D C 1
ATOM 5729 O O . ASP D 1 61 ? -40.888 -1.195 29.141 1.00 65.40 57 ASP D O 1
ATOM 5734 N N . ASN D 1 62 ? -40.418 -2.732 27.551 1.00 66.29 58 ASN D N 1
ATOM 5735 C CA . ASN D 1 62 ? -39.449 -3.561 28.246 1.00 67.48 58 ASN D CA 1
ATOM 5736 C C . ASN D 1 62 ? -37.997 -3.229 27.784 1.00 68.38 58 ASN D C 1
ATOM 5737 O O . ASN D 1 62 ? -37.807 -2.444 26.854 1.00 68.29 58 ASN D O 1
ATOM 5742 N N . PHE D 1 63 ? -36.984 -3.799 28.455 1.00 68.71 59 PHE D N 1
ATOM 5743 C CA . PHE D 1 63 ? -35.599 -3.538 28.114 1.00 69.74 59 PHE D CA 1
ATOM 5744 C C . PHE D 1 63 ? -34.916 -4.792 27.564 1.00 71.46 59 PHE D C 1
ATOM 5745 O O . PHE D 1 63 ? -33.719 -5.011 27.820 1.00 72.04 59 PHE D O 1
ATOM 5753 N N . ILE D 1 64 ? -35.670 -5.631 26.824 1.00 71.58 60 ILE D N 1
ATOM 5754 C CA . ILE D 1 64 ? -35.100 -6.844 26.236 1.00 72.23 60 ILE D CA 1
ATOM 5755 C C . ILE D 1 64 ? -34.243 -6.410 25.048 1.00 73.40 60 ILE D C 1
ATOM 5756 O O . ILE D 1 64 ? -34.701 -5.643 24.212 1.00 74.04 60 ILE D O 1
ATOM 5760 N N . GLN D 1 65 ? -32.972 -6.815 25.040 1.00 73.73 61 GLN D N 1
ATOM 5761 C CA . GLN D 1 65 ? -32.041 -6.402 24.000 1.00 74.56 61 GLN D CA 1
ATOM 5762 C C . GLN D 1 65 ? -31.809 -7.450 22.932 1.00 75.51 61 GLN D C 1
ATOM 5763 O O . GLN D 1 65 ? -31.354 -7.099 21.847 1.00 75.64 61 GLN D O 1
ATOM 5765 N N . ALA D 1 66 ? -32.056 -8.731 23.236 1.00 76.15 62 ALA D N 1
ATOM 5766 C CA . ALA D 1 66 ? -31.762 -9.792 22.282 1.00 77.32 62 ALA D CA 1
ATOM 5767 C C . ALA D 1 66 ? -32.852 -10.831 22.115 1.00 78.13 62 ALA D C 1
ATOM 5768 O O . ALA D 1 66 ? -33.377 -11.340 23.094 1.00 78.04 62 ALA D O 1
ATOM 5770 N N . LEU D 1 67 ? -33.144 -11.192 20.864 1.00 78.91 63 LEU D N 1
ATOM 5771 C CA . LEU D 1 67 ? -34.130 -12.222 20.562 1.00 79.99 63 LEU D CA 1
ATOM 5772 C C . LEU D 1 67 ? -33.428 -13.424 19.938 1.00 81.76 63 LEU D C 1
ATOM 5773 O O . LEU D 1 67 ? -32.554 -13.259 19.092 1.00 81.41 63 LEU D O 1
ATOM 5778 N N . GLY D 1 68 ? -33.810 -14.617 20.370 1.00 83.24 64 GLY D N 1
ATOM 5779 C CA . GLY D 1 68 ? -33.248 -15.857 19.851 1.00 84.94 64 GLY D CA 1
ATOM 5780 C C . GLY D 1 68 ? -34.298 -16.932 19.643 1.00 86.42 64 GLY D C 1
ATOM 5781 O O . GLY D 1 68 ? -35.429 -16.810 20.122 1.00 86.83 64 GLY D O 1
ATOM 5782 N N . PRO D 1 69 ? -33.939 -18.026 18.947 1.00 86.87 65 PRO D N 1
ATOM 5783 C CA . PRO D 1 69 ? -34.917 -19.107 18.713 1.00 87.40 65 PRO D CA 1
ATOM 5784 C C . PRO D 1 69 ? -35.595 -19.733 19.952 1.00 88.31 65 PRO D C 1
ATOM 5785 O O . PRO D 1 69 ? -36.793 -20.012 19.845 1.00 88.19 65 PRO D O 1
ATOM 5789 N N . PRO D 1 70 ? -34.935 -19.957 21.124 1.00 89.05 66 PRO D N 1
ATOM 5790 C CA . PRO D 1 70 ? -35.660 -20.566 22.255 1.00 89.73 66 PRO D CA 1
ATOM 5791 C C . PRO D 1 70 ? -36.643 -19.637 22.977 1.00 90.63 66 PRO D C 1
ATOM 5792 O O . PRO D 1 70 ? -37.375 -20.098 23.856 1.00 90.84 66 PRO D O 1
ATOM 5796 N N . ASP D 1 71 ? -36.656 -18.332 22.639 1.00 90.94 67 ASP D N 1
ATOM 5797 C CA . ASP D 1 71 ? -37.561 -17.372 23.278 1.00 91.79 67 ASP D CA 1
ATOM 5798 C C . ASP D 1 71 ? -39.008 -17.587 22.853 1.00 92.33 67 ASP D C 1
ATOM 5799 O O . ASP D 1 71 ? -39.919 -17.426 23.654 1.00 92.05 67 ASP D O 1
ATOM 5804 N N . PHE D 1 72 ? -39.213 -17.953 21.589 1.00 93.14 68 PHE D N 1
ATOM 5805 C CA . PHE D 1 72 ? -40.539 -18.177 21.034 1.00 94.13 68 PHE D CA 1
ATOM 5806 C C . PHE D 1 72 ? -40.619 -19.554 20.356 1.00 94.56 68 PHE D C 1
ATOM 5807 O O . PHE D 1 72 ? -41.227 -19.688 19.291 1.00 94.81 68 PHE D O 1
ATOM 5815 N N . ARG D 1 73 ? -39.988 -20.572 20.958 1.00 94.33 69 ARG D N 1
ATOM 5816 C CA . ARG D 1 73 ? -40.035 -21.928 20.405 1.00 94.49 69 ARG D CA 1
ATOM 5817 C C . ARG D 1 73 ? -41.305 -22.643 20.875 1.00 94.45 69 ARG D C 1
ATOM 5818 O O . ARG D 1 73 ? -41.766 -22.394 21.987 1.00 95.01 69 ARG D O 1
ATOM 5826 N N . ASN D 1 74 ? -41.881 -23.502 20.016 1.00 93.71 70 ASN D N 1
ATOM 5827 C CA . ASN D 1 74 ? -43.082 -24.309 20.257 1.00 93.79 70 ASN D CA 1
ATOM 5828 C C . ASN D 1 74 ? -44.360 -23.494 20.477 1.00 93.38 70 ASN D C 1
ATOM 5829 O O . ASN D 1 74 ? -45.351 -24.045 20.951 1.00 93.56 70 ASN D O 1
ATOM 5834 N N . MET D 1 75 ? -44.360 -22.204 20.114 1.00 92.92 71 MET D N 1
ATOM 5835 C CA . MET D 1 75 ? -45.560 -21.379 20.239 1.00 93.13 71 MET D CA 1
ATOM 5836 C C . MET D 1 75 ? -46.312 -21.434 18.915 1.00 93.18 71 MET D C 1
ATOM 5837 O O . MET D 1 75 ? -46.125 -20.574 18.058 1.00 93.31 71 MET D O 1
ATOM 5842 N N . THR D 1 76 ? -47.138 -22.461 18.736 1.00 92.75 72 THR D N 1
ATOM 5843 C CA . THR D 1 76 ? -47.892 -22.650 17.508 1.00 92.54 72 THR D CA 1
ATOM 5844 C C . THR D 1 76 ? -49.003 -21.604 17.352 1.00 91.95 72 THR D C 1
ATOM 5845 O O . THR D 1 76 ? -49.018 -20.893 16.355 1.00 92.08 72 THR D O 1
ATOM 5849 N N . GLY D 1 77 ? -49.886 -21.490 18.340 1.00 91.26 73 GLY D N 1
ATOM 5850 C CA . GLY D 1 77 ? -51.028 -20.584 18.282 1.00 90.89 73 GLY D CA 1
ATOM 5851 C C . GLY D 1 77 ? -50.816 -19.119 18.617 1.00 90.29 73 GLY D C 1
ATOM 5852 O O . GLY D 1 77 ? -51.796 -18.417 18.877 1.00 90.19 73 GLY D O 1
ATOM 5853 N N . LEU D 1 78 ? -49.561 -18.626 18.599 1.00 89.75 74 LEU D N 1
ATOM 5854 C CA . LEU D 1 78 ? -49.305 -17.211 18.892 1.00 89.51 74 LEU D CA 1
ATOM 5855 C C . LEU D 1 78 ? -49.698 -16.360 17.697 1.00 88.87 74 LEU D C 1
ATOM 5856 O O . LEU D 1 78 ? -49.078 -16.475 16.650 1.00 89.03 74 LEU D O 1
ATOM 5861 N N . VAL D 1 79 ? -50.723 -15.514 17.847 1.00 87.94 75 VAL D N 1
ATOM 5862 C CA . VAL D 1 79 ? -51.238 -14.663 16.777 1.00 87.41 75 VAL D CA 1
ATOM 5863 C C . VAL D 1 79 ? -50.734 -13.216 16.861 1.00 86.67 75 VAL D C 1
ATOM 5864 O O . VAL D 1 79 ? -50.345 -12.650 15.844 1.00 86.62 75 VAL D O 1
ATOM 5868 N N . ASP D 1 80 ? -50.763 -12.605 18.059 1.00 86.06 76 ASP D N 1
ATOM 5869 C CA . ASP D 1 80 ? -50.326 -11.212 18.215 1.00 85.56 76 ASP D CA 1
ATOM 5870 C C . ASP D 1 80 ? -49.105 -11.074 19.115 1.00 84.37 76 ASP D C 1
ATOM 5871 O O . ASP D 1 80 ? -49.214 -11.255 20.322 1.00 84.58 76 ASP D O 1
ATOM 5876 N N . LEU D 1 81 ? -47.954 -10.717 18.541 1.00 82.90 77 LEU D N 1
ATOM 5877 C CA . LEU D 1 81 ? -46.727 -10.529 19.309 1.00 82.01 77 LEU D CA 1
ATOM 5878 C C . LEU D 1 81 ? -46.242 -9.083 19.179 1.00 80.64 77 LEU D C 1
ATOM 5879 O O . LEU D 1 81 ? -45.824 -8.663 18.098 1.00 81.20 77 LEU D O 1
ATOM 5884 N N . THR D 1 82 ? -46.288 -8.331 20.273 1.00 78.54 78 THR D N 1
ATOM 5885 C CA . THR D 1 82 ? -45.847 -6.939 20.284 1.00 77.15 78 THR D CA 1
ATOM 5886 C C . THR D 1 82 ? -44.591 -6.777 21.128 1.00 75.80 78 THR D C 1
ATOM 5887 O O . THR D 1 82 ? -44.610 -7.087 22.317 1.00 76.21 78 THR D O 1
ATOM 5891 N N . LEU D 1 83 ? -43.514 -6.269 20.519 1.00 73.78 79 LEU D N 1
ATOM 5892 C CA . LEU D 1 83 ? -42.233 -6.032 21.190 1.00 72.44 79 LEU D CA 1
ATOM 5893 C C . LEU D 1 83 ? -41.786 -4.569 21.039 1.00 71.82 79 LEU D C 1
ATOM 5894 O O . LEU D 1 83 ? -40.592 -4.294 21.012 1.00 71.54 79 LEU D O 1
ATOM 5899 N N . SER D 1 84 ? -42.744 -3.639 20.962 1.00 71.73 80 SER D N 1
ATOM 5900 C CA . SER D 1 84 ? -42.518 -2.209 20.763 1.00 72.58 80 SER D CA 1
ATOM 5901 C C . SER D 1 84 ? -41.753 -1.501 21.905 1.00 74.03 80 SER D C 1
ATOM 5902 O O . SER D 1 84 ? -41.826 -1.912 23.066 1.00 74.26 80 SER D O 1
ATOM 5905 N N . ARG D 1 85 ? -41.026 -0.424 21.557 1.00 74.52 81 ARG D N 1
ATOM 5906 C CA . ARG D 1 85 ? -40.263 0.445 22.461 1.00 75.25 81 ARG D CA 1
ATOM 5907 C C . ARG D 1 85 ? -39.312 -0.283 23.413 1.00 75.96 81 ARG D C 1
ATOM 5908 O O . ARG D 1 85 ? -39.161 0.114 24.571 1.00 76.85 81 ARG D O 1
ATOM 5916 N N . ASN D 1 86 ? -38.641 -1.324 22.910 1.00 75.23 82 ASN D N 1
ATOM 5917 C CA . ASN D 1 86 ? -37.668 -2.096 23.679 1.00 74.95 82 ASN D CA 1
ATOM 5918 C C . ASN D 1 86 ? -36.239 -1.642 23.316 1.00 74.90 82 ASN D C 1
ATOM 5919 O O . ASN D 1 86 ? -36.072 -0.535 22.810 1.00 75.31 82 ASN D O 1
ATOM 5924 N N . ALA D 1 87 ? -35.209 -2.479 23.545 1.00 74.67 83 ALA D N 1
ATOM 5925 C CA . ALA D 1 87 ? -33.837 -2.136 23.182 1.00 74.86 83 ALA D CA 1
ATOM 5926 C C . ALA D 1 87 ? -33.190 -3.236 22.317 1.00 74.93 83 ALA D C 1
ATOM 5927 O O . ALA D 1 87 ? -31.986 -3.458 22.422 1.00 74.93 83 ALA D O 1
ATOM 5929 N N . ILE D 1 88 ? -33.986 -3.909 21.451 1.00 74.71 84 ILE D N 1
ATOM 5930 C CA . ILE D 1 88 ? -33.510 -4.983 20.567 1.00 74.75 84 ILE D CA 1
ATOM 5931 C C . ILE D 1 88 ? -32.485 -4.512 19.561 1.00 75.09 84 ILE D C 1
ATOM 5932 O O . ILE D 1 88 ? -32.844 -3.868 18.575 1.00 75.14 84 ILE D O 1
ATOM 5937 N N . THR D 1 89 ? -31.230 -4.907 19.751 1.00 75.23 85 THR D N 1
ATOM 5938 C CA . THR D 1 89 ? -30.178 -4.584 18.792 1.00 75.69 85 THR D CA 1
ATOM 5939 C C . THR D 1 89 ? -29.950 -5.777 17.841 1.00 77.00 85 THR D C 1
ATOM 5940 O O . THR D 1 89 ? -29.589 -5.573 16.678 1.00 77.60 85 THR D O 1
ATOM 5944 N N . ARG D 1 90 ? -30.158 -7.020 18.332 1.00 77.20 86 ARG D N 1
ATOM 5945 C CA . ARG D 1 90 ? -29.936 -8.229 17.549 1.00 77.76 86 ARG D CA 1
ATOM 5946 C C . ARG D 1 90 ? -31.096 -9.225 17.566 1.00 78.17 86 ARG D C 1
ATOM 5947 O O . ARG D 1 90 ? -31.663 -9.520 18.618 1.00 78.14 86 ARG D O 1
ATOM 5949 N N . ILE D 1 91 ? -31.417 -9.774 16.395 1.00 78.61 87 ILE D N 1
ATOM 5950 C CA . ILE D 1 91 ? -32.435 -10.811 16.236 1.00 79.76 87 ILE D CA 1
ATOM 5951 C C . ILE D 1 91 ? -31.735 -12.016 15.615 1.00 80.66 87 ILE D C 1
ATOM 5952 O O . ILE D 1 91 ? -31.189 -11.912 14.518 1.00 81.37 87 ILE D O 1
ATOM 5957 N N . GLY D 1 92 ? -31.725 -13.130 16.335 1.00 80.55 88 GLY D N 1
ATOM 5958 C CA . GLY D 1 92 ? -31.067 -14.353 15.897 1.00 80.90 88 GLY D CA 1
ATOM 5959 C C . GLY D 1 92 ? -31.721 -15.035 14.714 1.00 81.26 88 GLY D C 1
ATOM 5960 O O . GLY D 1 92 ? -32.838 -14.685 14.325 1.00 81.00 88 GLY D O 1
ATOM 5961 N N . ALA D 1 93 ? -31.025 -16.020 14.135 1.00 81.62 89 ALA D N 1
ATOM 5962 C CA . ALA D 1 93 ? -31.539 -16.756 12.991 1.00 82.40 89 ALA D CA 1
ATOM 5963 C C . ALA D 1 93 ? -32.682 -17.665 13.408 1.00 82.96 89 ALA D C 1
ATOM 5964 O O . ALA D 1 93 ? -32.489 -18.551 14.232 1.00 82.84 89 ALA D O 1
ATOM 5966 N N . ARG D 1 94 ? -33.866 -17.436 12.830 1.00 83.47 90 ARG D N 1
ATOM 5967 C CA . ARG D 1 94 ? -35.089 -18.191 13.092 1.00 84.46 90 ARG D CA 1
ATOM 5968 C C . ARG D 1 94 ? -35.595 -18.012 14.525 1.00 85.13 90 ARG D C 1
ATOM 5969 O O . ARG D 1 94 ? -35.879 -18.991 15.210 1.00 85.30 90 ARG D O 1
ATOM 5971 N N . SER D 1 95 ? -35.710 -16.756 14.970 1.00 85.24 91 SER D N 1
ATOM 5972 C CA . SER D 1 95 ? -36.235 -16.427 16.293 1.00 85.85 91 SER D CA 1
ATOM 5973 C C . SER D 1 95 ? -37.750 -16.690 16.333 1.00 86.61 91 SER D C 1
ATOM 5974 O O . SER D 1 95 ? -38.270 -17.153 17.354 1.00 87.05 91 SER D O 1
ATOM 5977 N N . PHE D 1 96 ? -38.453 -16.392 15.222 1.00 86.63 92 PHE D N 1
ATOM 5978 C CA . PHE D 1 96 ? -39.903 -16.600 15.104 1.00 87.20 92 PHE D CA 1
ATOM 5979 C C . PHE D 1 96 ? -40.243 -17.868 14.298 1.00 87.36 92 PHE D C 1
ATOM 5980 O O . PHE D 1 96 ? -41.321 -17.939 13.723 1.00 87.59 92 PHE D O 1
ATOM 5988 N N . GLY D 1 97 ? -39.328 -18.836 14.275 1.00 87.31 93 GLY D N 1
ATOM 5989 C CA . GLY D 1 97 ? -39.429 -20.073 13.513 1.00 87.87 93 GLY D CA 1
ATOM 5990 C C . GLY D 1 97 ? -40.657 -20.925 13.723 1.00 88.46 93 GLY D C 1
ATOM 5991 O O . GLY D 1 97 ? -41.160 -21.511 12.762 1.00 89.08 93 GLY D O 1
ATOM 5992 N N . ASP D 1 98 ? -41.138 -21.024 14.961 1.00 88.60 94 ASP D N 1
ATOM 5993 C CA . ASP D 1 98 ? -42.316 -21.844 15.239 1.00 89.45 94 ASP D CA 1
ATOM 5994 C C . ASP D 1 98 ? -43.620 -21.048 15.333 1.00 90.07 94 ASP D C 1
ATOM 5995 O O . ASP D 1 98 ? -44.671 -21.651 15.541 1.00 90.52 94 ASP D O 1
ATOM 6000 N N . LEU D 1 99 ? -43.574 -19.713 15.178 1.00 89.90 95 LEU D N 1
ATOM 6001 C CA . LEU D 1 99 ? -44.794 -18.910 15.215 1.00 90.04 95 LEU D CA 1
ATOM 6002 C C . LEU D 1 99 ? -45.484 -19.015 13.846 1.00 89.49 95 LEU D C 1
ATOM 6003 O O . LEU D 1 99 ? -45.352 -18.114 13.029 1.00 89.46 95 LEU D O 1
ATOM 6008 N N . GLU D 1 100 ? -46.189 -20.120 13.583 1.00 88.80 96 GLU D N 1
ATOM 6009 C CA . GLU D 1 100 ? -46.877 -20.314 12.307 1.00 88.71 96 GLU D CA 1
ATOM 6010 C C . GLU D 1 100 ? -48.143 -19.484 12.211 1.00 88.28 96 GLU D C 1
ATOM 6011 O O . GLU D 1 100 ? -48.457 -18.969 11.145 1.00 88.36 96 GLU D O 1
ATOM 6017 N N . SER D 1 101 ? -48.863 -19.337 13.324 1.00 87.76 97 SER D N 1
ATOM 6018 C CA . SER D 1 101 ? -50.116 -18.582 13.361 1.00 87.69 97 SER D CA 1
ATOM 6019 C C . SER D 1 101 ? -49.943 -17.068 13.523 1.00 87.41 97 SER D C 1
ATOM 6020 O O . SER D 1 101 ? -50.948 -16.361 13.605 1.00 87.63 97 SER D O 1
ATOM 6023 N N . LEU D 1 102 ? -48.698 -16.572 13.640 1.00 86.68 98 LEU D N 1
ATOM 6024 C CA . LEU D 1 102 ? -48.461 -15.147 13.851 1.00 86.23 98 LEU D CA 1
ATOM 6025 C C . LEU D 1 102 ? -49.013 -14.280 12.737 1.00 85.87 98 LEU D C 1
ATOM 6026 O O . LEU D 1 102 ? -48.524 -14.345 11.613 1.00 86.37 98 LEU D O 1
ATOM 6031 N N . ARG D 1 103 ? -50.038 -13.480 13.044 1.00 84.82 99 ARG D N 1
ATOM 6032 C CA . ARG D 1 103 ? -50.656 -12.585 12.071 1.00 84.67 99 ARG D CA 1
ATOM 6033 C C . ARG D 1 103 ? -50.184 -11.127 12.208 1.00 84.44 99 ARG D C 1
ATOM 6034 O O . ARG D 1 103 ? -50.336 -10.353 11.263 1.00 84.47 99 ARG D O 1
ATOM 6036 N N . SER D 1 104 ? -49.593 -10.755 13.354 1.00 84.02 100 SER D N 1
ATOM 6037 C CA . SER D 1 104 ? -49.096 -9.400 13.573 1.00 84.19 100 SER D CA 1
ATOM 6038 C C . SER D 1 104 ? -47.814 -9.431 14.392 1.00 83.80 100 SER D C 1
ATOM 6039 O O . SER D 1 104 ? -47.737 -10.126 15.401 1.00 83.79 100 SER D O 1
ATOM 6042 N N . LEU D 1 105 ? -46.795 -8.694 13.950 1.00 83.40 101 LEU D N 1
ATOM 6043 C CA . LEU D 1 105 ? -45.510 -8.659 14.639 1.00 83.16 101 LEU D CA 1
ATOM 6044 C C . LEU D 1 105 ? -45.060 -7.213 14.767 1.00 82.68 101 LEU D C 1
ATOM 6045 O O . LEU D 1 105 ? -44.825 -6.551 13.758 1.00 83.02 101 LEU D O 1
ATOM 6050 N N . HIS D 1 106 ? -44.981 -6.706 15.999 1.00 81.86 102 HIS D N 1
ATOM 6051 C CA . HIS D 1 106 ? -44.565 -5.329 16.231 1.00 81.92 102 HIS D CA 1
ATOM 6052 C C . HIS D 1 106 ? -43.149 -5.288 16.761 1.00 82.21 102 HIS D C 1
ATOM 6053 O O . HIS D 1 106 ? -42.854 -5.886 17.782 1.00 82.09 102 HIS D O 1
ATOM 6060 N N . LEU D 1 107 ? -42.262 -4.613 16.052 1.00 82.69 103 LEU D N 1
ATOM 6061 C CA . LEU D 1 107 ? -40.866 -4.479 16.458 1.00 83.70 103 LEU D CA 1
ATOM 6062 C C . LEU D 1 107 ? -40.421 -3.013 16.375 1.00 83.62 103 LEU D C 1
ATOM 6063 O O . LEU D 1 107 ? -39.253 -2.744 16.093 1.00 83.96 103 LEU D O 1
ATOM 6068 N N . ASP D 1 108 ? -41.340 -2.069 16.631 1.00 82.93 104 ASP D N 1
ATOM 6069 C CA . ASP D 1 108 ? -41.043 -0.651 16.545 1.00 82.92 104 ASP D CA 1
ATOM 6070 C C . ASP D 1 108 ? -40.282 -0.104 17.765 1.00 82.95 104 ASP D C 1
ATOM 6071 O O . ASP D 1 108 ? -40.265 -0.739 18.814 1.00 83.44 104 ASP D O 1
ATOM 6076 N N . GLY D 1 109 ? -39.634 1.049 17.597 1.00 82.25 105 GLY D N 1
ATOM 6077 C CA . GLY D 1 109 ? -38.882 1.719 18.652 1.00 82.01 105 GLY D CA 1
ATOM 6078 C C . GLY D 1 109 ? -37.752 0.890 19.217 1.00 81.89 105 GLY D C 1
ATOM 6079 O O . GLY D 1 109 ? -37.640 0.738 20.428 1.00 82.05 105 GLY D O 1
ATOM 6080 N N . ASN D 1 110 ? -36.880 0.378 18.346 1.00 81.68 106 ASN D N 1
ATOM 6081 C CA . ASN D 1 110 ? -35.775 -0.480 18.764 1.00 81.70 106 ASN D CA 1
ATOM 6082 C C . ASN D 1 110 ? -34.399 -0.048 18.192 1.00 81.85 106 ASN D C 1
ATOM 6083 O O . ASN D 1 110 ? -34.274 1.072 17.706 1.00 81.75 106 ASN D O 1
ATOM 6088 N N . ARG D 1 111 ? -33.357 -0.891 18.316 1.00 82.22 107 ARG D N 1
ATOM 6089 C CA . ARG D 1 111 ? -32.021 -0.541 17.837 1.00 83.50 107 ARG D CA 1
ATOM 6090 C C . ARG D 1 111 ? -31.548 -1.433 16.688 1.00 85.39 107 ARG D C 1
ATOM 6091 O O . ARG D 1 111 ? -30.339 -1.618 16.520 1.00 85.67 107 ARG D O 1
ATOM 6099 N N . LEU D 1 112 ? -32.482 -1.980 15.890 1.00 86.37 108 LEU D N 1
ATOM 6100 C CA . LEU D 1 112 ? -32.109 -2.846 14.769 1.00 87.40 108 LEU D CA 1
ATOM 6101 C C . LEU D 1 112 ? -31.479 -2.062 13.637 1.00 88.01 108 LEU D C 1
ATOM 6102 O O . LEU D 1 112 ? -32.035 -1.058 13.202 1.00 87.98 108 LEU D O 1
ATOM 6107 N N . VAL D 1 113 ? -30.310 -2.514 13.166 1.00 88.41 109 VAL D N 1
ATOM 6108 C CA . VAL D 1 113 ? -29.578 -1.841 12.092 1.00 89.18 109 VAL D CA 1
ATOM 6109 C C . VAL D 1 113 ? -29.613 -2.660 10.797 1.00 89.65 109 VAL D C 1
ATOM 6110 O O . VAL D 1 113 ? -29.812 -2.104 9.718 1.00 89.80 109 VAL D O 1
ATOM 6114 N N . GLU D 1 114 ? -29.464 -3.984 10.901 1.00 89.74 110 GLU D N 1
ATOM 6115 C CA . GLU D 1 114 ? -29.491 -4.848 9.721 1.00 90.12 110 GLU D CA 1
ATOM 6116 C C . GLU D 1 114 ? -30.416 -6.039 9.918 1.00 90.30 110 GLU D C 1
ATOM 6117 O O . GLU D 1 114 ? -30.292 -6.754 10.913 1.00 90.69 110 GLU D O 1
ATOM 6119 N N . LEU D 1 115 ? -31.341 -6.255 8.975 1.00 89.77 111 LEU D N 1
ATOM 6120 C CA . LEU D 1 115 ? -32.225 -7.408 9.045 1.00 89.60 111 LEU D CA 1
ATOM 6121 C C . LEU D 1 115 ? -31.753 -8.443 8.058 1.00 88.99 111 LEU D C 1
ATOM 6122 O O . LEU D 1 115 ? -31.613 -8.137 6.883 1.00 88.76 111 LEU D O 1
ATOM 6127 N N . GLY D 1 116 ? -31.459 -9.643 8.549 1.00 88.65 112 GLY D N 1
ATOM 6128 C CA . GLY D 1 116 ? -30.974 -10.738 7.718 1.00 88.54 112 GLY D CA 1
ATOM 6129 C C . GLY D 1 116 ? -32.081 -11.555 7.086 1.00 88.09 112 GLY D C 1
ATOM 6130 O O . GLY D 1 116 ? -33.266 -11.297 7.319 1.00 88.35 112 GLY D O 1
ATOM 6131 N N . SER D 1 117 ? -31.698 -12.533 6.256 1.00 87.13 113 SER D N 1
ATOM 6132 C CA . SER D 1 117 ? -32.644 -13.397 5.546 1.00 86.52 113 SER D CA 1
ATOM 6133 C C . SER D 1 117 ? -33.364 -14.365 6.491 1.00 85.90 113 SER D C 1
ATOM 6134 O O . SER D 1 117 ? -34.569 -14.593 6.358 1.00 85.87 113 SER D O 1
ATOM 6137 N N . SER D 1 118 ? -32.621 -14.907 7.462 1.00 85.20 114 SER D N 1
ATOM 6138 C CA . SER D 1 118 ? -33.130 -15.866 8.443 1.00 84.75 114 SER D CA 1
ATOM 6139 C C . SER D 1 118 ? -33.858 -15.214 9.623 1.00 83.50 114 SER D C 1
ATOM 6140 O O . SER D 1 118 ? -34.562 -15.910 10.352 1.00 83.47 114 SER D O 1
ATOM 6143 N N . SER D 1 119 ? -33.670 -13.897 9.830 1.00 82.40 115 SER D N 1
ATOM 6144 C CA . SER D 1 119 ? -34.265 -13.185 10.957 1.00 82.00 115 SER D CA 1
ATOM 6145 C C . SER D 1 119 ? -35.798 -13.157 10.947 1.00 81.79 115 SER D C 1
ATOM 6146 O O . SER D 1 119 ? -36.405 -13.497 11.959 1.00 81.87 115 SER D O 1
ATOM 6149 N N . LEU D 1 120 ? -36.427 -12.789 9.819 1.00 81.26 116 LEU D N 1
ATOM 6150 C CA . LEU D 1 120 ? -37.889 -12.748 9.740 1.00 81.22 116 LEU D CA 1
ATOM 6151 C C . LEU D 1 120 ? -38.499 -14.049 9.215 1.00 81.40 116 LEU D C 1
ATOM 6152 O O . LEU D 1 120 ? -39.577 -14.021 8.624 1.00 81.49 116 LEU D O 1
ATOM 6157 N N . ARG D 1 121 ? -37.824 -15.185 9.423 1.00 81.28 117 ARG D N 1
ATOM 6158 C CA . ARG D 1 121 ? -38.356 -16.477 8.984 1.00 81.76 117 ARG D CA 1
ATOM 6159 C C . ARG D 1 121 ? -39.277 -17.055 10.053 1.00 82.04 117 ARG D C 1
ATOM 6160 O O . ARG D 1 121 ? -39.104 -16.773 11.242 1.00 82.51 117 ARG D O 1
ATOM 6162 N N . GLY D 1 122 ? -40.259 -17.840 9.632 1.00 81.61 118 GLY D N 1
ATOM 6163 C CA . GLY D 1 122 ? -41.189 -18.444 10.580 1.00 81.47 118 GLY D CA 1
ATOM 6164 C C . GLY D 1 122 ? -42.653 -18.099 10.410 1.00 81.36 118 GLY D C 1
ATOM 6165 O O . GLY D 1 122 ? -43.447 -18.998 10.136 1.00 81.23 118 GLY D O 1
ATOM 6166 N N . PRO D 1 123 ? -43.075 -16.830 10.621 1.00 81.33 119 PRO D N 1
ATOM 6167 C CA . PRO D 1 123 ? -44.508 -16.500 10.490 1.00 81.23 119 PRO D CA 1
ATOM 6168 C C . PRO D 1 123 ? -45.043 -16.535 9.062 1.00 80.98 119 PRO D C 1
ATOM 6169 O O . PRO D 1 123 ? -45.067 -15.513 8.386 1.00 81.18 119 PRO D O 1
ATOM 6173 N N . VAL D 1 124 ? -45.500 -17.712 8.621 1.00 80.62 120 VAL D N 1
ATOM 6174 C CA . VAL D 1 124 ? -46.015 -17.962 7.274 1.00 80.57 120 VAL D CA 1
ATOM 6175 C C . VAL D 1 124 ? -47.273 -17.149 6.939 1.00 80.38 120 VAL D C 1
ATOM 6176 O O . VAL D 1 124 ? -47.379 -16.621 5.826 1.00 80.79 120 VAL D O 1
ATOM 6180 N N . ASN D 1 125 ? -48.206 -17.020 7.890 1.00 79.76 121 ASN D N 1
ATOM 6181 C CA . ASN D 1 125 ? -49.426 -16.262 7.637 1.00 79.58 121 ASN D CA 1
ATOM 6182 C C . ASN D 1 125 ? -49.367 -14.853 8.223 1.00 79.63 121 ASN D C 1
ATOM 6183 O O . ASN D 1 125 ? -50.398 -14.331 8.627 1.00 79.97 121 ASN D O 1
ATOM 6188 N N . LEU D 1 126 ? -48.177 -14.226 8.251 1.00 79.19 122 LEU D N 1
ATOM 6189 C CA . LEU D 1 126 ? -48.036 -12.870 8.788 1.00 78.99 122 LEU D CA 1
ATOM 6190 C C . LEU D 1 126 ? -48.729 -11.826 7.910 1.00 78.56 122 LEU D C 1
ATOM 6191 O O . LEU D 1 126 ? -48.523 -11.798 6.698 1.00 78.69 122 LEU D O 1
ATOM 6196 N N . GLN D 1 127 ? -49.564 -10.981 8.520 1.00 77.82 123 GLN D N 1
ATOM 6197 C CA . GLN D 1 127 ? -50.297 -9.964 7.779 1.00 77.79 123 GLN D CA 1
ATOM 6198 C C . GLN D 1 127 ? -49.881 -8.536 8.124 1.00 78.12 123 GLN D C 1
ATOM 6199 O O . GLN D 1 127 ? -50.154 -7.636 7.335 1.00 78.63 123 GLN D O 1
ATOM 6205 N N . HIS D 1 128 ? -49.238 -8.312 9.277 1.00 77.64 124 HIS D N 1
ATOM 6206 C CA . HIS D 1 128 ? -48.805 -6.970 9.660 1.00 78.07 124 HIS D CA 1
ATOM 6207 C C . HIS D 1 128 ? -47.377 -7.015 10.170 1.00 77.93 124 HIS D C 1
ATOM 6208 O O . HIS D 1 128 ? -47.056 -7.837 11.026 1.00 77.99 124 HIS D O 1
ATOM 6215 N N . LEU D 1 129 ? -46.516 -6.139 9.649 1.00 77.31 125 LEU D N 1
ATOM 6216 C CA . LEU D 1 129 ? -45.117 -6.105 10.055 1.00 77.17 125 LEU D CA 1
ATOM 6217 C C . LEU D 1 129 ? -44.655 -4.670 10.317 1.00 76.81 125 LEU D C 1
ATOM 6218 O O . LEU D 1 129 ? -44.438 -3.898 9.383 1.00 76.53 125 LEU D O 1
ATOM 6223 N N . ILE D 1 130 ? -44.525 -4.310 11.601 1.00 76.57 126 ILE D N 1
ATOM 6224 C CA . ILE D 1 130 ? -44.123 -2.966 12.006 1.00 76.60 126 ILE D CA 1
ATOM 6225 C C . ILE D 1 130 ? -42.659 -2.964 12.384 1.00 76.37 126 ILE D C 1
ATOM 6226 O O . ILE D 1 130 ? -42.286 -3.567 13.376 1.00 77.18 126 ILE D O 1
ATOM 6231 N N . LEU D 1 131 ? -41.827 -2.306 11.596 1.00 75.60 127 LEU D N 1
ATOM 6232 C CA . LEU D 1 131 ? -40.389 -2.224 11.860 1.00 75.73 127 LEU D CA 1
ATOM 6233 C C . LEU D 1 131 ? -39.919 -0.762 11.901 1.00 75.89 127 LEU D C 1
ATOM 6234 O O . LEU D 1 131 ? -38.774 -0.476 11.547 1.00 76.15 127 LEU D O 1
ATOM 6239 N N . SER D 1 132 ? -40.788 0.159 12.321 1.00 75.57 128 SER D N 1
ATOM 6240 C CA . SER D 1 132 ? -40.464 1.577 12.329 1.00 76.41 128 SER D CA 1
ATOM 6241 C C . SER D 1 132 ? -39.700 2.048 13.570 1.00 77.42 128 SER D C 1
ATOM 6242 O O . SER D 1 132 ? -39.650 1.344 14.564 1.00 78.01 128 SER D O 1
ATOM 6245 N N . GLY D 1 133 ? -39.067 3.214 13.496 1.00 77.42 129 GLY D N 1
ATOM 6246 C CA . GLY D 1 133 ? -38.357 3.788 14.639 1.00 77.40 129 GLY D CA 1
ATOM 6247 C C . GLY D 1 133 ? -37.041 3.144 15.020 1.00 77.50 129 GLY D C 1
ATOM 6248 O O . GLY D 1 133 ? -36.512 3.403 16.102 1.00 77.89 129 GLY D O 1
ATOM 6249 N N . ASN D 1 134 ? -36.499 2.302 14.150 1.00 77.25 130 ASN D N 1
ATOM 6250 C CA . ASN D 1 134 ? -35.208 1.652 14.393 1.00 77.42 130 ASN D CA 1
ATOM 6251 C C . ASN D 1 134 ? -34.091 2.421 13.599 1.00 77.85 130 ASN D C 1
ATOM 6252 O O . ASN D 1 134 ? -34.306 3.565 13.185 1.00 78.00 130 ASN D O 1
ATOM 6257 N N . GLN D 1 135 ? -32.918 1.808 13.383 1.00 77.83 131 GLN D N 1
ATOM 6258 C CA . GLN D 1 135 ? -31.852 2.422 12.601 1.00 78.32 131 GLN D CA 1
ATOM 6259 C C . GLN D 1 135 ? -31.492 1.500 11.429 1.00 79.97 131 GLN D C 1
ATOM 6260 O O . GLN D 1 135 ? -30.314 1.300 11.130 1.00 79.92 131 GLN D O 1
ATOM 6266 N N . LEU D 1 136 ? -32.517 0.913 10.786 1.00 81.19 132 LEU D N 1
ATOM 6267 C CA . LEU D 1 136 ? -32.324 -0.022 9.688 1.00 82.75 132 LEU D CA 1
ATOM 6268 C C . LEU D 1 136 ? -31.702 0.631 8.467 1.00 84.80 132 LEU D C 1
ATOM 6269 O O . LEU D 1 136 ? -32.291 1.534 7.884 1.00 85.42 132 LEU D O 1
ATOM 6274 N N . GLY D 1 137 ? -30.511 0.174 8.106 1.00 85.64 133 GLY D N 1
ATOM 6275 C CA . GLY D 1 137 ? -29.784 0.659 6.943 1.00 86.98 133 GLY D CA 1
ATOM 6276 C C . GLY D 1 137 ? -29.800 -0.334 5.798 1.00 88.65 133 GLY D C 1
ATOM 6277 O O . GLY D 1 137 ? -29.751 0.057 4.626 1.00 89.04 133 GLY D O 1
ATOM 6278 N N . ARG D 1 138 ? -29.866 -1.635 6.125 1.00 89.38 134 ARG D N 1
ATOM 6279 C CA . ARG D 1 138 ? -29.887 -2.686 5.115 1.00 90.47 134 ARG D CA 1
ATOM 6280 C C . ARG D 1 138 ? -30.828 -3.823 5.513 1.00 90.96 134 ARG D C 1
ATOM 6281 O O . ARG D 1 138 ? -30.834 -4.258 6.665 1.00 91.15 134 ARG D O 1
ATOM 6289 N N . ILE D 1 139 ? -31.653 -4.278 4.559 1.00 90.89 135 ILE D N 1
ATOM 6290 C CA . ILE D 1 139 ? -32.599 -5.376 4.759 1.00 91.29 135 ILE D CA 1
ATOM 6291 C C . ILE D 1 139 ? -32.361 -6.396 3.650 1.00 91.57 135 ILE D C 1
ATOM 6292 O O . ILE D 1 139 ? -32.309 -6.015 2.482 1.00 92.20 135 ILE D O 1
ATOM 6297 N N . ALA D 1 140 ? -32.205 -7.677 4.005 1.00 91.25 136 ALA D N 1
ATOM 6298 C CA . ALA D 1 140 ? -31.968 -8.759 3.049 1.00 91.86 136 ALA D CA 1
ATOM 6299 C C . ALA D 1 140 ? -33.116 -8.921 2.040 1.00 92.45 136 ALA D C 1
ATOM 6300 O O . ALA D 1 140 ? -34.277 -8.692 2.379 1.00 93.13 136 ALA D O 1
ATOM 6302 N N . PRO D 1 141 ? -32.810 -9.313 0.790 1.00 92.04 137 PRO D N 1
ATOM 6303 C CA . PRO D 1 141 ? -33.875 -9.457 -0.213 1.00 91.74 137 PRO D CA 1
ATOM 6304 C C . PRO D 1 141 ? -34.864 -10.585 0.071 1.00 91.70 137 PRO D C 1
ATOM 6305 O O . PRO D 1 141 ? -36.024 -10.496 -0.329 1.00 92.26 137 PRO D O 1
ATOM 6309 N N . GLY D 1 142 ? -34.415 -11.622 0.764 1.00 90.73 138 GLY D N 1
ATOM 6310 C CA . GLY D 1 142 ? -35.275 -12.750 1.088 1.00 90.15 138 GLY D CA 1
ATOM 6311 C C . GLY D 1 142 ? -35.716 -12.818 2.535 1.00 89.04 138 GLY D C 1
ATOM 6312 O O . GLY D 1 142 ? -36.003 -13.908 3.037 1.00 88.95 138 GLY D O 1
ATOM 6313 N N . ALA D 1 143 ? -35.777 -11.669 3.222 1.00 88.16 139 ALA D N 1
ATOM 6314 C CA . ALA D 1 143 ? -36.205 -11.627 4.624 1.00 87.74 139 ALA D CA 1
ATOM 6315 C C . ALA D 1 143 ? -37.710 -11.862 4.733 1.00 86.72 139 ALA D C 1
ATOM 6316 O O . ALA D 1 143 ? -38.158 -12.573 5.625 1.00 86.78 139 ALA D O 1
ATOM 6318 N N . PHE D 1 144 ? -38.483 -11.286 3.810 1.00 85.72 140 PHE D N 1
ATOM 6319 C CA . PHE D 1 144 ? -39.932 -11.425 3.809 1.00 85.38 140 PHE D CA 1
ATOM 6320 C C . PHE D 1 144 ? -40.434 -12.606 2.971 1.00 85.63 140 PHE D C 1
ATOM 6321 O O . PHE D 1 144 ? -41.637 -12.709 2.772 1.00 85.47 140 PHE D O 1
ATOM 6329 N N . ASP D 1 145 ? -39.545 -13.485 2.474 1.00 86.11 141 ASP D N 1
ATOM 6330 C CA . ASP D 1 145 ? -39.920 -14.595 1.588 1.00 86.85 141 ASP D CA 1
ATOM 6331 C C . ASP D 1 145 ? -40.866 -15.632 2.198 1.00 87.22 141 ASP D C 1
ATOM 6332 O O . ASP D 1 145 ? -41.394 -16.469 1.464 1.00 87.62 141 ASP D O 1
ATOM 6337 N N . ASP D 1 146 ? -41.106 -15.572 3.511 1.00 86.57 142 ASP D N 1
ATOM 6338 C CA . ASP D 1 146 ? -42.003 -16.515 4.169 1.00 86.67 142 ASP D CA 1
ATOM 6339 C C . ASP D 1 146 ? -43.462 -16.063 4.156 1.00 85.63 142 ASP D C 1
ATOM 6340 O O . ASP D 1 146 ? -44.352 -16.889 4.330 1.00 85.75 142 ASP D O 1
ATOM 6345 N N . PHE D 1 147 ? -43.709 -14.758 4.033 1.00 84.63 143 PHE D N 1
ATOM 6346 C CA . PHE D 1 147 ? -45.064 -14.224 4.087 1.00 84.46 143 PHE D CA 1
ATOM 6347 C C . PHE D 1 147 ? -45.392 -13.305 2.908 1.00 85.22 143 PHE D C 1
ATOM 6348 O O . PHE D 1 147 ? -45.758 -12.148 3.107 1.00 86.00 143 PHE D O 1
ATOM 6356 N N . LEU D 1 148 ? -45.303 -13.829 1.676 1.00 84.52 144 LEU D N 1
ATOM 6357 C CA . LEU D 1 148 ? -45.581 -13.029 0.493 1.00 84.35 144 LEU D CA 1
ATOM 6358 C C . LEU D 1 148 ? -47.002 -13.206 -0.021 1.00 84.84 144 LEU D C 1
ATOM 6359 O O . LEU D 1 148 ? -47.866 -12.393 0.298 1.00 85.07 144 LEU D O 1
ATOM 6364 N N . LEU D 1 151 ? -48.236 -10.739 3.226 1.00 74.74 147 LEU D N 1
ATOM 6365 C CA . LEU D 1 151 ? -48.297 -9.566 4.090 1.00 74.79 147 LEU D CA 1
ATOM 6366 C C . LEU D 1 151 ? -49.332 -8.561 3.560 1.00 74.59 147 LEU D C 1
ATOM 6367 O O . LEU D 1 151 ? -49.460 -8.380 2.347 1.00 74.42 147 LEU D O 1
ATOM 6372 N N . GLU D 1 152 ? -50.072 -7.914 4.475 1.00 73.85 148 GLU D N 1
ATOM 6373 C CA . GLU D 1 152 ? -51.048 -6.891 4.109 1.00 73.00 148 GLU D CA 1
ATOM 6374 C C . GLU D 1 152 ? -50.559 -5.489 4.503 1.00 71.31 148 GLU D C 1
ATOM 6375 O O . GLU D 1 152 ? -50.900 -4.521 3.829 1.00 71.65 148 GLU D O 1
ATOM 6377 N N . ASP D 1 153 ? -49.765 -5.375 5.583 1.00 69.09 149 ASP D N 1
ATOM 6378 C CA . ASP D 1 153 ? -49.229 -4.088 6.023 1.00 67.84 149 ASP D CA 1
ATOM 6379 C C . ASP D 1 153 ? -47.720 -4.165 6.275 1.00 66.30 149 ASP D C 1
ATOM 6380 O O . ASP D 1 153 ? -47.255 -5.061 6.966 1.00 65.55 149 ASP D O 1
ATOM 6385 N N . LEU D 1 154 ? -46.955 -3.246 5.686 1.00 66.05 150 LEU D N 1
ATOM 6386 C CA . LEU D 1 154 ? -45.503 -3.214 5.845 1.00 66.35 150 LEU D CA 1
ATOM 6387 C C . LEU D 1 154 ? -45.057 -1.803 6.197 1.00 66.81 150 LEU D C 1
ATOM 6388 O O . LEU D 1 154 ? -45.204 -0.888 5.388 1.00 66.75 150 LEU D O 1
ATOM 6393 N N . ASP D 1 155 ? -44.513 -1.628 7.415 1.00 66.90 151 ASP D N 1
ATOM 6394 C CA . ASP D 1 155 ? -44.101 -0.333 7.929 1.00 67.38 151 ASP D CA 1
ATOM 6395 C C . ASP D 1 155 ? -42.595 -0.289 8.187 1.00 67.82 151 ASP D C 1
ATOM 6396 O O . ASP D 1 155 ? -42.121 -0.955 9.092 1.00 67.79 151 ASP D O 1
ATOM 6401 N N . VAL D 1 156 ? -41.844 0.494 7.405 1.00 68.33 152 VAL D N 1
ATOM 6402 C CA . VAL D 1 156 ? -40.408 0.661 7.633 1.00 69.66 152 VAL D CA 1
ATOM 6403 C C . VAL D 1 156 ? -40.066 2.150 7.828 1.00 71.16 152 VAL D C 1
ATOM 6404 O O . VAL D 1 156 ? -39.012 2.604 7.389 1.00 71.76 152 VAL D O 1
ATOM 6408 N N . SER D 1 157 ? -40.947 2.897 8.511 1.00 71.52 153 SER D N 1
ATOM 6409 C CA . SER D 1 157 ? -40.787 4.330 8.777 1.00 72.52 153 SER D CA 1
ATOM 6410 C C . SER D 1 157 ? -39.636 4.634 9.736 1.00 72.46 153 SER D C 1
ATOM 6411 O O . SER D 1 157 ? -39.185 3.753 10.456 1.00 73.33 153 SER D O 1
ATOM 6414 N N . TYR D 1 158 ? -39.191 5.894 9.781 1.00 71.17 154 TYR D N 1
ATOM 6415 C CA . TYR D 1 158 ? -38.188 6.356 10.736 1.00 69.98 154 TYR D CA 1
ATOM 6416 C C . TYR D 1 158 ? -36.961 5.449 10.890 1.00 69.94 154 TYR D C 1
ATOM 6417 O O . TYR D 1 158 ? -36.591 5.081 11.995 1.00 70.70 154 TYR D O 1
ATOM 6426 N N . ASN D 1 159 ? -36.335 5.094 9.788 1.00 69.59 155 ASN D N 1
ATOM 6427 C CA . ASN D 1 159 ? -35.110 4.290 9.790 1.00 70.08 155 ASN D CA 1
ATOM 6428 C C . ASN D 1 159 ? -34.036 5.047 8.937 1.00 70.77 155 ASN D C 1
ATOM 6429 O O . ASN D 1 159 ? -34.237 6.214 8.602 1.00 70.53 155 ASN D O 1
ATOM 6434 N N . ASN D 1 160 ? -32.902 4.411 8.603 1.00 71.67 156 ASN D N 1
ATOM 6435 C CA . ASN D 1 160 ? -31.869 5.026 7.757 1.00 72.75 156 ASN D CA 1
ATOM 6436 C C . ASN D 1 160 ? -31.796 4.343 6.377 1.00 74.15 156 ASN D C 1
ATOM 6437 O O . ASN D 1 160 ? -30.734 4.308 5.769 1.00 74.46 156 ASN D O 1
ATOM 6442 N N . LEU D 1 161 ? -32.911 3.788 5.897 1.00 75.37 157 LEU D N 1
ATOM 6443 C CA . LEU D 1 161 ? -32.973 3.056 4.633 1.00 77.25 157 LEU D CA 1
ATOM 6444 C C . LEU D 1 161 ? -32.731 3.880 3.379 1.00 79.15 157 LEU D C 1
ATOM 6445 O O . LEU D 1 161 ? -33.501 4.786 3.085 1.00 79.17 157 LEU D O 1
ATOM 6450 N N . ARG D 1 162 ? -31.687 3.531 2.619 1.00 80.59 158 ARG D N 1
ATOM 6451 C CA . ARG D 1 162 ? -31.382 4.164 1.340 1.00 82.49 158 ARG D CA 1
ATOM 6452 C C . ARG D 1 162 ? -32.079 3.346 0.238 1.00 84.92 158 ARG D C 1
ATOM 6453 O O . ARG D 1 162 ? -32.687 3.916 -0.671 1.00 85.28 158 ARG D O 1
ATOM 6455 N N . GLN D 1 163 ? -31.998 2.006 0.325 1.00 86.27 159 GLN D N 1
ATOM 6456 C CA . GLN D 1 163 ? -32.674 1.121 -0.616 1.00 87.93 159 GLN D CA 1
ATOM 6457 C C . GLN D 1 163 ? -33.404 0.026 0.167 1.00 89.86 159 GLN D C 1
ATOM 6458 O O . GLN D 1 163 ? -32.816 -0.625 1.037 1.00 90.38 159 GLN D O 1
ATOM 6460 N N . VAL D 1 164 ? -34.703 -0.124 -0.100 1.00 90.61 160 VAL D N 1
ATOM 6461 C CA . VAL D 1 164 ? -35.563 -1.129 0.527 1.00 91.77 160 VAL D CA 1
ATOM 6462 C C . VAL D 1 164 ? -35.584 -2.400 -0.371 1.00 92.92 160 VAL D C 1
ATOM 6463 O O . VAL D 1 164 ? -35.232 -2.287 -1.548 1.00 93.29 160 VAL D O 1
ATOM 6467 N N . PRO D 1 165 ? -35.931 -3.612 0.132 1.00 93.55 161 PRO D N 1
ATOM 6468 C CA . PRO D 1 165 ? -35.931 -4.793 -0.752 1.00 94.26 161 PRO D CA 1
ATOM 6469 C C . PRO D 1 165 ? -37.103 -4.773 -1.736 1.00 95.32 161 PRO D C 1
ATOM 6470 O O . PRO D 1 165 ? -38.107 -5.437 -1.495 1.00 95.48 161 PRO D O 1
ATOM 6474 N N . TRP D 1 166 ? -36.963 -4.032 -2.853 1.00 95.65 162 TRP D N 1
ATOM 6475 C CA . TRP D 1 166 ? -38.003 -3.869 -3.855 1.00 96.51 162 TRP D CA 1
ATOM 6476 C C . TRP D 1 166 ? -38.438 -5.183 -4.454 1.00 97.85 162 TRP D C 1
ATOM 6477 O O . TRP D 1 166 ? -39.617 -5.340 -4.737 1.00 98.41 162 TRP D O 1
ATOM 6488 N N . ALA D 1 167 ? -37.509 -6.130 -4.653 1.00 98.23 163 ALA D N 1
ATOM 6489 C CA . ALA D 1 167 ? -37.866 -7.444 -5.200 1.00 98.88 163 ALA D CA 1
ATOM 6490 C C . ALA D 1 167 ? -38.814 -8.215 -4.251 1.00 99.14 163 ALA D C 1
ATOM 6491 O O . ALA D 1 167 ? -39.677 -8.962 -4.704 1.00 99.59 163 ALA D O 1
ATOM 6493 N N . GLY D 1 168 ? -38.668 -7.995 -2.951 1.00 98.72 164 GLY D N 1
ATOM 6494 C CA . GLY D 1 168 ? -39.538 -8.604 -1.961 1.00 98.99 164 GLY D CA 1
ATOM 6495 C C . GLY D 1 168 ? -40.838 -7.835 -1.848 1.00 99.26 164 GLY D C 1
ATOM 6496 O O . GLY D 1 168 ? -41.918 -8.425 -1.932 1.00 99.58 164 GLY D O 1
ATOM 6497 N N . ILE D 1 169 ? -40.747 -6.497 -1.716 1.00 98.94 165 ILE D N 1
ATOM 6498 C CA . ILE D 1 169 ? -41.920 -5.621 -1.602 1.00 98.77 165 ILE D CA 1
ATOM 6499 C C . ILE D 1 169 ? -42.814 -5.655 -2.853 1.00 98.53 165 ILE D C 1
ATOM 6500 O O . ILE D 1 169 ? -44.004 -5.385 -2.749 1.00 99.01 165 ILE D O 1
ATOM 6504 N N . GLY D 1 170 ? -42.252 -6.009 -4.000 1.00 97.83 166 GLY D N 1
ATOM 6505 C CA . GLY D 1 170 ? -42.992 -6.138 -5.246 1.00 98.03 166 GLY D CA 1
ATOM 6506 C C . GLY D 1 170 ? -43.592 -7.521 -5.456 1.00 98.13 166 GLY D C 1
ATOM 6507 O O . GLY D 1 170 ? -44.351 -7.725 -6.402 1.00 98.49 166 GLY D O 1
ATOM 6508 N N . SER D 1 171 ? -43.256 -8.492 -4.589 1.00 97.64 167 SER D N 1
ATOM 6509 C CA . SER D 1 171 ? -43.791 -9.851 -4.671 1.00 97.70 167 SER D CA 1
ATOM 6510 C C . SER D 1 171 ? -44.872 -10.125 -3.608 1.00 97.08 167 SER D C 1
ATOM 6511 O O . SER D 1 171 ? -45.095 -11.280 -3.251 1.00 97.51 167 SER D O 1
ATOM 6514 N N . MET D 1 172 ? -45.542 -9.072 -3.109 1.00 95.67 168 MET D N 1
ATOM 6515 C CA . MET D 1 172 ? -46.598 -9.198 -2.109 1.00 94.48 168 MET D CA 1
ATOM 6516 C C . MET D 1 172 ? -47.902 -8.757 -2.730 1.00 92.88 168 MET D C 1
ATOM 6517 O O . MET D 1 172 ? -48.221 -7.571 -2.713 1.00 93.06 168 MET D O 1
ATOM 6522 N N . PRO D 1 173 ? -48.680 -9.697 -3.285 1.00 91.14 169 PRO D N 1
ATOM 6523 C CA . PRO D 1 173 ? -49.931 -9.307 -3.954 1.00 89.69 169 PRO D CA 1
ATOM 6524 C C . PRO D 1 173 ? -51.045 -8.800 -3.040 1.00 87.81 169 PRO D C 1
ATOM 6525 O O . PRO D 1 173 ? -52.019 -8.233 -3.542 1.00 88.52 169 PRO D O 1
ATOM 6529 N N . ALA D 1 174 ? -50.921 -8.996 -1.721 1.00 84.97 170 ALA D N 1
ATOM 6530 C CA . ALA D 1 174 ? -51.955 -8.534 -0.799 1.00 82.82 170 ALA D CA 1
ATOM 6531 C C . ALA D 1 174 ? -51.613 -7.244 -0.069 1.00 80.81 170 ALA D C 1
ATOM 6532 O O . ALA D 1 174 ? -52.433 -6.780 0.723 1.00 80.77 170 ALA D O 1
ATOM 6534 N N . LEU D 1 175 ? -50.414 -6.671 -0.301 1.00 79.11 171 LEU D N 1
ATOM 6535 C CA . LEU D 1 175 ? -49.975 -5.463 0.399 1.00 77.86 171 LEU D CA 1
ATOM 6536 C C . LEU D 1 175 ? -50.866 -4.261 0.126 1.00 76.77 171 LEU D C 1
ATOM 6537 O O . LEU D 1 175 ? -51.007 -3.853 -1.021 1.00 76.89 171 LEU D O 1
ATOM 6542 N N . HIS D 1 176 ? -51.483 -3.707 1.184 1.00 75.46 172 HIS D N 1
ATOM 6543 C CA . HIS D 1 176 ? -52.384 -2.559 1.064 1.00 74.64 172 HIS D CA 1
ATOM 6544 C C . HIS D 1 176 ? -51.798 -1.272 1.697 1.00 72.61 172 HIS D C 1
ATOM 6545 O O . HIS D 1 176 ? -52.312 -0.186 1.448 1.00 72.45 172 HIS D O 1
ATOM 6552 N N . THR D 1 177 ? -50.728 -1.381 2.493 1.00 70.96 173 THR D N 1
ATOM 6553 C CA . THR D 1 177 ? -50.069 -0.209 3.070 1.00 69.74 173 THR D CA 1
ATOM 6554 C C . THR D 1 177 ? -48.564 -0.401 3.120 1.00 68.83 173 THR D C 1
ATOM 6555 O O . THR D 1 177 ? -48.084 -1.425 3.590 1.00 68.69 173 THR D O 1
ATOM 6559 N N . LEU D 1 178 ? -47.819 0.573 2.612 1.00 68.35 174 LEU D N 1
ATOM 6560 C CA . LEU D 1 178 ? -46.361 0.537 2.643 1.00 68.66 174 LEU D CA 1
ATOM 6561 C C . LEU D 1 178 ? -45.841 1.876 3.139 1.00 69.08 174 LEU D C 1
ATOM 6562 O O . LEU D 1 178 ? -45.898 2.874 2.411 1.00 69.59 174 LEU D O 1
ATOM 6567 N N . ASN D 1 179 ? -45.348 1.904 4.376 1.00 68.38 175 ASN D N 1
ATOM 6568 C CA . ASN D 1 179 ? -44.825 3.131 4.948 1.00 68.54 175 ASN D CA 1
ATOM 6569 C C . ASN D 1 179 ? -43.303 3.222 4.816 1.00 68.81 175 ASN D C 1
ATOM 6570 O O . ASN D 1 179 ? -42.571 2.600 5.577 1.00 68.97 175 ASN D O 1
ATOM 6575 N N . LEU D 1 180 ? -42.830 3.982 3.840 1.00 68.76 176 LEU D N 1
ATOM 6576 C CA . LEU D 1 180 ? -41.395 4.192 3.637 1.00 69.43 176 LEU D CA 1
ATOM 6577 C C . LEU D 1 180 ? -40.950 5.587 4.113 1.00 70.46 176 LEU D C 1
ATOM 6578 O O . LEU D 1 180 ? -39.801 5.947 3.903 1.00 70.78 176 LEU D O 1
ATOM 6583 N N . ASP D 1 181 ? -41.843 6.381 4.711 1.00 71.25 177 ASP D N 1
ATOM 6584 C CA . ASP D 1 181 ? -41.545 7.728 5.158 1.00 72.87 177 ASP D CA 1
ATOM 6585 C C . ASP D 1 181 ? -40.423 7.811 6.207 1.00 74.75 177 ASP D C 1
ATOM 6586 O O . ASP D 1 181 ? -40.153 6.840 6.911 1.00 75.99 177 ASP D O 1
ATOM 6591 N N . HIS D 1 182 ? -39.775 8.983 6.299 1.00 74.63 178 HIS D N 1
ATOM 6592 C CA . HIS D 1 182 ? -38.701 9.303 7.229 1.00 74.60 178 HIS D CA 1
ATOM 6593 C C . HIS D 1 182 ? -37.537 8.353 7.101 1.00 75.10 178 HIS D C 1
ATOM 6594 O O . HIS D 1 182 ? -37.095 7.763 8.079 1.00 75.43 178 HIS D O 1
ATOM 6601 N N . ASN D 1 183 ? -37.024 8.226 5.882 1.00 75.21 179 ASN D N 1
ATOM 6602 C CA . ASN D 1 183 ? -35.872 7.386 5.554 1.00 75.61 179 ASN D CA 1
ATOM 6603 C C . ASN D 1 183 ? -34.879 8.202 4.681 1.00 75.64 179 ASN D C 1
ATOM 6604 O O . ASN D 1 183 ? -34.896 9.434 4.727 1.00 75.37 179 ASN D O 1
ATOM 6609 N N . LEU D 1 184 ? -33.993 7.536 3.931 1.00 76.03 180 LEU D N 1
ATOM 6610 C CA . LEU D 1 184 ? -33.030 8.207 3.062 1.00 77.30 180 LEU D CA 1
ATOM 6611 C C . LEU D 1 184 ? -33.123 7.657 1.620 1.00 78.51 180 LEU D C 1
ATOM 6612 O O . LEU D 1 184 ? -32.106 7.565 0.934 1.00 78.35 180 LEU D O 1
ATOM 6617 N N . ILE D 1 185 ? -34.334 7.265 1.180 1.00 79.37 181 ILE D N 1
ATOM 6618 C CA . ILE D 1 185 ? -34.554 6.691 -0.141 1.00 80.79 181 ILE D CA 1
ATOM 6619 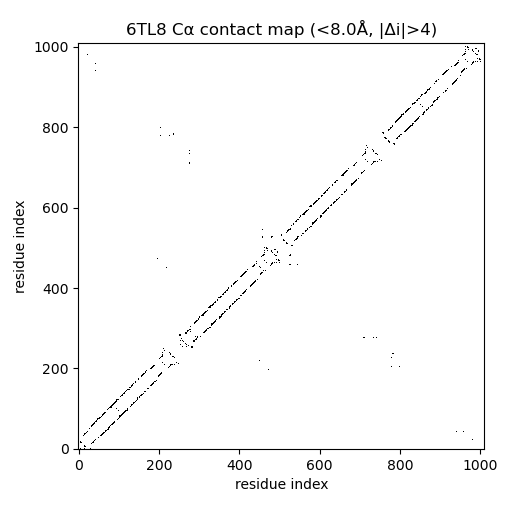C C . ILE D 1 185 ? -34.427 7.751 -1.226 1.00 82.71 181 ILE D C 1
ATOM 6620 O O . ILE D 1 185 ? -35.208 8.701 -1.252 1.00 82.98 181 ILE D O 1
ATOM 6625 N N . ASP D 1 186 ? -33.439 7.592 -2.120 1.00 83.72 182 ASP D N 1
ATOM 6626 C CA . ASP D 1 186 ? -33.187 8.559 -3.186 1.00 85.18 182 ASP D CA 1
ATOM 6627 C C . ASP D 1 186 ? -33.785 8.179 -4.541 1.00 86.77 182 ASP D C 1
ATOM 6628 O O . ASP D 1 186 ? -33.931 9.047 -5.411 1.00 87.03 182 ASP D O 1
ATOM 6630 N N . ALA D 1 187 ? -34.115 6.896 -4.736 1.00 87.73 183 ALA D N 1
ATOM 6631 C CA . ALA D 1 187 ? -34.656 6.449 -6.014 1.00 89.03 183 ALA D CA 1
ATOM 6632 C C . ALA D 1 187 ? -35.849 5.517 -5.896 1.00 90.13 183 ALA D C 1
ATOM 6633 O O . ALA D 1 187 ? -35.917 4.685 -4.992 1.00 90.59 183 ALA D O 1
ATOM 6635 N N . LEU D 1 188 ? -36.755 5.605 -6.870 1.00 90.22 184 LEU D N 1
ATOM 6636 C CA . LEU D 1 188 ? -37.914 4.733 -6.945 1.00 90.67 184 LEU D CA 1
ATOM 6637 C C . LEU D 1 188 ? -37.924 4.070 -8.343 1.00 91.56 184 LEU D C 1
ATOM 6638 O O . LEU D 1 188 ? -38.127 4.743 -9.358 1.00 91.40 184 LEU D O 1
ATOM 6643 N N . PRO D 1 189 ? -37.684 2.743 -8.392 1.00 92.08 185 PRO D N 1
ATOM 6644 C CA . PRO D 1 189 ? -37.643 2.029 -9.682 1.00 92.46 185 PRO D CA 1
ATOM 6645 C C . PRO D 1 189 ? -38.930 2.093 -10.503 1.00 93.45 185 PRO D C 1
ATOM 6646 O O . PRO D 1 189 ? -40.007 2.341 -9.961 1.00 93.80 185 PRO D O 1
ATOM 6650 N N . PRO D 1 190 ? -38.842 1.860 -11.827 1.00 93.84 186 PRO D N 1
ATOM 6651 C CA . PRO D 1 190 ? -40.054 1.955 -12.658 1.00 94.60 186 PRO D CA 1
ATOM 6652 C C . PRO D 1 190 ? -41.094 0.845 -12.456 1.00 95.79 186 PRO D C 1
ATOM 6653 O O . PRO D 1 190 ? -42.283 1.147 -12.338 1.00 96.28 186 PRO D O 1
ATOM 6657 N N . GLY D 1 191 ? -40.660 -0.412 -12.428 1.00 95.82 187 GLY D N 1
ATOM 6658 C CA . GLY D 1 191 ? -41.588 -1.528 -12.291 1.00 96.30 187 GLY D CA 1
ATOM 6659 C C . GLY D 1 191 ? -41.617 -2.254 -10.958 1.00 96.67 187 GLY D C 1
ATOM 6660 O O . GLY D 1 191 ? -41.388 -3.465 -10.925 1.00 97.21 187 GLY D O 1
ATOM 6661 N N . VAL D 1 192 ? -41.935 -1.551 -9.853 1.00 96.03 188 VAL D N 1
ATOM 6662 C CA . VAL D 1 192 ? -42.037 -2.210 -8.550 1.00 96.16 188 VAL D CA 1
ATOM 6663 C C . VAL D 1 192 ? -43.505 -2.420 -8.168 1.00 96.31 188 VAL D C 1
ATOM 6664 O O . VAL D 1 192 ? -43.921 -3.550 -7.900 1.00 96.45 188 VAL D O 1
ATOM 6668 N N . PHE D 1 193 ? -44.301 -1.342 -8.191 1.00 96.04 189 PHE D N 1
ATOM 6669 C CA . PHE D 1 193 ? -45.726 -1.422 -7.851 1.00 96.17 189 PHE D CA 1
ATOM 6670 C C . PHE D 1 193 ? -46.590 -2.083 -8.939 1.00 95.36 189 PHE D C 1
ATOM 6671 O O . PHE D 1 193 ? -47.817 -2.027 -8.835 1.00 95.58 189 PHE D O 1
ATOM 6679 N N . ALA D 1 194 ? -45.969 -2.709 -9.957 1.00 94.04 190 ALA D N 1
ATOM 6680 C CA . ALA D 1 194 ? -46.667 -3.389 -11.036 1.00 93.45 190 ALA D CA 1
ATOM 6681 C C . ALA D 1 194 ? -47.505 -4.551 -10.494 1.00 93.14 190 ALA D C 1
ATOM 6682 O O . ALA D 1 194 ? -48.681 -4.653 -10.828 1.00 93.42 190 ALA D O 1
ATOM 6684 N N . GLN D 1 195 ? -46.937 -5.387 -9.620 1.00 92.60 191 GLN D N 1
ATOM 6685 C CA . GLN D 1 195 ? -47.671 -6.512 -9.037 1.00 92.35 191 GLN D CA 1
ATOM 6686 C C . GLN D 1 195 ? -48.509 -6.129 -7.797 1.00 91.88 191 GLN D C 1
ATOM 6687 O O . GLN D 1 195 ? -49.202 -6.984 -7.251 1.00 91.34 191 GLN D O 1
ATOM 6693 N N . LEU D 1 196 ? -48.449 -4.858 -7.360 1.00 92.07 192 LEU D N 1
ATOM 6694 C CA . LEU D 1 196 ? -49.190 -4.356 -6.207 1.00 93.07 192 LEU D CA 1
ATOM 6695 C C . LEU D 1 196 ? -50.542 -3.799 -6.639 1.00 93.78 192 LEU D C 1
ATOM 6696 O O . LEU D 1 196 ? -50.664 -2.618 -6.967 1.00 94.24 192 LEU D O 1
ATOM 6698 N N . SER D 1 197 ? -51.555 -4.660 -6.652 1.00 93.63 193 SER D N 1
ATOM 6699 C CA . SER D 1 197 ? -52.908 -4.290 -7.053 1.00 94.08 193 SER D CA 1
ATOM 6700 C C . SER D 1 197 ? -53.723 -3.722 -5.895 1.00 93.63 193 SER D C 1
ATOM 6701 O O . SER D 1 197 ? -54.551 -2.831 -6.100 1.00 94.24 193 SER D O 1
ATOM 6704 N N . GLN D 1 198 ? -53.518 -4.251 -4.691 1.00 92.58 194 GLN D N 1
ATOM 6705 C CA . GLN D 1 198 ? -54.280 -3.804 -3.525 1.00 92.47 194 GLN D CA 1
ATOM 6706 C C . GLN D 1 198 ? -53.669 -2.619 -2.779 1.00 91.84 194 GLN D C 1
ATOM 6707 O O . GLN D 1 198 ? -54.215 -2.212 -1.751 1.00 91.92 194 GLN D O 1
ATOM 6713 N N . LEU D 1 199 ? -52.536 -2.069 -3.275 1.00 90.81 195 LEU D N 1
ATOM 6714 C CA . LEU D 1 199 ? -51.848 -0.934 -2.649 1.00 90.11 195 LEU D CA 1
ATOM 6715 C C . LEU D 1 199 ? -52.761 0.295 -2.586 1.00 89.68 195 LEU D C 1
ATOM 6716 O O . LEU D 1 199 ? -53.073 0.880 -3.623 1.00 90.21 195 LEU D O 1
ATOM 6721 N N . SER D 1 200 ? -53.219 0.659 -1.381 1.00 88.42 196 SER D N 1
ATOM 6722 C CA . SER D 1 200 ? -54.113 1.801 -1.178 1.00 87.91 196 SER D CA 1
ATOM 6723 C C . SER D 1 200 ? -53.402 3.009 -0.576 1.00 87.01 196 SER D C 1
ATOM 6724 O O . SER D 1 200 ? -53.833 4.139 -0.790 1.00 86.54 196 SER D O 1
ATOM 6727 N N . ARG D 1 201 ? -52.339 2.773 0.208 1.00 86.65 197 ARG D N 1
ATOM 6728 C CA . ARG D 1 201 ? -51.578 3.831 0.866 1.00 86.37 197 ARG D CA 1
ATOM 6729 C C . ARG D 1 201 ? -50.095 3.620 0.643 1.00 85.88 197 ARG D C 1
ATOM 6730 O O . ARG D 1 201 ? -49.616 2.492 0.698 1.00 86.10 197 ARG D O 1
ATOM 6738 N N . LEU D 1 202 ? -49.367 4.703 0.388 1.00 85.21 198 LEU D N 1
ATOM 6739 C CA . LEU D 1 202 ? -47.927 4.658 0.174 1.00 84.97 198 LEU D CA 1
ATOM 6740 C C . LEU D 1 202 ? -47.338 5.957 0.697 1.00 84.42 198 LEU D C 1
ATOM 6741 O O . LEU D 1 202 ? -47.494 7.001 0.064 1.00 84.60 198 LEU D O 1
ATOM 6746 N N . ASP D 1 203 ? -46.700 5.910 1.869 1.00 83.42 199 ASP D N 1
ATOM 6747 C CA . ASP D 1 203 ? -46.124 7.103 2.473 1.00 83.17 199 ASP D CA 1
ATOM 6748 C C . ASP D 1 203 ? -44.654 7.239 2.076 1.00 82.26 199 ASP D C 1
ATOM 6749 O O . ASP D 1 203 ? -43.865 6.327 2.297 1.00 82.32 199 ASP D O 1
ATOM 6754 N N . LEU D 1 204 ? -44.298 8.362 1.456 1.00 81.49 200 LEU D N 1
ATOM 6755 C CA . LEU D 1 204 ? -42.923 8.648 1.026 1.00 81.37 200 LEU D CA 1
ATOM 6756 C C . LEU D 1 204 ? -42.417 9.996 1.584 1.00 81.10 200 LEU D C 1
ATOM 6757 O O . LEU D 1 204 ? -41.522 10.593 0.995 1.00 81.19 200 LEU D O 1
ATOM 6762 N N . THR D 1 205 ? -43.014 10.486 2.690 1.00 80.63 201 THR D N 1
ATOM 6763 C CA . THR D 1 205 ? -42.671 11.747 3.353 1.00 80.31 201 THR D CA 1
ATOM 6764 C C . THR D 1 205 ? -41.233 11.714 3.873 1.00 80.01 201 THR D C 1
ATOM 6765 O O . THR D 1 205 ? -40.784 10.660 4.282 1.00 80.42 201 THR D O 1
ATOM 6769 N N . SER D 1 206 ? -40.505 12.844 3.833 1.00 79.14 202 SER D N 1
ATOM 6770 C CA . SER D 1 206 ? -39.143 12.955 4.363 1.00 78.80 202 SER D CA 1
ATOM 6771 C C . SER D 1 206 ? -38.164 11.888 3.860 1.00 78.50 202 SER D C 1
ATOM 6772 O O . SER D 1 206 ? -37.715 11.039 4.627 1.00 78.60 202 SER D O 1
ATOM 6775 N N . ASN D 1 207 ? -37.821 11.934 2.580 1.00 77.99 203 ASN D N 1
ATOM 6776 C CA . ASN D 1 207 ? -36.856 11.010 1.979 1.00 77.81 203 ASN D CA 1
ATOM 6777 C C . ASN D 1 207 ? -35.821 11.840 1.169 1.00 77.72 203 ASN D C 1
ATOM 6778 O O . ASN D 1 207 ? -35.748 13.061 1.331 1.00 77.13 203 ASN D O 1
ATOM 6783 N N . ARG D 1 208 ? -35.026 11.192 0.302 1.00 78.34 204 ARG D N 1
ATOM 6784 C CA . ARG D 1 208 ? -34.075 11.902 -0.552 1.00 79.39 204 ARG D CA 1
ATOM 6785 C C . ARG D 1 208 ? -34.510 11.842 -2.039 1.00 80.75 204 ARG D C 1
ATOM 6786 O O . ARG D 1 208 ? -33.664 11.828 -2.931 1.00 81.17 204 ARG D O 1
ATOM 6788 N N . LEU D 1 209 ? -35.829 11.804 -2.299 1.00 81.18 205 LEU D N 1
ATOM 6789 C CA . LEU D 1 209 ? -36.365 11.705 -3.657 1.00 82.01 205 LEU D CA 1
ATOM 6790 C C . LEU D 1 209 ? -36.412 13.029 -4.422 1.00 83.10 205 LEU D C 1
ATOM 6791 O O . LEU D 1 209 ? -37.122 13.951 -4.032 1.00 83.25 205 LEU D O 1
ATOM 6796 N N . ALA D 1 210 ? -35.691 13.102 -5.543 1.00 83.80 206 ALA D N 1
ATOM 6797 C CA . ALA D 1 210 ? -35.666 14.295 -6.382 1.00 85.00 206 ALA D CA 1
ATOM 6798 C C . ALA D 1 210 ? -36.586 14.177 -7.603 1.00 86.14 206 ALA D C 1
ATOM 6799 O O . ALA D 1 210 ? -37.084 15.191 -8.092 1.00 85.90 206 ALA D O 1
ATOM 6801 N N . THR D 1 211 ? -36.833 12.954 -8.079 1.00 87.29 207 THR D N 1
ATOM 6802 C CA . THR D 1 211 ? -37.712 12.753 -9.232 1.00 89.17 207 THR D CA 1
ATOM 6803 C C . THR D 1 211 ? -38.671 11.573 -8.998 1.00 91.55 207 THR D C 1
ATOM 6804 O O . THR D 1 211 ? -38.318 10.621 -8.306 1.00 91.67 207 THR D O 1
ATOM 6808 N N . LEU D 1 212 ? -39.879 11.647 -9.573 1.00 93.43 208 LEU D N 1
ATOM 6809 C CA . LEU D 1 212 ? -40.899 10.607 -9.432 1.00 95.55 208 LEU D CA 1
ATOM 6810 C C . LEU D 1 212 ? -41.433 10.158 -10.784 1.00 97.98 208 LEU D C 1
ATOM 6811 O O . LEU D 1 212 ? -41.499 10.957 -11.720 1.00 98.31 208 LEU D O 1
ATOM 6816 N N . ALA D 1 213 ? -41.822 8.881 -10.895 1.00 99.46 209 ALA D N 1
ATOM 6817 C CA . ALA D 1 213 ? -42.358 8.356 -12.156 1.00 101.19 209 ALA D CA 1
ATOM 6818 C C . ALA D 1 213 ? -43.872 8.128 -12.032 1.00 102.92 209 ALA D C 1
ATOM 6819 O O . ALA D 1 213 ? -44.353 7.753 -10.959 1.00 103.25 209 ALA D O 1
ATOM 6821 N N . PRO D 1 214 ? -44.646 8.341 -13.109 1.00 103.66 210 PRO D N 1
ATOM 6822 C CA . PRO D 1 214 ? -46.091 8.123 -13.019 1.00 104.59 210 PRO D CA 1
ATOM 6823 C C . PRO D 1 214 ? -46.474 6.678 -13.317 1.00 106.17 210 PRO D C 1
ATOM 6824 O O . PRO D 1 214 ? -46.966 6.386 -14.401 1.00 106.42 210 PRO D O 1
ATOM 6828 N N . ASP D 1 215 ? -46.258 5.771 -12.360 1.00 107.31 211 ASP D N 1
ATOM 6829 C CA . ASP D 1 215 ? -46.618 4.364 -12.538 1.00 108.80 211 ASP D CA 1
ATOM 6830 C C . ASP D 1 215 ? -47.751 3.926 -11.578 1.00 110.04 211 ASP D C 1
ATOM 6831 O O . ASP D 1 215 ? -47.475 3.311 -10.539 1.00 110.59 211 ASP D O 1
ATOM 6833 N N . PRO D 1 216 ? -49.030 4.221 -11.903 1.00 109.84 212 PRO D N 1
ATOM 6834 C CA . PRO D 1 216 ? -50.124 3.812 -11.013 1.00 110.13 212 PRO D CA 1
ATOM 6835 C C . PRO D 1 216 ? -50.596 2.385 -11.310 1.00 110.69 212 PRO D C 1
ATOM 6836 O O . PRO D 1 216 ? -50.584 1.970 -12.466 1.00 110.79 212 PRO D O 1
ATOM 6840 N N . LEU D 1 217 ? -51.004 1.635 -10.263 1.00 110.83 213 LEU D N 1
ATOM 6841 C CA . LEU D 1 217 ? -51.488 0.250 -10.365 1.00 111.16 213 LEU D CA 1
ATOM 6842 C C . LEU D 1 217 ? -50.450 -0.731 -10.913 1.00 111.22 213 LEU D C 1
ATOM 6843 O O . LEU D 1 217 ? -50.786 -1.878 -11.210 1.00 111.08 213 LEU D O 1
ATOM 6845 N N . VAL D 1 232 ? -53.518 6.722 -2.135 1.00 89.54 228 VAL D N 1
ATOM 6846 C CA . VAL D 1 232 ? -53.058 7.886 -1.381 1.00 89.71 228 VAL D CA 1
ATOM 6847 C C . VAL D 1 232 ? -51.535 7.891 -1.245 1.00 89.85 228 VAL D C 1
ATOM 6848 O O . VAL D 1 232 ? -50.978 7.057 -0.536 1.00 90.15 228 VAL D O 1
ATOM 6850 N N . LEU D 1 233 ? -50.864 8.819 -1.931 1.00 89.65 229 LEU D N 1
ATOM 6851 C CA . LEU D 1 233 ? -49.411 8.928 -1.890 1.00 90.23 229 LEU D CA 1
ATOM 6852 C C . LEU D 1 233 ? -49.015 10.260 -1.261 1.00 90.29 229 LEU D C 1
ATOM 6853 O O . LEU D 1 233 ? -49.456 11.304 -1.738 1.00 90.87 229 LEU D O 1
ATOM 6858 N N . SER D 1 234 ? -48.155 10.237 -0.232 1.00 89.24 230 SER D N 1
ATOM 6859 C CA . SER D 1 234 ? -47.657 11.467 0.386 1.00 88.81 230 SER D CA 1
ATOM 6860 C C . SER D 1 234 ? -46.173 11.612 0.054 1.00 88.39 230 SER D C 1
ATOM 6861 O O . SER D 1 234 ? -45.433 10.647 0.170 1.00 88.73 230 SER D O 1
ATOM 6864 N N . PHE D 1 235 ? -45.742 12.788 -0.402 1.00 87.48 231 PHE D N 1
ATOM 6865 C CA . PHE D 1 235 ? -44.345 12.993 -0.809 1.00 86.93 231 PHE D CA 1
ATOM 6866 C C . PHE D 1 235 ? -43.750 14.319 -0.331 1.00 85.75 231 PHE D C 1
ATOM 6867 O O . PHE D 1 235 ? -42.791 14.816 -0.924 1.00 85.21 231 PHE D O 1
ATOM 6875 N N . SER D 1 236 ? -44.300 14.873 0.756 1.00 84.96 232 SER D N 1
ATOM 6876 C CA . SER D 1 236 ? -43.820 16.124 1.332 1.00 84.78 232 SER D CA 1
ATOM 6877 C C . SER D 1 236 ? -42.471 15.933 2.021 1.00 84.07 232 SER D C 1
ATOM 6878 O O . SER D 1 236 ? -42.198 14.867 2.564 1.00 84.15 232 SER D O 1
ATOM 6881 N N . GLY D 1 237 ? -41.633 16.956 1.975 1.00 83.33 233 GLY D N 1
ATOM 6882 C CA . GLY D 1 237 ? -40.311 16.882 2.581 1.00 83.27 233 GLY D CA 1
ATOM 6883 C C . GLY D 1 237 ? -39.273 16.138 1.773 1.00 83.10 233 GLY D C 1
ATOM 6884 O O . GLY D 1 237 ? -38.384 15.493 2.332 1.00 83.69 233 GLY D O 1
ATOM 6885 N N . ASN D 1 238 ? -39.370 16.245 0.453 1.00 81.94 234 ASN D N 1
ATOM 6886 C CA . ASN D 1 238 ? -38.449 15.615 -0.470 1.00 81.47 234 ASN D CA 1
ATOM 6887 C C . ASN D 1 238 ? -37.770 16.699 -1.303 1.00 82.48 234 ASN D C 1
ATOM 6888 O O . ASN D 1 238 ? -38.394 17.720 -1.600 1.00 82.64 234 ASN D O 1
ATOM 6893 N N . PRO D 1 239 ? -36.499 16.493 -1.710 1.00 82.88 235 PRO D N 1
ATOM 6894 C CA . PRO D 1 239 ? -35.810 17.515 -2.522 1.00 83.15 235 PRO D CA 1
ATOM 6895 C C . PRO D 1 239 ? -36.209 17.494 -4.001 1.00 83.71 235 PRO D C 1
ATOM 6896 O O . PRO D 1 239 ? -35.394 17.208 -4.868 1.00 83.80 235 PRO D O 1
ATOM 6900 N N . LEU D 1 240 ? -37.461 17.832 -4.279 1.00 84.27 236 LEU D N 1
ATOM 6901 C CA . LEU D 1 240 ? -38.068 17.824 -5.599 1.00 85.45 236 LEU D CA 1
ATOM 6902 C C . LEU D 1 240 ? -37.358 18.681 -6.633 1.00 87.10 236 LEU D C 1
ATOM 6903 O O . LEU D 1 240 ? -37.036 19.841 -6.374 1.00 87.36 236 LEU D O 1
ATOM 6908 N N . HIS D 1 241 ? -37.133 18.107 -7.813 1.00 87.87 237 HIS D N 1
ATOM 6909 C CA . HIS D 1 241 ? -36.539 18.834 -8.914 1.00 89.43 237 HIS D CA 1
ATOM 6910 C C . HIS D 1 241 ? -37.712 19.268 -9.787 1.00 90.82 237 HIS D C 1
ATOM 6911 O O . HIS D 1 241 ? -38.226 18.490 -10.591 1.00 90.53 237 HIS D O 1
ATOM 6918 N N . CYS D 1 242 ? -38.173 20.496 -9.570 1.00 92.03 238 CYS D N 1
ATOM 6919 C CA . CYS D 1 242 ? -39.348 21.034 -10.229 1.00 93.92 238 CYS D CA 1
ATOM 6920 C C . CYS D 1 242 ? -39.102 21.504 -11.667 1.00 95.75 238 CYS D C 1
ATOM 6921 O O . CYS D 1 242 ? -38.910 22.691 -11.927 1.00 96.29 238 CYS D O 1
ATOM 6924 N N . ASN D 1 243 ? -39.162 20.559 -12.605 1.00 96.29 239 ASN D N 1
ATOM 6925 C CA . ASN D 1 243 ? -38.991 20.829 -14.027 1.00 97.16 239 ASN D CA 1
ATOM 6926 C C . ASN D 1 243 ? -40.066 20.048 -14.834 1.00 98.53 239 ASN D C 1
ATOM 6927 O O . ASN D 1 243 ? -41.082 19.658 -14.256 1.00 98.69 239 ASN D O 1
ATOM 6932 N N . CYS D 1 244 ? -39.867 19.830 -16.145 1.00 99.20 240 CYS D N 1
ATOM 6933 C CA . CYS D 1 244 ? -40.819 19.106 -16.980 1.00 100.59 240 CYS D CA 1
ATOM 6934 C C . CYS D 1 244 ? -41.047 17.659 -16.523 1.00 99.60 240 CYS D C 1
ATOM 6935 O O . CYS D 1 244 ? -42.134 17.125 -16.737 1.00 99.65 240 CYS D O 1
ATOM 6938 N N . GLU D 1 245 ? -40.038 17.030 -15.888 1.00 98.61 241 GLU D N 1
ATOM 6939 C CA . GLU D 1 245 ? -40.130 15.651 -15.400 1.00 97.95 241 GLU D CA 1
ATOM 6940 C C . GLU D 1 245 ? -41.177 15.450 -14.291 1.00 96.95 241 GLU D C 1
ATOM 6941 O O . GLU D 1 245 ? -41.689 14.344 -14.134 1.00 96.42 241 GLU D O 1
ATOM 6943 N N . LEU D 1 246 ? -41.498 16.504 -13.532 1.00 96.85 242 LEU D N 1
ATOM 6944 C CA . LEU D 1 246 ? -42.520 16.409 -12.476 1.00 97.68 242 LEU D CA 1
ATOM 6945 C C . LEU D 1 246 ? -43.784 17.214 -12.797 1.00 98.22 242 LEU D C 1
ATOM 6946 O O . LEU D 1 246 ? -44.555 17.513 -11.895 1.00 98.38 242 LEU D O 1
ATOM 6948 N N . LEU D 1 247 ? -43.998 17.566 -14.068 1.00 98.70 243 LEU D N 1
ATOM 6949 C CA . LEU D 1 247 ? -45.161 18.340 -14.489 1.00 99.50 243 LEU D CA 1
ATOM 6950 C C . LEU D 1 247 ? -46.456 17.524 -14.457 1.00 100.24 243 LEU D C 1
ATOM 6951 O O . LEU D 1 247 ? -47.531 18.099 -14.287 1.00 100.35 243 LEU D O 1
ATOM 6953 N N . TRP D 1 248 ? -46.357 16.190 -14.615 1.00 100.51 244 TRP D N 1
ATOM 6954 C CA . TRP D 1 248 ? -47.513 15.293 -14.571 1.00 101.15 244 TRP D CA 1
ATOM 6955 C C . TRP D 1 248 ? -48.134 15.291 -13.187 1.00 102.00 244 TRP D C 1
ATOM 6956 O O . TRP D 1 248 ? -49.356 15.260 -13.072 1.00 102.57 244 TRP D O 1
ATOM 6967 N N . LEU D 1 249 ? -47.290 15.326 -12.136 1.00 101.90 245 LEU D N 1
ATOM 6968 C CA . LEU D 1 249 ? -47.711 15.319 -10.738 1.00 102.04 245 LEU D CA 1
ATOM 6969 C C . LEU D 1 249 ? -48.364 16.644 -10.371 1.00 102.29 245 LEU D C 1
ATOM 6970 O O . LEU D 1 249 ? -49.374 16.654 -9.675 1.00 102.63 245 LEU D O 1
ATOM 6975 N N . ARG D 1 250 ? -47.814 17.754 -10.876 1.00 102.11 246 ARG D N 1
ATOM 6976 C CA . ARG D 1 250 ? -48.343 19.099 -10.665 1.00 102.52 246 ARG D CA 1
ATOM 6977 C C . ARG D 1 250 ? -49.749 19.267 -11.283 1.00 103.26 246 ARG D C 1
ATOM 6978 O O . ARG D 1 250 ? -50.535 20.083 -10.806 1.00 103.72 246 ARG D O 1
ATOM 6986 N N . ARG D 1 251 ? -50.079 18.473 -12.316 1.00 103.22 247 ARG D N 1
ATOM 6987 C CA . ARG D 1 251 ? -51.382 18.525 -12.971 1.00 103.43 247 ARG D CA 1
ATOM 6988 C C . ARG D 1 251 ? -52.486 17.751 -12.249 1.00 103.72 247 ARG D C 1
ATOM 6989 O O . ARG D 1 251 ? -53.634 17.833 -12.667 1.00 104.38 247 ARG D O 1
ATOM 6997 N N . LEU D 1 252 ? -52.159 16.979 -11.212 1.00 103.24 248 LEU D N 1
ATOM 6998 C CA . LEU D 1 252 ? -53.150 16.175 -10.501 1.00 103.45 248 LEU D CA 1
ATOM 6999 C C . LEU D 1 252 ? -53.983 16.966 -9.501 1.00 102.56 248 LEU D C 1
ATOM 7000 O O . LEU D 1 252 ? -53.504 17.941 -8.926 1.00 102.76 248 LEU D O 1
ATOM 7005 N N . ALA D 1 253 ? -55.230 16.522 -9.276 1.00 101.23 249 ALA D N 1
ATOM 7006 C CA . ALA D 1 253 ? -56.125 17.140 -8.306 1.00 100.27 249 ALA D CA 1
ATOM 7007 C C . ALA D 1 253 ? -55.787 16.554 -6.939 1.00 99.25 249 ALA D C 1
ATOM 7008 O O . ALA D 1 253 ? -56.416 15.593 -6.496 1.00 99.59 249 ALA D O 1
ATOM 7010 N N . ARG D 1 254 ? -54.758 17.106 -6.293 1.00 97.74 250 ARG D N 1
ATOM 7011 C CA . ARG D 1 254 ? -54.290 16.634 -4.996 1.00 96.94 250 ARG D CA 1
ATOM 7012 C C . ARG D 1 254 ? -54.198 17.786 -3.990 1.00 96.31 250 ARG D C 1
ATOM 7013 O O . ARG D 1 254 ? -53.965 18.930 -4.390 1.00 96.36 250 ARG D O 1
ATOM 7015 N N . PRO D 1 255 ? -54.362 17.518 -2.674 1.00 95.47 251 PRO D N 1
ATOM 7016 C CA . PRO D 1 255 ? -54.239 18.611 -1.696 1.00 95.00 251 PRO D CA 1
ATOM 7017 C C . PRO D 1 255 ? -52.784 19.023 -1.481 1.00 95.21 251 PRO D C 1
ATOM 7018 O O . PRO D 1 255 ? -51.867 18.238 -1.742 1.00 95.62 251 PRO D O 1
ATOM 7022 N N . ASP D 1 256 ? -52.564 20.260 -1.014 1.00 94.73 252 ASP D N 1
ATOM 7023 C CA . ASP D 1 256 ? -51.208 20.736 -0.754 1.00 94.39 252 ASP D CA 1
ATOM 7024 C C . ASP D 1 256 ? -50.735 20.169 0.566 1.00 93.20 252 ASP D C 1
ATOM 7025 O O . ASP D 1 256 ? -51.165 20.643 1.612 1.00 92.94 252 ASP D O 1
ATOM 7030 N N . ASP D 1 257 ? -49.855 19.152 0.524 1.00 92.46 253 ASP D N 1
ATOM 7031 C CA . ASP D 1 257 ? -49.279 18.573 1.747 1.00 92.17 253 ASP D CA 1
ATOM 7032 C C . ASP D 1 257 ? -47.990 19.301 2.175 1.00 91.73 253 ASP D C 1
ATOM 7033 O O . ASP D 1 257 ? -47.191 18.731 2.913 1.00 91.78 253 ASP D O 1
ATOM 7038 N N . LEU D 1 258 ? -47.809 20.557 1.717 1.00 91.38 254 LEU D N 1
ATOM 7039 C CA . LEU D 1 258 ? -46.674 21.442 1.960 1.00 91.68 254 LEU D CA 1
ATOM 7040 C C . LEU D 1 258 ? -45.394 20.953 1.276 1.00 90.92 254 LEU D C 1
ATOM 7041 O O . LEU D 1 258 ? -44.317 21.064 1.845 1.00 90.83 254 LEU D O 1
ATOM 7046 N N . GLU D 1 259 ? -45.514 20.465 0.024 1.00 90.59 255 GLU D N 1
ATOM 7047 C CA . GLU D 1 259 ? -44.357 20.024 -0.764 1.00 90.84 255 GLU D CA 1
ATOM 7048 C C . GLU D 1 259 ? -43.558 21.238 -1.220 1.00 91.45 255 GLU D C 1
ATOM 7049 O O . GLU D 1 259 ? -44.148 22.261 -1.564 1.00 92.01 255 GLU D O 1
ATOM 7055 N N . THR D 1 260 ? -42.230 21.145 -1.201 1.00 91.24 256 THR D N 1
ATOM 7056 C CA . THR D 1 260 ? -41.384 22.288 -1.553 1.00 91.66 256 THR D CA 1
ATOM 7057 C C . THR D 1 260 ? -40.374 21.937 -2.662 1.00 91.68 256 THR D C 1
ATOM 7058 O O . THR D 1 260 ? -39.961 20.785 -2.776 1.00 91.47 256 THR D O 1
ATOM 7062 N N . CYS D 1 261 ? -40.000 22.922 -3.493 1.00 91.96 257 CYS D N 1
ATOM 7063 C CA . CYS D 1 261 ? -39.007 22.732 -4.554 1.00 92.59 257 CYS D CA 1
ATOM 7064 C C . CYS D 1 261 ? -37.630 23.026 -3.983 1.00 92.68 257 CYS D C 1
ATOM 7065 O O . CYS D 1 261 ? -37.445 24.061 -3.348 1.00 92.43 257 CYS D O 1
ATOM 7068 N N . ALA D 1 262 ? -36.661 22.145 -4.221 1.00 92.99 258 ALA D N 1
ATOM 7069 C CA . ALA D 1 262 ? -35.280 22.371 -3.781 1.00 93.83 258 ALA D CA 1
ATOM 7070 C C . ALA D 1 262 ? -34.382 22.836 -4.939 1.00 94.76 258 ALA D C 1
ATOM 7071 O O . ALA D 1 262 ? -33.376 23.500 -4.713 1.00 95.04 258 ALA D O 1
ATOM 7073 N N . SER D 1 263 ? -34.740 22.459 -6.171 1.00 95.34 259 SER D N 1
ATOM 7074 C CA . SER D 1 263 ? -34.053 22.785 -7.414 1.00 96.31 259 SER D CA 1
ATOM 7075 C C . SER D 1 263 ? -35.102 22.879 -8.541 1.00 96.96 259 SER D C 1
ATOM 7076 O O . SER D 1 263 ? -36.116 22.181 -8.469 1.00 96.96 259 SER D O 1
ATOM 7079 N N . PRO D 1 264 ? -34.923 23.733 -9.577 1.00 97.36 260 PRO D N 1
ATOM 7080 C CA . PRO D 1 264 ? -33.790 24.646 -9.836 1.00 97.74 260 PRO D CA 1
ATOM 7081 C C . PRO D 1 264 ? -33.710 25.819 -8.851 1.00 98.65 260 PRO D C 1
ATOM 7082 O O . PRO D 1 264 ? -34.683 26.100 -8.142 1.00 98.70 260 PRO D O 1
ATOM 7086 N N . PRO D 1 265 ? -32.553 26.511 -8.779 1.00 99.04 261 PRO D N 1
ATOM 7087 C CA . PRO D 1 265 ? -32.411 27.616 -7.813 1.00 99.70 261 PRO D CA 1
ATOM 7088 C C . PRO D 1 265 ? -33.502 28.691 -7.848 1.00 100.53 261 PRO D C 1
ATOM 7089 O O . PRO D 1 265 ? -33.826 29.251 -6.794 1.00 100.90 261 PRO D O 1
ATOM 7093 N N . THR D 1 266 ? -34.086 28.962 -9.028 1.00 100.42 262 THR D N 1
ATOM 7094 C CA . THR D 1 266 ? -35.154 29.948 -9.135 1.00 101.09 262 THR D CA 1
ATOM 7095 C C . THR D 1 266 ? -36.391 29.504 -8.361 1.00 101.55 262 THR D C 1
ATOM 7096 O O . THR D 1 266 ? -37.045 30.335 -7.739 1.00 101.93 262 THR D O 1
ATOM 7099 N N . LEU D 1 267 ? -36.698 28.198 -8.373 1.00 101.35 263 LEU D N 1
ATOM 7100 C CA . LEU D 1 267 ? -37.872 27.669 -7.676 1.00 101.52 263 LEU D CA 1
ATOM 7101 C C . LEU D 1 267 ? -37.613 27.223 -6.224 1.00 101.43 263 LEU D C 1
ATOM 7102 O O . LEU D 1 267 ? -38.565 26.896 -5.509 1.00 101.39 263 LEU D O 1
ATOM 7104 N N . ALA D 1 268 ? -36.342 27.218 -5.790 1.00 100.97 264 ALA D N 1
ATOM 7105 C CA . ALA D 1 268 ? -35.954 26.812 -4.443 1.00 100.80 264 ALA D CA 1
ATOM 7106 C C . ALA D 1 268 ? -36.668 27.622 -3.361 1.00 100.40 264 ALA D C 1
ATOM 7107 O O . ALA D 1 268 ? -36.716 28.849 -3.431 1.00 100.62 264 ALA D O 1
ATOM 7109 N N . GLY D 1 269 ? -37.244 26.923 -2.390 1.00 99.57 265 GLY D N 1
ATOM 7110 C CA . GLY D 1 269 ? -37.955 27.554 -1.288 1.00 99.33 265 GLY D CA 1
ATOM 7111 C C . GLY D 1 269 ? -39.451 27.660 -1.491 1.00 99.19 265 GLY D C 1
ATOM 7112 O O . GLY D 1 269 ? -40.212 27.570 -0.526 1.00 99.47 265 GLY D O 1
ATOM 7113 N N . ARG D 1 270 ? -39.891 27.877 -2.740 1.00 98.56 266 ARG D N 1
ATOM 7114 C CA . ARG D 1 270 ? -41.311 28.016 -3.058 1.00 98.25 266 ARG D CA 1
ATOM 7115 C C . ARG D 1 270 ? -42.059 26.689 -3.016 1.00 97.13 266 ARG D C 1
ATOM 7116 O O . ARG D 1 270 ? -41.471 25.637 -3.250 1.00 96.50 266 ARG D O 1
ATOM 7124 N N . TYR D 1 271 ? -43.360 26.743 -2.718 1.00 96.98 267 TYR D N 1
ATOM 7125 C CA . TYR D 1 271 ? -44.199 25.555 -2.645 1.00 97.24 267 TYR D CA 1
ATOM 7126 C C . TYR D 1 271 ? -44.420 24.933 -4.013 1.00 97.86 267 TYR D C 1
ATOM 7127 O O . TYR D 1 271 ? -44.534 25.640 -5.013 1.00 97.70 267 TYR D O 1
ATOM 7136 N N . PHE D 1 272 ? -44.475 23.603 -4.050 1.00 98.39 268 PHE D N 1
ATOM 7137 C CA . PHE D 1 272 ? -44.671 22.836 -5.268 1.00 99.58 268 PHE D CA 1
ATOM 7138 C C . PHE D 1 272 ? -46.044 23.095 -5.870 1.00 101.30 268 PHE D C 1
ATOM 7139 O O . PHE D 1 272 ? -46.163 23.214 -7.083 1.00 101.49 268 PHE D O 1
ATOM 7147 N N . TRP D 1 273 ? -47.077 23.193 -5.029 1.00 102.49 269 TRP D N 1
ATOM 7148 C CA . TRP D 1 273 ? -48.428 23.466 -5.508 1.00 104.16 269 TRP D CA 1
ATOM 7149 C C . TRP D 1 273 ? -48.718 24.955 -5.735 1.00 104.96 269 TRP D C 1
ATOM 7150 O O . TRP D 1 273 ? -49.812 25.285 -6.183 1.00 105.34 269 TRP D O 1
ATOM 7161 N N . ALA D 1 274 ? -47.766 25.849 -5.437 1.00 105.04 270 ALA D N 1
ATOM 7162 C CA . ALA D 1 274 ? -47.952 27.284 -5.630 1.00 105.53 270 ALA D CA 1
ATOM 7163 C C . ALA D 1 274 ? -47.258 27.833 -6.885 1.00 105.72 270 ALA D C 1
ATOM 7164 O O . ALA D 1 274 ? -47.592 28.931 -7.325 1.00 105.53 270 ALA D O 1
ATOM 7166 N N . VAL D 1 275 ? -46.304 27.089 -7.459 1.00 106.14 271 VAL D N 1
ATOM 7167 C CA . VAL D 1 275 ? -45.613 27.541 -8.663 1.00 107.24 271 VAL D CA 1
ATOM 7168 C C . VAL D 1 275 ? -46.424 27.179 -9.912 1.00 108.89 271 VAL D C 1
ATOM 7169 O O . VAL D 1 275 ? -46.903 26.052 -10.037 1.00 109.05 271 VAL D O 1
ATOM 7173 N N . PRO D 1 276 ? -46.641 28.143 -10.822 1.00 109.88 272 PRO D N 1
ATOM 7174 C CA . PRO D 1 276 ? -47.436 27.848 -12.028 1.00 110.83 272 PRO D CA 1
ATOM 7175 C C . PRO D 1 276 ? -46.797 26.799 -12.930 1.00 111.92 272 PRO D C 1
ATOM 7176 O O . PRO D 1 276 ? -45.571 26.709 -13.004 1.00 112.08 272 PRO D O 1
ATOM 7180 N N . GLU D 1 277 ? -47.637 26.016 -13.623 1.00 112.48 273 GLU D N 1
ATOM 7181 C CA . GLU D 1 277 ? -47.209 24.938 -14.514 1.00 113.84 273 GLU D CA 1
ATOM 7182 C C . GLU D 1 277 ? -46.259 25.386 -15.638 1.00 115.47 273 GLU D C 1
ATOM 7183 O O . GLU D 1 277 ? -45.449 24.588 -16.111 1.00 115.94 273 GLU D O 1
ATOM 7189 N N . GLY D 1 278 ? -46.343 26.655 -16.030 1.00 115.91 274 GLY D N 1
ATOM 7190 C CA . GLY D 1 278 ? -45.468 27.223 -17.049 1.00 116.47 274 GLY D CA 1
ATOM 7191 C C . GLY D 1 278 ? -44.032 27.411 -16.591 1.00 117.11 274 GLY D C 1
ATOM 7192 O O . GLY D 1 278 ? -43.135 27.566 -17.423 1.00 117.32 274 GLY D O 1
ATOM 7193 N N . GLU D 1 279 ? -43.795 27.394 -15.260 1.00 117.27 275 GLU D N 1
ATOM 7194 C CA . GLU D 1 279 ? -42.461 27.551 -14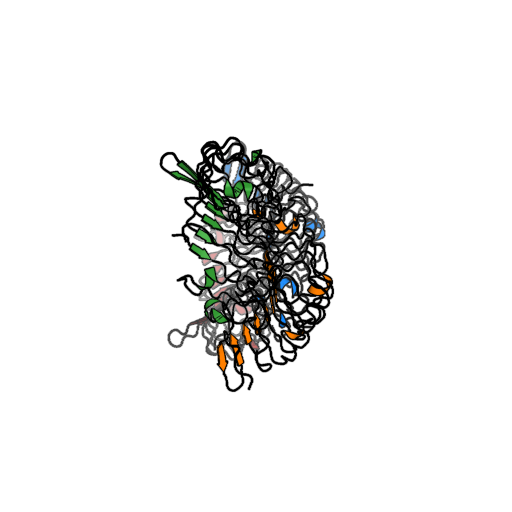.682 1.00 117.90 275 GLU D CA 1
ATOM 7195 C C . GLU D 1 279 ? -41.686 26.227 -14.517 1.00 118.50 275 GLU D C 1
ATOM 7196 O O . GLU D 1 279 ? -40.595 26.226 -13.950 1.00 118.66 275 GLU D O 1
ATOM 7198 N N . PHE D 1 280 ? -42.241 25.109 -15.001 1.00 118.55 276 PHE D N 1
ATOM 7199 C CA . PHE D 1 280 ? -41.578 23.815 -14.931 1.00 118.97 276 PHE D CA 1
ATOM 7200 C C . PHE D 1 280 ? -40.867 23.575 -16.273 1.00 119.10 276 PHE D C 1
ATOM 7201 O O . PHE D 1 280 ? -41.287 22.730 -17.059 1.00 118.90 276 PHE D O 1
ATOM 7209 N N . SER D 1 281 ? -39.803 24.346 -16.540 1.00 119.25 277 SER D N 1
ATOM 7210 C CA . SER D 1 281 ? -39.045 24.267 -17.789 1.00 120.00 277 SER D CA 1
ATOM 7211 C C . SER D 1 281 ? -37.818 23.336 -17.716 1.00 120.09 277 SER D C 1
ATOM 7212 O O . SER D 1 281 ? -37.327 23.057 -16.623 1.00 120.09 277 SER D O 1
ATOM 7215 N N . CYS D 1 282 ? -37.306 22.883 -18.882 1.00 119.87 278 CYS D N 1
ATOM 7216 C CA . CYS D 1 282 ? -36.163 21.966 -18.938 1.00 120.27 278 CYS D CA 1
ATOM 7217 C C . CYS D 1 282 ? -35.484 21.950 -20.321 1.00 121.58 278 CYS D C 1
ATOM 7218 O O . CYS D 1 282 ? -35.995 22.525 -21.286 1.00 121.97 278 CYS D O 1
ATOM 7221 N N . GLU D 1 283 ? -34.352 21.221 -20.414 1.00 122.09 279 GLU D N 1
ATOM 7222 C CA . GLU D 1 283 ? -33.586 20.941 -21.633 1.00 122.98 279 GLU D CA 1
ATOM 7223 C C . GLU D 1 283 ? -33.529 19.399 -21.786 1.00 124.16 279 GLU D C 1
ATOM 7224 O O . GLU D 1 283 ? -33.554 18.690 -20.776 1.00 124.35 279 GLU D O 1
ATOM 7230 N N . PRO D 1 284 ? -33.478 18.850 -23.019 1.00 124.84 280 PRO D N 1
ATOM 7231 C CA . PRO D 1 284 ? -33.451 17.379 -23.172 1.00 125.43 280 PRO D CA 1
ATOM 7232 C C . PRO D 1 284 ? -32.411 16.653 -22.312 1.00 126.04 280 PRO D C 1
ATOM 7233 O O . PRO D 1 284 ? -31.268 17.092 -22.227 1.00 126.16 280 PRO D O 1
ATOM 7237 N N . PRO D 1 285 ? -32.798 15.547 -21.647 1.00 126.37 281 PRO D N 1
ATOM 7238 C CA . PRO D 1 285 ? -31.847 14.846 -20.763 1.00 126.87 281 PRO D CA 1
ATOM 7239 C C . PRO D 1 285 ? -30.674 14.153 -21.460 1.00 127.48 281 PRO D C 1
ATOM 7240 O O . PRO D 1 285 ? -29.645 13.932 -20.821 1.00 127.53 281 PRO D O 1
ATOM 7244 N N . LEU D 1 286 ? -30.826 13.826 -22.759 1.00 127.77 282 LEU D N 1
ATOM 7245 C CA . LEU D 1 286 ? -29.812 13.175 -23.602 1.00 128.54 282 LEU D CA 1
ATOM 7246 C C . LEU D 1 286 ? -29.115 11.992 -22.924 1.00 128.93 282 LEU D C 1
ATOM 7247 O O . LEU D 1 286 ? -27.920 12.054 -22.630 1.00 129.14 282 LEU D O 1
ATOM 7249 N N . ILE D 1 287 ? -29.871 10.921 -22.663 1.00 128.77 283 ILE D N 1
ATOM 7250 C CA . ILE D 1 287 ? -29.346 9.720 -22.019 1.00 129.02 283 ILE D CA 1
ATOM 7251 C C . ILE D 1 287 ? -29.596 8.454 -22.870 1.00 129.06 283 ILE D C 1
ATOM 7252 O O . ILE D 1 287 ? -30.375 8.485 -23.824 1.00 128.84 283 ILE D O 1
ATOM 7254 N N . ALA D 1 288 ? -28.923 7.345 -22.534 1.00 129.10 284 ALA D N 1
ATOM 7255 C CA . ALA D 1 288 ? -29.091 6.087 -23.253 1.00 129.54 284 ALA D CA 1
ATOM 7256 C C . ALA D 1 288 ? -29.708 5.036 -22.330 1.00 129.97 284 ALA D C 1
ATOM 7257 O O . ALA D 1 288 ? -29.430 3.847 -22.467 1.00 130.12 284 ALA D O 1
#

Solvent-accessible surface area: 42601 Å² total; per-residue (Å²): 161,50,8,111,29,11,60,43,121,120,62,120,174,38,21,24,0,75,1,43,118,84,3,12,25,94,4,14,99,62,7,35,69,67,0,40,34,3,22,0,10,41,3,28,0,47,63,6,15,60,76,26,0,119,98,0,92,30,0,26,65,0,37,0,6,141,13,18,0,57,58,24,26,70,128,1,0,18,58,0,47,36,0,126,14,0,55,0,28,31,9,31,3,92,67,5,36,66,51,8,9,19,15,2,78,76,5,53,70,2,33,0,17,38,4,40,0,34,61,14,23,100,28,3,6,83,76,9,39,109,28,1,50,14,1,26,3,11,128,1,37,0,53,68,6,14,45,80,3,2,18,59,0,85,36,0,68,24,5,27,0,11,40,3,65,0,93,58,31,50,97,55,14,57,58,82,27,90,50,43,65,153,25,37,4,19,10,15,40,14,42,63,36,42,94,19,104,60,25,78,64,33,33,12,10,14,4,52,7,63,0,25,54,57,0,31,56,6,50,87,32,64,48,94,75,47,56,0,9,0,41,36,43,122,105,14,35,37,114,49,0,38,64,0,80,47,71,43,7,82,131,161,52,128,31,8,110,28,10,60,40,129,134,49,135,111,56,31,22,4,52,4,39,55,92,3,12,35,59,8,16,114,89,13,23,70,68,0,44,22,6,97,8,8,56,2,36,0,26,63,8,17,38,78,30,2,108,103,2,74,28,0,58,36,0,23,2,7,139,13,14,0,46,57,28,27,66,88,1,0,22,47,0,88,42,0,27,21,0,52,1,25,32,8,32,3,90,80,4,31,44,33,10,2,111,12,0,78,92,0,67,64,0,29,0,18,38,4,39,0,34,57,16,22,98,24,0,6,112,43,0,61,62,22,0,44,36,2,25,0,9,127,1,33,0,54,68,6,12,51,80,9,0,12,68,3,68,14,0,64,31,0,30,0,13,43,2,59,0,92,47,22,102,60,70,13,45,88,59,15,78,94,30,68,70,7,28,4,18,7,6,38,13,41,75,32,54,98,48,136,37,37,86,52,29,12,11,10,12,3,49,6,62,7,22,58,45,2,29,59,8,42,62,40,55,49,95,76,46,56,0,6,0,39,36,43,123,130,18,34,30,41,46,4,36,75,20,91,80,76,42,19,87,122,150,48,2,106,27,9,83,43,98,121,118,108,108,33,29,10,1,74,1,36,121,86,4,10,23,78,3,13,101,68,11,45,83,70,0,36,82,4,23,0,11,30,4,34,0,64,62,6,17,64,102,29,0,25,106,0,83,30,0,49,52,0,36,0,9,136,12,7,0,57,59,29,26,68,44,1,0,35,68,0,96,44,0,28,11,0,52,0,32,30,10,28,4,81,126,3,21,63,57,8,0,34,9,0,81,92,0,56,64,0,32,0,18,37,5,31,0,33,57,16,19,98,25,1,1,106,61,3,16,87,31,0,62,40,1,24,1,10,126,1,34,0,62,67,7,11,44,80,5,2,13,69,0,75,19,0,27,34,10,33,1,13,38,2,41,1,63,70,56,48,134,64,20,32,87,60,17,110,114,20,55,32,26,40,3,22,8,7,96,0,42,52,36,60,94,73,94,107,197,179,54,69,31,37,16,8,4,0,44,1,66,2,12,63,106,3,17,71,9,37,169,66,112,69,96,74,48,51,0,6,0,44,40,42,124,119,13,50,49,41,45,0,36,75,12,73,90,76,102,15,65,63,211,161,59,2,105,40,10,80,45,103,111,126,108,103,43,31,37,2,94,2,21,120,88,5,13,29,82,1,17,94,72,5,36,72,69,0,50,29,3,20,0,9,32,3,40,0,45,61,6,17,49,84,26,0,115,100,0,74,28,0,51,67,0,37,0,6,143,14,20,0,60,57,24,26,70,43,1,0,38,61,0,93,42,0,27,15,0,60,0,28,30,9,33,2,90,56,1,26,65,54,8,1,24,12,0,90,100,3,94,66,0,35,0,17,38,5,38,0,32,142,12,7,97,24,0,0,89,50,4,71,12,25,25,2,28,0,8,126,2,34,0,62,70,7,11,37,81,3,6,15,48,1,71,41,2,71,24,2,35,0,11,40,3,73,0,64,70,35,46,114,62,17,31,77,102,8,94,110,43,45,143,14,39,0,20,6,14,40,0,40,72,19,56,81,50,122,103,105,83,36,10,11,5,0,47,3,63,2,22,63,47,5,15,71,16,35,170,95,117,47,104,76,53,43,2,4,0,39,35,45,122,100,14,24,28,139,40,0,39,75,18,91,89,73,62,14,86,65,151,121,128,100,100,154

Radius of gyration: 42.59 Å; Cα contacts (8 Å, |Δi|>4): 2782; chains: 4; bounding box: 48×77×147 Å

Organism: Mus musculus (NCBI:txid10090)

Nearest PDB structures (foldseek):
  6tl8-assembly1_D  TM=1.004E+00  e=1.592E-45  Homo sapiens
  5xws-assembly1_A-2  TM=9.667E-01  e=3.115E-29  Homo sapiens
  5xnq-assembly1_A-2  TM=9.657E-01  e=3.087E-28  Homo sapiens
  5xwt-assembly1_B  TM=9.750E-01  e=1.731E-26  Homo sapiens
  5xwu-assembly1_B  TM=9.668E-01  e=1.399E-25  Mus musculus

GO terms:
  GO:0009986 cell surface (C, IDA)
  GO:0005515 protein binding (F, IPI)
  GO:0098978 glutamatergic synapse (C, IDA)
  GO:0098978 glutamatergic synapse (C, IMP)
  GO:0098982 GABA-ergic synapse (C, IDA)
  GO:0098982 GABA-ergic synapse (C, IMP)
  GO:1905606 regulation of presynapse assembly (P, IDA)
  GO:1905606 regulation of presynapse assembly (P, IMP)
  GO:0099151 regulation of postsynaptic density assembly (P, IDA)
  GO:0099151 regulation of postsynaptic density assembly (P, IMP)
  GO:0099560 synaptic membrane adhesion (P, IDA)
  GO:0099560 synaptic membrane adhesion (P, IMP)

B-factor: mean 88.26, std 12.16, range [3.0, 134.16]

Foldseek 3Di:
DADPQWDWDDDPQEIATANELSADQAQDLPDDLSHAHYHQDNYAHAEAEQSNNDNNQNHAHYAHEQYAHAYADFCSQANPQNHAEYHDANYAHAEADLRRQHHPQQHAYDHHENYAHAYYDLNNCVSHAANHQEAAHYQYAYQDDNLNRQQRHQNHQYYHPDNYAHADDDPSSLPNHVNHNYYEHHQYAHAADDDDDPVPPYHYANYQHAQAPRCLVVLPDPDDQPQHAHCDDPVRHPPGSNPDDSVPRYD/DLDADPQWDWDDDVQAIAIANACVQDQAQDLSDDLQHAHYHQDNYAHAEAEQSSNDNNQNHAHYAHEQYAHAYAYFCSQQRPQNHAEYHDANYAHAEADLRRQHHHQQHAEYAQDNYAHAYYDLNNCVSYALRHAYAHHAHYAYQDDNLNNQLRHQNHAEHHPEHYAHADDEDCSCVSHPNHNYDEHHQYAHAADDDDDDDPDYHHANYQHAQAPRCLVVLPDPDDQPQHAHCDDPVRHPPGSNPDDSVPRHD/DADPQWDWDDDPQAIATANAPVQDQAQDLPDDLSHQHYHQDNYAHAEAEQSSNPNNQNHAHYAHEQYAHAYAYFCSQARPQNHQEYHDANYAHAEAELRRQHHHQQHAYYHHENYAHAYYDLNNCVSHQQHHAEAAHYQYAYQDDNLNSQQSRQNHAYYHPENYAHADDDPPRCPSHPNHAEYEHHQYAYAADDDDPPVNHHYHYANYQHAQAPRCLVVLPDPDDQPQHAHCDDPVRHPPGSNPDDSVPRHDD/DADPQWDWDCDPQATATANACVQDQAQDLPDDLSHAHYHQDNYAHAEAEQSSNPNNANHAHYAHEQYAHAYAYFCSQARPQNHQEYHDANYAHAEADLRRQPHHQNHAYDHHDNYAHAYYDLNNCVRHLYAYAAHEQYAYQDDNLNSQQSNQNHQYYHPYNYAHADDDDPRLCSHQNHNYYEHHQYAYAADDPDDVNYHYANYQHAQAPRCLVVLPDPDDQPQHAHCDDPVRHPPGSNPDDSVPRHDDDPPDD

Secondary structure (P-SEA, 3-state):
cccccbbbbbcccbbbbbbcccccccccccccccccbbbbccccccccccccccccccccbbbbccccccccccccccccccccbbbbccccccccccccccccccccbbbbcccccccccccccccccccccbbbbccccccccaaaaaaacccccccccccccccccccccccccccccbbbbcccccccccccccccccccccccccccccccccccccccccbbbbccccccccccccccccccccc/cccccccccccccccbbbbbbcccccccccccccccccbbbbccccccccccccccccccccbbbbccccccccccccccccccccbbbbcccccccccccccccccccccccccccccccccccccccccccccbbbbccccccccaaaaaaacccccccccccccccccccccccccccccbbbbcccccccccbbbbccccccccccccccccccccccccccccbbbbccccccccccccccccccccc/cccccbbbbbcccbbbbbbcccccccccccccccccbbbbccccccccccccccccccccbbbbccccccccccccccccccccbbbbccccccccccccccccccccbbbbcccccccccccccccccccccbbbbccccccccaaaaaaacccccbbbcccccccccccccccccccccbbbbcccccccccccccccbbbbbcccccccccccccccccccccccccccccccccccccccccccccccc/cccccbbbbbcccbbbbbbcccccccccccccccccbbbbccccccccccccccccccccbbbbccccccccccccccccccccbbbbccccccccccccccccccccbbbbcccccccccccccccccccbbbbccccccccaaaaaaacccccbbbcccccccccccccccccccccbbbbcccccccccccccccccccccccccccccccccccccccbbbbccccccccccccccccccccccccccc

InterPro domains:
  IPR000483 Cysteine-rich flanking region, C-terminal [SM00082] (234-279)
  IPR001611 Leucine-rich repeat [PF00560] (121-141)
  IPR001611 Leucine-rich repeat [PF13855] (51-108)
  IPR001611 Leucine-rich repeat [PF13855] (146-205)
  IPR003591 Leucine-rich repeat, typical subtype [SM00369] (71-94)
  IPR003591 Leucine-rich repeat, typical subtype [SM00369] (95-118)
  IPR003591 Leucine-rich repeat, typical subtype [SM00369] (120-142)
  IPR003591 Leucine-rich repeat, typical subtype [SM00369] (144-166)
  IPR003591 Leucine-rich repeat, typical subtype [SM00369] (168-191)
  IPR003591 Leucine-rich repeat, typical subtype [SM00369] (192-215)
  IPR003598 Immunoglobulin subtype 2 [SM00408] (293-358)
  IPR003599 Immunoglobulin domain subtype [SM00409] (287-369)
  IPR003961 Fibronectin type III [PF00041] (409-478)
  IPR003961 Fibronectin type III [PS50853] (405-502)
  IPR007110 Immunoglobulin-like domain [PS50835] (281-367)
  IPR013098 Immunoglobulin I-set [PF07679] (283-368)
  IPR013783 Immunoglobulin-like fold [G3DSA:2.60.40.10] (277-370)
  IPR013783 Immunoglobulin-like fold [G3DSA:2.60.40.10] (406-492)
  IPR032675 Leucine-rich repeat domain superfamily [G3DSA:3.80.10.10] (14-162)
  IPR032675 Leucine-rich repeat domain superfamily [G3DSA:3.80.10.10] (164-276)